Protein 2LU2 (pdb70)

B-factor: mean 0.63, std 0.7, range [0.08, 5.38]

Solvent-accessible surface area: 4693 Å² total; per-residue (Å²): 100,48,5,65,5,88,0,44,7,73,183,113,0,110,117,0,14,150,72,0,115,43,157,77,4,38,59,20,0,95,146,61,35,5,25,39,36,55,59,104,160,100,16,20,0,33,0,15,0,0,99,99,10,68,124,139,34,60,80,110,32,30,90,36,0,86,76,7,33,0,54,62,17,124,45,24,77,33,107,114,108

Structure (mmCIF, N/CA/C/O backbone):
data_2LU2
#
_entry.id   2LU2
#
loop_
_atom_site.group_PDB
_atom_site.id
_atom_site.type_symbol
_atom_site.label_atom_id
_atom_site.label_alt_id
_atom_site.label_comp_id
_atom_site.label_asym_id
_atom_site.label_entity_id
_atom_site.label_seq_id
_atom_site.pdbx_PDB_ins_code
_atom_site.Cartn_x
_atom_site.Cartn_y
_atom_site.Cartn_z
_atom_site.occupancy
_atom_site.B_iso_or_equiv
_atom_site.auth_seq_id
_atom_site.auth_comp_id
_atom_site.auth_asym_id
_atom_site.auth_atom_id
_atom_site.pdbx_PDB_model_num
ATOM 1 N N . GLU A 1 58 ? 12.521 4.967 4.868 1.00 0.67 58 GLU A N 1
ATOM 2 C CA . GLU A 1 58 ? 12.071 5.449 3.548 1.00 0.44 58 GLU A CA 1
ATOM 3 C C . GLU A 1 58 ? 10.929 4.579 3.045 1.00 0.28 58 GLU A C 1
ATOM 4 O O . GLU A 1 58 ? 10.845 3.417 3.430 1.00 0.22 58 GLU A O 1
ATOM 16 N N . MET A 1 59 ? 10.047 5.134 2.190 1.00 0.25 59 MET A N 1
ATOM 17 C CA . MET A 1 59 ? 8.879 4.379 1.705 1.00 0.17 59 MET A CA 1
ATOM 18 C C . MET A 1 59 ? 7.962 5.189 0.782 1.00 0.20 59 MET A C 1
ATOM 19 O O . MET A 1 59 ? 7.507 6.271 1.124 1.00 0.29 59 MET A O 1
ATOM 33 N N . THR A 1 60 ? 7.695 4.618 -0.388 1.00 0.19 60 THR A N 1
ATOM 34 C CA . THR A 1 60 ? 6.812 5.199 -1.397 1.00 0.22 60 THR A CA 1
ATOM 35 C C . THR A 1 60 ? 5.357 4.958 -1.046 1.00 0.18 60 THR A C 1
ATOM 36 O O . THR A 1 60 ? 4.924 3.822 -0.928 1.00 0.17 60 THR A O 1
ATOM 47 N N . ARG A 1 61 ? 4.601 6.024 -0.920 1.00 0.20 61 ARG A N 1
ATOM 48 C CA . ARG A 1 61 ? 3.237 5.925 -0.451 1.00 0.18 61 ARG A CA 1
ATOM 49 C C . ARG A 1 61 ? 2.259 5.856 -1.619 1.00 0.17 61 ARG A C 1
ATOM 50 O O . ARG A 1 61 ? 2.209 6.758 -2.453 1.00 0.18 61 ARG A O 1
ATOM 71 N N . LEU A 1 62 ? 1.516 4.760 -1.698 1.00 0.16 62 LEU A N 1
ATOM 72 C CA . LEU A 1 62 ? 0.468 4.618 -2.699 1.00 0.15 62 LEU A CA 1
ATOM 73 C C . LEU A 1 62 ? -0.875 4.907 -2.060 1.00 0.12 62 LEU A C 1
ATOM 74 O O . LEU A 1 62 ? -1.240 4.272 -1.075 1.00 0.20 62 LEU A O 1
ATOM 90 N N . MET A 1 63 ? -1.603 5.854 -2.611 1.00 0.10 63 MET A N 1
ATOM 91 C CA . MET A 1 63 ? -2.927 6.164 -2.111 1.00 0.13 63 MET A CA 1
ATOM 92 C C . MET A 1 63 ? -3.970 5.276 -2.782 1.00 0.18 63 MET A C 1
ATOM 93 O O . MET A 1 63 ? -4.385 5.506 -3.917 1.00 0.39 63 MET A O 1
ATOM 107 N N . VAL A 1 64 ? -4.337 4.226 -2.074 1.00 0.11 64 VAL A N 1
ATOM 108 C CA . VAL A 1 64 ? -5.329 3.278 -2.536 1.00 0.11 64 VAL A CA 1
ATOM 109 C C . VAL A 1 64 ? -6.710 3.728 -2.077 1.00 0.16 64 VAL A C 1
ATOM 110 O O . VAL A 1 64 ? -6.842 4.275 -0.995 1.00 0.42 64 VAL A O 1
ATOM 123 N N . THR A 1 65 ? -7.730 3.551 -2.899 1.00 0.19 65 THR A N 1
ATOM 124 C CA . THR A 1 65 ? -9.076 3.916 -2.481 1.00 0.19 65 THR A CA 1
ATOM 125 C C . THR A 1 65 ? -10.032 2.734 -2.496 1.00 0.20 65 THR A C 1
ATOM 126 O O . THR A 1 65 ? -10.177 2.036 -3.505 1.00 0.24 65 THR A O 1
ATOM 137 N N . GLU A 1 66 ? -10.705 2.539 -1.377 1.00 0.20 66 GLU A N 1
ATOM 138 C CA . GLU A 1 66 ? -11.649 1.455 -1.218 1.00 0.22 66 GLU A CA 1
ATOM 139 C C . GLU A 1 66 ? -13.072 1.950 -1.421 1.00 0.24 66 GLU A C 1
ATOM 140 O O . GLU A 1 66 ? -13.596 2.736 -0.632 1.00 0.31 66 GLU A O 1
ATOM 152 N N . LYS A 1 67 ? -13.679 1.488 -2.495 1.00 0.23 67 LYS A N 1
ATOM 153 C CA . LYS A 1 67 ? -15.064 1.803 -2.812 1.00 0.26 67 LYS A CA 1
ATOM 154 C C . LYS A 1 67 ? -15.623 0.673 -3.656 1.00 0.26 67 LYS A C 1
ATOM 155 O O . LYS A 1 67 ? -14.971 -0.351 -3.765 1.00 0.27 67 LYS A O 1
ATOM 174 N N . GLN A 1 68 ? -16.803 0.824 -4.244 1.00 0.33 68 GLN A N 1
ATOM 175 C CA . GLN A 1 68 ? -17.406 -0.271 -5.019 1.00 0.41 68 GLN A CA 1
ATOM 176 C C . GLN A 1 68 ? -16.436 -0.829 -6.071 1.00 0.42 68 GLN A C 1
ATOM 177 O O . GLN A 1 68 ? -16.605 -1.947 -6.563 1.00 0.53 68 GLN A O 1
ATOM 191 N N . GLU A 1 69 ? -15.422 -0.039 -6.397 1.00 0.36 69 GLU A N 1
ATOM 192 C CA . GLU A 1 69 ? -14.323 -0.477 -7.241 1.00 0.40 69 GLU A CA 1
ATOM 193 C C . GLU A 1 69 ? -13.381 -1.425 -6.489 1.00 0.33 69 GLU A C 1
ATOM 194 O O . GLU A 1 69 ? -13.221 -2.585 -6.865 1.00 0.39 69 GLU A O 1
ATOM 206 N N . SER A 1 70 ? -12.784 -0.927 -5.407 1.00 0.27 70 SER A N 1
ATOM 207 C CA . SER A 1 70 ? -11.688 -1.629 -4.749 1.00 0.22 70 SER A CA 1
ATOM 208 C C . SER A 1 70 ? -11.997 -1.964 -3.289 1.00 0.17 70 SER A C 1
ATOM 209 O O . SER A 1 70 ? -11.081 -2.156 -2.496 1.00 0.16 70 SER A O 1
ATOM 217 N N . LYS A 1 71 ? -13.269 -2.025 -2.918 1.00 0.19 71 LYS A N 1
ATOM 218 C CA . LYS A 1 71 ? -13.634 -2.380 -1.550 1.00 0.20 71 LYS A CA 1
ATOM 219 C C . LYS A 1 71 ? -13.112 -3.759 -1.149 1.00 0.19 71 LYS A C 1
ATOM 220 O O . LYS A 1 71 ? -13.074 -4.095 0.032 1.00 0.22 71 LYS A O 1
ATOM 239 N N . ASN A 1 72 ? -12.712 -4.550 -2.132 1.00 0.19 72 ASN A N 1
ATOM 240 C CA . ASN A 1 72 ? -12.091 -5.846 -1.876 1.00 0.22 72 ASN A CA 1
ATOM 241 C C . ASN A 1 72 ? -10.743 -5.657 -1.191 1.00 0.20 72 ASN A C 1
ATOM 242 O O . ASN A 1 72 ? -10.270 -6.529 -0.461 1.00 0.27 72 ASN A O 1
ATOM 253 N N . PHE A 1 73 ? -10.143 -4.498 -1.420 1.00 0.16 73 PHE A N 1
ATOM 254 C CA . PHE A 1 73 ? -8.836 -4.186 -0.874 1.00 0.14 73 PHE A CA 1
ATOM 255 C C . PHE A 1 73 ? -8.916 -3.822 0.602 1.00 0.14 73 PHE A C 1
ATOM 256 O O . PHE A 1 73 ? -7.975 -4.077 1.352 1.00 0.14 73 PHE A O 1
ATOM 273 N N . SER A 1 74 ? -10.044 -3.242 1.009 1.00 0.16 74 SER A N 1
ATOM 274 C CA . SER A 1 74 ? -10.196 -2.692 2.354 1.00 0.18 74 SER A CA 1
ATOM 275 C C . SER A 1 74 ? -9.723 -3.678 3.420 1.00 0.18 74 SER A C 1
ATOM 276 O O . SER A 1 74 ? -8.910 -3.343 4.277 1.00 0.24 74 SER A O 1
ATOM 284 N N . LYS A 1 75 ? -10.218 -4.902 3.342 1.00 0.16 75 LYS A N 1
ATOM 285 C CA . LYS A 1 75 ? -9.901 -5.916 4.333 1.00 0.18 75 LYS A CA 1
ATOM 286 C C . LYS A 1 75 ? -8.625 -6.670 3.965 1.00 0.15 75 LYS A C 1
ATOM 287 O O . LYS A 1 75 ? -8.074 -7.402 4.787 1.00 0.20 75 LYS A O 1
ATOM 306 N N . MET A 1 76 ? -8.159 -6.496 2.729 1.00 0.13 76 MET A N 1
ATOM 307 C CA . MET A 1 76 ? -6.918 -7.126 2.289 1.00 0.15 76 MET A CA 1
ATOM 308 C C . MET A 1 76 ? -5.756 -6.507 3.033 1.00 0.16 76 MET A C 1
ATOM 309 O O . MET A 1 76 ? -4.933 -7.201 3.621 1.00 0.20 76 MET A O 1
ATOM 323 N N . ALA A 1 77 ? -5.722 -5.182 3.020 1.00 0.15 77 ALA A N 1
ATOM 324 C CA . ALA A 1 77 ? -4.672 -4.433 3.690 1.00 0.19 77 ALA A CA 1
ATOM 325 C C . ALA A 1 77 ? -4.710 -4.667 5.194 1.00 0.26 77 ALA A C 1
ATOM 326 O O . ALA A 1 77 ? -3.685 -4.616 5.872 1.00 0.47 77 ALA A O 1
ATOM 333 N N . LYS A 1 78 ? -5.904 -4.938 5.698 1.00 0.17 78 LYS A N 1
ATOM 334 C CA . LYS A 1 78 ? -6.118 -5.153 7.113 1.00 0.21 78 LYS A CA 1
ATOM 335 C C . LYS A 1 78 ? -5.765 -6.574 7.516 1.00 0.19 78 LYS A C 1
ATOM 336 O O . LYS A 1 78 ? -5.702 -6.896 8.705 1.00 0.33 78 LYS A O 1
ATOM 355 N N . SER A 1 79 ? -5.552 -7.425 6.527 1.00 0.13 79 SER A N 1
ATOM 356 C CA . SER A 1 79 ? -5.271 -8.822 6.782 1.00 0.14 79 SER A CA 1
ATOM 357 C C . SER A 1 79 ? -3.902 -8.963 7.430 1.00 0.15 79 SER A C 1
ATOM 358 O O . SER A 1 79 ? -3.023 -8.131 7.211 1.00 0.17 79 SER A O 1
ATOM 366 N N . GLN A 1 80 ? -3.723 -10.017 8.217 1.00 0.26 80 GLN A N 1
ATOM 367 C CA . GLN A 1 80 ? -2.473 -10.250 8.933 1.00 0.33 80 GLN A CA 1
ATOM 368 C C . GLN A 1 80 ? -1.282 -10.256 7.975 1.00 0.27 80 GLN A C 1
ATOM 369 O O . GLN A 1 80 ? -0.198 -9.781 8.311 1.00 0.32 80 GLN A O 1
ATOM 383 N N . SER A 1 81 ? -1.505 -10.774 6.775 1.00 0.24 81 SER A N 1
ATOM 384 C CA . SER A 1 81 ? -0.472 -10.830 5.757 1.00 0.22 81 SER A CA 1
ATOM 385 C C . SER A 1 81 ? -0.069 -9.425 5.315 1.00 0.16 81 SER A C 1
ATOM 386 O O . SER A 1 81 ? 1.113 -9.066 5.347 1.00 0.18 81 SER A O 1
ATOM 394 N N . PHE A 1 82 ? -1.048 -8.610 4.941 1.00 0.12 82 PHE A N 1
ATOM 395 C CA . PHE A 1 82 ? -0.748 -7.287 4.425 1.00 0.11 82 PHE A CA 1
ATOM 396 C C . PHE A 1 82 ? -0.462 -6.295 5.548 1.00 0.12 82 PHE A C 1
ATOM 397 O O . PHE A 1 82 ? 0.119 -5.250 5.315 1.00 0.14 82 PHE A O 1
ATOM 414 N N . SER A 1 83 ? -0.906 -6.582 6.754 1.00 0.13 83 SER A N 1
ATOM 415 C CA . SER A 1 83 ? -0.568 -5.723 7.882 1.00 0.17 83 SER A CA 1
ATOM 416 C C . SER A 1 83 ? 0.948 -5.624 8.037 1.00 0.21 83 SER A C 1
ATOM 417 O O . SER A 1 83 ? 1.491 -4.550 8.282 1.00 0.40 83 SER A O 1
ATOM 425 N N . THR A 1 84 ? 1.621 -6.741 7.828 1.00 0.17 84 THR A N 1
ATOM 426 C CA . THR A 1 84 ? 3.028 -6.860 8.108 1.00 0.22 84 THR A CA 1
ATOM 427 C C . THR A 1 84 ? 3.926 -6.630 6.879 1.00 0.16 84 THR A C 1
ATOM 428 O O . THR A 1 84 ? 4.969 -5.984 6.989 1.00 0.21 84 THR A O 1
ATOM 439 N N . ARG A 1 85 ? 3.479 -7.117 5.721 1.00 0.15 85 ARG A N 1
ATOM 440 C CA . ARG A 1 85 ? 4.337 -7.313 4.536 1.00 0.16 85 ARG A CA 1
ATOM 441 C C . ARG A 1 85 ? 5.361 -6.184 4.295 1.00 0.15 85 ARG A C 1
ATOM 442 O O . ARG A 1 85 ? 6.551 -6.453 4.143 1.00 0.15 85 ARG A O 1
ATOM 463 N N . ILE A 1 86 ? 4.916 -4.933 4.266 1.00 0.13 86 ILE A N 1
ATOM 464 C CA . ILE A 1 86 ? 5.802 -3.830 3.952 1.00 0.13 86 ILE A CA 1
ATOM 465 C C . ILE A 1 86 ? 6.418 -3.248 5.217 1.00 0.14 86 ILE A C 1
ATOM 466 O O . ILE A 1 86 ? 7.546 -2.764 5.203 1.00 0.16 86 ILE A O 1
ATOM 482 N N . GLU A 1 87 ? 5.653 -3.289 6.305 1.00 0.16 87 GLU A N 1
ATOM 483 C CA . GLU A 1 87 ? 6.096 -2.781 7.598 1.00 0.20 87 GLU A CA 1
ATOM 484 C C . GLU A 1 87 ? 7.449 -3.363 8.011 1.00 0.22 87 GLU A C 1
ATOM 485 O O . GLU A 1 87 ? 8.257 -2.678 8.636 1.00 0.28 87 GLU A O 1
ATOM 497 N N . GLU A 1 88 ? 7.704 -4.615 7.646 1.00 0.25 88 GLU A N 1
ATOM 498 C CA . GLU A 1 88 ? 8.967 -5.257 7.997 1.00 0.30 88 GLU A CA 1
ATOM 499 C C . GLU A 1 88 ? 10.029 -4.980 6.942 1.00 0.32 88 GLU A C 1
ATOM 500 O O . GLU A 1 88 ? 11.202 -5.306 7.118 1.00 0.37 88 GLU A O 1
ATOM 512 N N . LEU A 1 89 ? 9.609 -4.376 5.843 1.00 0.34 89 LEU A N 1
ATOM 513 C CA . LEU A 1 89 ? 10.512 -4.062 4.753 1.00 0.35 89 LEU A CA 1
ATOM 514 C C . LEU A 1 89 ? 10.993 -2.622 4.839 1.00 0.34 89 LEU A C 1
ATOM 515 O O . LEU A 1 89 ? 12.037 -2.273 4.287 1.00 0.38 89 LEU A O 1
ATOM 531 N N . GLY A 1 90 ? 10.234 -1.797 5.535 1.00 0.31 90 GLY A N 1
ATOM 532 C CA . GLY A 1 90 ? 10.616 -0.414 5.696 1.00 0.31 90 GLY A CA 1
ATOM 533 C C . GLY A 1 90 ? 9.445 0.537 5.545 1.00 0.26 90 GLY A C 1
ATOM 534 O O . GLY A 1 90 ? 9.503 1.680 5.991 1.00 0.29 90 GLY A O 1
ATOM 538 N N . GLY A 1 91 ? 8.376 0.061 4.916 1.00 0.22 91 GLY A N 1
ATOM 539 C CA . GLY A 1 91 ? 7.200 0.890 4.715 1.00 0.18 91 GLY A CA 1
ATOM 540 C C . GLY A 1 91 ? 6.092 0.547 5.702 1.00 0.14 91 GLY A C 1
ATOM 541 O O . GLY A 1 91 ? 6.387 0.070 6.798 1.00 0.16 91 GLY A O 1
ATOM 545 N N . SER A 1 92 ? 4.817 0.759 5.314 1.00 0.12 92 SER A N 1
ATOM 546 C CA . SER A 1 92 ? 3.684 0.458 6.194 1.00 0.12 92 SER A CA 1
ATOM 547 C C . SER A 1 92 ? 2.335 0.840 5.570 1.00 0.11 92 SER A C 1
ATOM 548 O O . SER A 1 92 ? 2.266 1.259 4.414 1.00 0.12 92 SER A O 1
ATOM 556 N N . ILE A 1 93 ? 1.266 0.625 6.337 1.00 0.14 93 ILE A N 1
ATOM 557 C CA . ILE A 1 93 ? -0.094 0.978 5.922 1.00 0.13 93 ILE A CA 1
ATOM 558 C C . ILE A 1 93 ? -0.534 2.285 6.593 1.00 0.14 93 ILE A C 1
ATOM 559 O O . ILE A 1 93 ? -0.125 2.583 7.714 1.00 0.25 93 ILE A O 1
ATOM 575 N N . SER A 1 94 ? -1.337 3.071 5.888 1.00 0.09 94 SER A N 1
ATOM 576 C CA . SER A 1 94 ? -2.023 4.211 6.482 1.00 0.12 94 SER A CA 1
ATOM 577 C C . SER A 1 94 ? -3.472 4.238 6.027 1.00 0.14 94 SER A C 1
ATOM 578 O O . SER A 1 94 ? -3.749 4.467 4.858 1.00 0.19 94 SER A O 1
ATOM 586 N N . PHE A 1 95 ? -4.395 3.995 6.937 1.00 0.15 95 PHE A N 1
ATOM 587 C CA . PHE A 1 95 ? -5.803 4.033 6.591 1.00 0.16 95 PHE A CA 1
ATOM 588 C C . PHE A 1 95 ? -6.389 5.404 6.854 1.00 0.18 95 PHE A C 1
ATOM 589 O O . PHE A 1 95 ? -6.274 5.944 7.952 1.00 0.26 95 PHE A O 1
ATOM 606 N N . LEU A 1 96 ? -6.995 5.963 5.831 1.00 0.16 96 LEU A N 1
ATOM 607 C CA . LEU A 1 96 ? -7.687 7.227 5.935 1.00 0.18 96 LEU A CA 1
ATOM 608 C C . LEU A 1 96 ? -9.175 6.950 5.744 1.00 0.21 96 LEU A C 1
ATOM 609 O O . LEU A 1 96 ? -9.742 7.185 4.670 1.00 0.23 96 LEU A O 1
ATOM 625 N N . THR A 1 97 ? -9.795 6.415 6.793 1.00 0.24 97 THR A N 1
ATOM 626 C CA . THR A 1 97 ? -11.139 5.854 6.707 1.00 0.29 97 THR A CA 1
ATOM 627 C C . THR A 1 97 ? -12.212 6.925 6.512 1.00 0.34 97 THR A C 1
ATOM 628 O O . THR A 1 97 ? -13.381 6.605 6.292 1.00 0.41 97 THR A O 1
ATOM 639 N N . GLU A 1 98 ? -11.808 8.192 6.583 1.00 0.34 98 GLU A N 1
ATOM 640 C CA . GLU A 1 98 ? -12.720 9.307 6.341 1.00 0.42 98 GLU A CA 1
ATOM 641 C C . GLU A 1 98 ? -13.373 9.194 4.970 1.00 0.38 98 GLU A C 1
ATOM 642 O O . GLU A 1 98 ? -14.562 9.464 4.805 1.00 0.39 98 GLU A O 1
ATOM 654 N N . THR A 1 99 ? -12.582 8.787 3.994 1.00 0.37 99 THR A N 1
ATOM 655 C CA . THR A 1 99 ? -13.033 8.727 2.621 1.00 0.37 99 THR A CA 1
ATOM 656 C C . THR A 1 99 ? -12.910 7.303 2.077 1.00 0.34 99 THR A C 1
ATOM 657 O O . THR A 1 99 ? -13.557 6.939 1.094 1.00 0.55 99 THR A O 1
ATOM 668 N N . GLY A 1 100 ? -12.102 6.490 2.745 1.00 0.19 100 GLY A N 1
ATOM 669 C CA . GLY A 1 100 ? -11.881 5.135 2.284 1.00 0.18 100 GLY A CA 1
ATOM 670 C C . GLY A 1 100 ? -10.586 5.005 1.524 1.00 0.16 100 GLY A C 1
ATOM 671 O O . GLY A 1 100 ? -10.541 4.364 0.484 1.00 0.21 100 GLY A O 1
ATOM 675 N N . VAL A 1 101 ? -9.548 5.666 2.008 1.00 0.13 101 VAL A N 1
ATOM 676 C CA . VAL A 1 101 ? -8.255 5.613 1.357 1.00 0.14 101 VAL A CA 1
ATOM 677 C C . VAL A 1 101 ? -7.261 4.826 2.206 1.00 0.12 101 VAL A C 1
ATOM 678 O O . VAL A 1 101 ? -7.257 4.943 3.429 1.00 0.23 101 VAL A O 1
ATOM 691 N N . THR A 1 102 ? -6.440 4.026 1.555 1.00 0.10 102 THR A N 1
ATOM 692 C CA . THR A 1 102 ? -5.356 3.330 2.215 1.00 0.09 102 THR A CA 1
ATOM 693 C C . THR A 1 102 ? -4.016 3.717 1.586 1.00 0.09 102 THR A C 1
ATOM 694 O O . THR A 1 102 ? -3.711 3.333 0.460 1.00 0.10 102 THR A O 1
ATOM 705 N N . MET A 1 103 ? -3.224 4.487 2.310 1.00 0.10 103 MET A N 1
ATOM 706 C CA . MET A 1 103 ? -1.909 4.883 1.825 1.00 0.10 103 MET A CA 1
ATOM 707 C C . MET A 1 103 ? -0.856 3.842 2.201 1.00 0.10 103 MET A C 1
ATOM 708 O O . MET A 1 103 ? -0.501 3.707 3.370 1.00 0.13 103 MET A O 1
ATOM 722 N N . ILE A 1 104 ? -0.375 3.090 1.221 1.00 0.08 104 ILE A N 1
ATOM 723 C CA . ILE A 1 104 ? 0.688 2.120 1.467 1.00 0.08 104 ILE A CA 1
ATOM 724 C C . ILE A 1 104 ? 2.039 2.716 1.160 1.00 0.08 104 ILE A C 1
ATOM 725 O O . ILE A 1 104 ? 2.348 3.013 0.015 1.00 0.12 104 ILE A O 1
ATOM 741 N N . GLU A 1 105 ? 2.836 2.876 2.181 1.00 0.09 105 GLU A N 1
ATOM 742 C CA . GLU A 1 105 ? 4.190 3.327 2.005 1.00 0.10 105 GLU A CA 1
ATOM 743 C C . GLU A 1 105 ? 5.112 2.125 1.834 1.00 0.10 105 GLU A C 1
ATOM 744 O O . GLU A 1 105 ? 5.115 1.231 2.670 1.00 0.13 105 GLU A O 1
ATOM 756 N N . LEU A 1 106 ? 5.855 2.086 0.738 1.00 0.12 106 LEU A N 1
ATOM 757 C CA . LEU A 1 106 ? 6.810 1.014 0.481 1.00 0.12 106 LEU A CA 1
ATOM 758 C C . LEU A 1 106 ? 8.085 1.565 -0.125 1.00 0.16 106 LEU A C 1
ATOM 759 O O . LEU A 1 106 ? 8.065 2.214 -1.168 1.00 0.19 106 LEU A O 1
ATOM 775 N N . PRO A 1 107 ? 9.218 1.291 0.506 1.00 0.17 107 PRO A N 1
ATOM 776 C CA . PRO A 1 107 ? 10.507 1.758 0.032 1.00 0.21 107 PRO A CA 1
ATOM 777 C C . PRO A 1 107 ? 10.988 0.952 -1.150 1.00 0.25 107 PRO A C 1
ATOM 778 O O . PRO A 1 107 ? 10.799 -0.252 -1.209 1.00 0.20 107 PRO A O 1
ATOM 789 N N . LYS A 1 108 ? 11.636 1.603 -2.084 1.00 0.40 108 LYS A N 1
ATOM 790 C CA . LYS A 1 108 ? 12.145 0.909 -3.247 1.00 0.47 108 LYS A CA 1
ATOM 791 C C . LYS A 1 108 ? 13.424 0.180 -2.888 1.00 0.50 108 LYS A C 1
ATOM 792 O O . LYS A 1 108 ? 14.098 -0.399 -3.738 1.00 0.59 108 LYS A O 1
ATOM 811 N N . THR A 1 109 ? 13.730 0.217 -1.604 1.00 0.47 109 THR A N 1
ATOM 812 C CA . THR A 1 109 ? 14.833 -0.528 -1.055 1.00 0.53 109 THR A CA 1
ATOM 813 C C . THR A 1 109 ? 14.378 -1.928 -0.638 1.00 0.46 109 THR A C 1
ATOM 814 O O . THR A 1 109 ? 15.196 -2.775 -0.275 1.00 0.53 109 THR A O 1
ATOM 825 N N . VAL A 1 110 ? 13.059 -2.168 -0.688 1.00 0.34 110 VAL A N 1
ATOM 826 C CA . VAL A 1 110 ? 12.533 -3.522 -0.533 1.00 0.28 110 VAL A CA 1
ATOM 827 C C . VAL A 1 110 ? 13.022 -4.383 -1.687 1.00 0.25 110 VAL A C 1
ATOM 828 O O . VAL A 1 110 ? 13.471 -3.867 -2.715 1.00 0.28 110 VAL A O 1
ATOM 841 N N . SER A 1 111 ? 12.955 -5.686 -1.516 1.00 0.24 111 SER A N 1
ATOM 842 C CA . SER A 1 111 ? 13.234 -6.590 -2.608 1.00 0.22 111 SER A CA 1
ATOM 843 C C . SER A 1 111 ? 12.174 -6.385 -3.693 1.00 0.17 111 SER A C 1
ATOM 844 O O . SER A 1 111 ? 11.020 -6.115 -3.373 1.00 0.18 111 SER A O 1
ATOM 852 N N . GLU A 1 112 ? 12.563 -6.485 -4.962 1.00 0.21 112 GLU A N 1
ATOM 853 C CA . GLU A 1 112 ? 11.644 -6.225 -6.076 1.00 0.26 112 GLU A CA 1
ATOM 854 C C . GLU A 1 112 ? 10.345 -7.012 -5.923 1.00 0.24 112 GLU A C 1
ATOM 855 O O . GLU A 1 112 ? 9.276 -6.530 -6.279 1.00 0.28 112 GLU A O 1
ATOM 867 N N . HIS A 1 113 ? 10.454 -8.214 -5.384 1.00 0.23 113 HIS A N 1
ATOM 868 C CA . HIS A 1 113 ? 9.289 -9.043 -5.091 1.00 0.27 113 HIS A CA 1
ATOM 869 C C . HIS A 1 113 ? 8.327 -8.306 -4.175 1.00 0.25 113 HIS A C 1
ATOM 870 O O . HIS A 1 113 ? 7.135 -8.224 -4.444 1.00 0.41 113 HIS A O 1
ATOM 885 N N . ASP A 1 114 ? 8.866 -7.757 -3.102 1.00 0.23 114 ASP A N 1
ATOM 886 C CA . ASP A 1 114 ? 8.065 -7.052 -2.117 1.00 0.26 114 ASP A CA 1
ATOM 887 C C . ASP A 1 114 ? 7.560 -5.739 -2.681 1.00 0.25 114 ASP A C 1
ATOM 888 O O . ASP A 1 114 ? 6.503 -5.259 -2.298 1.00 0.33 114 ASP A O 1
ATOM 897 N N . MET A 1 115 ? 8.307 -5.164 -3.602 1.00 0.23 115 MET A N 1
ATOM 898 C CA . MET A 1 115 ? 7.893 -3.922 -4.224 1.00 0.23 115 MET A CA 1
ATOM 899 C C . MET A 1 115 ? 6.797 -4.188 -5.239 1.00 0.24 115 MET A C 1
ATOM 900 O O . MET A 1 115 ? 5.687 -3.695 -5.112 1.00 0.47 115 MET A O 1
ATOM 914 N N . ASP A 1 116 ? 7.102 -5.007 -6.224 1.00 0.15 116 ASP A N 1
ATOM 915 C CA . ASP A 1 116 ? 6.170 -5.267 -7.306 1.00 0.18 116 ASP A CA 1
ATOM 916 C C . ASP A 1 116 ? 4.979 -6.068 -6.810 1.00 0.19 116 ASP A C 1
ATOM 917 O O . ASP A 1 116 ? 3.848 -5.602 -6.871 1.00 0.24 116 ASP A O 1
ATOM 926 N N . GLN A 1 117 ? 5.250 -7.249 -6.269 1.00 0.17 117 GLN A N 1
ATOM 927 C CA . GLN A 1 117 ? 4.200 -8.211 -5.952 1.00 0.18 117 GLN A CA 1
ATOM 928 C C . GLN A 1 117 ? 3.358 -7.806 -4.743 1.00 0.15 117 GLN A C 1
ATOM 929 O O . GLN A 1 117 ? 2.206 -8.212 -4.642 1.00 0.17 117 GLN A O 1
ATOM 943 N N . LEU A 1 118 ? 3.906 -7.015 -3.827 1.00 0.14 118 LEU A N 1
ATOM 944 C CA . LEU A 1 118 ? 3.119 -6.576 -2.680 1.00 0.13 118 LEU A CA 1
ATOM 945 C C . LEU A 1 118 ? 2.297 -5.343 -3.019 1.00 0.12 118 LEU A C 1
ATOM 946 O O . LEU A 1 118 ? 1.163 -5.210 -2.568 1.00 0.13 118 LEU A O 1
ATOM 962 N N . LEU A 1 119 ? 2.851 -4.439 -3.818 1.00 0.13 119 LEU A N 1
ATOM 963 C CA . LEU A 1 119 ? 2.047 -3.340 -4.354 1.00 0.13 119 LEU A CA 1
ATOM 964 C C . LEU A 1 119 ? 1.069 -3.889 -5.386 1.00 0.13 119 LEU A C 1
ATOM 965 O O . LEU A 1 119 ? 0.097 -3.239 -5.762 1.00 0.14 119 LEU A O 1
ATOM 981 N N . HIS A 1 120 ? 1.344 -5.103 -5.833 1.00 0.13 120 HIS A N 1
ATOM 982 C CA . HIS A 1 120 ? 0.461 -5.815 -6.742 1.00 0.13 120 HIS A CA 1
ATOM 983 C C . HIS A 1 120 ? -0.565 -6.610 -5.951 1.00 0.13 120 HIS A C 1
ATOM 984 O O . HIS A 1 120 ? -1.635 -6.920 -6.458 1.00 0.14 120 HIS A O 1
ATOM 999 N N . ASP A 1 121 ? -0.226 -6.944 -4.706 1.00 0.12 121 ASP A N 1
ATOM 1000 C CA . ASP A 1 121 ? -1.171 -7.603 -3.800 1.00 0.12 121 ASP A CA 1
ATOM 1001 C C . ASP A 1 121 ? -2.332 -6.660 -3.605 1.00 0.11 121 ASP A C 1
ATOM 1002 O O . ASP A 1 121 ? -3.485 -7.058 -3.451 1.00 0.13 121 ASP A O 1
ATOM 1011 N N . ILE A 1 122 ? -1.975 -5.390 -3.636 1.00 0.10 122 ILE A N 1
ATOM 1012 C CA . ILE A 1 122 ? -2.920 -4.308 -3.655 1.00 0.10 122 ILE A CA 1
ATOM 1013 C C . ILE A 1 122 ? -3.895 -4.484 -4.814 1.00 0.10 122 ILE A C 1
ATOM 1014 O O . ILE A 1 122 ? -5.106 -4.567 -4.618 1.00 0.11 122 ILE A O 1
ATOM 1030 N N . LEU A 1 123 ? -3.343 -4.593 -6.016 1.00 0.11 123 LEU A N 1
ATOM 1031 C CA . LEU A 1 123 ? -4.141 -4.761 -7.226 1.00 0.12 123 LEU A CA 1
ATOM 1032 C C . LEU A 1 123 ? -4.861 -6.104 -7.243 1.00 0.13 123 LEU A C 1
ATOM 1033 O O . LEU A 1 123 ? -5.935 -6.235 -7.832 1.00 0.14 123 LEU A O 1
ATOM 1049 N N . ALA A 1 124 ? -4.257 -7.098 -6.605 1.00 0.14 124 ALA A N 1
ATOM 1050 C CA . ALA A 1 124 ? -4.867 -8.412 -6.454 1.00 0.16 124 ALA A CA 1
ATOM 1051 C C . ALA A 1 124 ? -6.194 -8.288 -5.726 1.00 0.17 124 ALA A C 1
ATOM 1052 O O . ALA A 1 124 ? -7.126 -9.063 -5.943 1.00 0.23 124 ALA A O 1
ATOM 1059 N N . ALA A 1 125 ? -6.272 -7.265 -4.896 1.00 0.13 125 ALA A N 1
ATOM 1060 C CA . ALA A 1 125 ? -7.434 -7.008 -4.081 1.00 0.14 125 ALA A CA 1
ATOM 1061 C C . ALA A 1 125 ? -8.310 -5.964 -4.738 1.00 0.14 125 ALA A C 1
ATOM 1062 O O . ALA A 1 125 ? -9.295 -5.504 -4.167 1.00 0.20 125 ALA A O 1
ATOM 1069 N N . GLY A 1 126 ? -7.921 -5.576 -5.938 1.00 0.13 126 GLY A N 1
ATOM 1070 C CA . GLY A 1 126 ? -8.640 -4.560 -6.659 1.00 0.16 126 GLY A CA 1
ATOM 1071 C C . GLY A 1 126 ? -8.199 -3.177 -6.246 1.00 0.15 126 GLY A C 1
ATOM 1072 O O . GLY A 1 126 ? -8.629 -2.179 -6.821 1.00 0.21 126 GLY A O 1
ATOM 1076 N N . GLY A 1 127 ? -7.327 -3.140 -5.247 1.00 0.15 127 GLY A N 1
ATOM 1077 C CA . GLY A 1 127 ? -6.806 -1.897 -4.732 1.00 0.16 127 GLY A CA 1
ATOM 1078 C C . GLY A 1 127 ? -6.055 -1.118 -5.783 1.00 0.19 127 GLY A C 1
ATOM 1079 O O . GLY A 1 127 ? -5.174 -1.653 -6.458 1.00 0.35 127 GLY A O 1
ATOM 1083 N N . VAL A 1 128 ? -6.409 0.141 -5.930 1.00 0.16 128 VAL A N 1
ATOM 1084 C CA . VAL A 1 128 ? -5.807 0.983 -6.944 1.00 0.22 128 VAL A CA 1
ATOM 1085 C C . VAL A 1 128 ? -4.661 1.793 -6.368 1.00 0.18 128 VAL A C 1
ATOM 1086 O O . VAL A 1 128 ? -4.764 2.345 -5.277 1.00 0.36 128 VAL A O 1
ATOM 1099 N N . VAL A 1 129 ? -3.568 1.861 -7.105 1.00 0.21 129 VAL A N 1
ATOM 1100 C CA . VAL A 1 129 ? -2.360 2.489 -6.603 1.00 0.20 129 VAL A CA 1
ATOM 1101 C C . VAL A 1 129 ? -2.144 3.876 -7.206 1.00 0.23 129 VAL A C 1
ATOM 1102 O O . VAL A 1 129 ? -2.035 4.037 -8.425 1.00 0.32 129 VAL A O 1
ATOM 1115 N N . GLY A 1 130 ? -2.121 4.880 -6.342 1.00 0.35 130 GLY A N 1
ATOM 1116 C CA . GLY A 1 130 ? -1.800 6.226 -6.770 1.00 0.36 130 GLY A CA 1
ATOM 1117 C C . GLY A 1 130 ? -0.564 6.739 -6.065 1.00 0.44 130 GLY A C 1
ATOM 1118 O O . GLY A 1 130 ? -0.378 6.482 -4.878 1.00 0.85 130 GLY A O 1
ATOM 1122 N N . LEU A 1 131 ? 0.280 7.459 -6.776 1.00 0.32 131 LEU A N 1
ATOM 1123 C CA . LEU A 1 131 ? 1.546 7.911 -6.217 1.00 0.33 131 LEU A CA 1
ATOM 1124 C C . LEU A 1 131 ? 1.352 9.127 -5.318 1.00 0.32 131 LEU A C 1
ATOM 1125 O O . LEU A 1 131 ? 1.114 10.235 -5.797 1.00 0.45 131 LEU A O 1
ATOM 1141 N N . ASP A 1 132 ? 1.430 8.904 -4.011 1.00 0.24 132 ASP A N 1
ATOM 1142 C CA . ASP A 1 132 ? 1.469 9.999 -3.050 1.00 0.23 132 ASP A CA 1
ATOM 1143 C C . ASP A 1 132 ? 2.813 10.671 -3.164 1.00 0.39 132 ASP A C 1
ATOM 1144 O O . ASP A 1 132 ? 2.927 11.889 -3.305 1.00 0.90 132 ASP A O 1
ATOM 1153 N N . SER A 1 133 ? 3.827 9.824 -3.125 1.00 0.55 133 SER A N 1
ATOM 1154 C CA . SER A 1 133 ? 5.210 10.234 -3.073 1.00 0.69 133 SER A CA 1
ATOM 1155 C C . SER A 1 133 ? 6.099 9.008 -3.065 1.00 0.56 133 SER A C 1
ATOM 1156 O O . SER A 1 133 ? 5.781 8.020 -2.404 1.00 0.87 133 SER A O 1
ATOM 1164 N N . GLU A 1 134 ? 7.199 9.053 -3.792 1.00 0.53 134 GLU A N 1
ATOM 1165 C CA . GLU A 1 134 ? 8.138 7.954 -3.763 1.00 0.56 134 GLU A CA 1
ATOM 1166 C C . GLU A 1 134 ? 9.108 8.152 -2.613 1.00 0.58 134 GLU A C 1
ATOM 1167 O O . GLU A 1 134 ? 9.455 9.285 -2.304 1.00 1.01 134 GLU A O 1
ATOM 1179 N N . VAL A 1 135 ? 9.505 7.033 -1.990 1.00 0.43 135 VAL A N 1
ATOM 1180 C CA . VAL A 1 135 ? 10.279 7.007 -0.736 1.00 0.38 135 VAL A CA 1
ATOM 1181 C C . VAL A 1 135 ? 10.125 8.286 0.097 1.00 0.42 135 VAL A C 1
ATOM 1182 O O . VAL A 1 135 ? 10.867 9.249 -0.083 1.00 0.52 135 VAL A O 1
ATOM 1195 N N . LYS A 1 136 ? 9.187 8.227 1.052 1.00 0.40 136 LYS A N 1
ATOM 1196 C CA . LYS A 1 136 ? 8.813 9.342 1.934 1.00 0.50 136 LYS A CA 1
ATOM 1197 C C . LYS A 1 136 ? 9.044 10.720 1.325 1.00 0.54 136 LYS A C 1
ATOM 1198 O O . LYS A 1 136 ? 9.881 11.496 1.785 1.00 0.52 136 LYS A O 1
ATOM 1217 N N . LEU A 1 137 ? 8.281 10.984 0.271 1.00 0.75 137 LEU A N 1
ATOM 1218 C CA . LEU A 1 137 ? 8.238 12.288 -0.383 1.00 0.97 137 LEU A CA 1
ATOM 1219 C C . LEU A 1 137 ? 9.598 12.681 -0.940 1.00 2.07 137 LEU A C 1
ATOM 1220 O O . LEU A 1 137 ? 10.315 13.513 -0.377 1.00 2.44 137 LEU A O 1
ATOM 1236 N N . ALA A 1 138 ? 9.957 12.024 -2.033 1.00 2.90 138 ALA A N 1
ATOM 1237 C CA . ALA A 1 138 ? 11.166 12.334 -2.769 1.00 4.17 138 ALA A CA 1
ATOM 1238 C C . ALA A 1 138 ? 10.821 13.209 -3.966 1.00 4.92 138 ALA A C 1
ATOM 1239 O O . ALA A 1 138 ? 10.989 14.442 -3.875 1.00 5.35 138 ALA A O 1
ATOM 1247 N N . GLU A 1 58 ? 12.130 5.453 5.189 1.00 0.67 58 GLU A N 2
ATOM 1248 C CA . GLU A 1 58 ? 11.904 5.660 3.744 1.00 0.44 58 GLU A CA 2
ATOM 1249 C C . GLU A 1 58 ? 10.822 4.708 3.241 1.00 0.28 58 GLU A C 2
ATOM 1250 O O . GLU A 1 58 ? 10.860 3.520 3.547 1.00 0.22 58 GLU A O 2
ATOM 1262 N N . MET A 1 59 ? 9.849 5.227 2.483 1.00 0.25 59 MET A N 2
ATOM 1263 C CA . MET A 1 59 ? 8.757 4.400 1.964 1.00 0.17 59 MET A CA 2
ATOM 1264 C C . MET A 1 59 ? 7.789 5.207 1.086 1.00 0.20 59 MET A C 2
ATOM 1265 O O . MET A 1 59 ? 7.136 6.127 1.551 1.00 0.29 59 MET A O 2
ATOM 1279 N N . THR A 1 60 ? 7.722 4.845 -0.191 1.00 0.19 60 THR A N 2
ATOM 1280 C CA . THR A 1 60 ? 6.844 5.492 -1.165 1.00 0.22 60 THR A CA 2
ATOM 1281 C C . THR A 1 60 ? 5.378 5.213 -0.858 1.00 0.18 60 THR A C 2
ATOM 1282 O O . THR A 1 60 ? 4.981 4.066 -0.700 1.00 0.17 60 THR A O 2
ATOM 1293 N N . ARG A 1 61 ? 4.579 6.258 -0.805 1.00 0.20 61 ARG A N 2
ATOM 1294 C CA . ARG A 1 61 ? 3.206 6.139 -0.355 1.00 0.18 61 ARG A CA 2
ATOM 1295 C C . ARG A 1 61 ? 2.250 6.034 -1.547 1.00 0.17 61 ARG A C 2
ATOM 1296 O O . ARG A 1 61 ? 2.200 6.926 -2.377 1.00 0.18 61 ARG A O 2
ATOM 1317 N N . LEU A 1 62 ? 1.522 4.931 -1.656 1.00 0.16 62 LEU A N 2
ATOM 1318 C CA . LEU A 1 62 ? 0.521 4.785 -2.717 1.00 0.15 62 LEU A CA 2
ATOM 1319 C C . LEU A 1 62 ? -0.870 4.964 -2.139 1.00 0.12 62 LEU A C 2
ATOM 1320 O O . LEU A 1 62 ? -1.253 4.239 -1.224 1.00 0.20 62 LEU A O 2
ATOM 1336 N N . MET A 1 63 ? -1.627 5.925 -2.654 1.00 0.10 63 MET A N 2
ATOM 1337 C CA . MET A 1 63 ? -2.995 6.098 -2.198 1.00 0.13 63 MET A CA 2
ATOM 1338 C C . MET A 1 63 ? -3.921 5.087 -2.864 1.00 0.18 63 MET A C 2
ATOM 1339 O O . MET A 1 63 ? -4.178 5.139 -4.066 1.00 0.39 63 MET A O 2
ATOM 1353 N N . VAL A 1 64 ? -4.379 4.145 -2.075 1.00 0.11 64 VAL A N 2
ATOM 1354 C CA . VAL A 1 64 ? -5.349 3.172 -2.520 1.00 0.11 64 VAL A CA 2
ATOM 1355 C C . VAL A 1 64 ? -6.732 3.633 -2.084 1.00 0.16 64 VAL A C 2
ATOM 1356 O O . VAL A 1 64 ? -6.867 4.218 -1.023 1.00 0.42 64 VAL A O 2
ATOM 1369 N N . THR A 1 65 ? -7.748 3.425 -2.900 1.00 0.19 65 THR A N 2
ATOM 1370 C CA . THR A 1 65 ? -9.085 3.850 -2.515 1.00 0.19 65 THR A CA 2
ATOM 1371 C C . THR A 1 65 ? -10.076 2.699 -2.515 1.00 0.20 65 THR A C 2
ATOM 1372 O O . THR A 1 65 ? -10.211 1.971 -3.500 1.00 0.24 65 THR A O 2
ATOM 1383 N N . GLU A 1 66 ? -10.779 2.547 -1.405 1.00 0.20 66 GLU A N 2
ATOM 1384 C CA . GLU A 1 66 ? -11.737 1.479 -1.260 1.00 0.22 66 GLU A CA 2
ATOM 1385 C C . GLU A 1 66 ? -13.146 1.946 -1.615 1.00 0.24 66 GLU A C 2
ATOM 1386 O O . GLU A 1 66 ? -13.759 2.749 -0.908 1.00 0.31 66 GLU A O 2
ATOM 1398 N N . LYS A 1 67 ? -13.637 1.427 -2.726 1.00 0.23 67 LYS A N 2
ATOM 1399 C CA . LYS A 1 67 ? -15.012 1.626 -3.167 1.00 0.26 67 LYS A CA 2
ATOM 1400 C C . LYS A 1 67 ? -15.398 0.408 -3.978 1.00 0.26 67 LYS A C 2
ATOM 1401 O O . LYS A 1 67 ? -14.666 -0.559 -3.952 1.00 0.27 67 LYS A O 2
ATOM 1420 N N . GLN A 1 68 ? -16.511 0.419 -4.694 1.00 0.33 68 GLN A N 2
ATOM 1421 C CA . GLN A 1 68 ? -16.913 -0.776 -5.445 1.00 0.41 68 GLN A CA 2
ATOM 1422 C C . GLN A 1 68 ? -15.798 -1.212 -6.407 1.00 0.42 68 GLN A C 2
ATOM 1423 O O . GLN A 1 68 ? -15.761 -2.351 -6.871 1.00 0.53 68 GLN A O 2
ATOM 1437 N N . GLU A 1 69 ? -14.898 -0.279 -6.690 1.00 0.36 69 GLU A N 2
ATOM 1438 C CA . GLU A 1 69 ? -13.658 -0.556 -7.401 1.00 0.40 69 GLU A CA 2
ATOM 1439 C C . GLU A 1 69 ? -12.768 -1.524 -6.610 1.00 0.33 69 GLU A C 2
ATOM 1440 O O . GLU A 1 69 ? -12.451 -2.621 -7.078 1.00 0.39 69 GLU A O 2
ATOM 1452 N N . SER A 1 70 ? -12.377 -1.107 -5.406 1.00 0.27 70 SER A N 2
ATOM 1453 C CA . SER A 1 70 ? -11.345 -1.811 -4.649 1.00 0.22 70 SER A CA 2
ATOM 1454 C C . SER A 1 70 ? -11.755 -2.105 -3.206 1.00 0.17 70 SER A C 2
ATOM 1455 O O . SER A 1 70 ? -10.894 -2.269 -2.350 1.00 0.16 70 SER A O 2
ATOM 1463 N N . LYS A 1 71 ? -13.049 -2.155 -2.918 1.00 0.19 71 LYS A N 2
ATOM 1464 C CA . LYS A 1 71 ? -13.519 -2.473 -1.572 1.00 0.20 71 LYS A CA 2
ATOM 1465 C C . LYS A 1 71 ? -12.968 -3.803 -1.083 1.00 0.19 71 LYS A C 2
ATOM 1466 O O . LYS A 1 71 ? -12.841 -4.027 0.117 1.00 0.22 71 LYS A O 2
ATOM 1485 N N . ASN A 1 72 ? -12.653 -4.681 -2.018 1.00 0.19 72 ASN A N 2
ATOM 1486 C CA . ASN A 1 72 ? -12.025 -5.955 -1.703 1.00 0.22 72 ASN A CA 2
ATOM 1487 C C . ASN A 1 72 ? -10.706 -5.717 -0.966 1.00 0.20 72 ASN A C 2
ATOM 1488 O O . ASN A 1 72 ? -10.322 -6.473 -0.074 1.00 0.27 72 ASN A O 2
ATOM 1499 N N . PHE A 1 73 ? -10.049 -4.619 -1.311 1.00 0.16 73 PHE A N 2
ATOM 1500 C CA . PHE A 1 73 ? -8.764 -4.270 -0.735 1.00 0.14 73 PHE A CA 2
ATOM 1501 C C . PHE A 1 73 ? -8.905 -3.801 0.712 1.00 0.14 73 PHE A C 2
ATOM 1502 O O . PHE A 1 73 ? -7.968 -3.945 1.499 1.00 0.14 73 PHE A O 2
ATOM 1519 N N . SER A 1 74 ? -10.076 -3.265 1.061 1.00 0.16 74 SER A N 2
ATOM 1520 C CA . SER A 1 74 ? -10.288 -2.672 2.382 1.00 0.18 74 SER A CA 2
ATOM 1521 C C . SER A 1 74 ? -9.808 -3.605 3.491 1.00 0.18 74 SER A C 2
ATOM 1522 O O . SER A 1 74 ? -9.048 -3.205 4.367 1.00 0.24 74 SER A O 2
ATOM 1530 N N . LYS A 1 75 ? -10.235 -4.858 3.431 1.00 0.16 75 LYS A N 2
ATOM 1531 C CA . LYS A 1 75 ? -9.873 -5.826 4.452 1.00 0.18 75 LYS A CA 2
ATOM 1532 C C . LYS A 1 75 ? -8.559 -6.530 4.120 1.00 0.15 75 LYS A C 2
ATOM 1533 O O . LYS A 1 75 ? -7.984 -7.201 4.975 1.00 0.20 75 LYS A O 2
ATOM 1552 N N . MET A 1 76 ? -8.086 -6.385 2.883 1.00 0.13 76 MET A N 2
ATOM 1553 C CA . MET A 1 76 ? -6.796 -6.954 2.489 1.00 0.15 76 MET A CA 2
ATOM 1554 C C . MET A 1 76 ? -5.697 -6.273 3.274 1.00 0.16 76 MET A C 2
ATOM 1555 O O . MET A 1 76 ? -4.860 -6.922 3.895 1.00 0.20 76 MET A O 2
ATOM 1569 N N . ALA A 1 77 ? -5.741 -4.953 3.266 1.00 0.15 77 ALA A N 2
ATOM 1570 C CA . ALA A 1 77 ? -4.765 -4.144 3.981 1.00 0.19 77 ALA A CA 2
ATOM 1571 C C . ALA A 1 77 ? -4.899 -4.312 5.490 1.00 0.26 77 ALA A C 2
ATOM 1572 O O . ALA A 1 77 ? -3.959 -4.063 6.242 1.00 0.47 77 ALA A O 2
ATOM 1579 N N . LYS A 1 78 ? -6.075 -4.735 5.921 1.00 0.17 78 LYS A N 2
ATOM 1580 C CA . LYS A 1 78 ? -6.347 -4.957 7.328 1.00 0.21 78 LYS A CA 2
ATOM 1581 C C . LYS A 1 78 ? -5.997 -6.387 7.723 1.00 0.19 78 LYS A C 2
ATOM 1582 O O . LYS A 1 78 ? -5.993 -6.739 8.904 1.00 0.33 78 LYS A O 2
ATOM 1601 N N . SER A 1 79 ? -5.705 -7.204 6.722 1.00 0.13 79 SER A N 2
ATOM 1602 C CA . SER A 1 79 ? -5.437 -8.613 6.940 1.00 0.14 79 SER A CA 2
ATOM 1603 C C . SER A 1 79 ? -4.049 -8.794 7.535 1.00 0.15 79 SER A C 2
ATOM 1604 O O . SER A 1 79 ? -3.165 -7.980 7.292 1.00 0.17 79 SER A O 2
ATOM 1612 N N . GLN A 1 80 ? -3.866 -9.859 8.303 1.00 0.26 80 GLN A N 2
ATOM 1613 C CA . GLN A 1 80 ? -2.591 -10.131 8.960 1.00 0.33 80 GLN A CA 2
ATOM 1614 C C . GLN A 1 80 ? -1.453 -10.194 7.940 1.00 0.27 80 GLN A C 2
ATOM 1615 O O . GLN A 1 80 ? -0.344 -9.726 8.199 1.00 0.32 80 GLN A O 2
ATOM 1629 N N . SER A 1 81 ? -1.747 -10.757 6.774 1.00 0.24 81 SER A N 2
ATOM 1630 C CA . SER A 1 81 ? -0.763 -10.884 5.710 1.00 0.22 81 SER A CA 2
ATOM 1631 C C . SER A 1 81 ? -0.276 -9.513 5.246 1.00 0.16 81 SER A C 2
ATOM 1632 O O . SER A 1 81 ? 0.924 -9.221 5.267 1.00 0.18 81 SER A O 2
ATOM 1640 N N . PHE A 1 82 ? -1.212 -8.660 4.856 1.00 0.12 82 PHE A N 2
ATOM 1641 C CA . PHE A 1 82 ? -0.862 -7.355 4.330 1.00 0.11 82 PHE A CA 2
ATOM 1642 C C . PHE A 1 82 ? -0.541 -6.375 5.455 1.00 0.12 82 PHE A C 2
ATOM 1643 O O . PHE A 1 82 ? 0.033 -5.328 5.225 1.00 0.14 82 PHE A O 2
ATOM 1660 N N . SER A 1 83 ? -0.969 -6.666 6.661 1.00 0.13 83 SER A N 2
ATOM 1661 C CA . SER A 1 83 ? -0.600 -5.830 7.791 1.00 0.17 83 SER A CA 2
ATOM 1662 C C . SER A 1 83 ? 0.923 -5.798 7.929 1.00 0.21 83 SER A C 2
ATOM 1663 O O . SER A 1 83 ? 1.513 -4.748 8.161 1.00 0.40 83 SER A O 2
ATOM 1671 N N . THR A 1 84 ? 1.555 -6.944 7.713 1.00 0.17 84 THR A N 2
ATOM 1672 C CA . THR A 1 84 ? 2.965 -7.108 7.963 1.00 0.22 84 THR A CA 2
ATOM 1673 C C . THR A 1 84 ? 3.840 -6.897 6.716 1.00 0.16 84 THR A C 2
ATOM 1674 O O . THR A 1 84 ? 4.954 -6.387 6.824 1.00 0.21 84 THR A O 2
ATOM 1685 N N . ARG A 1 85 ? 3.304 -7.247 5.546 1.00 0.15 85 ARG A N 2
ATOM 1686 C CA . ARG A 1 85 ? 4.107 -7.446 4.325 1.00 0.16 85 ARG A CA 2
ATOM 1687 C C . ARG A 1 85 ? 5.175 -6.361 4.085 1.00 0.15 85 ARG A C 2
ATOM 1688 O O . ARG A 1 85 ? 6.356 -6.680 3.976 1.00 0.15 85 ARG A O 2
ATOM 1709 N N . ILE A 1 86 ? 4.786 -5.091 4.043 1.00 0.13 86 ILE A N 2
ATOM 1710 C CA . ILE A 1 86 ? 5.726 -4.033 3.713 1.00 0.13 86 ILE A CA 2
ATOM 1711 C C . ILE A 1 86 ? 6.398 -3.517 4.977 1.00 0.14 86 ILE A C 2
ATOM 1712 O O . ILE A 1 86 ? 7.532 -3.047 4.945 1.00 0.16 86 ILE A O 2
ATOM 1728 N N . GLU A 1 87 ? 5.678 -3.600 6.092 1.00 0.16 87 GLU A N 2
ATOM 1729 C CA . GLU A 1 87 ? 6.174 -3.136 7.379 1.00 0.20 87 GLU A CA 2
ATOM 1730 C C . GLU A 1 87 ? 7.511 -3.777 7.736 1.00 0.22 87 GLU A C 2
ATOM 1731 O O . GLU A 1 87 ? 8.341 -3.161 8.401 1.00 0.28 87 GLU A O 2
ATOM 1743 N N . GLU A 1 88 ? 7.728 -5.002 7.279 1.00 0.25 88 GLU A N 2
ATOM 1744 C CA . GLU A 1 88 ? 8.979 -5.691 7.552 1.00 0.30 88 GLU A CA 2
ATOM 1745 C C . GLU A 1 88 ? 10.045 -5.312 6.538 1.00 0.32 88 GLU A C 2
ATOM 1746 O O . GLU A 1 88 ? 11.243 -5.440 6.802 1.00 0.37 88 GLU A O 2
ATOM 1758 N N . LEU A 1 89 ? 9.608 -4.842 5.384 1.00 0.34 89 LEU A N 2
ATOM 1759 C CA . LEU A 1 89 ? 10.526 -4.409 4.351 1.00 0.35 89 LEU A CA 2
ATOM 1760 C C . LEU A 1 89 ? 10.948 -2.960 4.574 1.00 0.34 89 LEU A C 2
ATOM 1761 O O . LEU A 1 89 ? 12.025 -2.544 4.143 1.00 0.38 89 LEU A O 2
ATOM 1777 N N . GLY A 1 90 ? 10.110 -2.200 5.263 1.00 0.31 90 GLY A N 2
ATOM 1778 C CA . GLY A 1 90 ? 10.473 -0.842 5.603 1.00 0.31 90 GLY A CA 2
ATOM 1779 C C . GLY A 1 90 ? 9.334 0.154 5.454 1.00 0.26 90 GLY A C 2
ATOM 1780 O O . GLY A 1 90 ? 9.462 1.310 5.862 1.00 0.29 90 GLY A O 2
ATOM 1784 N N . GLY A 1 91 ? 8.222 -0.284 4.876 1.00 0.22 91 GLY A N 2
ATOM 1785 C CA . GLY A 1 91 ? 7.073 0.595 4.707 1.00 0.18 91 GLY A CA 2
ATOM 1786 C C . GLY A 1 91 ? 5.950 0.250 5.678 1.00 0.14 91 GLY A C 2
ATOM 1787 O O . GLY A 1 91 ? 6.221 -0.310 6.738 1.00 0.16 91 GLY A O 2
ATOM 1791 N N . SER A 1 92 ? 4.692 0.564 5.320 1.00 0.12 92 SER A N 2
ATOM 1792 C CA . SER A 1 92 ? 3.537 0.222 6.163 1.00 0.12 92 SER A CA 2
ATOM 1793 C C . SER A 1 92 ? 2.217 0.712 5.561 1.00 0.11 92 SER A C 2
ATOM 1794 O O . SER A 1 92 ? 2.189 1.258 4.458 1.00 0.12 92 SER A O 2
ATOM 1802 N N . ILE A 1 93 ? 1.117 0.460 6.274 1.00 0.14 93 ILE A N 2
ATOM 1803 C CA . ILE A 1 93 ? -0.216 0.883 5.840 1.00 0.13 93 ILE A CA 2
ATOM 1804 C C . ILE A 1 93 ? -0.628 2.185 6.538 1.00 0.14 93 ILE A C 2
ATOM 1805 O O . ILE A 1 93 ? -0.239 2.435 7.677 1.00 0.25 93 ILE A O 2
ATOM 1821 N N . SER A 1 94 ? -1.395 3.011 5.843 1.00 0.09 94 SER A N 2
ATOM 1822 C CA . SER A 1 94 ? -2.049 4.162 6.450 1.00 0.12 94 SER A CA 2
ATOM 1823 C C . SER A 1 94 ? -3.500 4.215 6.006 1.00 0.14 94 SER A C 2
ATOM 1824 O O . SER A 1 94 ? -3.781 4.353 4.821 1.00 0.19 94 SER A O 2
ATOM 1832 N N . PHE A 1 95 ? -4.419 4.090 6.942 1.00 0.15 95 PHE A N 2
ATOM 1833 C CA . PHE A 1 95 ? -5.828 4.153 6.607 1.00 0.16 95 PHE A CA 2
ATOM 1834 C C . PHE A 1 95 ? -6.386 5.546 6.818 1.00 0.18 95 PHE A C 2
ATOM 1835 O O . PHE A 1 95 ? -6.477 6.041 7.943 1.00 0.26 95 PHE A O 2
ATOM 1852 N N . LEU A 1 96 ? -6.748 6.171 5.719 1.00 0.16 96 LEU A N 2
ATOM 1853 C CA . LEU A 1 96 ? -7.397 7.460 5.741 1.00 0.18 96 LEU A CA 2
ATOM 1854 C C . LEU A 1 96 ? -8.875 7.224 5.454 1.00 0.21 96 LEU A C 2
ATOM 1855 O O . LEU A 1 96 ? -9.356 7.429 4.332 1.00 0.23 96 LEU A O 2
ATOM 1871 N N . THR A 1 97 ? -9.578 6.747 6.472 1.00 0.24 97 THR A N 2
ATOM 1872 C CA . THR A 1 97 ? -10.950 6.275 6.335 1.00 0.29 97 THR A CA 2
ATOM 1873 C C . THR A 1 97 ? -11.936 7.413 6.061 1.00 0.34 97 THR A C 2
ATOM 1874 O O . THR A 1 97 ? -13.132 7.181 5.886 1.00 0.41 97 THR A O 2
ATOM 1885 N N . GLU A 1 98 ? -11.418 8.637 6.034 1.00 0.34 98 GLU A N 2
ATOM 1886 C CA . GLU A 1 98 ? -12.184 9.808 5.626 1.00 0.42 98 GLU A CA 2
ATOM 1887 C C . GLU A 1 98 ? -12.895 9.550 4.297 1.00 0.38 98 GLU A C 2
ATOM 1888 O O . GLU A 1 98 ? -14.121 9.619 4.209 1.00 0.39 98 GLU A O 2
ATOM 1900 N N . THR A 1 99 ? -12.123 9.219 3.278 1.00 0.37 99 THR A N 2
ATOM 1901 C CA . THR A 1 99 ? -12.682 8.956 1.963 1.00 0.37 99 THR A CA 2
ATOM 1902 C C . THR A 1 99 ? -12.651 7.459 1.659 1.00 0.34 99 THR A C 2
ATOM 1903 O O . THR A 1 99 ? -13.240 6.995 0.684 1.00 0.55 99 THR A O 2
ATOM 1914 N N . GLY A 1 100 ? -11.985 6.703 2.522 1.00 0.19 100 GLY A N 2
ATOM 1915 C CA . GLY A 1 100 ? -11.787 5.294 2.256 1.00 0.18 100 GLY A CA 2
ATOM 1916 C C . GLY A 1 100 ? -10.490 5.063 1.526 1.00 0.16 100 GLY A C 2
ATOM 1917 O O . GLY A 1 100 ? -10.439 4.297 0.572 1.00 0.21 100 GLY A O 2
ATOM 1921 N N . VAL A 1 101 ? -9.457 5.787 1.930 1.00 0.13 101 VAL A N 2
ATOM 1922 C CA . VAL A 1 101 ? -8.161 5.693 1.289 1.00 0.14 101 VAL A CA 2
ATOM 1923 C C . VAL A 1 101 ? -7.183 4.906 2.151 1.00 0.12 101 VAL A C 2
ATOM 1924 O O . VAL A 1 101 ? -7.053 5.164 3.344 1.00 0.23 101 VAL A O 2
ATOM 1937 N N . THR A 1 102 ? -6.509 3.953 1.546 1.00 0.10 102 THR A N 2
ATOM 1938 C CA . THR A 1 102 ? -5.420 3.258 2.196 1.00 0.09 102 THR A CA 2
ATOM 1939 C C . THR A 1 102 ? -4.089 3.636 1.547 1.00 0.09 102 THR A C 2
ATOM 1940 O O . THR A 1 102 ? -3.783 3.210 0.437 1.00 0.10 102 THR A O 2
ATOM 1951 N N . MET A 1 103 ? -3.306 4.451 2.229 1.00 0.10 103 MET A N 2
ATOM 1952 C CA . MET A 1 103 ? -1.992 4.827 1.722 1.00 0.10 103 MET A CA 2
ATOM 1953 C C . MET A 1 103 ? -0.951 3.795 2.133 1.00 0.10 103 MET A C 2
ATOM 1954 O O . MET A 1 103 ? -0.652 3.647 3.314 1.00 0.13 103 MET A O 2
ATOM 1968 N N . ILE A 1 104 ? -0.414 3.061 1.169 1.00 0.08 104 ILE A N 2
ATOM 1969 C CA . ILE A 1 104 ? 0.658 2.115 1.459 1.00 0.08 104 ILE A CA 2
ATOM 1970 C C . ILE A 1 104 ? 2.002 2.746 1.204 1.00 0.08 104 ILE A C 2
ATOM 1971 O O . ILE A 1 104 ? 2.321 3.116 0.081 1.00 0.12 104 ILE A O 2
ATOM 1987 N N . GLU A 1 105 ? 2.778 2.871 2.254 1.00 0.09 105 GLU A N 2
ATOM 1988 C CA . GLU A 1 105 ? 4.132 3.349 2.137 1.00 0.10 105 GLU A CA 2
ATOM 1989 C C . GLU A 1 105 ? 5.081 2.171 1.948 1.00 0.10 105 GLU A C 2
ATOM 1990 O O . GLU A 1 105 ? 5.036 1.205 2.704 1.00 0.13 105 GLU A O 2
ATOM 2002 N N . LEU A 1 106 ? 5.892 2.240 0.909 1.00 0.12 106 LEU A N 2
ATOM 2003 C CA . LEU A 1 106 ? 6.851 1.196 0.588 1.00 0.12 106 LEU A CA 2
ATOM 2004 C C . LEU A 1 106 ? 8.078 1.799 -0.058 1.00 0.16 106 LEU A C 2
ATOM 2005 O O . LEU A 1 106 ? 7.988 2.473 -1.082 1.00 0.19 106 LEU A O 2
ATOM 2021 N N . PRO A 1 107 ? 9.251 1.550 0.509 1.00 0.17 107 PRO A N 2
ATOM 2022 C CA . PRO A 1 107 ? 10.488 2.072 -0.029 1.00 0.21 107 PRO A CA 2
ATOM 2023 C C . PRO A 1 107 ? 10.860 1.351 -1.307 1.00 0.25 107 PRO A C 2
ATOM 2024 O O . PRO A 1 107 ? 10.841 0.131 -1.364 1.00 0.20 107 PRO A O 2
ATOM 2035 N N . LYS A 1 108 ? 11.216 2.095 -2.331 1.00 0.40 108 LYS A N 2
ATOM 2036 C CA . LYS A 1 108 ? 11.584 1.489 -3.602 1.00 0.47 108 LYS A CA 2
ATOM 2037 C C . LYS A 1 108 ? 12.917 0.764 -3.475 1.00 0.50 108 LYS A C 2
ATOM 2038 O O . LYS A 1 108 ? 13.478 0.276 -4.455 1.00 0.59 108 LYS A O 2
ATOM 2057 N N . THR A 1 109 ? 13.402 0.706 -2.247 1.00 0.47 109 THR A N 2
ATOM 2058 C CA . THR A 1 109 ? 14.612 -0.006 -1.919 1.00 0.53 109 THR A CA 2
ATOM 2059 C C . THR A 1 109 ? 14.310 -1.436 -1.460 1.00 0.46 109 THR A C 2
ATOM 2060 O O . THR A 1 109 ? 15.229 -2.241 -1.278 1.00 0.53 109 THR A O 2
ATOM 2071 N N . VAL A 1 110 ? 13.021 -1.753 -1.269 1.00 0.34 110 VAL A N 2
ATOM 2072 C CA . VAL A 1 110 ? 12.611 -3.132 -0.999 1.00 0.28 110 VAL A CA 2
ATOM 2073 C C . VAL A 1 110 ? 13.008 -4.045 -2.157 1.00 0.25 110 VAL A C 2
ATOM 2074 O O . VAL A 1 110 ? 13.278 -3.578 -3.269 1.00 0.28 110 VAL A O 2
ATOM 2087 N N . SER A 1 111 ? 13.062 -5.339 -1.891 1.00 0.24 111 SER A N 2
ATOM 2088 C CA . SER A 1 111 ? 13.187 -6.319 -2.954 1.00 0.22 111 SER A CA 2
ATOM 2089 C C . SER A 1 111 ? 11.988 -6.174 -3.889 1.00 0.17 111 SER A C 2
ATOM 2090 O O . SER A 1 111 ? 10.883 -5.893 -3.430 1.00 0.18 111 SER A O 2
ATOM 2098 N N . GLU A 1 112 ? 12.191 -6.358 -5.188 1.00 0.21 112 GLU A N 2
ATOM 2099 C CA . GLU A 1 112 ? 11.118 -6.138 -6.157 1.00 0.26 112 GLU A CA 2
ATOM 2100 C C . GLU A 1 112 ? 9.930 -7.061 -5.877 1.00 0.24 112 GLU A C 2
ATOM 2101 O O . GLU A 1 112 ? 8.815 -6.789 -6.298 1.00 0.28 112 GLU A O 2
ATOM 2113 N N . HIS A 1 113 ? 10.166 -8.146 -5.152 1.00 0.23 113 HIS A N 2
ATOM 2114 C CA . HIS A 1 113 ? 9.079 -9.031 -4.722 1.00 0.27 113 HIS A CA 2
ATOM 2115 C C . HIS A 1 113 ? 8.054 -8.256 -3.892 1.00 0.25 113 HIS A C 2
ATOM 2116 O O . HIS A 1 113 ? 6.860 -8.546 -3.912 1.00 0.41 113 HIS A O 2
ATOM 2131 N N . ASP A 1 114 ? 8.547 -7.252 -3.188 1.00 0.23 114 ASP A N 2
ATOM 2132 C CA . ASP A 1 114 ? 7.739 -6.428 -2.294 1.00 0.26 114 ASP A CA 2
ATOM 2133 C C . ASP A 1 114 ? 7.189 -5.227 -3.057 1.00 0.25 114 ASP A C 2
ATOM 2134 O O . ASP A 1 114 ? 5.993 -4.939 -3.018 1.00 0.33 114 ASP A O 2
ATOM 2143 N N . MET A 1 115 ? 8.065 -4.577 -3.810 1.00 0.23 115 MET A N 2
ATOM 2144 C CA . MET A 1 115 ? 7.698 -3.390 -4.574 1.00 0.23 115 MET A CA 2
ATOM 2145 C C . MET A 1 115 ? 6.769 -3.740 -5.729 1.00 0.24 115 MET A C 2
ATOM 2146 O O . MET A 1 115 ? 5.860 -2.986 -6.065 1.00 0.47 115 MET A O 2
ATOM 2160 N N . ASP A 1 116 ? 7.016 -4.867 -6.361 1.00 0.15 116 ASP A N 2
ATOM 2161 C CA . ASP A 1 116 ? 6.179 -5.298 -7.466 1.00 0.18 116 ASP A CA 2
ATOM 2162 C C . ASP A 1 116 ? 5.017 -6.136 -6.970 1.00 0.19 116 ASP A C 2
ATOM 2163 O O . ASP A 1 116 ? 3.879 -5.699 -7.029 1.00 0.24 116 ASP A O 2
ATOM 2172 N N . GLN A 1 117 ? 5.313 -7.318 -6.442 1.00 0.17 117 GLN A N 2
ATOM 2173 C CA . GLN A 1 117 ? 4.268 -8.286 -6.115 1.00 0.18 117 GLN A CA 2
ATOM 2174 C C . GLN A 1 117 ? 3.427 -7.876 -4.902 1.00 0.15 117 GLN A C 2
ATOM 2175 O O . GLN A 1 117 ? 2.230 -8.132 -4.886 1.00 0.17 117 GLN A O 2
ATOM 2189 N N . LEU A 1 118 ? 4.016 -7.251 -3.885 1.00 0.14 118 LEU A N 2
ATOM 2190 C CA . LEU A 1 118 ? 3.218 -6.827 -2.733 1.00 0.13 118 LEU A CA 2
ATOM 2191 C C . LEU A 1 118 ? 2.410 -5.580 -3.046 1.00 0.12 118 LEU A C 2
ATOM 2192 O O . LEU A 1 118 ? 1.248 -5.480 -2.663 1.00 0.13 118 LEU A O 2
ATOM 2208 N N . LEU A 1 119 ? 3.013 -4.629 -3.744 1.00 0.13 119 LEU A N 2
ATOM 2209 C CA . LEU A 1 119 ? 2.227 -3.505 -4.278 1.00 0.13 119 LEU A CA 2
ATOM 2210 C C . LEU A 1 119 ? 1.214 -4.004 -5.297 1.00 0.13 119 LEU A C 2
ATOM 2211 O O . LEU A 1 119 ? 0.248 -3.318 -5.626 1.00 0.14 119 LEU A O 2
ATOM 2227 N N . HIS A 1 120 ? 1.454 -5.194 -5.808 1.00 0.13 120 HIS A N 2
ATOM 2228 C CA . HIS A 1 120 ? 0.528 -5.831 -6.720 1.00 0.13 120 HIS A CA 2
ATOM 2229 C C . HIS A 1 120 ? -0.491 -6.648 -5.942 1.00 0.13 120 HIS A C 2
ATOM 2230 O O . HIS A 1 120 ? -1.544 -6.977 -6.466 1.00 0.14 120 HIS A O 2
ATOM 2245 N N . ASP A 1 121 ? -0.161 -6.988 -4.692 1.00 0.12 121 ASP A N 2
ATOM 2246 C CA . ASP A 1 121 ? -1.101 -7.681 -3.806 1.00 0.12 121 ASP A CA 2
ATOM 2247 C C . ASP A 1 121 ? -2.227 -6.722 -3.520 1.00 0.11 121 ASP A C 2
ATOM 2248 O O . ASP A 1 121 ? -3.372 -7.101 -3.277 1.00 0.13 121 ASP A O 2
ATOM 2257 N N . ILE A 1 122 ? -1.856 -5.456 -3.557 1.00 0.10 122 ILE A N 2
ATOM 2258 C CA . ILE A 1 122 ? -2.802 -4.375 -3.526 1.00 0.10 122 ILE A CA 2
ATOM 2259 C C . ILE A 1 122 ? -3.799 -4.548 -4.657 1.00 0.10 122 ILE A C 2
ATOM 2260 O O . ILE A 1 122 ? -5.004 -4.648 -4.434 1.00 0.11 122 ILE A O 2
ATOM 2276 N N . LEU A 1 123 ? -3.268 -4.634 -5.866 1.00 0.11 123 LEU A N 2
ATOM 2277 C CA . LEU A 1 123 ? -4.079 -4.836 -7.058 1.00 0.12 123 LEU A CA 2
ATOM 2278 C C . LEU A 1 123 ? -4.752 -6.204 -7.045 1.00 0.13 123 LEU A C 2
ATOM 2279 O O . LEU A 1 123 ? -5.818 -6.387 -7.633 1.00 0.14 123 LEU A O 2
ATOM 2295 N N . ALA A 1 124 ? -4.120 -7.154 -6.370 1.00 0.14 124 ALA A N 2
ATOM 2296 C CA . ALA A 1 124 ? -4.664 -8.495 -6.199 1.00 0.16 124 ALA A CA 2
ATOM 2297 C C . ALA A 1 124 ? -5.991 -8.435 -5.462 1.00 0.17 124 ALA A C 2
ATOM 2298 O O . ALA A 1 124 ? -6.834 -9.324 -5.578 1.00 0.23 124 ALA A O 2
ATOM 2305 N N . ALA A 1 125 ? -6.163 -7.362 -4.718 1.00 0.13 125 ALA A N 2
ATOM 2306 C CA . ALA A 1 125 ? -7.356 -7.142 -3.937 1.00 0.14 125 ALA A CA 2
ATOM 2307 C C . ALA A 1 125 ? -8.214 -6.076 -4.592 1.00 0.14 125 ALA A C 2
ATOM 2308 O O . ALA A 1 125 ? -9.163 -5.569 -4.004 1.00 0.20 125 ALA A O 2
ATOM 2315 N N . GLY A 1 126 ? -7.849 -5.725 -5.814 1.00 0.13 126 GLY A N 2
ATOM 2316 C CA . GLY A 1 126 ? -8.566 -4.705 -6.540 1.00 0.16 126 GLY A CA 2
ATOM 2317 C C . GLY A 1 126 ? -8.043 -3.334 -6.214 1.00 0.15 126 GLY A C 2
ATOM 2318 O O . GLY A 1 126 ? -8.356 -2.362 -6.899 1.00 0.21 126 GLY A O 2
ATOM 2322 N N . GLY A 1 127 ? -7.221 -3.279 -5.176 1.00 0.15 127 GLY A N 2
ATOM 2323 C CA . GLY A 1 127 ? -6.634 -2.042 -4.722 1.00 0.16 127 GLY A CA 2
ATOM 2324 C C . GLY A 1 127 ? -5.915 -1.299 -5.824 1.00 0.19 127 GLY A C 2
ATOM 2325 O O . GLY A 1 127 ? -5.221 -1.899 -6.644 1.00 0.35 127 GLY A O 2
ATOM 2329 N N . VAL A 1 128 ? -6.101 0.004 -5.853 1.00 0.16 128 VAL A N 2
ATOM 2330 C CA . VAL A 1 128 ? -5.479 0.844 -6.856 1.00 0.22 128 VAL A CA 2
ATOM 2331 C C . VAL A 1 128 ? -4.341 1.642 -6.240 1.00 0.18 128 VAL A C 2
ATOM 2332 O O . VAL A 1 128 ? -4.474 2.166 -5.143 1.00 0.36 128 VAL A O 2
ATOM 2345 N N . VAL A 1 129 ? -3.222 1.727 -6.935 1.00 0.21 129 VAL A N 2
ATOM 2346 C CA . VAL A 1 129 ? -2.035 2.339 -6.361 1.00 0.20 129 VAL A CA 2
ATOM 2347 C C . VAL A 1 129 ? -1.773 3.723 -6.940 1.00 0.23 129 VAL A C 2
ATOM 2348 O O . VAL A 1 129 ? -1.956 3.960 -8.136 1.00 0.32 129 VAL A O 2
ATOM 2361 N N . GLY A 1 130 ? -1.362 4.639 -6.076 1.00 0.35 130 GLY A N 2
ATOM 2362 C CA . GLY A 1 130 ? -1.005 5.973 -6.512 1.00 0.36 130 GLY A CA 2
ATOM 2363 C C . GLY A 1 130 ? 0.439 6.302 -6.182 1.00 0.44 130 GLY A C 2
ATOM 2364 O O . GLY A 1 130 ? 1.218 5.409 -5.849 1.00 0.85 130 GLY A O 2
ATOM 2368 N N . LEU A 1 131 ? 0.796 7.577 -6.281 1.00 0.32 131 LEU A N 2
ATOM 2369 C CA . LEU A 1 131 ? 2.145 8.034 -5.955 1.00 0.33 131 LEU A CA 2
ATOM 2370 C C . LEU A 1 131 ? 2.098 9.276 -5.069 1.00 0.32 131 LEU A C 2
ATOM 2371 O O . LEU A 1 131 ? 2.217 10.407 -5.540 1.00 0.45 131 LEU A O 2
ATOM 2387 N N . ASP A 1 132 ? 1.890 9.044 -3.784 1.00 0.24 132 ASP A N 2
ATOM 2388 C CA . ASP A 1 132 ? 1.916 10.095 -2.773 1.00 0.23 132 ASP A CA 2
ATOM 2389 C C . ASP A 1 132 ? 3.343 10.333 -2.337 1.00 0.39 132 ASP A C 2
ATOM 2390 O O . ASP A 1 132 ? 3.708 10.077 -1.188 1.00 0.90 132 ASP A O 2
ATOM 2399 N N . SER A 1 133 ? 4.140 10.803 -3.288 1.00 0.55 133 SER A N 2
ATOM 2400 C CA . SER A 1 133 ? 5.565 11.012 -3.098 1.00 0.69 133 SER A CA 2
ATOM 2401 C C . SER A 1 133 ? 6.295 9.678 -2.981 1.00 0.56 133 SER A C 2
ATOM 2402 O O . SER A 1 133 ? 5.763 8.700 -2.443 1.00 0.87 133 SER A O 2
ATOM 2410 N N . GLU A 1 134 ? 7.508 9.627 -3.492 1.00 0.53 134 GLU A N 2
ATOM 2411 C CA . GLU A 1 134 ? 8.343 8.467 -3.279 1.00 0.56 134 GLU A CA 2
ATOM 2412 C C . GLU A 1 134 ? 8.908 8.519 -1.863 1.00 0.58 134 GLU A C 2
ATOM 2413 O O . GLU A 1 134 ? 8.527 9.413 -1.108 1.00 1.01 134 GLU A O 2
ATOM 2425 N N . VAL A 1 135 ? 9.824 7.589 -1.534 1.00 0.43 135 VAL A N 2
ATOM 2426 C CA . VAL A 1 135 ? 10.202 7.275 -0.137 1.00 0.38 135 VAL A CA 2
ATOM 2427 C C . VAL A 1 135 ? 9.839 8.376 0.872 1.00 0.42 135 VAL A C 2
ATOM 2428 O O . VAL A 1 135 ? 10.591 9.327 1.078 1.00 0.52 135 VAL A O 2
ATOM 2441 N N . LYS A 1 136 ? 8.678 8.175 1.512 1.00 0.40 136 LYS A N 2
ATOM 2442 C CA . LYS A 1 136 ? 8.053 9.116 2.450 1.00 0.50 136 LYS A CA 2
ATOM 2443 C C . LYS A 1 136 ? 8.308 10.576 2.119 1.00 0.54 136 LYS A C 2
ATOM 2444 O O . LYS A 1 136 ? 9.213 11.211 2.659 1.00 0.52 136 LYS A O 2
ATOM 2463 N N . LEU A 1 137 ? 7.481 11.076 1.211 1.00 0.75 137 LEU A N 2
ATOM 2464 C CA . LEU A 1 137 ? 7.490 12.482 0.806 1.00 0.97 137 LEU A CA 2
ATOM 2465 C C . LEU A 1 137 ? 8.866 12.910 0.304 1.00 2.07 137 LEU A C 2
ATOM 2466 O O . LEU A 1 137 ? 9.411 13.939 0.711 1.00 2.44 137 LEU A O 2
ATOM 2482 N N . ALA A 1 138 ? 9.412 12.100 -0.592 1.00 2.90 138 ALA A N 2
ATOM 2483 C CA . ALA A 1 138 ? 10.675 12.398 -1.238 1.00 4.17 138 ALA A CA 2
ATOM 2484 C C . ALA A 1 138 ? 10.428 13.168 -2.528 1.00 4.92 138 ALA A C 2
ATOM 2485 O O . ALA A 1 138 ? 10.596 14.402 -2.525 1.00 5.35 138 ALA A O 2
ATOM 2493 N N . GLU A 1 58 ? 12.554 5.528 4.645 1.00 0.67 58 GLU A N 3
ATOM 2494 C CA . GLU A 1 58 ? 12.382 5.288 3.197 1.00 0.44 58 GLU A CA 3
ATOM 2495 C C . GLU A 1 58 ? 11.082 4.536 2.935 1.00 0.28 58 GLU A C 3
ATOM 2496 O O . GLU A 1 58 ? 10.901 3.426 3.429 1.00 0.22 58 GLU A O 3
ATOM 2508 N N . MET A 1 59 ? 10.165 5.147 2.178 1.00 0.25 59 MET A N 3
ATOM 2509 C CA . MET A 1 59 ? 8.905 4.482 1.835 1.00 0.17 59 MET A CA 3
ATOM 2510 C C . MET A 1 59 ? 8.019 5.332 0.929 1.00 0.20 59 MET A C 3
ATOM 2511 O O . MET A 1 59 ? 7.553 6.399 1.309 1.00 0.29 59 MET A O 3
ATOM 2525 N N . THR A 1 60 ? 7.786 4.829 -0.267 1.00 0.19 60 THR A N 3
ATOM 2526 C CA . THR A 1 60 ? 6.944 5.491 -1.245 1.00 0.22 60 THR A CA 3
ATOM 2527 C C . THR A 1 60 ? 5.475 5.194 -0.983 1.00 0.18 60 THR A C 3
ATOM 2528 O O . THR A 1 60 ? 5.069 4.042 -0.906 1.00 0.17 60 THR A O 3
ATOM 2539 N N . ARG A 1 61 ? 4.688 6.244 -0.860 1.00 0.20 61 ARG A N 3
ATOM 2540 C CA . ARG A 1 61 ? 3.298 6.120 -0.466 1.00 0.18 61 ARG A CA 3
ATOM 2541 C C . ARG A 1 61 ? 2.397 6.026 -1.691 1.00 0.17 61 ARG A C 3
ATOM 2542 O O . ARG A 1 61 ? 2.415 6.909 -2.544 1.00 0.18 61 ARG A O 3
ATOM 2563 N N . LEU A 1 62 ? 1.653 4.933 -1.795 1.00 0.16 62 LEU A N 3
ATOM 2564 C CA . LEU A 1 62 ? 0.657 4.777 -2.851 1.00 0.15 62 LEU A CA 3
ATOM 2565 C C . LEU A 1 62 ? -0.737 4.860 -2.260 1.00 0.12 62 LEU A C 3
ATOM 2566 O O . LEU A 1 62 ? -1.090 4.062 -1.389 1.00 0.20 62 LEU A O 3
ATOM 2582 N N . MET A 1 63 ? -1.520 5.833 -2.702 1.00 0.10 63 MET A N 3
ATOM 2583 C CA . MET A 1 63 ? -2.893 5.935 -2.247 1.00 0.13 63 MET A CA 3
ATOM 2584 C C . MET A 1 63 ? -3.746 4.858 -2.897 1.00 0.18 63 MET A C 3
ATOM 2585 O O . MET A 1 63 ? -3.777 4.708 -4.120 1.00 0.39 63 MET A O 3
ATOM 2599 N N . VAL A 1 64 ? -4.376 4.069 -2.057 1.00 0.11 64 VAL A N 3
ATOM 2600 C CA . VAL A 1 64 ? -5.332 3.081 -2.493 1.00 0.11 64 VAL A CA 3
ATOM 2601 C C . VAL A 1 64 ? -6.715 3.544 -2.079 1.00 0.16 64 VAL A C 3
ATOM 2602 O O . VAL A 1 64 ? -6.883 4.037 -0.979 1.00 0.42 64 VAL A O 3
ATOM 2615 N N . THR A 1 65 ? -7.695 3.441 -2.949 1.00 0.19 65 THR A N 3
ATOM 2616 C CA . THR A 1 65 ? -9.036 3.834 -2.559 1.00 0.19 65 THR A CA 3
ATOM 2617 C C . THR A 1 65 ? -9.992 2.657 -2.535 1.00 0.20 65 THR A C 3
ATOM 2618 O O . THR A 1 65 ? -10.102 1.900 -3.501 1.00 0.24 65 THR A O 3
ATOM 2629 N N . GLU A 1 66 ? -10.681 2.513 -1.419 1.00 0.20 66 GLU A N 3
ATOM 2630 C CA . GLU A 1 66 ? -11.670 1.472 -1.253 1.00 0.22 66 GLU A CA 3
ATOM 2631 C C . GLU A 1 66 ? -13.051 2.009 -1.608 1.00 0.24 66 GLU A C 3
ATOM 2632 O O . GLU A 1 66 ? -13.599 2.865 -0.908 1.00 0.31 66 GLU A O 3
ATOM 2644 N N . LYS A 1 67 ? -13.608 1.513 -2.700 1.00 0.23 67 LYS A N 3
ATOM 2645 C CA . LYS A 1 67 ? -14.929 1.934 -3.151 1.00 0.26 67 LYS A CA 3
ATOM 2646 C C . LYS A 1 67 ? -15.632 0.768 -3.818 1.00 0.26 67 LYS A C 3
ATOM 2647 O O . LYS A 1 67 ? -15.124 -0.339 -3.779 1.00 0.27 67 LYS A O 3
ATOM 2666 N N . GLN A 1 68 ? -16.783 1.005 -4.444 1.00 0.33 68 GLN A N 3
ATOM 2667 C CA . GLN A 1 68 ? -17.528 -0.065 -5.127 1.00 0.41 68 GLN A CA 3
ATOM 2668 C C . GLN A 1 68 ? -16.630 -0.848 -6.094 1.00 0.42 68 GLN A C 3
ATOM 2669 O O . GLN A 1 68 ? -16.974 -1.936 -6.549 1.00 0.53 68 GLN A O 3
ATOM 2683 N N . GLU A 1 69 ? -15.484 -0.263 -6.399 1.00 0.36 69 GLU A N 3
ATOM 2684 C CA . GLU A 1 69 ? -14.470 -0.885 -7.227 1.00 0.40 69 GLU A CA 3
ATOM 2685 C C . GLU A 1 69 ? -13.499 -1.717 -6.389 1.00 0.33 69 GLU A C 3
ATOM 2686 O O . GLU A 1 69 ? -13.395 -2.932 -6.559 1.00 0.39 69 GLU A O 3
ATOM 2698 N N . SER A 1 70 ? -12.807 -1.054 -5.467 1.00 0.27 70 SER A N 3
ATOM 2699 C CA . SER A 1 70 ? -11.697 -1.670 -4.752 1.00 0.22 70 SER A CA 3
ATOM 2700 C C . SER A 1 70 ? -11.995 -1.859 -3.267 1.00 0.17 70 SER A C 3
ATOM 2701 O O . SER A 1 70 ? -11.075 -2.012 -2.469 1.00 0.16 70 SER A O 3
ATOM 2709 N N . LYS A 1 71 ? -13.269 -1.845 -2.885 1.00 0.19 71 LYS A N 3
ATOM 2710 C CA . LYS A 1 71 ? -13.639 -2.092 -1.497 1.00 0.20 71 LYS A CA 3
ATOM 2711 C C . LYS A 1 71 ? -13.115 -3.439 -1.007 1.00 0.19 71 LYS A C 3
ATOM 2712 O O . LYS A 1 71 ? -12.962 -3.648 0.192 1.00 0.22 71 LYS A O 3
ATOM 2731 N N . ASN A 1 72 ? -12.850 -4.345 -1.940 1.00 0.19 72 ASN A N 3
ATOM 2732 C CA . ASN A 1 72 ? -12.245 -5.635 -1.620 1.00 0.22 72 ASN A CA 3
ATOM 2733 C C . ASN A 1 72 ? -10.925 -5.438 -0.885 1.00 0.20 72 ASN A C 3
ATOM 2734 O O . ASN A 1 72 ? -10.567 -6.211 0.005 1.00 0.27 72 ASN A O 3
ATOM 2745 N N . PHE A 1 73 ? -10.226 -4.376 -1.240 1.00 0.16 73 PHE A N 3
ATOM 2746 C CA . PHE A 1 73 ? -8.923 -4.092 -0.673 1.00 0.14 73 PHE A CA 3
ATOM 2747 C C . PHE A 1 73 ? -9.027 -3.690 0.798 1.00 0.14 73 PHE A C 3
ATOM 2748 O O . PHE A 1 73 ? -8.065 -3.850 1.552 1.00 0.14 73 PHE A O 3
ATOM 2765 N N . SER A 1 74 ? -10.198 -3.197 1.205 1.00 0.16 74 SER A N 3
ATOM 2766 C CA . SER A 1 74 ? -10.373 -2.650 2.548 1.00 0.18 74 SER A CA 3
ATOM 2767 C C . SER A 1 74 ? -9.919 -3.644 3.617 1.00 0.18 74 SER A C 3
ATOM 2768 O O . SER A 1 74 ? -9.237 -3.276 4.568 1.00 0.24 74 SER A O 3
ATOM 2776 N N . LYS A 1 75 ? -10.286 -4.909 3.448 1.00 0.16 75 LYS A N 3
ATOM 2777 C CA . LYS A 1 75 ? -9.890 -5.939 4.396 1.00 0.18 75 LYS A CA 3
ATOM 2778 C C . LYS A 1 75 ? -8.539 -6.543 4.047 1.00 0.15 75 LYS A C 3
ATOM 2779 O O . LYS A 1 75 ? -7.888 -7.132 4.906 1.00 0.20 75 LYS A O 3
ATOM 2798 N N . MET A 1 76 ? -8.115 -6.399 2.796 1.00 0.13 76 MET A N 3
ATOM 2799 C CA . MET A 1 76 ? -6.834 -6.944 2.365 1.00 0.15 76 MET A CA 3
ATOM 2800 C C . MET A 1 76 ? -5.714 -6.273 3.134 1.00 0.16 76 MET A C 3
ATOM 2801 O O . MET A 1 76 ? -4.835 -6.930 3.685 1.00 0.20 76 MET A O 3
ATOM 2815 N N . ALA A 1 77 ? -5.789 -4.954 3.201 1.00 0.15 77 ALA A N 3
ATOM 2816 C CA . ALA A 1 77 ? -4.790 -4.161 3.906 1.00 0.19 77 ALA A CA 3
ATOM 2817 C C . ALA A 1 77 ? -4.948 -4.280 5.419 1.00 0.26 77 ALA A C 3
ATOM 2818 O O . ALA A 1 77 ? -4.153 -3.737 6.188 1.00 0.47 77 ALA A O 3
ATOM 2825 N N . LYS A 1 78 ? -5.984 -4.982 5.843 1.00 0.17 78 LYS A N 3
ATOM 2826 C CA . LYS A 1 78 ? -6.214 -5.222 7.249 1.00 0.21 78 LYS A CA 3
ATOM 2827 C C . LYS A 1 78 ? -5.932 -6.673 7.589 1.00 0.19 78 LYS A C 3
ATOM 2828 O O . LYS A 1 78 ? -6.040 -7.085 8.746 1.00 0.33 78 LYS A O 3
ATOM 2847 N N . SER A 1 79 ? -5.594 -7.448 6.572 1.00 0.13 79 SER A N 3
ATOM 2848 C CA . SER A 1 79 ? -5.304 -8.855 6.756 1.00 0.14 79 SER A CA 3
ATOM 2849 C C . SER A 1 79 ? -3.930 -9.011 7.387 1.00 0.15 79 SER A C 3
ATOM 2850 O O . SER A 1 79 ? -3.077 -8.142 7.231 1.00 0.17 79 SER A O 3
ATOM 2858 N N . GLN A 1 80 ? -3.717 -10.111 8.095 1.00 0.26 80 GLN A N 3
ATOM 2859 C CA . GLN A 1 80 ? -2.466 -10.333 8.813 1.00 0.33 80 GLN A CA 3
ATOM 2860 C C . GLN A 1 80 ? -1.272 -10.321 7.859 1.00 0.27 80 GLN A C 3
ATOM 2861 O O . GLN A 1 80 ? -0.202 -9.803 8.192 1.00 0.32 80 GLN A O 3
ATOM 2875 N N . SER A 1 81 ? -1.469 -10.878 6.672 1.00 0.24 81 SER A N 3
ATOM 2876 C CA . SER A 1 81 ? -0.420 -10.939 5.668 1.00 0.22 81 SER A CA 3
ATOM 2877 C C . SER A 1 81 ? -0.017 -9.540 5.209 1.00 0.16 81 SER A C 3
ATOM 2878 O O . SER A 1 81 ? 1.159 -9.171 5.260 1.00 0.18 81 SER A O 3
ATOM 2886 N N . PHE A 1 82 ? -0.995 -8.742 4.799 1.00 0.12 82 PHE A N 3
ATOM 2887 C CA . PHE A 1 82 ? -0.702 -7.412 4.297 1.00 0.11 82 PHE A CA 3
ATOM 2888 C C . PHE A 1 82 ? -0.427 -6.450 5.441 1.00 0.12 82 PHE A C 3
ATOM 2889 O O . PHE A 1 82 ? 0.156 -5.399 5.241 1.00 0.14 82 PHE A O 3
ATOM 2906 N N . SER A 1 83 ? -0.879 -6.775 6.632 1.00 0.13 83 SER A N 3
ATOM 2907 C CA . SER A 1 83 ? -0.549 -5.964 7.791 1.00 0.17 83 SER A CA 3
ATOM 2908 C C . SER A 1 83 ? 0.967 -5.846 7.924 1.00 0.21 83 SER A C 3
ATOM 2909 O O . SER A 1 83 ? 1.499 -4.763 8.128 1.00 0.40 83 SER A O 3
ATOM 2917 N N . THR A 1 84 ? 1.655 -6.958 7.721 1.00 0.17 84 THR A N 3
ATOM 2918 C CA . THR A 1 84 ? 3.062 -7.057 8.004 1.00 0.22 84 THR A CA 3
ATOM 2919 C C . THR A 1 84 ? 3.953 -6.798 6.781 1.00 0.16 84 THR A C 3
ATOM 2920 O O . THR A 1 84 ? 5.032 -6.219 6.915 1.00 0.21 84 THR A O 3
ATOM 2931 N N . ARG A 1 85 ? 3.469 -7.182 5.599 1.00 0.15 85 ARG A N 3
ATOM 2932 C CA . ARG A 1 85 ? 4.316 -7.346 4.406 1.00 0.16 85 ARG A CA 3
ATOM 2933 C C . ARG A 1 85 ? 5.344 -6.211 4.205 1.00 0.15 85 ARG A C 3
ATOM 2934 O O . ARG A 1 85 ? 6.539 -6.473 4.096 1.00 0.15 85 ARG A O 3
ATOM 2955 N N . ILE A 1 86 ? 4.896 -4.961 4.172 1.00 0.13 86 ILE A N 3
ATOM 2956 C CA . ILE A 1 86 ? 5.792 -3.854 3.877 1.00 0.13 86 ILE A CA 3
ATOM 2957 C C . ILE A 1 86 ? 6.388 -3.275 5.153 1.00 0.14 86 ILE A C 3
ATOM 2958 O O . ILE A 1 86 ? 7.494 -2.735 5.146 1.00 0.16 86 ILE A O 3
ATOM 2974 N N . GLU A 1 87 ? 5.635 -3.375 6.243 1.00 0.16 87 GLU A N 3
ATOM 2975 C CA . GLU A 1 87 ? 6.071 -2.887 7.542 1.00 0.20 87 GLU A CA 3
ATOM 2976 C C . GLU A 1 87 ? 7.448 -3.433 7.930 1.00 0.22 87 GLU A C 3
ATOM 2977 O O . GLU A 1 87 ? 8.209 -2.767 8.632 1.00 0.28 87 GLU A O 3
ATOM 2989 N N . GLU A 1 88 ? 7.782 -4.623 7.441 1.00 0.25 88 GLU A N 3
ATOM 2990 C CA . GLU A 1 88 ? 9.070 -5.237 7.747 1.00 0.30 88 GLU A CA 3
ATOM 2991 C C . GLU A 1 88 ? 10.140 -4.788 6.763 1.00 0.32 88 GLU A C 3
ATOM 2992 O O . GLU A 1 88 ? 11.318 -5.090 6.930 1.00 0.37 88 GLU A O 3
ATOM 3004 N N . LEU A 1 89 ? 9.719 -4.075 5.736 1.00 0.34 89 LEU A N 3
ATOM 3005 C CA . LEU A 1 89 ? 10.624 -3.618 4.697 1.00 0.35 89 LEU A CA 3
ATOM 3006 C C . LEU A 1 89 ? 10.957 -2.141 4.845 1.00 0.34 89 LEU A C 3
ATOM 3007 O O . LEU A 1 89 ? 11.931 -1.656 4.275 1.00 0.38 89 LEU A O 3
ATOM 3023 N N . GLY A 1 90 ? 10.146 -1.427 5.599 1.00 0.31 90 GLY A N 3
ATOM 3024 C CA . GLY A 1 90 ? 10.408 -0.022 5.816 1.00 0.31 90 GLY A CA 3
ATOM 3025 C C . GLY A 1 90 ? 9.153 0.816 5.725 1.00 0.26 90 GLY A C 3
ATOM 3026 O O . GLY A 1 90 ? 9.052 1.874 6.348 1.00 0.29 90 GLY A O 3
ATOM 3030 N N . GLY A 1 91 ? 8.188 0.332 4.956 1.00 0.22 91 GLY A N 3
ATOM 3031 C CA . GLY A 1 91 ? 6.946 1.056 4.777 1.00 0.18 91 GLY A CA 3
ATOM 3032 C C . GLY A 1 91 ? 5.863 0.576 5.731 1.00 0.14 91 GLY A C 3
ATOM 3033 O O . GLY A 1 91 ? 6.179 0.008 6.778 1.00 0.16 91 GLY A O 3
ATOM 3037 N N . SER A 1 92 ? 4.586 0.769 5.363 1.00 0.12 92 SER A N 3
ATOM 3038 C CA . SER A 1 92 ? 3.467 0.386 6.226 1.00 0.12 92 SER A CA 3
ATOM 3039 C C . SER A 1 92 ? 2.116 0.751 5.601 1.00 0.11 92 SER A C 3
ATOM 3040 O O . SER A 1 92 ? 2.049 1.181 4.447 1.00 0.12 92 SER A O 3
ATOM 3048 N N . ILE A 1 93 ? 1.043 0.492 6.346 1.00 0.14 93 ILE A N 3
ATOM 3049 C CA . ILE A 1 93 ? -0.317 0.807 5.910 1.00 0.13 93 ILE A CA 3
ATOM 3050 C C . ILE A 1 93 ? -0.858 2.047 6.630 1.00 0.14 93 ILE A C 3
ATOM 3051 O O . ILE A 1 93 ? -0.755 2.154 7.854 1.00 0.25 93 ILE A O 3
ATOM 3067 N N . SER A 1 94 ? -1.440 2.969 5.877 1.00 0.09 94 SER A N 3
ATOM 3068 C CA . SER A 1 94 ? -2.194 4.069 6.459 1.00 0.12 94 SER A CA 3
ATOM 3069 C C . SER A 1 94 ? -3.641 4.001 6.007 1.00 0.14 94 SER A C 3
ATOM 3070 O O . SER A 1 94 ? -3.922 4.057 4.818 1.00 0.19 94 SER A O 3
ATOM 3078 N N . PHE A 1 95 ? -4.556 3.870 6.946 1.00 0.15 95 PHE A N 3
ATOM 3079 C CA . PHE A 1 95 ? -5.963 3.882 6.605 1.00 0.16 95 PHE A CA 3
ATOM 3080 C C . PHE A 1 95 ? -6.567 5.249 6.845 1.00 0.18 95 PHE A C 3
ATOM 3081 O O . PHE A 1 95 ? -6.784 5.667 7.984 1.00 0.26 95 PHE A O 3
ATOM 3098 N N . LEU A 1 96 ? -6.824 5.937 5.758 1.00 0.16 96 LEU A N 3
ATOM 3099 C CA . LEU A 1 96 ? -7.483 7.219 5.791 1.00 0.18 96 LEU A CA 3
ATOM 3100 C C . LEU A 1 96 ? -8.970 6.967 5.572 1.00 0.21 96 LEU A C 3
ATOM 3101 O O . LEU A 1 96 ? -9.527 7.239 4.501 1.00 0.23 96 LEU A O 3
ATOM 3117 N N . THR A 1 97 ? -9.595 6.407 6.600 1.00 0.24 97 THR A N 3
ATOM 3118 C CA . THR A 1 97 ? -10.951 5.890 6.522 1.00 0.29 97 THR A CA 3
ATOM 3119 C C . THR A 1 97 ? -11.984 6.998 6.345 1.00 0.34 97 THR A C 3
ATOM 3120 O O . THR A 1 97 ? -13.137 6.728 6.006 1.00 0.41 97 THR A O 3
ATOM 3131 N N . GLU A 1 98 ? -11.548 8.239 6.564 1.00 0.34 98 GLU A N 3
ATOM 3132 C CA . GLU A 1 98 ? -12.373 9.420 6.320 1.00 0.42 98 GLU A CA 3
ATOM 3133 C C . GLU A 1 98 ? -13.031 9.361 4.946 1.00 0.38 98 GLU A C 3
ATOM 3134 O O . GLU A 1 98 ? -14.217 9.649 4.795 1.00 0.39 98 GLU A O 3
ATOM 3146 N N . THR A 1 99 ? -12.255 8.974 3.950 1.00 0.37 99 THR A N 3
ATOM 3147 C CA . THR A 1 99 ? -12.749 8.877 2.594 1.00 0.37 99 THR A CA 3
ATOM 3148 C C . THR A 1 99 ? -12.790 7.420 2.140 1.00 0.34 99 THR A C 3
ATOM 3149 O O . THR A 1 99 ? -13.607 7.036 1.299 1.00 0.55 99 THR A O 3
ATOM 3160 N N . GLY A 1 100 ? -11.924 6.604 2.726 1.00 0.19 100 GLY A N 3
ATOM 3161 C CA . GLY A 1 100 ? -11.789 5.229 2.289 1.00 0.18 100 GLY A CA 3
ATOM 3162 C C . GLY A 1 100 ? -10.529 5.039 1.487 1.00 0.16 100 GLY A C 3
ATOM 3163 O O . GLY A 1 100 ? -10.539 4.378 0.457 1.00 0.21 100 GLY A O 3
ATOM 3167 N N . VAL A 1 101 ? -9.462 5.690 1.922 1.00 0.13 101 VAL A N 3
ATOM 3168 C CA . VAL A 1 101 ? -8.182 5.580 1.255 1.00 0.14 101 VAL A CA 3
ATOM 3169 C C . VAL A 1 101 ? -7.189 4.827 2.130 1.00 0.12 101 VAL A C 3
ATOM 3170 O O . VAL A 1 101 ? -7.012 5.159 3.295 1.00 0.23 101 VAL A O 3
ATOM 3183 N N . THR A 1 102 ? -6.557 3.817 1.577 1.00 0.10 102 THR A N 3
ATOM 3184 C CA . THR A 1 102 ? -5.465 3.149 2.245 1.00 0.09 102 THR A CA 3
ATOM 3185 C C . THR A 1 102 ? -4.138 3.528 1.593 1.00 0.09 102 THR A C 3
ATOM 3186 O O . THR A 1 102 ? -3.828 3.087 0.491 1.00 0.10 102 THR A O 3
ATOM 3197 N N . MET A 1 103 ? -3.358 4.357 2.262 1.00 0.10 103 MET A N 3
ATOM 3198 C CA . MET A 1 103 ? -2.049 4.731 1.736 1.00 0.10 103 MET A CA 3
ATOM 3199 C C . MET A 1 103 ? -1.009 3.691 2.127 1.00 0.10 103 MET A C 3
ATOM 3200 O O . MET A 1 103 ? -0.728 3.504 3.309 1.00 0.13 103 MET A O 3
ATOM 3214 N N . ILE A 1 104 ? -0.453 2.994 1.149 1.00 0.08 104 ILE A N 3
ATOM 3215 C CA . ILE A 1 104 ? 0.630 2.062 1.425 1.00 0.08 104 ILE A CA 3
ATOM 3216 C C . ILE A 1 104 ? 1.963 2.708 1.152 1.00 0.08 104 ILE A C 3
ATOM 3217 O O . ILE A 1 104 ? 2.265 3.084 0.025 1.00 0.12 104 ILE A O 3
ATOM 3233 N N . GLU A 1 105 ? 2.747 2.848 2.193 1.00 0.09 105 GLU A N 3
ATOM 3234 C CA . GLU A 1 105 ? 4.097 3.317 2.046 1.00 0.10 105 GLU A CA 3
ATOM 3235 C C . GLU A 1 105 ? 5.032 2.138 1.848 1.00 0.10 105 GLU A C 3
ATOM 3236 O O . GLU A 1 105 ? 5.044 1.214 2.650 1.00 0.13 105 GLU A O 3
ATOM 3248 N N . LEU A 1 106 ? 5.759 2.154 0.747 1.00 0.12 106 LEU A N 3
ATOM 3249 C CA . LEU A 1 106 ? 6.752 1.139 0.444 1.00 0.12 106 LEU A CA 3
ATOM 3250 C C . LEU A 1 106 ? 7.929 1.776 -0.259 1.00 0.16 106 LEU A C 3
ATOM 3251 O O . LEU A 1 106 ? 7.771 2.419 -1.293 1.00 0.19 106 LEU A O 3
ATOM 3267 N N . PRO A 1 107 ? 9.124 1.603 0.284 1.00 0.17 107 PRO A N 3
ATOM 3268 C CA . PRO A 1 107 ? 10.335 2.119 -0.326 1.00 0.21 107 PRO A CA 3
ATOM 3269 C C . PRO A 1 107 ? 10.683 1.302 -1.549 1.00 0.25 107 PRO A C 3
ATOM 3270 O O . PRO A 1 107 ? 10.702 0.082 -1.494 1.00 0.20 107 PRO A O 3
ATOM 3281 N N . LYS A 1 108 ? 10.972 1.949 -2.653 1.00 0.40 108 LYS A N 3
ATOM 3282 C CA . LYS A 1 108 ? 11.352 1.219 -3.853 1.00 0.47 108 LYS A CA 3
ATOM 3283 C C . LYS A 1 108 ? 12.735 0.614 -3.680 1.00 0.50 108 LYS A C 3
ATOM 3284 O O . LYS A 1 108 ? 13.325 0.065 -4.611 1.00 0.59 108 LYS A O 3
ATOM 3303 N N . THR A 1 109 ? 13.233 0.733 -2.462 1.00 0.47 109 THR A N 3
ATOM 3304 C CA . THR A 1 109 ? 14.448 0.079 -2.040 1.00 0.53 109 THR A CA 3
ATOM 3305 C C . THR A 1 109 ? 14.161 -1.318 -1.464 1.00 0.46 109 THR A C 3
ATOM 3306 O O . THR A 1 109 ? 15.088 -2.079 -1.184 1.00 0.53 109 THR A O 3
ATOM 3317 N N . VAL A 1 110 ? 12.870 -1.650 -1.283 1.00 0.34 110 VAL A N 3
ATOM 3318 C CA . VAL A 1 110 ? 12.472 -3.015 -0.906 1.00 0.28 110 VAL A CA 3
ATOM 3319 C C . VAL A 1 110 ? 12.913 -4.001 -1.979 1.00 0.25 110 VAL A C 3
ATOM 3320 O O . VAL A 1 110 ? 13.251 -3.602 -3.098 1.00 0.28 110 VAL A O 3
ATOM 3333 N N . SER A 1 111 ? 12.917 -5.278 -1.641 1.00 0.24 111 SER A N 3
ATOM 3334 C CA . SER A 1 111 ? 13.131 -6.315 -2.634 1.00 0.22 111 SER A CA 3
ATOM 3335 C C . SER A 1 111 ? 12.083 -6.157 -3.741 1.00 0.17 111 SER A C 3
ATOM 3336 O O . SER A 1 111 ? 10.936 -5.828 -3.455 1.00 0.18 111 SER A O 3
ATOM 3344 N N . GLU A 1 112 ? 12.467 -6.374 -4.994 1.00 0.21 112 GLU A N 3
ATOM 3345 C CA . GLU A 1 112 ? 11.525 -6.277 -6.115 1.00 0.26 112 GLU A CA 3
ATOM 3346 C C . GLU A 1 112 ? 10.302 -7.150 -5.854 1.00 0.24 112 GLU A C 3
ATOM 3347 O O . GLU A 1 112 ? 9.181 -6.797 -6.215 1.00 0.28 112 GLU A O 3
ATOM 3359 N N . HIS A 1 113 ? 10.544 -8.283 -5.212 1.00 0.23 113 HIS A N 3
ATOM 3360 C CA . HIS A 1 113 ? 9.487 -9.200 -4.800 1.00 0.27 113 HIS A CA 3
ATOM 3361 C C . HIS A 1 113 ? 8.479 -8.493 -3.906 1.00 0.25 113 HIS A C 3
ATOM 3362 O O . HIS A 1 113 ? 7.273 -8.686 -4.033 1.00 0.41 113 HIS A O 3
ATOM 3377 N N . ASP A 1 114 ? 8.985 -7.666 -3.010 1.00 0.23 114 ASP A N 3
ATOM 3378 C CA . ASP A 1 114 ? 8.148 -6.947 -2.067 1.00 0.26 114 ASP A CA 3
ATOM 3379 C C . ASP A 1 114 ? 7.573 -5.699 -2.702 1.00 0.25 114 ASP A C 3
ATOM 3380 O O . ASP A 1 114 ? 6.508 -5.235 -2.324 1.00 0.33 114 ASP A O 3
ATOM 3389 N N . MET A 1 115 ? 8.273 -5.158 -3.674 1.00 0.23 115 MET A N 3
ATOM 3390 C CA . MET A 1 115 ? 7.801 -3.969 -4.350 1.00 0.23 115 MET A CA 3
ATOM 3391 C C . MET A 1 115 ? 6.727 -4.323 -5.358 1.00 0.24 115 MET A C 3
ATOM 3392 O O . MET A 1 115 ? 5.563 -3.996 -5.174 1.00 0.47 115 MET A O 3
ATOM 3406 N N . ASP A 1 116 ? 7.113 -5.037 -6.391 1.00 0.15 116 ASP A N 3
ATOM 3407 C CA . ASP A 1 116 ? 6.221 -5.289 -7.504 1.00 0.18 116 ASP A CA 3
ATOM 3408 C C . ASP A 1 116 ? 5.065 -6.180 -7.090 1.00 0.19 116 ASP A C 3
ATOM 3409 O O . ASP A 1 116 ? 3.912 -5.874 -7.367 1.00 0.24 116 ASP A O 3
ATOM 3418 N N . GLN A 1 117 ? 5.381 -7.265 -6.400 1.00 0.17 117 GLN A N 3
ATOM 3419 C CA . GLN A 1 117 ? 4.377 -8.268 -6.066 1.00 0.18 117 GLN A CA 3
ATOM 3420 C C . GLN A 1 117 ? 3.493 -7.851 -4.890 1.00 0.15 117 GLN A C 3
ATOM 3421 O O . GLN A 1 117 ? 2.306 -8.154 -4.885 1.00 0.17 117 GLN A O 3
ATOM 3435 N N . LEU A 1 118 ? 4.040 -7.148 -3.901 1.00 0.14 118 LEU A N 3
ATOM 3436 C CA . LEU A 1 118 ? 3.222 -6.737 -2.759 1.00 0.13 118 LEU A CA 3
ATOM 3437 C C . LEU A 1 118 ? 2.361 -5.531 -3.099 1.00 0.12 118 LEU A C 3
ATOM 3438 O O . LEU A 1 118 ? 1.233 -5.420 -2.630 1.00 0.13 118 LEU A O 3
ATOM 3454 N N . LEU A 1 119 ? 2.882 -4.627 -3.916 1.00 0.13 119 LEU A N 3
ATOM 3455 C CA . LEU A 1 119 ? 2.063 -3.524 -4.417 1.00 0.13 119 LEU A CA 3
ATOM 3456 C C . LEU A 1 119 ? 1.067 -4.042 -5.442 1.00 0.13 119 LEU A C 3
ATOM 3457 O O . LEU A 1 119 ? 0.089 -3.382 -5.782 1.00 0.14 119 LEU A O 3
ATOM 3473 N N . HIS A 1 120 ? 1.330 -5.238 -5.927 1.00 0.13 120 HIS A N 3
ATOM 3474 C CA . HIS A 1 120 ? 0.420 -5.924 -6.822 1.00 0.13 120 HIS A CA 3
ATOM 3475 C C . HIS A 1 120 ? -0.577 -6.730 -6.006 1.00 0.13 120 HIS A C 3
ATOM 3476 O O . HIS A 1 120 ? -1.665 -7.041 -6.475 1.00 0.14 120 HIS A O 3
ATOM 3491 N N . ASP A 1 121 ? -0.189 -7.064 -4.777 1.00 0.12 121 ASP A N 3
ATOM 3492 C CA . ASP A 1 121 ? -1.087 -7.731 -3.839 1.00 0.12 121 ASP A CA 3
ATOM 3493 C C . ASP A 1 121 ? -2.203 -6.761 -3.527 1.00 0.11 121 ASP A C 3
ATOM 3494 O O . ASP A 1 121 ? -3.327 -7.135 -3.196 1.00 0.13 121 ASP A O 3
ATOM 3503 N N . ILE A 1 122 ? -1.851 -5.493 -3.667 1.00 0.10 122 ILE A N 3
ATOM 3504 C CA . ILE A 1 122 ? -2.797 -4.410 -3.610 1.00 0.10 122 ILE A CA 3
ATOM 3505 C C . ILE A 1 122 ? -3.825 -4.558 -4.721 1.00 0.10 122 ILE A C 3
ATOM 3506 O O . ILE A 1 122 ? -5.030 -4.575 -4.477 1.00 0.11 122 ILE A O 3
ATOM 3522 N N . LEU A 1 123 ? -3.327 -4.702 -5.939 1.00 0.11 123 LEU A N 3
ATOM 3523 C CA . LEU A 1 123 ? -4.173 -4.876 -7.110 1.00 0.12 123 LEU A CA 3
ATOM 3524 C C . LEU A 1 123 ? -4.906 -6.213 -7.064 1.00 0.13 123 LEU A C 3
ATOM 3525 O O . LEU A 1 123 ? -5.978 -6.363 -7.644 1.00 0.14 123 LEU A O 3
ATOM 3541 N N . ALA A 1 124 ? -4.316 -7.175 -6.367 1.00 0.14 124 ALA A N 3
ATOM 3542 C CA . ALA A 1 124 ? -4.933 -8.480 -6.158 1.00 0.16 124 ALA A CA 3
ATOM 3543 C C . ALA A 1 124 ? -6.209 -8.338 -5.340 1.00 0.17 124 ALA A C 3
ATOM 3544 O O . ALA A 1 124 ? -7.064 -9.223 -5.320 1.00 0.23 124 ALA A O 3
ATOM 3551 N N . ALA A 1 125 ? -6.325 -7.202 -4.678 1.00 0.13 125 ALA A N 3
ATOM 3552 C CA . ALA A 1 125 ? -7.480 -6.890 -3.866 1.00 0.14 125 ALA A CA 3
ATOM 3553 C C . ALA A 1 125 ? -8.346 -5.861 -4.567 1.00 0.14 125 ALA A C 3
ATOM 3554 O O . ALA A 1 125 ? -9.314 -5.354 -4.007 1.00 0.20 125 ALA A O 3
ATOM 3561 N N . GLY A 1 126 ? -7.972 -5.538 -5.797 1.00 0.13 126 GLY A N 3
ATOM 3562 C CA . GLY A 1 126 ? -8.667 -4.510 -6.535 1.00 0.16 126 GLY A CA 3
ATOM 3563 C C . GLY A 1 126 ? -8.130 -3.139 -6.201 1.00 0.15 126 GLY A C 3
ATOM 3564 O O . GLY A 1 126 ? -8.455 -2.153 -6.862 1.00 0.21 126 GLY A O 3
ATOM 3568 N N . GLY A 1 127 ? -7.288 -3.095 -5.178 1.00 0.15 127 GLY A N 3
ATOM 3569 C CA . GLY A 1 127 ? -6.721 -1.854 -4.709 1.00 0.16 127 GLY A CA 3
ATOM 3570 C C . GLY A 1 127 ? -5.917 -1.146 -5.775 1.00 0.19 127 GLY A C 3
ATOM 3571 O O . GLY A 1 127 ? -5.108 -1.760 -6.471 1.00 0.35 127 GLY A O 3
ATOM 3575 N N . VAL A 1 128 ? -6.160 0.140 -5.918 1.00 0.16 128 VAL A N 3
ATOM 3576 C CA . VAL A 1 128 ? -5.454 0.951 -6.890 1.00 0.22 128 VAL A CA 3
ATOM 3577 C C . VAL A 1 128 ? -4.327 1.705 -6.207 1.00 0.18 128 VAL A C 3
ATOM 3578 O O . VAL A 1 128 ? -4.411 1.991 -5.023 1.00 0.36 128 VAL A O 3
ATOM 3591 N N . VAL A 1 129 ? -3.273 2.016 -6.940 1.00 0.21 129 VAL A N 3
ATOM 3592 C CA . VAL A 1 129 ? -2.099 2.634 -6.338 1.00 0.20 129 VAL A CA 3
ATOM 3593 C C . VAL A 1 129 ? -1.818 4.011 -6.942 1.00 0.23 129 VAL A C 3
ATOM 3594 O O . VAL A 1 129 ? -2.187 4.280 -8.087 1.00 0.32 129 VAL A O 3
ATOM 3607 N N . GLY A 1 130 ? -1.185 4.886 -6.166 1.00 0.35 130 GLY A N 3
ATOM 3608 C CA . GLY A 1 130 ? -0.820 6.200 -6.670 1.00 0.36 130 GLY A CA 3
ATOM 3609 C C . GLY A 1 130 ? 0.562 6.635 -6.208 1.00 0.44 130 GLY A C 3
ATOM 3610 O O . GLY A 1 130 ? 1.269 5.873 -5.553 1.00 0.85 130 GLY A O 3
ATOM 3614 N N . LEU A 1 131 ? 0.951 7.855 -6.559 1.00 0.32 131 LEU A N 3
ATOM 3615 C CA . LEU A 1 131 ? 2.243 8.403 -6.149 1.00 0.33 131 LEU A CA 3
ATOM 3616 C C . LEU A 1 131 ? 2.039 9.544 -5.162 1.00 0.32 131 LEU A C 3
ATOM 3617 O O . LEU A 1 131 ? 1.913 10.708 -5.547 1.00 0.45 131 LEU A O 3
ATOM 3633 N N . ASP A 1 132 ? 1.991 9.192 -3.890 1.00 0.24 132 ASP A N 3
ATOM 3634 C CA . ASP A 1 132 ? 1.717 10.143 -2.819 1.00 0.23 132 ASP A CA 3
ATOM 3635 C C . ASP A 1 132 ? 2.989 10.601 -2.149 1.00 0.39 132 ASP A C 3
ATOM 3636 O O . ASP A 1 132 ? 3.051 11.698 -1.597 1.00 0.90 132 ASP A O 3
ATOM 3645 N N . SER A 1 133 ? 4.004 9.762 -2.184 1.00 0.55 133 SER A N 3
ATOM 3646 C CA . SER A 1 133 ? 5.252 10.084 -1.528 1.00 0.69 133 SER A CA 3
ATOM 3647 C C . SER A 1 133 ? 6.404 9.331 -2.147 1.00 0.56 133 SER A C 3
ATOM 3648 O O . SER A 1 133 ? 6.410 8.114 -2.143 1.00 0.87 133 SER A O 3
ATOM 3656 N N . GLU A 1 134 ? 7.369 10.046 -2.681 1.00 0.53 134 GLU A N 3
ATOM 3657 C CA . GLU A 1 134 ? 8.619 9.427 -3.068 1.00 0.56 134 GLU A CA 3
ATOM 3658 C C . GLU A 1 134 ? 9.497 9.311 -1.826 1.00 0.58 134 GLU A C 3
ATOM 3659 O O . GLU A 1 134 ? 9.897 10.328 -1.266 1.00 1.01 134 GLU A O 3
ATOM 3671 N N . VAL A 1 135 ? 9.782 8.059 -1.425 1.00 0.43 135 VAL A N 3
ATOM 3672 C CA . VAL A 1 135 ? 10.409 7.719 -0.131 1.00 0.38 135 VAL A CA 3
ATOM 3673 C C . VAL A 1 135 ? 10.107 8.732 0.993 1.00 0.42 135 VAL A C 3
ATOM 3674 O O . VAL A 1 135 ? 10.746 9.777 1.103 1.00 0.52 135 VAL A O 3
ATOM 3687 N N . LYS A 1 136 ? 9.148 8.353 1.846 1.00 0.40 136 LYS A N 3
ATOM 3688 C CA . LYS A 1 136 ? 8.656 9.152 2.983 1.00 0.50 136 LYS A CA 3
ATOM 3689 C C . LYS A 1 136 ? 8.478 10.632 2.651 1.00 0.54 136 LYS A C 3
ATOM 3690 O O . LYS A 1 136 ? 9.382 11.447 2.841 1.00 0.52 136 LYS A O 3
ATOM 3709 N N . LEU A 1 137 ? 7.290 10.962 2.166 1.00 0.75 137 LEU A N 3
ATOM 3710 C CA . LEU A 1 137 ? 6.930 12.341 1.856 1.00 0.97 137 LEU A CA 3
ATOM 3711 C C . LEU A 1 137 ? 5.579 12.690 2.496 1.00 2.07 137 LEU A C 3
ATOM 3712 O O . LEU A 1 137 ? 5.214 13.862 2.600 1.00 2.44 137 LEU A O 3
ATOM 3728 N N . ALA A 1 138 ? 4.864 11.648 2.936 1.00 2.90 138 ALA A N 3
ATOM 3729 C CA . ALA A 1 138 ? 3.579 11.778 3.631 1.00 4.17 138 ALA A CA 3
ATOM 3730 C C . ALA A 1 138 ? 2.542 12.545 2.809 1.00 4.92 138 ALA A C 3
ATOM 3731 O O . ALA A 1 138 ? 1.763 11.898 2.076 1.00 5.35 138 ALA A O 3
ATOM 3739 N N . GLU A 1 58 ? 11.776 5.503 5.570 1.00 0.67 58 GLU A N 4
ATOM 3740 C CA . GLU A 1 58 ? 12.145 5.219 4.165 1.00 0.44 58 GLU A CA 4
ATOM 3741 C C . GLU A 1 58 ? 11.050 4.401 3.472 1.00 0.28 58 GLU A C 4
ATOM 3742 O O . GLU A 1 58 ? 11.007 3.183 3.624 1.00 0.22 58 GLU A O 4
ATOM 3754 N N . MET A 1 59 ? 10.123 5.070 2.751 1.00 0.25 59 MET A N 4
ATOM 3755 C CA . MET A 1 59 ? 9.032 4.352 2.098 1.00 0.17 59 MET A CA 4
ATOM 3756 C C . MET A 1 59 ? 8.184 5.221 1.145 1.00 0.20 59 MET A C 4
ATOM 3757 O O . MET A 1 59 ? 7.772 6.319 1.486 1.00 0.29 59 MET A O 4
ATOM 3771 N N . THR A 1 60 ? 7.918 4.678 -0.042 1.00 0.19 60 THR A N 4
ATOM 3772 C CA . THR A 1 60 ? 7.131 5.337 -1.094 1.00 0.22 60 THR A CA 4
ATOM 3773 C C . THR A 1 60 ? 5.628 5.141 -0.891 1.00 0.18 60 THR A C 4
ATOM 3774 O O . THR A 1 60 ? 5.155 4.022 -0.789 1.00 0.17 60 THR A O 4
ATOM 3785 N N . ARG A 1 61 ? 4.878 6.227 -0.898 1.00 0.20 61 ARG A N 4
ATOM 3786 C CA . ARG A 1 61 ? 3.471 6.181 -0.531 1.00 0.18 61 ARG A CA 4
ATOM 3787 C C . ARG A 1 61 ? 2.562 6.108 -1.761 1.00 0.17 61 ARG A C 4
ATOM 3788 O O . ARG A 1 61 ? 2.592 6.990 -2.618 1.00 0.18 61 ARG A O 4
ATOM 3809 N N . LEU A 1 62 ? 1.779 5.034 -1.848 1.00 0.16 62 LEU A N 4
ATOM 3810 C CA . LEU A 1 62 ? 0.745 4.898 -2.876 1.00 0.15 62 LEU A CA 4
ATOM 3811 C C . LEU A 1 62 ? -0.635 4.969 -2.236 1.00 0.12 62 LEU A C 4
ATOM 3812 O O . LEU A 1 62 ? -0.917 4.245 -1.285 1.00 0.20 62 LEU A O 4
ATOM 3828 N N . MET A 1 63 ? -1.491 5.845 -2.746 1.00 0.10 63 MET A N 4
ATOM 3829 C CA . MET A 1 63 ? -2.855 5.930 -2.252 1.00 0.13 63 MET A CA 4
ATOM 3830 C C . MET A 1 63 ? -3.712 4.854 -2.894 1.00 0.18 63 MET A C 4
ATOM 3831 O O . MET A 1 63 ? -3.671 4.644 -4.109 1.00 0.39 63 MET A O 4
ATOM 3845 N N . VAL A 1 64 ? -4.459 4.163 -2.066 1.00 0.11 64 VAL A N 4
ATOM 3846 C CA . VAL A 1 64 ? -5.401 3.165 -2.519 1.00 0.11 64 VAL A CA 4
ATOM 3847 C C . VAL A 1 64 ? -6.803 3.617 -2.133 1.00 0.16 64 VAL A C 4
ATOM 3848 O O . VAL A 1 64 ? -6.956 4.334 -1.158 1.00 0.42 64 VAL A O 4
ATOM 3861 N N . THR A 1 65 ? -7.816 3.244 -2.893 1.00 0.19 65 THR A N 4
ATOM 3862 C CA . THR A 1 65 ? -9.176 3.630 -2.546 1.00 0.19 65 THR A CA 4
ATOM 3863 C C . THR A 1 65 ? -10.103 2.432 -2.517 1.00 0.20 65 THR A C 4
ATOM 3864 O O . THR A 1 65 ? -10.159 1.647 -3.464 1.00 0.24 65 THR A O 4
ATOM 3875 N N . GLU A 1 66 ? -10.828 2.302 -1.421 1.00 0.20 66 GLU A N 4
ATOM 3876 C CA . GLU A 1 66 ? -11.741 1.198 -1.234 1.00 0.22 66 GLU A CA 4
ATOM 3877 C C . GLU A 1 66 ? -13.182 1.656 -1.446 1.00 0.24 66 GLU A C 4
ATOM 3878 O O . GLU A 1 66 ? -13.740 2.394 -0.633 1.00 0.31 66 GLU A O 4
ATOM 3890 N N . LYS A 1 67 ? -13.786 1.192 -2.533 1.00 0.23 67 LYS A N 4
ATOM 3891 C CA . LYS A 1 67 ? -15.158 1.556 -2.887 1.00 0.26 67 LYS A CA 4
ATOM 3892 C C . LYS A 1 67 ? -15.836 0.374 -3.561 1.00 0.26 67 LYS A C 4
ATOM 3893 O O . LYS A 1 67 ? -15.280 -0.703 -3.570 1.00 0.27 67 LYS A O 4
ATOM 3912 N N . GLN A 1 68 ? -17.016 0.565 -4.136 1.00 0.33 68 GLN A N 4
ATOM 3913 C CA . GLN A 1 68 ? -17.740 -0.546 -4.775 1.00 0.41 68 GLN A CA 4
ATOM 3914 C C . GLN A 1 68 ? -16.858 -1.265 -5.801 1.00 0.42 68 GLN A C 4
ATOM 3915 O O . GLN A 1 68 ? -17.102 -2.417 -6.163 1.00 0.53 68 GLN A O 4
ATOM 3929 N N . GLU A 1 69 ? -15.833 -0.564 -6.249 1.00 0.36 69 GLU A N 4
ATOM 3930 C CA . GLU A 1 69 ? -14.849 -1.090 -7.176 1.00 0.40 69 GLU A CA 4
ATOM 3931 C C . GLU A 1 69 ? -13.759 -1.896 -6.469 1.00 0.33 69 GLU A C 4
ATOM 3932 O O . GLU A 1 69 ? -13.416 -3.002 -6.888 1.00 0.39 69 GLU A O 4
ATOM 3944 N N . SER A 1 70 ? -13.213 -1.333 -5.400 1.00 0.27 70 SER A N 4
ATOM 3945 C CA . SER A 1 70 ? -12.007 -1.879 -4.795 1.00 0.22 70 SER A CA 4
ATOM 3946 C C . SER A 1 70 ? -12.162 -2.105 -3.297 1.00 0.17 70 SER A C 4
ATOM 3947 O O . SER A 1 70 ? -11.170 -2.233 -2.584 1.00 0.16 70 SER A O 4
ATOM 3955 N N . LYS A 1 71 ? -13.396 -2.154 -2.811 1.00 0.19 71 LYS A N 4
ATOM 3956 C CA . LYS A 1 71 ? -13.644 -2.395 -1.397 1.00 0.20 71 LYS A CA 4
ATOM 3957 C C . LYS A 1 71 ? -13.068 -3.739 -0.958 1.00 0.19 71 LYS A C 4
ATOM 3958 O O . LYS A 1 71 ? -12.870 -3.979 0.228 1.00 0.22 71 LYS A O 4
ATOM 3977 N N . ASN A 1 72 ? -12.803 -4.608 -1.927 1.00 0.19 72 ASN A N 4
ATOM 3978 C CA . ASN A 1 72 ? -12.151 -5.891 -1.675 1.00 0.22 72 ASN A CA 4
ATOM 3979 C C . ASN A 1 72 ? -10.813 -5.682 -0.972 1.00 0.20 72 ASN A C 4
ATOM 3980 O O . ASN A 1 72 ? -10.354 -6.531 -0.209 1.00 0.27 72 ASN A O 4
ATOM 3991 N N . PHE A 1 73 ? -10.204 -4.532 -1.228 1.00 0.16 73 PHE A N 4
ATOM 3992 C CA . PHE A 1 73 ? -8.903 -4.205 -0.668 1.00 0.14 73 PHE A CA 4
ATOM 3993 C C . PHE A 1 73 ? -9.014 -3.803 0.801 1.00 0.14 73 PHE A C 4
ATOM 3994 O O . PHE A 1 73 ? -8.071 -3.998 1.573 1.00 0.14 73 PHE A O 4
ATOM 4011 N N . SER A 1 74 ? -10.175 -3.279 1.186 1.00 0.16 74 SER A N 4
ATOM 4012 C CA . SER A 1 74 ? -10.362 -2.694 2.512 1.00 0.18 74 SER A CA 4
ATOM 4013 C C . SER A 1 74 ? -9.925 -3.648 3.618 1.00 0.18 74 SER A C 4
ATOM 4014 O O . SER A 1 74 ? -9.231 -3.253 4.549 1.00 0.24 74 SER A O 4
ATOM 4022 N N . LYS A 1 75 ? -10.349 -4.899 3.530 1.00 0.16 75 LYS A N 4
ATOM 4023 C CA . LYS A 1 75 ? -9.989 -5.885 4.535 1.00 0.18 75 LYS A CA 4
ATOM 4024 C C . LYS A 1 75 ? -8.681 -6.590 4.181 1.00 0.15 75 LYS A C 4
ATOM 4025 O O . LYS A 1 75 ? -8.032 -7.167 5.052 1.00 0.20 75 LYS A O 4
ATOM 4044 N N . MET A 1 76 ? -8.291 -6.533 2.907 1.00 0.13 76 MET A N 4
ATOM 4045 C CA . MET A 1 76 ? -7.057 -7.173 2.451 1.00 0.15 76 MET A CA 4
ATOM 4046 C C . MET A 1 76 ? -5.874 -6.545 3.147 1.00 0.16 76 MET A C 4
ATOM 4047 O O . MET A 1 76 ? -5.030 -7.231 3.719 1.00 0.20 76 MET A O 4
ATOM 4061 N N . ALA A 1 77 ? -5.843 -5.224 3.101 1.00 0.15 77 ALA A N 4
ATOM 4062 C CA . ALA A 1 77 ? -4.763 -4.464 3.697 1.00 0.19 77 ALA A CA 4
ATOM 4063 C C . ALA A 1 77 ? -4.698 -4.694 5.202 1.00 0.26 77 ALA A C 4
ATOM 4064 O O . ALA A 1 77 ? -3.628 -4.646 5.806 1.00 0.47 77 ALA A O 4
ATOM 4071 N N . LYS A 1 78 ? -5.853 -4.969 5.796 1.00 0.17 78 LYS A N 4
ATOM 4072 C CA . LYS A 1 78 ? -5.952 -5.150 7.231 1.00 0.21 78 LYS A CA 4
ATOM 4073 C C . LYS A 1 78 ? -5.645 -6.583 7.622 1.00 0.19 78 LYS A C 4
ATOM 4074 O O . LYS A 1 78 ? -5.526 -6.906 8.805 1.00 0.33 78 LYS A O 4
ATOM 4093 N N . SER A 1 79 ? -5.531 -7.443 6.626 1.00 0.13 79 SER A N 4
ATOM 4094 C CA . SER A 1 79 ? -5.341 -8.854 6.876 1.00 0.14 79 SER A CA 4
ATOM 4095 C C . SER A 1 79 ? -3.910 -9.095 7.342 1.00 0.15 79 SER A C 4
ATOM 4096 O O . SER A 1 79 ? -3.026 -8.293 7.046 1.00 0.17 79 SER A O 4
ATOM 4104 N N . GLN A 1 80 ? -3.688 -10.189 8.062 1.00 0.26 80 GLN A N 4
ATOM 4105 C CA . GLN A 1 80 ? -2.391 -10.459 8.684 1.00 0.33 80 GLN A CA 4
ATOM 4106 C C . GLN A 1 80 ? -1.248 -10.419 7.673 1.00 0.27 80 GLN A C 4
ATOM 4107 O O . GLN A 1 80 ? -0.160 -9.924 7.975 1.00 0.32 80 GLN A O 4
ATOM 4121 N N . SER A 1 81 ? -1.504 -10.918 6.471 1.00 0.24 81 SER A N 4
ATOM 4122 C CA . SER A 1 81 ? -0.501 -10.938 5.418 1.00 0.22 81 SER A CA 4
ATOM 4123 C C . SER A 1 81 ? -0.085 -9.523 5.017 1.00 0.16 81 SER A C 4
ATOM 4124 O O . SER A 1 81 ? 1.105 -9.211 4.936 1.00 0.18 81 SER A O 4
ATOM 4132 N N . PHE A 1 82 ? -1.065 -8.659 4.788 1.00 0.12 82 PHE A N 4
ATOM 4133 C CA . PHE A 1 82 ? -0.780 -7.314 4.323 1.00 0.11 82 PHE A CA 4
ATOM 4134 C C . PHE A 1 82 ? -0.479 -6.373 5.481 1.00 0.12 82 PHE A C 4
ATOM 4135 O O . PHE A 1 82 ? 0.070 -5.303 5.283 1.00 0.14 82 PHE A O 4
ATOM 4152 N N . SER A 1 83 ? -0.880 -6.725 6.676 1.00 0.13 83 SER A N 4
ATOM 4153 C CA . SER A 1 83 ? -0.528 -5.909 7.823 1.00 0.17 83 SER A CA 4
ATOM 4154 C C . SER A 1 83 ? 0.986 -5.748 7.919 1.00 0.21 83 SER A C 4
ATOM 4155 O O . SER A 1 83 ? 1.499 -4.634 7.935 1.00 0.40 83 SER A O 4
ATOM 4163 N N . THR A 1 84 ? 1.703 -6.859 7.904 1.00 0.17 84 THR A N 4
ATOM 4164 C CA . THR A 1 84 ? 3.120 -6.835 8.205 1.00 0.22 84 THR A CA 4
ATOM 4165 C C . THR A 1 84 ? 4.001 -6.768 6.943 1.00 0.16 84 THR A C 4
ATOM 4166 O O . THR A 1 84 ? 5.182 -6.439 7.038 1.00 0.21 84 THR A O 4
ATOM 4177 N N . ARG A 1 85 ? 3.416 -7.030 5.763 1.00 0.15 85 ARG A N 4
ATOM 4178 C CA . ARG A 1 85 ? 4.209 -7.253 4.541 1.00 0.16 85 ARG A CA 4
ATOM 4179 C C . ARG A 1 85 ? 5.250 -6.147 4.287 1.00 0.15 85 ARG A C 4
ATOM 4180 O O . ARG A 1 85 ? 6.434 -6.434 4.144 1.00 0.15 85 ARG A O 4
ATOM 4201 N N . ILE A 1 86 ? 4.825 -4.888 4.244 1.00 0.13 86 ILE A N 4
ATOM 4202 C CA . ILE A 1 86 ? 5.743 -3.802 3.956 1.00 0.13 86 ILE A CA 4
ATOM 4203 C C . ILE A 1 86 ? 6.320 -3.237 5.245 1.00 0.14 86 ILE A C 4
ATOM 4204 O O . ILE A 1 86 ? 7.438 -2.733 5.269 1.00 0.16 86 ILE A O 4
ATOM 4220 N N . GLU A 1 87 ? 5.531 -3.319 6.314 1.00 0.16 87 GLU A N 4
ATOM 4221 C CA . GLU A 1 87 ? 5.924 -2.796 7.615 1.00 0.20 87 GLU A CA 4
ATOM 4222 C C . GLU A 1 87 ? 7.215 -3.440 8.120 1.00 0.22 87 GLU A C 4
ATOM 4223 O O . GLU A 1 87 ? 7.941 -2.848 8.914 1.00 0.28 87 GLU A O 4
ATOM 4235 N N . GLU A 1 88 ? 7.499 -4.652 7.657 1.00 0.25 88 GLU A N 4
ATOM 4236 C CA . GLU A 1 88 ? 8.743 -5.325 8.008 1.00 0.30 88 GLU A CA 4
ATOM 4237 C C . GLU A 1 88 ? 9.853 -4.939 7.037 1.00 0.32 88 GLU A C 4
ATOM 4238 O O . GLU A 1 88 ? 11.039 -5.070 7.340 1.00 0.37 88 GLU A O 4
ATOM 4250 N N . LEU A 1 89 ? 9.458 -4.443 5.876 1.00 0.34 89 LEU A N 4
ATOM 4251 C CA . LEU A 1 89 ? 10.404 -4.080 4.836 1.00 0.35 89 LEU A CA 4
ATOM 4252 C C . LEU A 1 89 ? 10.853 -2.631 4.973 1.00 0.34 89 LEU A C 4
ATOM 4253 O O . LEU A 1 89 ? 11.893 -2.246 4.443 1.00 0.38 89 LEU A O 4
ATOM 4269 N N . GLY A 1 90 ? 10.066 -1.827 5.667 1.00 0.31 90 GLY A N 4
ATOM 4270 C CA . GLY A 1 90 ? 10.447 -0.449 5.886 1.00 0.31 90 GLY A CA 4
ATOM 4271 C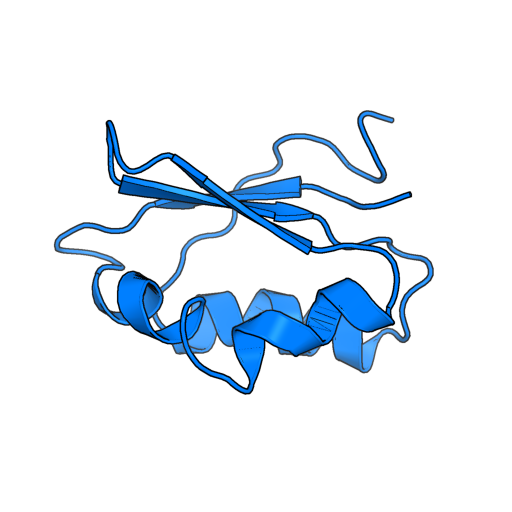 C . GLY A 1 90 ? 9.287 0.512 5.722 1.00 0.26 90 GLY A C 4
ATOM 4272 O O . GLY A 1 90 ? 9.285 1.601 6.296 1.00 0.29 90 GLY A O 4
ATOM 4276 N N . GLY A 1 91 ? 8.297 0.113 4.937 1.00 0.22 91 GLY A N 4
ATOM 4277 C CA . GLY A 1 91 ? 7.130 0.950 4.737 1.00 0.18 91 GLY A CA 4
ATOM 4278 C C . GLY A 1 91 ? 6.013 0.576 5.696 1.00 0.14 91 GLY A C 4
ATOM 4279 O O . GLY A 1 91 ? 6.292 0.036 6.767 1.00 0.16 91 GLY A O 4
ATOM 4283 N N . SER A 1 92 ? 4.748 0.820 5.310 1.00 0.12 92 SER A N 4
ATOM 4284 C CA . SER A 1 92 ? 3.614 0.455 6.151 1.00 0.12 92 SER A CA 4
ATOM 4285 C C . SER A 1 92 ? 2.279 0.864 5.534 1.00 0.11 92 SER A C 4
ATOM 4286 O O . SER A 1 92 ? 2.224 1.364 4.409 1.00 0.12 92 SER A O 4
ATOM 4294 N N . ILE A 1 93 ? 1.206 0.586 6.264 1.00 0.14 93 ILE A N 4
ATOM 4295 C CA . ILE A 1 93 ? -0.145 0.941 5.845 1.00 0.13 93 ILE A CA 4
ATOM 4296 C C . ILE A 1 93 ? -0.593 2.234 6.522 1.00 0.14 93 ILE A C 4
ATOM 4297 O O . ILE A 1 93 ? -0.242 2.490 7.673 1.00 0.25 93 ILE A O 4
ATOM 4313 N N . SER A 1 94 ? -1.343 3.047 5.800 1.00 0.09 94 SER A N 4
ATOM 4314 C CA . SER A 1 94 ? -1.996 4.202 6.379 1.00 0.12 94 SER A CA 4
ATOM 4315 C C . SER A 1 94 ? -3.450 4.232 5.947 1.00 0.14 94 SER A C 4
ATOM 4316 O O . SER A 1 94 ? -3.749 4.439 4.778 1.00 0.19 94 SER A O 4
ATOM 4324 N N . PHE A 1 95 ? -4.354 4.011 6.879 1.00 0.15 95 PHE A N 4
ATOM 4325 C CA . PHE A 1 95 ? -5.765 4.017 6.549 1.00 0.16 95 PHE A CA 4
ATOM 4326 C C . PHE A 1 95 ? -6.378 5.374 6.794 1.00 0.18 95 PHE A C 4
ATOM 4327 O O . PHE A 1 95 ? -6.457 5.851 7.925 1.00 0.26 95 PHE A O 4
ATOM 4344 N N . LEU A 1 96 ? -6.806 5.987 5.714 1.00 0.16 96 LEU A N 4
ATOM 4345 C CA . LEU A 1 96 ? -7.523 7.238 5.767 1.00 0.18 96 LEU A CA 4
ATOM 4346 C C . LEU A 1 96 ? -8.996 6.925 5.534 1.00 0.21 96 LEU A C 4
ATOM 4347 O O . LEU A 1 96 ? -9.582 7.298 4.512 1.00 0.23 96 LEU A O 4
ATOM 4363 N N . THR A 1 97 ? -9.570 6.201 6.491 1.00 0.24 97 THR A N 4
ATOM 4364 C CA . THR A 1 97 ? -10.906 5.624 6.363 1.00 0.29 97 THR A CA 4
ATOM 4365 C C . THR A 1 97 ? -11.982 6.667 6.091 1.00 0.34 97 THR A C 4
ATOM 4366 O O . THR A 1 97 ? -13.044 6.339 5.560 1.00 0.41 97 THR A O 4
ATOM 4377 N N . GLU A 1 98 ? -11.692 7.916 6.438 1.00 0.34 98 GLU A N 4
ATOM 4378 C CA . GLU A 1 98 ? -12.615 9.024 6.209 1.00 0.42 98 GLU A CA 4
ATOM 4379 C C . GLU A 1 98 ? -13.118 9.052 4.768 1.00 0.38 98 GLU A C 4
ATOM 4380 O O . GLU A 1 98 ? -14.293 9.313 4.517 1.00 0.39 98 GLU A O 4
ATOM 4392 N N . THR A 1 99 ? -12.238 8.757 3.829 1.00 0.37 99 THR A N 4
ATOM 4393 C CA . THR A 1 99 ? -12.583 8.810 2.425 1.00 0.37 99 THR A CA 4
ATOM 4394 C C . THR A 1 99 ? -12.448 7.420 1.789 1.00 0.34 99 THR A C 4
ATOM 4395 O O . THR A 1 99 ? -12.770 7.215 0.621 1.00 0.55 99 THR A O 4
ATOM 4406 N N . GLY A 1 100 ? -12.021 6.455 2.592 1.00 0.19 100 GLY A N 4
ATOM 4407 C CA . GLY A 1 100 ? -11.816 5.110 2.088 1.00 0.18 100 GLY A CA 4
ATOM 4408 C C . GLY A 1 100 ? -10.528 5.000 1.312 1.00 0.16 100 GLY A C 4
ATOM 4409 O O . GLY A 1 100 ? -10.479 4.357 0.268 1.00 0.21 100 GLY A O 4
ATOM 4413 N N . VAL A 1 101 ? -9.502 5.680 1.796 1.00 0.13 101 VAL A N 4
ATOM 4414 C CA . VAL A 1 101 ? -8.200 5.643 1.164 1.00 0.14 101 VAL A CA 4
ATOM 4415 C C . VAL A 1 101 ? -7.199 4.908 2.042 1.00 0.12 101 VAL A C 4
ATOM 4416 O O . VAL A 1 101 ? -7.105 5.173 3.236 1.00 0.23 101 VAL A O 4
ATOM 4429 N N . THR A 1 102 ? -6.467 3.987 1.455 1.00 0.10 102 THR A N 4
ATOM 4430 C CA . THR A 1 102 ? -5.388 3.317 2.147 1.00 0.09 102 THR A CA 4
ATOM 4431 C C . THR A 1 102 ? -4.045 3.681 1.516 1.00 0.09 102 THR A C 4
ATOM 4432 O O . THR A 1 102 ? -3.732 3.246 0.415 1.00 0.10 102 THR A O 4
ATOM 4443 N N . MET A 1 103 ? -3.257 4.491 2.201 1.00 0.10 103 MET A N 4
ATOM 4444 C CA . MET A 1 103 ? -1.938 4.857 1.693 1.00 0.10 103 MET A CA 4
ATOM 4445 C C . MET A 1 103 ? -0.907 3.805 2.078 1.00 0.10 103 MET A C 4
ATOM 4446 O O . MET A 1 103 ? -0.656 3.577 3.257 1.00 0.13 103 MET A O 4
ATOM 4460 N N . ILE A 1 104 ? -0.329 3.140 1.092 1.00 0.08 104 ILE A N 4
ATOM 4461 C CA . ILE A 1 104 ? 0.746 2.199 1.360 1.00 0.08 104 ILE A CA 4
ATOM 4462 C C . ILE A 1 104 ? 2.084 2.826 1.070 1.00 0.08 104 ILE A C 4
ATOM 4463 O O . ILE A 1 104 ? 2.380 3.197 -0.060 1.00 0.12 104 ILE A O 4
ATOM 4479 N N . GLU A 1 105 ? 2.881 2.949 2.098 1.00 0.09 105 GLU A N 4
ATOM 4480 C CA . GLU A 1 105 ? 4.234 3.402 1.935 1.00 0.10 105 GLU A CA 4
ATOM 4481 C C . GLU A 1 105 ? 5.161 2.193 1.809 1.00 0.10 105 GLU A C 4
ATOM 4482 O O . GLU A 1 105 ? 5.127 1.299 2.648 1.00 0.13 105 GLU A O 4
ATOM 4494 N N . LEU A 1 106 ? 5.943 2.151 0.744 1.00 0.12 106 LEU A N 4
ATOM 4495 C CA . LEU A 1 106 ? 6.901 1.077 0.506 1.00 0.12 106 LEU A CA 4
ATOM 4496 C C . LEU A 1 106 ? 8.161 1.637 -0.129 1.00 0.16 106 LEU A C 4
ATOM 4497 O O . LEU A 1 106 ? 8.107 2.294 -1.160 1.00 0.19 106 LEU A O 4
ATOM 4513 N N . PRO A 1 107 ? 9.315 1.383 0.476 1.00 0.17 107 PRO A N 4
ATOM 4514 C CA . PRO A 1 107 ? 10.587 1.869 -0.032 1.00 0.21 107 PRO A CA 4
ATOM 4515 C C . PRO A 1 107 ? 11.066 1.062 -1.221 1.00 0.25 107 PRO A C 4
ATOM 4516 O O . PRO A 1 107 ? 10.876 -0.144 -1.282 1.00 0.20 107 PRO A O 4
ATOM 4527 N N . LYS A 1 108 ? 11.716 1.721 -2.154 1.00 0.40 108 LYS A N 4
ATOM 4528 C CA . LYS A 1 108 ? 12.268 1.039 -3.315 1.00 0.47 108 LYS A CA 4
ATOM 4529 C C . LYS A 1 108 ? 13.537 0.296 -2.928 1.00 0.50 108 LYS A C 4
ATOM 4530 O O . LYS A 1 108 ? 14.259 -0.229 -3.775 1.00 0.59 108 LYS A O 4
ATOM 4549 N N . THR A 1 109 ? 13.805 0.286 -1.631 1.00 0.47 109 THR A N 4
ATOM 4550 C CA . THR A 1 109 ? 14.882 -0.505 -1.072 1.00 0.53 109 THR A CA 4
ATOM 4551 C C . THR A 1 109 ? 14.410 -1.928 -0.763 1.00 0.46 109 THR A C 4
ATOM 4552 O O . THR A 1 109 ? 15.230 -2.817 -0.521 1.00 0.53 109 THR A O 4
ATOM 4563 N N . VAL A 1 110 ? 13.086 -2.144 -0.761 1.00 0.34 110 VAL A N 4
ATOM 4564 C CA . VAL A 1 110 ? 12.536 -3.492 -0.608 1.00 0.28 110 VAL A CA 4
ATOM 4565 C C . VAL A 1 110 ? 12.975 -4.366 -1.777 1.00 0.25 110 VAL A C 4
ATOM 4566 O O . VAL A 1 110 ? 13.416 -3.857 -2.810 1.00 0.28 110 VAL A O 4
ATOM 4579 N N . SER A 1 111 ? 12.884 -5.672 -1.611 1.00 0.24 111 SER A N 4
ATOM 4580 C CA . SER A 1 111 ? 13.128 -6.575 -2.721 1.00 0.22 111 SER A CA 4
ATOM 4581 C C . SER A 1 111 ? 12.081 -6.316 -3.803 1.00 0.17 111 SER A C 4
ATOM 4582 O O . SER A 1 111 ? 10.951 -5.955 -3.487 1.00 0.18 111 SER A O 4
ATOM 4590 N N . GLU A 1 112 ? 12.445 -6.486 -5.070 1.00 0.21 112 GLU A N 4
ATOM 4591 C 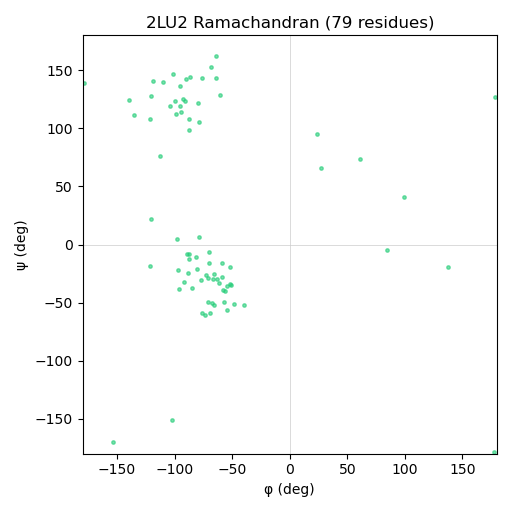CA . GLU A 1 112 ? 11.509 -6.241 -6.166 1.00 0.26 112 GLU A CA 4
ATOM 4592 C C . GLU A 1 112 ? 10.255 -7.090 -5.987 1.00 0.24 112 GLU A C 4
ATOM 4593 O O . GLU A 1 112 ? 9.164 -6.694 -6.386 1.00 0.28 112 GLU A O 4
ATOM 4605 N N . HIS A 1 113 ? 10.425 -8.253 -5.374 1.00 0.23 113 HIS A N 4
ATOM 4606 C CA . HIS A 1 113 ? 9.303 -9.101 -4.987 1.00 0.27 113 HIS A CA 4
ATOM 4607 C C . HIS A 1 113 ? 8.330 -8.321 -4.117 1.00 0.25 113 HIS A C 4
ATOM 4608 O O . HIS A 1 113 ? 7.138 -8.263 -4.391 1.00 0.41 113 HIS A O 4
ATOM 4623 N N . ASP A 1 114 ? 8.861 -7.700 -3.084 1.00 0.23 114 ASP A N 4
ATOM 4624 C CA . ASP A 1 114 ? 8.052 -6.951 -2.137 1.00 0.26 114 ASP A CA 4
ATOM 4625 C C . ASP A 1 114 ? 7.529 -5.675 -2.765 1.00 0.25 114 ASP A C 4
ATOM 4626 O O . ASP A 1 114 ? 6.424 -5.238 -2.474 1.00 0.33 114 ASP A O 4
ATOM 4635 N N . MET A 1 115 ? 8.316 -5.085 -3.643 1.00 0.23 115 MET A N 4
ATOM 4636 C CA . MET A 1 115 ? 7.914 -3.851 -4.291 1.00 0.23 115 MET A CA 4
ATOM 4637 C C . MET A 1 115 ? 6.826 -4.106 -5.319 1.00 0.24 115 MET A C 4
ATOM 4638 O O . MET A 1 115 ? 5.765 -3.504 -5.269 1.00 0.47 115 MET A O 4
ATOM 4652 N N . ASP A 1 116 ? 7.084 -5.002 -6.247 1.00 0.15 116 ASP A N 4
ATOM 4653 C CA . ASP A 1 116 ? 6.126 -5.266 -7.311 1.00 0.18 116 ASP A CA 4
ATOM 4654 C C . ASP A 1 116 ? 4.964 -6.097 -6.801 1.00 0.19 116 ASP A C 4
ATOM 4655 O O . ASP A 1 116 ? 3.820 -5.660 -6.828 1.00 0.24 116 ASP A O 4
ATOM 4664 N N . GLN A 1 117 ? 5.277 -7.277 -6.296 1.00 0.17 117 GLN A N 4
ATOM 4665 C CA . GLN A 1 117 ? 4.259 -8.267 -5.954 1.00 0.18 117 GLN A CA 4
ATOM 4666 C C . GLN A 1 117 ? 3.401 -7.850 -4.755 1.00 0.15 117 GLN A C 4
ATOM 4667 O O . GLN A 1 117 ? 2.240 -8.246 -4.664 1.00 0.17 117 GLN A O 4
ATOM 4681 N N . LEU A 1 118 ? 3.945 -7.059 -3.832 1.00 0.14 118 LEU A N 4
ATOM 4682 C CA . LEU A 1 118 ? 3.149 -6.620 -2.685 1.00 0.13 118 LEU A CA 4
ATOM 4683 C C . LEU A 1 118 ? 2.310 -5.394 -3.021 1.00 0.12 118 LEU A C 4
ATOM 4684 O O . LEU A 1 118 ? 1.176 -5.278 -2.568 1.00 0.13 118 LEU A O 4
ATOM 4700 N N . LEU A 1 119 ? 2.844 -4.488 -3.827 1.00 0.13 119 LEU A N 4
ATOM 4701 C CA . LEU A 1 119 ? 2.036 -3.367 -4.319 1.00 0.13 119 LEU A CA 4
ATOM 4702 C C . LEU A 1 119 ? 1.056 -3.872 -5.367 1.00 0.13 119 LEU A C 4
ATOM 4703 O O . LEU A 1 119 ? 0.098 -3.197 -5.737 1.00 0.14 119 LEU A O 4
ATOM 4719 N N . HIS A 1 120 ? 1.312 -5.077 -5.837 1.00 0.13 120 HIS A N 4
ATOM 4720 C CA . HIS A 1 120 ? 0.418 -5.756 -6.751 1.00 0.13 120 HIS A CA 4
ATOM 4721 C C . HIS A 1 120 ? -0.614 -6.538 -5.956 1.00 0.13 120 HIS A C 4
ATOM 4722 O O . HIS A 1 120 ? -1.694 -6.829 -6.455 1.00 0.14 120 HIS A O 4
ATOM 4737 N N . ASP A 1 121 ? -0.271 -6.874 -4.716 1.00 0.12 121 ASP A N 4
ATOM 4738 C CA . ASP A 1 121 ? -1.217 -7.529 -3.815 1.00 0.12 121 ASP A CA 4
ATOM 4739 C C . ASP A 1 121 ? -2.343 -6.557 -3.562 1.00 0.11 121 ASP A C 4
ATOM 4740 O O . ASP A 1 121 ? -3.495 -6.929 -3.341 1.00 0.13 121 ASP A O 4
ATOM 4749 N N . ILE A 1 122 ? -1.968 -5.292 -3.626 1.00 0.10 122 ILE A N 4
ATOM 4750 C CA . ILE A 1 122 ? -2.900 -4.196 -3.601 1.00 0.10 122 ILE A CA 4
ATOM 4751 C C . ILE A 1 122 ? -3.914 -4.352 -4.730 1.00 0.10 122 ILE A C 4
ATOM 4752 O O . ILE A 1 122 ? -5.122 -4.398 -4.500 1.00 0.11 122 ILE A O 4
ATOM 4768 N N . LEU A 1 123 ? -3.402 -4.482 -5.945 1.00 0.11 123 LEU A N 4
ATOM 4769 C CA . LEU A 1 123 ? -4.237 -4.658 -7.127 1.00 0.12 123 LEU A CA 4
ATOM 4770 C C . LEU A 1 123 ? -4.943 -6.012 -7.115 1.00 0.13 123 LEU A C 4
ATOM 4771 O O . LEU A 1 123 ? -6.018 -6.169 -7.693 1.00 0.14 123 LEU A O 4
ATOM 4787 N N . ALA A 1 124 ? -4.332 -6.981 -6.449 1.00 0.14 124 ALA A N 4
ATOM 4788 C CA . ALA A 1 124 ? -4.919 -8.306 -6.290 1.00 0.16 124 ALA A CA 4
ATOM 4789 C C . ALA A 1 124 ? -6.192 -8.222 -5.467 1.00 0.17 124 ALA A C 4
ATOM 4790 O O . ALA A 1 124 ? -7.028 -9.127 -5.485 1.00 0.23 124 ALA A O 4
ATOM 4797 N N . ALA A 1 125 ? -6.320 -7.121 -4.748 1.00 0.13 125 ALA A N 4
ATOM 4798 C CA . ALA A 1 125 ? -7.483 -6.855 -3.937 1.00 0.14 125 ALA A CA 4
ATOM 4799 C C . ALA A 1 125 ? -8.385 -5.858 -4.644 1.00 0.14 125 ALA A C 4
ATOM 4800 O O . ALA A 1 125 ? -9.389 -5.404 -4.101 1.00 0.20 125 ALA A O 4
ATOM 4807 N N . GLY A 1 126 ? -8.004 -5.520 -5.866 1.00 0.13 126 GLY A N 4
ATOM 4808 C CA . GLY A 1 126 ? -8.747 -4.554 -6.638 1.00 0.16 126 GLY A CA 4
ATOM 4809 C C . GLY A 1 126 ? -8.293 -3.147 -6.339 1.00 0.15 126 GLY A C 4
ATOM 4810 O O . GLY A 1 126 ? -8.796 -2.183 -6.916 1.00 0.21 126 GLY A O 4
ATOM 4814 N N . GLY A 1 127 ? -7.322 -3.047 -5.446 1.00 0.15 127 GLY A N 4
ATOM 4815 C CA . GLY A 1 127 ? -6.845 -1.773 -4.975 1.00 0.16 127 GLY A CA 4
ATOM 4816 C C . GLY A 1 127 ? -6.166 -0.959 -6.055 1.00 0.19 127 GLY A C 4
ATOM 4817 O O . GLY A 1 127 ? -5.677 -1.502 -7.047 1.00 0.35 127 GLY A O 4
ATOM 4821 N N . VAL A 1 128 ? -6.143 0.343 -5.853 1.00 0.16 128 VAL A N 4
ATOM 4822 C CA . VAL A 1 128 ? -5.553 1.273 -6.801 1.00 0.22 128 VAL A CA 4
ATOM 4823 C C . VAL A 1 128 ? -4.259 1.834 -6.226 1.00 0.18 128 VAL A C 4
ATOM 4824 O O . VAL A 1 128 ? -4.130 1.944 -5.017 1.00 0.36 128 VAL A O 4
ATOM 4837 N N . VAL A 1 129 ? -3.302 2.174 -7.076 1.00 0.21 129 VAL A N 4
ATOM 4838 C CA . VAL A 1 129 ? -2.032 2.692 -6.591 1.00 0.20 129 VAL A CA 4
ATOM 4839 C C . VAL A 1 129 ? -1.697 4.062 -7.193 1.00 0.23 129 VAL A C 4
ATOM 4840 O O . VAL A 1 129 ? -1.246 4.172 -8.333 1.00 0.32 129 VAL A O 4
ATOM 4853 N N . GLY A 1 130 ? -1.950 5.113 -6.427 1.00 0.35 130 GLY A N 4
ATOM 4854 C CA . GLY A 1 130 ? -1.595 6.454 -6.864 1.00 0.36 130 GLY A CA 4
ATOM 4855 C C . GLY A 1 130 ? -0.358 6.961 -6.150 1.00 0.44 130 GLY A C 4
ATOM 4856 O O . GLY A 1 130 ? -0.145 6.639 -4.989 1.00 0.85 130 GLY A O 4
ATOM 4860 N N . LEU A 1 131 ? 0.458 7.754 -6.828 1.00 0.32 131 LEU A N 4
ATOM 4861 C CA . LEU A 1 131 ? 1.715 8.214 -6.245 1.00 0.33 131 LEU A CA 4
ATOM 4862 C C . LEU A 1 131 ? 1.495 9.392 -5.303 1.00 0.32 131 LEU A C 4
ATOM 4863 O O . LEU A 1 131 ? 1.212 10.508 -5.736 1.00 0.45 131 LEU A O 4
ATOM 4879 N N . ASP A 1 132 ? 1.611 9.119 -4.012 1.00 0.24 132 ASP A N 4
ATOM 4880 C CA . ASP A 1 132 ? 1.487 10.149 -2.987 1.00 0.23 132 ASP A CA 4
ATOM 4881 C C . ASP A 1 132 ? 2.849 10.680 -2.591 1.00 0.39 132 ASP A C 4
ATOM 4882 O O . ASP A 1 132 ? 3.017 11.866 -2.303 1.00 0.90 132 ASP A O 4
ATOM 4891 N N . SER A 1 133 ? 3.821 9.787 -2.568 1.00 0.55 133 SER A N 4
ATOM 4892 C CA . SER A 1 133 ? 5.170 10.122 -2.148 1.00 0.69 133 SER A CA 4
ATOM 4893 C C . SER A 1 133 ? 6.141 9.087 -2.682 1.00 0.56 133 SER A C 4
ATOM 4894 O O . SER A 1 133 ? 5.793 7.921 -2.758 1.00 0.87 133 SER A O 4
ATOM 4902 N N . GLU A 1 134 ? 7.341 9.494 -3.059 1.00 0.53 134 GLU A N 4
ATOM 4903 C CA . GLU A 1 134 ? 8.390 8.526 -3.318 1.00 0.56 134 GLU A CA 4
ATOM 4904 C C . GLU A 1 134 ? 9.432 8.607 -2.217 1.00 0.58 134 GLU A C 4
ATOM 4905 O O . GLU A 1 134 ? 9.900 9.692 -1.883 1.00 1.01 134 GLU A O 4
ATOM 4917 N N . VAL A 1 135 ? 9.774 7.433 -1.674 1.00 0.43 135 VAL A N 4
ATOM 4918 C CA . VAL A 1 135 ? 10.531 7.289 -0.423 1.00 0.38 135 VAL A CA 4
ATOM 4919 C C . VAL A 1 135 ? 10.331 8.474 0.536 1.00 0.42 135 VAL A C 4
ATOM 4920 O O . VAL A 1 135 ? 11.053 9.467 0.491 1.00 0.52 135 VAL A O 4
ATOM 4933 N N . LYS A 1 136 ? 9.380 8.278 1.455 1.00 0.40 136 LYS A N 4
ATOM 4934 C CA . LYS A 1 136 ? 8.982 9.234 2.498 1.00 0.50 136 LYS A CA 4
ATOM 4935 C C . LYS A 1 136 ? 9.080 10.698 2.099 1.00 0.54 136 LYS A C 4
ATOM 4936 O O . LYS A 1 136 ? 10.132 11.325 2.215 1.00 0.52 136 LYS A O 4
ATOM 4955 N N . LEU A 1 137 ? 7.963 11.229 1.626 1.00 0.75 137 LEU A N 4
ATOM 4956 C CA . LEU A 1 137 ? 7.814 12.676 1.474 1.00 0.97 137 LEU A CA 4
ATOM 4957 C C . LEU A 1 137 ? 7.581 13.293 2.845 1.00 2.07 137 LEU A C 4
ATOM 4958 O O . LEU A 1 137 ? 7.870 14.467 3.073 1.00 2.44 137 LEU A O 4
ATOM 4974 N N . ALA A 1 138 ? 7.054 12.467 3.741 1.00 2.90 138 ALA A N 4
ATOM 4975 C CA . ALA A 1 138 ? 6.767 12.857 5.111 1.00 4.17 138 ALA A CA 4
ATOM 4976 C C . ALA A 1 138 ? 8.028 13.341 5.818 1.00 4.92 138 ALA A C 4
ATOM 4977 O O . ALA A 1 138 ? 8.045 14.500 6.288 1.00 5.35 138 ALA A O 4
ATOM 4985 N N . GLU A 1 58 ? 12.299 4.470 5.633 1.00 0.67 58 GLU A N 5
ATOM 4986 C CA . GLU A 1 58 ? 12.005 5.094 4.329 1.00 0.44 58 GLU A CA 5
ATOM 4987 C C . GLU A 1 58 ? 10.883 4.339 3.636 1.00 0.28 58 GLU A C 5
ATOM 4988 O O . GLU A 1 58 ? 10.745 3.138 3.844 1.00 0.22 58 GLU A O 5
ATOM 5000 N N . MET A 1 59 ? 10.068 5.036 2.821 1.00 0.25 59 MET A N 5
ATOM 5001 C CA . MET A 1 59 ? 8.917 4.393 2.171 1.00 0.17 59 MET A CA 5
ATOM 5002 C C . MET A 1 59 ? 8.116 5.326 1.260 1.00 0.20 59 MET A C 5
ATOM 5003 O O . MET A 1 59 ? 7.842 6.467 1.600 1.00 0.29 59 MET A O 5
ATOM 5017 N N . THR A 1 60 ? 7.743 4.796 0.097 1.00 0.19 60 THR A N 5
ATOM 5018 C CA . THR A 1 60 ? 6.939 5.506 -0.892 1.00 0.22 60 THR A CA 5
ATOM 5019 C C . THR A 1 60 ? 5.454 5.201 -0.721 1.00 0.18 60 THR A C 5
ATOM 5020 O O . THR A 1 60 ? 5.040 4.052 -0.731 1.00 0.17 60 THR A O 5
ATOM 5031 N N . ARG A 1 61 ? 4.670 6.248 -0.599 1.00 0.20 61 ARG A N 5
ATOM 5032 C CA . ARG A 1 61 ? 3.262 6.137 -0.264 1.00 0.18 61 ARG A CA 5
ATOM 5033 C C . ARG A 1 61 ? 2.387 6.095 -1.523 1.00 0.17 61 ARG A C 5
ATOM 5034 O O . ARG A 1 61 ? 2.418 7.017 -2.336 1.00 0.18 61 ARG A O 5
ATOM 5055 N N . LEU A 1 62 ? 1.650 4.999 -1.693 1.00 0.16 62 LEU A N 5
ATOM 5056 C CA . LEU A 1 62 ? 0.673 4.867 -2.780 1.00 0.15 62 LEU A CA 5
ATOM 5057 C C . LEU A 1 62 ? -0.741 4.923 -2.221 1.00 0.12 62 LEU A C 5
ATOM 5058 O O . LEU A 1 62 ? -1.095 4.118 -1.362 1.00 0.20 62 LEU A O 5
ATOM 5074 N N . MET A 1 63 ? -1.545 5.868 -2.691 1.00 0.10 63 MET A N 5
ATOM 5075 C CA . MET A 1 63 ? -2.933 5.951 -2.257 1.00 0.13 63 MET A CA 5
ATOM 5076 C C . MET A 1 63 ? -3.788 4.887 -2.935 1.00 0.18 63 MET A C 5
ATOM 5077 O O . MET A 1 63 ? -3.834 4.778 -4.163 1.00 0.39 63 MET A O 5
ATOM 5091 N N . VAL A 1 64 ? -4.426 4.085 -2.112 1.00 0.11 64 VAL A N 5
ATOM 5092 C CA . VAL A 1 64 ? -5.400 3.114 -2.559 1.00 0.11 64 VAL A CA 5
ATOM 5093 C C . VAL A 1 64 ? -6.791 3.622 -2.198 1.00 0.16 64 VAL A C 5
ATOM 5094 O O . VAL A 1 64 ? -6.932 4.361 -1.236 1.00 0.42 64 VAL A O 5
ATOM 5107 N N . THR A 1 65 ? -7.801 3.281 -2.977 1.00 0.19 65 THR A N 5
ATOM 5108 C CA . THR A 1 65 ? -9.161 3.642 -2.612 1.00 0.19 65 THR A CA 5
ATOM 5109 C C . THR A 1 65 ? -10.067 2.421 -2.516 1.00 0.20 65 THR A C 5
ATOM 5110 O O . THR A 1 65 ? -10.132 1.601 -3.430 1.00 0.24 65 THR A O 5
ATOM 5121 N N . GLU A 1 66 ? -10.765 2.315 -1.400 1.00 0.20 66 GLU A N 5
ATOM 5122 C CA . GLU A 1 66 ? -11.677 1.221 -1.158 1.00 0.22 66 GLU A CA 5
ATOM 5123 C C . GLU A 1 66 ? -13.119 1.653 -1.432 1.00 0.24 66 GLU A C 5
ATOM 5124 O O . GLU A 1 66 ? -13.660 2.520 -0.749 1.00 0.31 66 GLU A O 5
ATOM 5136 N N . LYS A 1 67 ? -13.728 1.048 -2.446 1.00 0.23 67 LYS A N 5
ATOM 5137 C CA . LYS A 1 67 ? -15.115 1.336 -2.823 1.00 0.26 67 LYS A CA 5
ATOM 5138 C C . LYS A 1 67 ? -15.659 0.161 -3.611 1.00 0.26 67 LYS A C 5
ATOM 5139 O O . LYS A 1 67 ? -14.960 -0.811 -3.754 1.00 0.27 67 LYS A O 5
ATOM 5158 N N . GLN A 1 68 ? -16.876 0.241 -4.145 1.00 0.33 68 GLN A N 5
ATOM 5159 C CA . GLN A 1 68 ? -17.478 -0.909 -4.845 1.00 0.41 68 GLN A CA 5
ATOM 5160 C C . GLN A 1 68 ? -16.495 -1.521 -5.858 1.00 0.42 68 GLN A C 5
ATOM 5161 O O . GLN A 1 68 ? -16.562 -2.705 -6.180 1.00 0.53 68 GLN A O 5
ATOM 5175 N N . GLU A 1 69 ? -15.581 -0.689 -6.328 1.00 0.36 69 GLU A N 5
ATOM 5176 C CA . GLU A 1 69 ? -14.494 -1.100 -7.198 1.00 0.40 69 GLU A CA 5
ATOM 5177 C C . GLU A 1 69 ? -13.423 -1.907 -6.442 1.00 0.33 69 GLU A C 5
ATOM 5178 O O . GLU A 1 69 ? -13.177 -3.072 -6.752 1.00 0.39 69 GLU A O 5
ATOM 5190 N N . SER A 1 70 ? -12.809 -1.292 -5.429 1.00 0.27 70 SER A N 5
ATOM 5191 C CA . SER A 1 70 ? -11.644 -1.878 -4.765 1.00 0.22 70 SER A CA 5
ATOM 5192 C C . SER A 1 70 ? -11.878 -2.103 -3.268 1.00 0.17 70 SER A C 5
ATOM 5193 O O . SER A 1 70 ? -10.930 -2.193 -2.494 1.00 0.16 70 SER A O 5
ATOM 5201 N N . LYS A 1 71 ? -13.137 -2.190 -2.864 1.00 0.19 71 LYS A N 5
ATOM 5202 C CA . LYS A 1 71 ? -13.504 -2.343 -1.458 1.00 0.20 71 LYS A CA 5
ATOM 5203 C C . LYS A 1 71 ? -12.954 -3.646 -0.887 1.00 0.19 71 LYS A C 5
ATOM 5204 O O . LYS A 1 71 ? -12.827 -3.800 0.327 1.00 0.22 71 LYS A O 5
ATOM 5223 N N . ASN A 1 72 ? -12.631 -4.578 -1.776 1.00 0.19 72 ASN A N 5
ATOM 5224 C CA . ASN A 1 72 ? -11.940 -5.808 -1.395 1.00 0.22 72 ASN A CA 5
ATOM 5225 C C . ASN A 1 72 ? -10.657 -5.490 -0.643 1.00 0.20 72 ASN A C 5
ATOM 5226 O O . ASN A 1 72 ? -10.280 -6.186 0.299 1.00 0.27 72 ASN A O 5
ATOM 5237 N N . PHE A 1 73 ? -10.003 -4.413 -1.054 1.00 0.16 73 PHE A N 5
ATOM 5238 C CA . PHE A 1 73 ? -8.702 -4.056 -0.522 1.00 0.14 73 PHE A CA 5
ATOM 5239 C C . PHE A 1 73 ? -8.771 -3.665 0.956 1.00 0.14 73 PHE A C 5
ATOM 5240 O O . PHE A 1 73 ? -7.805 -3.872 1.692 1.00 0.14 73 PHE A O 5
ATOM 5257 N N . SER A 1 74 ? -9.908 -3.124 1.386 1.00 0.16 74 SER A N 5
ATOM 5258 C CA . SER A 1 74 ? -10.050 -2.619 2.750 1.00 0.18 74 SER A CA 5
ATOM 5259 C C . SER A 1 74 ? -9.644 -3.681 3.779 1.00 0.18 74 SER A C 5
ATOM 5260 O O . SER A 1 74 ? -8.887 -3.407 4.710 1.00 0.24 74 SER A O 5
ATOM 5268 N N . LYS A 1 75 ? -10.143 -4.897 3.598 1.00 0.16 75 LYS A N 5
ATOM 5269 C CA . LYS A 1 75 ? -9.808 -5.998 4.493 1.00 0.18 75 LYS A CA 5
ATOM 5270 C C . LYS A 1 75 ? -8.550 -6.730 4.038 1.00 0.15 75 LYS A C 5
ATOM 5271 O O . LYS A 1 75 ? -7.986 -7.522 4.788 1.00 0.20 75 LYS A O 5
ATOM 5290 N N . MET A 1 76 ? -8.119 -6.474 2.806 1.00 0.13 76 MET A N 5
ATOM 5291 C CA . MET A 1 76 ? -6.889 -7.073 2.294 1.00 0.15 76 MET A CA 5
ATOM 5292 C C . MET A 1 76 ? -5.712 -6.489 3.041 1.00 0.16 76 MET A C 5
ATOM 5293 O O . MET A 1 76 ? -4.886 -7.211 3.597 1.00 0.20 76 MET A O 5
ATOM 5307 N N . ALA A 1 77 ? -5.666 -5.164 3.068 1.00 0.15 77 ALA A N 5
ATOM 5308 C CA . ALA A 1 77 ? -4.616 -4.448 3.766 1.00 0.19 77 ALA A CA 5
ATOM 5309 C C . ALA A 1 77 ? -4.655 -4.757 5.254 1.00 0.26 77 ALA A C 5
ATOM 5310 O O . ALA A 1 77 ? -3.620 -4.914 5.900 1.00 0.47 77 ALA A O 5
ATOM 5317 N N . LYS A 1 78 ? -5.865 -4.853 5.785 1.00 0.17 78 LYS A N 5
ATOM 5318 C CA . LYS A 1 78 ? -6.070 -5.113 7.191 1.00 0.21 78 LYS A CA 5
ATOM 5319 C C . LYS A 1 78 ? -6.073 -6.600 7.512 1.00 0.19 78 LYS A C 5
ATOM 5320 O O . LYS A 1 78 ? -6.526 -7.021 8.579 1.00 0.33 78 LYS A O 5
ATOM 5339 N N . SER A 1 79 ? -5.563 -7.391 6.589 1.00 0.13 79 SER A N 5
ATOM 5340 C CA . SER A 1 79 ? -5.352 -8.799 6.843 1.00 0.14 79 SER A CA 5
ATOM 5341 C C . SER A 1 79 ? -3.956 -8.989 7.416 1.00 0.15 79 SER A C 5
ATOM 5342 O O . SER A 1 79 ? -3.077 -8.159 7.180 1.00 0.17 79 SER A O 5
ATOM 5350 N N . GLN A 1 80 ? -3.748 -10.070 8.157 1.00 0.26 80 GLN A N 5
ATOM 5351 C CA . GLN A 1 80 ? -2.467 -10.319 8.818 1.00 0.33 80 GLN A CA 5
ATOM 5352 C C . GLN A 1 80 ? -1.314 -10.341 7.817 1.00 0.27 80 GLN A C 5
ATOM 5353 O O . GLN A 1 80 ? -0.210 -9.886 8.118 1.00 0.32 80 GLN A O 5
ATOM 5367 N N . SER A 1 81 ? -1.589 -10.842 6.622 1.00 0.24 81 SER A N 5
ATOM 5368 C CA . SER A 1 81 ? -0.581 -10.936 5.579 1.00 0.22 81 SER A CA 5
ATOM 5369 C C . SER A 1 81 ? -0.114 -9.550 5.142 1.00 0.16 81 SER A C 5
ATOM 5370 O O . SER A 1 81 ? 1.087 -9.274 5.077 1.00 0.18 81 SER A O 5
ATOM 5378 N N . PHE A 1 82 ? -1.065 -8.667 4.872 1.00 0.12 82 PHE A N 5
ATOM 5379 C CA . PHE A 1 82 ? -0.733 -7.335 4.411 1.00 0.11 82 PHE A CA 5
ATOM 5380 C C . PHE A 1 82 ? -0.363 -6.427 5.588 1.00 0.12 82 PHE A C 5
ATOM 5381 O O . PHE A 1 82 ? 0.261 -5.394 5.411 1.00 0.14 82 PHE A O 5
ATOM 5398 N N . SER A 1 83 ? -0.764 -6.787 6.792 1.00 0.13 83 SER A N 5
ATOM 5399 C CA . SER A 1 83 ? -0.345 -6.027 7.967 1.00 0.17 83 SER A CA 5
ATOM 5400 C C . SER A 1 83 ? 1.178 -6.092 8.137 1.00 0.21 83 SER A C 5
ATOM 5401 O O . SER A 1 83 ? 1.793 -5.182 8.673 1.00 0.40 83 SER A O 5
ATOM 5409 N N . THR A 1 84 ? 1.782 -7.166 7.663 1.00 0.17 84 THR A N 5
ATOM 5410 C CA . THR A 1 84 ? 3.211 -7.359 7.798 1.00 0.22 84 THR A CA 5
ATOM 5411 C C . THR A 1 84 ? 3.994 -6.940 6.550 1.00 0.16 84 THR A C 5
ATOM 5412 O O . THR A 1 84 ? 5.050 -6.315 6.670 1.00 0.21 84 THR A O 5
ATOM 5423 N N . ARG A 1 85 ? 3.444 -7.241 5.372 1.00 0.15 85 ARG A N 5
ATOM 5424 C CA . ARG A 1 85 ? 4.225 -7.316 4.133 1.00 0.16 85 ARG A CA 5
ATOM 5425 C C . ARG A 1 85 ? 5.252 -6.176 3.969 1.00 0.15 85 ARG A C 5
ATOM 5426 O O . ARG A 1 85 ? 6.439 -6.437 3.796 1.00 0.15 85 ARG A O 5
ATOM 5447 N N . ILE A 1 86 ? 4.805 -4.926 4.027 1.00 0.13 86 ILE A N 5
ATOM 5448 C CA . ILE A 1 86 ? 5.695 -3.803 3.823 1.00 0.13 86 ILE A CA 5
ATOM 5449 C C . ILE A 1 86 ? 6.251 -3.299 5.148 1.00 0.14 86 ILE A C 5
ATOM 5450 O O . ILE A 1 86 ? 7.397 -2.877 5.224 1.00 0.16 86 ILE A O 5
ATOM 5466 N N . GLU A 1 87 ? 5.408 -3.322 6.180 1.00 0.16 8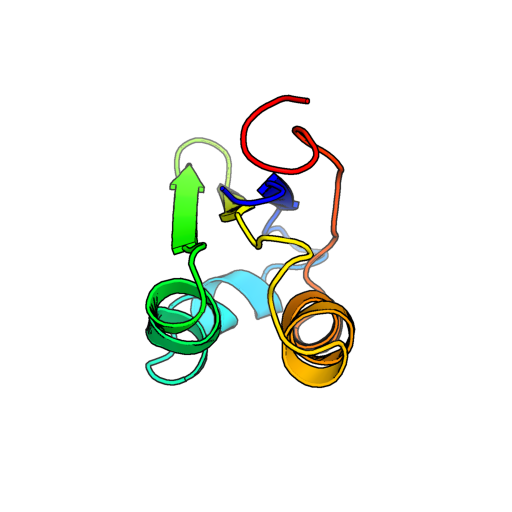7 GLU A N 5
ATOM 5467 C CA . GLU A 1 87 ? 5.781 -2.869 7.515 1.00 0.20 87 GLU A CA 5
ATOM 5468 C C . GLU A 1 87 ? 7.089 -3.482 8.000 1.00 0.22 87 GLU A C 5
ATOM 5469 O O . GLU A 1 87 ? 7.906 -2.802 8.619 1.00 0.28 87 GLU A O 5
ATOM 5481 N N . GLU A 1 88 ? 7.293 -4.758 7.713 1.00 0.25 88 GLU A N 5
ATOM 5482 C CA . GLU A 1 88 ? 8.512 -5.430 8.130 1.00 0.30 88 GLU A CA 5
ATOM 5483 C C . GLU A 1 88 ? 9.618 -5.270 7.081 1.00 0.32 88 GLU A C 5
ATOM 5484 O O . GLU A 1 88 ? 10.761 -5.670 7.298 1.00 0.37 88 GLU A O 5
ATOM 5496 N N . LEU A 1 89 ? 9.256 -4.694 5.939 1.00 0.34 89 LEU A N 5
ATOM 5497 C CA . LEU A 1 89 ? 10.216 -4.376 4.888 1.00 0.35 89 LEU A CA 5
ATOM 5498 C C . LEU A 1 89 ? 10.765 -2.965 5.050 1.00 0.34 89 LEU A C 5
ATOM 5499 O O . LEU A 1 89 ? 11.846 -2.650 4.558 1.00 0.38 89 LEU A O 5
ATOM 5515 N N . GLY A 1 90 ? 10.021 -2.113 5.726 1.00 0.31 90 GLY A N 5
ATOM 5516 C CA . GLY A 1 90 ? 10.468 -0.754 5.913 1.00 0.31 90 GLY A CA 5
ATOM 5517 C C . GLY A 1 90 ? 9.354 0.258 5.739 1.00 0.26 90 GLY A C 5
ATOM 5518 O O . GLY A 1 90 ? 9.461 1.393 6.194 1.00 0.29 90 GLY A O 5
ATOM 5522 N N . GLY A 1 91 ? 8.282 -0.154 5.078 1.00 0.22 91 GLY A N 5
ATOM 5523 C CA . GLY A 1 91 ? 7.155 0.736 4.868 1.00 0.18 91 GLY A CA 5
ATOM 5524 C C . GLY A 1 91 ? 6.009 0.423 5.812 1.00 0.14 91 GLY A C 5
ATOM 5525 O O . GLY A 1 91 ? 6.248 -0.084 6.903 1.00 0.16 91 GLY A O 5
ATOM 5529 N N . SER A 1 92 ? 4.759 0.700 5.397 1.00 0.12 92 SER A N 5
ATOM 5530 C CA . SER A 1 92 ? 3.598 0.435 6.246 1.00 0.12 92 SER A CA 5
ATOM 5531 C C . SER A 1 92 ? 2.283 0.859 5.588 1.00 0.11 92 SER A C 5
ATOM 5532 O O . SER A 1 92 ? 2.259 1.290 4.434 1.00 0.12 92 SER A O 5
ATOM 5540 N N . ILE A 1 93 ? 1.189 0.674 6.320 1.00 0.14 93 ILE A N 5
ATOM 5541 C CA . ILE A 1 93 ? -0.147 1.037 5.857 1.00 0.13 93 ILE A CA 5
ATOM 5542 C C . ILE A 1 93 ? -0.586 2.368 6.484 1.00 0.14 93 ILE A C 5
ATOM 5543 O O . ILE A 1 93 ? -0.215 2.681 7.612 1.00 0.25 93 ILE A O 5
ATOM 5559 N N . SER A 1 94 ? -1.347 3.159 5.739 1.00 0.09 94 SER A N 5
ATOM 5560 C CA . SER A 1 94 ? -1.977 4.356 6.283 1.00 0.12 94 SER A CA 5
ATOM 5561 C C . SER A 1 94 ? -3.430 4.429 5.843 1.00 0.14 94 SER A C 5
ATOM 5562 O O . SER A 1 94 ? -3.717 4.656 4.673 1.00 0.19 94 SER A O 5
ATOM 5570 N N . PHE A 1 95 ? -4.343 4.232 6.774 1.00 0.15 95 PHE A N 5
ATOM 5571 C CA . PHE A 1 95 ? -5.755 4.256 6.446 1.00 0.16 95 PHE A CA 5
ATOM 5572 C C . PHE A 1 95 ? -6.354 5.631 6.650 1.00 0.18 95 PHE A C 5
ATOM 5573 O O . PHE A 1 95 ? -6.381 6.168 7.759 1.00 0.26 95 PHE A O 5
ATOM 5590 N N . LEU A 1 96 ? -6.824 6.190 5.557 1.00 0.16 96 LEU A N 5
ATOM 5591 C CA . LEU A 1 96 ? -7.562 7.430 5.569 1.00 0.18 96 LEU A CA 5
ATOM 5592 C C . LEU A 1 96 ? -9.027 7.083 5.315 1.00 0.21 96 LEU A C 5
ATOM 5593 O O . LEU A 1 96 ? -9.563 7.314 4.225 1.00 0.23 96 LEU A O 5
ATOM 5609 N N . THR A 1 97 ? -9.659 6.487 6.323 1.00 0.24 97 THR A N 5
ATOM 5610 C CA . THR A 1 97 ? -10.981 5.887 6.173 1.00 0.29 97 THR A CA 5
ATOM 5611 C C . THR A 1 97 ? -12.080 6.928 5.959 1.00 0.34 97 THR A C 5
ATOM 5612 O O . THR A 1 97 ? -13.243 6.572 5.759 1.00 0.41 97 THR A O 5
ATOM 5623 N N . GLU A 1 98 ? -11.710 8.208 5.994 1.00 0.34 98 GLU A N 5
ATOM 5624 C CA . GLU A 1 98 ? -12.645 9.287 5.696 1.00 0.42 98 GLU A CA 5
ATOM 5625 C C . GLU A 1 98 ? -13.317 9.061 4.343 1.00 0.38 98 GLU A C 5
ATOM 5626 O O . GLU A 1 98 ? -14.540 9.033 4.240 1.00 0.39 98 GLU A O 5
ATOM 5638 N N . THR A 1 99 ? -12.503 8.877 3.318 1.00 0.37 99 THR A N 5
ATOM 5639 C CA . THR A 1 99 ? -13.004 8.667 1.972 1.00 0.37 99 THR A CA 5
ATOM 5640 C C . THR A 1 99 ? -12.859 7.202 1.568 1.00 0.34 99 THR A C 5
ATOM 5641 O O . THR A 1 99 ? -13.526 6.726 0.649 1.00 0.55 99 THR A O 5
ATOM 5652 N N . GLY A 1 100 ? -12.003 6.483 2.280 1.00 0.19 100 GLY A N 5
ATOM 5653 C CA . GLY A 1 100 ? -11.717 5.115 1.911 1.00 0.18 100 GLY A CA 5
ATOM 5654 C C . GLY A 1 100 ? -10.401 5.008 1.184 1.00 0.16 100 GLY A C 5
ATOM 5655 O O . GLY A 1 100 ? -10.300 4.311 0.189 1.00 0.21 100 GLY A O 5
ATOM 5659 N N . VAL A 1 101 ? -9.411 5.756 1.640 1.00 0.13 101 VAL A N 5
ATOM 5660 C CA . VAL A 1 101 ? -8.092 5.717 1.031 1.00 0.14 101 VAL A CA 5
ATOM 5661 C C . VAL A 1 101 ? -7.106 4.989 1.931 1.00 0.12 101 VAL A C 5
ATOM 5662 O O . VAL A 1 101 ? -6.949 5.340 3.096 1.00 0.23 101 VAL A O 5
ATOM 5675 N N . THR A 1 102 ? -6.461 3.969 1.403 1.00 0.10 102 THR A N 5
ATOM 5676 C CA . THR A 1 102 ? -5.369 3.322 2.101 1.00 0.09 102 THR A CA 5
ATOM 5677 C C . THR A 1 102 ? -4.035 3.673 1.444 1.00 0.09 102 THR A C 5
ATOM 5678 O O . THR A 1 102 ? -3.710 3.186 0.367 1.00 0.10 102 THR A O 5
ATOM 5689 N N . MET A 1 103 ? -3.267 4.531 2.091 1.00 0.10 103 MET A N 5
ATOM 5690 C CA . MET A 1 103 ? -1.966 4.926 1.567 1.00 0.10 103 MET A CA 5
ATOM 5691 C C . MET A 1 103 ? -0.896 3.929 2.015 1.00 0.10 103 MET A C 5
ATOM 5692 O O . MET A 1 103 ? -0.591 3.838 3.200 1.00 0.13 103 MET A O 5
ATOM 5706 N N . ILE A 1 104 ? -0.343 3.167 1.080 1.00 0.08 104 ILE A N 5
ATOM 5707 C CA . ILE A 1 104 ? 0.717 2.222 1.412 1.00 0.08 104 ILE A CA 5
ATOM 5708 C C . ILE A 1 104 ? 2.072 2.835 1.190 1.00 0.08 104 ILE A C 5
ATOM 5709 O O . ILE A 1 104 ? 2.416 3.223 0.083 1.00 0.12 104 ILE A O 5
ATOM 5725 N N . GLU A 1 105 ? 2.832 2.916 2.253 1.00 0.09 105 GLU A N 5
ATOM 5726 C CA . GLU A 1 105 ? 4.188 3.385 2.172 1.00 0.10 105 GLU A CA 5
ATOM 5727 C C . GLU A 1 105 ? 5.128 2.200 1.975 1.00 0.10 105 GLU A C 5
ATOM 5728 O O . GLU A 1 105 ? 5.196 1.319 2.819 1.00 0.13 105 GLU A O 5
ATOM 5740 N N . LEU A 1 106 ? 5.806 2.164 0.842 1.00 0.12 106 LEU A N 5
ATOM 5741 C CA . LEU A 1 106 ? 6.782 1.126 0.545 1.00 0.12 106 LEU A CA 5
ATOM 5742 C C . LEU A 1 106 ? 8.028 1.751 -0.052 1.00 0.16 106 LEU A C 5
ATOM 5743 O O . LEU A 1 106 ? 7.963 2.452 -1.057 1.00 0.19 106 LEU A O 5
ATOM 5759 N N . PRO A 1 107 ? 9.183 1.505 0.553 1.00 0.17 107 PRO A N 5
ATOM 5760 C CA . PRO A 1 107 ? 10.444 2.040 0.076 1.00 0.21 107 PRO A CA 5
ATOM 5761 C C . PRO A 1 107 ? 10.947 1.278 -1.127 1.00 0.25 107 PRO A C 5
ATOM 5762 O O . PRO A 1 107 ? 10.816 0.064 -1.205 1.00 0.20 107 PRO A O 5
ATOM 5773 N N . LYS A 1 108 ? 11.549 1.981 -2.055 1.00 0.40 108 LYS A N 5
ATOM 5774 C CA . LYS A 1 108 ? 12.113 1.336 -3.222 1.00 0.47 108 LYS A CA 5
ATOM 5775 C C . LYS A 1 108 ? 13.384 0.589 -2.851 1.00 0.50 108 LYS A C 5
ATOM 5776 O O . LYS A 1 108 ? 14.089 0.050 -3.704 1.00 0.59 108 LYS A O 5
ATOM 5795 N N . THR A 1 109 ? 13.650 0.564 -1.555 1.00 0.47 109 THR A N 5
ATOM 5796 C CA . THR A 1 109 ? 14.719 -0.240 -1.002 1.00 0.53 109 THR A CA 5
ATOM 5797 C C . THR A 1 109 ? 14.221 -1.641 -0.622 1.00 0.46 109 THR A C 5
ATOM 5798 O O . THR A 1 109 ? 15.018 -2.495 -0.225 1.00 0.53 109 THR A O 5
ATOM 5809 N N . VAL A 1 110 ? 12.902 -1.880 -0.724 1.00 0.34 110 VAL A N 5
ATOM 5810 C CA . VAL A 1 110 ? 12.368 -3.236 -0.551 1.00 0.28 110 VAL A CA 5
ATOM 5811 C C . VAL A 1 110 ? 12.836 -4.121 -1.696 1.00 0.25 110 VAL A C 5
ATOM 5812 O O . VAL A 1 110 ? 13.276 -3.623 -2.736 1.00 0.28 110 VAL A O 5
ATOM 5825 N N . SER A 1 111 ? 12.757 -5.423 -1.499 1.00 0.24 111 SER A N 5
ATOM 5826 C CA . SER A 1 111 ? 13.028 -6.360 -2.568 1.00 0.22 111 SER A CA 5
ATOM 5827 C C . SER A 1 111 ? 12.071 -6.085 -3.728 1.00 0.17 111 SER A C 5
ATOM 5828 O O . SER A 1 111 ? 10.920 -5.715 -3.502 1.00 0.18 111 SER A O 5
ATOM 5836 N N . GLU A 1 112 ? 12.534 -6.256 -4.958 1.00 0.21 112 GLU A N 5
ATOM 5837 C CA . GLU A 1 112 ? 11.675 -6.080 -6.129 1.00 0.26 112 GLU A CA 5
ATOM 5838 C C . GLU A 1 112 ? 10.416 -6.937 -5.987 1.00 0.24 112 GLU A C 5
ATOM 5839 O O . GLU A 1 112 ? 9.331 -6.531 -6.391 1.00 0.28 112 GLU A O 5
ATOM 5851 N N . HIS A 1 113 ? 10.584 -8.115 -5.391 1.00 0.23 113 HIS A N 5
ATOM 5852 C CA . HIS A 1 113 ? 9.463 -8.984 -5.031 1.00 0.27 113 HIS A CA 5
ATOM 5853 C C . HIS A 1 113 ? 8.422 -8.211 -4.240 1.00 0.25 113 HIS A C 5
ATOM 5854 O O . HIS A 1 113 ? 7.251 -8.179 -4.594 1.00 0.41 113 HIS A O 5
ATOM 5869 N N . ASP A 1 114 ? 8.880 -7.569 -3.185 1.00 0.23 114 ASP A N 5
ATOM 5870 C CA . ASP A 1 114 ? 8.005 -6.885 -2.249 1.00 0.26 114 ASP A CA 5
ATOM 5871 C C . ASP A 1 114 ? 7.462 -5.603 -2.850 1.00 0.25 114 ASP A C 5
ATOM 5872 O O . ASP A 1 114 ? 6.390 -5.137 -2.478 1.00 0.33 114 ASP A O 5
ATOM 5881 N N . MET A 1 115 ? 8.187 -5.049 -3.798 1.00 0.23 115 MET A N 5
ATOM 5882 C CA . MET A 1 115 ? 7.762 -3.825 -4.447 1.00 0.23 115 MET A CA 5
ATOM 5883 C C . MET A 1 115 ? 6.746 -4.119 -5.537 1.00 0.24 115 MET A C 5
ATOM 5884 O O . MET A 1 115 ? 5.796 -3.374 -5.737 1.00 0.47 115 MET A O 5
ATOM 5898 N N . ASP A 1 116 ? 6.957 -5.202 -6.252 1.00 0.15 116 ASP A N 5
ATOM 5899 C CA . ASP A 1 116 ? 6.066 -5.561 -7.342 1.00 0.18 116 ASP A CA 5
ATOM 5900 C C . ASP A 1 116 ? 4.887 -6.367 -6.835 1.00 0.19 116 ASP A C 5
ATOM 5901 O O . ASP A 1 116 ? 3.748 -5.920 -6.906 1.00 0.24 116 ASP A O 5
ATOM 5910 N N . GLN A 1 117 ? 5.179 -7.536 -6.288 1.00 0.17 117 GLN A N 5
ATOM 5911 C CA . GLN A 1 117 ? 4.147 -8.479 -5.865 1.00 0.18 117 GLN A CA 5
ATOM 5912 C C . GLN A 1 117 ? 3.231 -7.885 -4.805 1.00 0.15 117 GLN A C 5
ATOM 5913 O O . GLN A 1 117 ? 2.023 -8.060 -4.866 1.00 0.17 117 GLN A O 5
ATOM 5927 N N . LEU A 1 118 ? 3.800 -7.188 -3.832 1.00 0.14 118 LEU A N 5
ATOM 5928 C CA . LEU A 1 118 ? 3.012 -6.677 -2.717 1.00 0.13 118 LEU A CA 5
ATOM 5929 C C . LEU A 1 118 ? 2.190 -5.459 -3.110 1.00 0.12 118 LEU A C 5
ATOM 5930 O O . LEU A 1 118 ? 1.056 -5.306 -2.667 1.00 0.13 118 LEU A O 5
ATOM 5946 N N . LEU A 1 119 ? 2.749 -4.591 -3.938 1.00 0.13 119 LEU A N 5
ATOM 5947 C CA . LEU A 1 119 ? 1.978 -3.468 -4.460 1.00 0.13 119 LEU A CA 5
ATOM 5948 C C . LEU A 1 119 ? 0.976 -3.971 -5.486 1.00 0.13 119 LEU A C 5
ATOM 5949 O O . LEU A 1 119 ? 0.016 -3.290 -5.838 1.00 0.14 119 LEU A O 5
ATOM 5965 N N . HIS A 1 120 ? 1.216 -5.177 -5.959 1.00 0.13 120 HIS A N 5
ATOM 5966 C CA . HIS A 1 120 ? 0.299 -5.852 -6.855 1.00 0.13 120 HIS A CA 5
ATOM 5967 C C . HIS A 1 120 ? -0.720 -6.647 -6.053 1.00 0.13 120 HIS A C 5
ATOM 5968 O O . HIS A 1 120 ? -1.792 -6.964 -6.549 1.00 0.14 120 HIS A O 5
ATOM 5983 N N . ASP A 1 121 ? -0.372 -6.968 -4.809 1.00 0.12 121 ASP A N 5
ATOM 5984 C CA . ASP A 1 121 ? -1.301 -7.628 -3.893 1.00 0.12 121 ASP A CA 5
ATOM 5985 C C . ASP A 1 121 ? -2.424 -6.662 -3.637 1.00 0.11 121 ASP A C 5
ATOM 5986 O O . ASP A 1 121 ? -3.576 -7.035 -3.421 1.00 0.13 121 ASP A O 5
ATOM 5995 N N . ILE A 1 122 ? -2.040 -5.400 -3.685 1.00 0.10 122 ILE A N 5
ATOM 5996 C CA . ILE A 1 122 ? -2.964 -4.301 -3.655 1.00 0.10 122 ILE A CA 5
ATOM 5997 C C . ILE A 1 122 ? -3.975 -4.449 -4.776 1.00 0.10 122 ILE A C 5
ATOM 5998 O O . ILE A 1 122 ? -5.182 -4.471 -4.550 1.00 0.11 122 ILE A O 5
ATOM 6014 N N . LEU A 1 123 ? -3.457 -4.614 -5.980 1.00 0.11 123 LEU A N 5
ATOM 6015 C CA . LEU A 1 123 ? -4.287 -4.781 -7.160 1.00 0.12 123 LEU A CA 5
ATOM 6016 C C . LEU A 1 123 ? -5.029 -6.113 -7.131 1.00 0.13 123 LEU A C 5
ATOM 6017 O O . LEU A 1 123 ? -6.114 -6.242 -7.699 1.00 0.14 123 LEU A O 5
ATOM 6033 N N . ALA A 1 124 ? -4.439 -7.098 -6.460 1.00 0.14 124 ALA A N 5
ATOM 6034 C CA . ALA A 1 124 ? -5.062 -8.408 -6.288 1.00 0.16 124 ALA A CA 5
ATOM 6035 C C . ALA A 1 124 ? -6.328 -8.289 -5.456 1.00 0.17 124 ALA A C 5
ATOM 6036 O O . ALA A 1 124 ? -7.145 -9.207 -5.390 1.00 0.23 124 ALA A O 5
ATOM 6043 N N . ALA A 1 125 ? -6.469 -7.145 -4.820 1.00 0.13 125 ALA A N 5
ATOM 6044 C CA . ALA A 1 125 ? -7.619 -6.854 -4.001 1.00 0.14 125 ALA A CA 5
ATOM 6045 C C . ALA A 1 125 ? -8.439 -5.744 -4.629 1.00 0.14 125 ALA A C 5
ATOM 6046 O O . ALA A 1 125 ? -9.339 -5.185 -4.007 1.00 0.20 125 ALA A O 5
ATOM 6053 N N . GLY A 1 126 ? -8.106 -5.416 -5.867 1.00 0.13 126 GLY A N 5
ATOM 6054 C CA . GLY A 1 126 ? -8.792 -4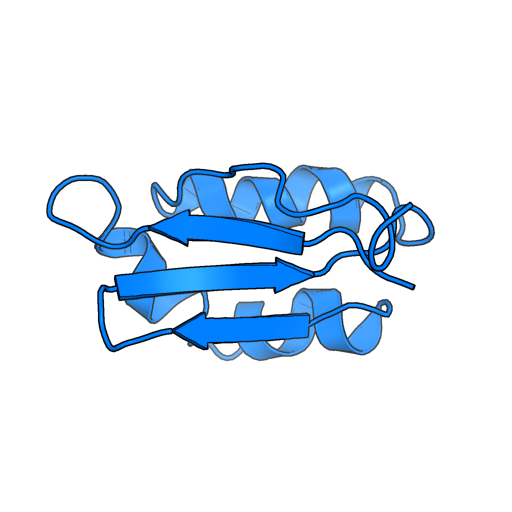.352 -6.559 1.00 0.16 126 GLY A CA 5
ATOM 6055 C C . GLY A 1 126 ? -8.176 -3.010 -6.252 1.00 0.15 126 GLY A C 5
ATOM 6056 O O . GLY A 1 126 ? -8.404 -2.033 -6.963 1.00 0.21 126 GLY A O 5
ATOM 6060 N N . GLY A 1 127 ? -7.383 -2.985 -5.186 1.00 0.15 127 GLY A N 5
ATOM 6061 C CA . GLY A 1 127 ? -6.777 -1.766 -4.707 1.00 0.16 127 GLY A CA 5
ATOM 6062 C C . GLY A 1 127 ? -5.954 -1.071 -5.764 1.00 0.19 127 GLY A C 5
ATOM 6063 O O . GLY A 1 127 ? -5.112 -1.688 -6.416 1.00 0.35 127 GLY A O 5
ATOM 6067 N N . VAL A 1 128 ? -6.209 0.208 -5.937 1.00 0.16 128 VAL A N 5
ATOM 6068 C CA . VAL A 1 128 ? -5.482 1.007 -6.903 1.00 0.22 128 VAL A CA 5
ATOM 6069 C C . VAL A 1 128 ? -4.272 1.653 -6.244 1.00 0.18 128 VAL A C 5
ATOM 6070 O O . VAL A 1 128 ? -4.260 1.846 -5.038 1.00 0.36 128 VAL A O 5
ATOM 6083 N N . VAL A 1 129 ? -3.260 1.988 -7.026 1.00 0.21 129 VAL A N 5
ATOM 6084 C CA . VAL A 1 129 ? -2.045 2.564 -6.467 1.00 0.20 129 VAL A CA 5
ATOM 6085 C C . VAL A 1 129 ? -1.738 3.922 -7.094 1.00 0.23 129 VAL A C 5
ATOM 6086 O O . VAL A 1 129 ? -1.897 4.110 -8.304 1.00 0.32 129 VAL A O 5
ATOM 6099 N N . GLY A 1 130 ? -1.319 4.872 -6.264 1.00 0.35 130 GLY A N 5
ATOM 6100 C CA . GLY A 1 130 ? -0.983 6.196 -6.752 1.00 0.36 130 GLY A CA 5
ATOM 6101 C C . GLY A 1 130 ? 0.374 6.670 -6.256 1.00 0.44 130 GLY A C 5
ATOM 6102 O O . GLY A 1 130 ? 1.102 5.916 -5.615 1.00 0.85 130 GLY A O 5
ATOM 6106 N N . LEU A 1 131 ? 0.713 7.917 -6.556 1.00 0.32 131 LEU A N 5
ATOM 6107 C CA . LEU A 1 131 ? 1.987 8.495 -6.133 1.00 0.33 131 LEU A CA 5
ATOM 6108 C C . LEU A 1 131 ? 1.751 9.608 -5.124 1.00 0.32 131 LEU A C 5
ATOM 6109 O O . LEU A 1 131 ? 1.472 10.749 -5.490 1.00 0.45 131 LEU A O 5
ATOM 6125 N N . ASP A 1 132 ? 1.840 9.256 -3.854 1.00 0.24 132 ASP A N 5
ATOM 6126 C CA . ASP A 1 132 ? 1.628 10.207 -2.775 1.00 0.23 132 ASP A CA 5
ATOM 6127 C C . ASP A 1 132 ? 2.944 10.734 -2.254 1.00 0.39 132 ASP A C 5
ATOM 6128 O O . ASP A 1 132 ? 3.236 11.926 -2.360 1.00 0.90 132 ASP A O 5
ATOM 6137 N N . SER A 1 133 ? 3.757 9.845 -1.724 1.00 0.55 133 SER A N 5
ATOM 6138 C CA . SER A 1 133 ? 4.998 10.255 -1.107 1.00 0.69 133 SER A CA 5
ATOM 6139 C C . SER A 1 133 ? 6.154 9.379 -1.567 1.00 0.56 133 SER A C 5
ATOM 6140 O O . SER A 1 133 ? 6.280 8.245 -1.131 1.00 0.87 133 SER A O 5
ATOM 6148 N N . GLU A 1 134 ? 6.992 9.900 -2.440 1.00 0.53 134 GLU A N 5
ATOM 6149 C CA . GLU A 1 134 ? 8.188 9.180 -2.859 1.00 0.56 134 GLU A CA 5
ATOM 6150 C C . GLU A 1 134 ? 9.174 9.138 -1.690 1.00 0.58 134 GLU A C 5
ATOM 6151 O O . GLU A 1 134 ? 9.353 10.151 -1.023 1.00 1.01 134 GLU A O 5
ATOM 6163 N N . VAL A 1 135 ? 9.813 7.961 -1.494 1.00 0.43 135 VAL A N 5
ATOM 6164 C CA . VAL A 1 135 ? 10.518 7.586 -0.244 1.00 0.38 135 VAL A CA 5
ATOM 6165 C C . VAL A 1 135 ? 10.437 8.652 0.846 1.00 0.42 135 VAL A C 5
ATOM 6166 O O . VAL A 1 135 ? 11.168 9.641 0.823 1.00 0.52 135 VAL A O 5
ATOM 6179 N N . LYS A 1 136 ? 9.530 8.409 1.796 1.00 0.40 136 LYS A N 5
ATOM 6180 C CA . LYS A 1 136 ? 9.214 9.316 2.901 1.00 0.50 136 LYS A CA 5
ATOM 6181 C C . LYS A 1 136 ? 9.191 10.778 2.485 1.00 0.54 136 LYS A C 5
ATOM 6182 O O . LYS A 1 136 ? 10.069 11.568 2.829 1.00 0.52 136 LYS A O 5
ATOM 6201 N N . LEU A 1 137 ? 8.166 11.112 1.725 1.00 0.75 137 LEU A N 5
ATOM 6202 C CA . LEU A 1 137 ? 7.928 12.480 1.296 1.00 0.97 137 LEU A CA 5
ATOM 6203 C C . LEU A 1 137 ? 6.846 13.121 2.164 1.00 2.07 137 LEU A C 5
ATOM 6204 O O . LEU A 1 137 ? 6.874 14.324 2.430 1.00 2.44 137 LEU A O 5
ATOM 6220 N N . ALA A 1 138 ? 5.925 12.300 2.636 1.00 2.90 138 ALA A N 5
ATOM 6221 C CA . ALA A 1 138 ? 4.784 12.768 3.404 1.00 4.17 138 ALA A CA 5
ATOM 6222 C C . ALA A 1 138 ? 4.165 11.608 4.161 1.00 4.92 138 ALA A C 5
ATOM 6223 O O . ALA A 1 138 ? 4.287 11.561 5.400 1.00 5.35 138 ALA A O 5
ATOM 6231 N N . GLU A 1 58 ? 12.405 4.576 5.357 1.00 0.67 58 GLU A N 6
ATOM 6232 C CA . GLU A 1 58 ? 12.101 5.117 4.018 1.00 0.44 58 GLU A CA 6
ATOM 6233 C C . GLU A 1 58 ? 10.957 4.336 3.391 1.00 0.28 58 GLU A C 6
ATOM 6234 O O . GLU A 1 58 ? 10.796 3.156 3.695 1.00 0.22 58 GLU A O 6
ATOM 6246 N N . MET A 1 59 ? 10.146 4.983 2.528 1.00 0.25 59 MET A N 6
ATOM 6247 C CA . MET A 1 59 ? 8.988 4.299 1.927 1.00 0.17 59 MET A CA 6
ATOM 6248 C C . MET A 1 59 ? 8.179 5.156 0.941 1.00 0.20 59 MET A C 6
ATOM 6249 O O . MET A 1 59 ? 7.827 6.293 1.222 1.00 0.29 59 MET A O 6
ATOM 6263 N N . THR A 1 60 ? 7.881 4.557 -0.212 1.00 0.19 60 THR A N 6
ATOM 6264 C CA . THR A 1 60 ? 7.077 5.165 -1.275 1.00 0.22 60 THR A CA 6
ATOM 6265 C C . THR A 1 60 ? 5.587 4.991 -1.012 1.00 0.18 60 THR A C 6
ATOM 6266 O O . THR A 1 60 ? 5.107 3.883 -0.846 1.00 0.17 60 THR A O 6
ATOM 6277 N N . ARG A 1 61 ? 4.863 6.082 -1.037 1.00 0.20 61 ARG A N 6
ATOM 6278 C CA . ARG A 1 61 ? 3.482 6.091 -0.606 1.00 0.18 61 ARG A CA 6
ATOM 6279 C C . ARG A 1 61 ? 2.522 6.028 -1.799 1.00 0.17 61 ARG A C 6
ATOM 6280 O O . ARG A 1 61 ? 2.504 6.930 -2.638 1.00 0.18 61 ARG A O 6
ATOM 6301 N N . LEU A 1 62 ? 1.743 4.953 -1.882 1.00 0.16 62 LEU A N 6
ATOM 6302 C CA . LEU A 1 62 ? 0.702 4.826 -2.900 1.00 0.15 62 LEU A CA 6
ATOM 6303 C C . LEU A 1 62 ? -0.670 4.908 -2.261 1.00 0.12 62 LEU A C 6
ATOM 6304 O O . LEU A 1 62 ? -0.950 4.209 -1.290 1.00 0.20 62 LEU A O 6
ATOM 6320 N N . MET A 1 63 ? -1.520 5.764 -2.800 1.00 0.10 63 MET A N 6
ATOM 6321 C CA . MET A 1 63 ? -2.878 5.881 -2.305 1.00 0.13 63 MET A CA 6
ATOM 6322 C C . MET A 1 63 ? -3.756 4.808 -2.922 1.00 0.18 63 MET A C 6
ATOM 6323 O O . MET A 1 63 ? -3.663 4.512 -4.114 1.00 0.39 63 MET A O 6
ATOM 6337 N N . VAL A 1 64 ? -4.564 4.202 -2.083 1.00 0.11 64 VAL A N 6
ATOM 6338 C CA . VAL A 1 64 ? -5.538 3.222 -2.502 1.00 0.11 64 VAL A CA 6
ATOM 6339 C C . VAL A 1 64 ? -6.918 3.727 -2.115 1.00 0.16 64 VAL A C 6
ATOM 6340 O O . VAL A 1 64 ? -7.039 4.489 -1.166 1.00 0.42 64 VAL A O 6
ATOM 6353 N N . THR A 1 65 ? -7.949 3.353 -2.847 1.00 0.19 65 THR A N 6
ATOM 6354 C CA . THR A 1 65 ? -9.298 3.748 -2.478 1.00 0.19 65 THR A CA 6
ATOM 6355 C C . THR A 1 65 ? -10.237 2.558 -2.426 1.00 0.20 65 THR A C 6
ATOM 6356 O O . THR A 1 65 ? -10.302 1.758 -3.359 1.00 0.24 65 THR A O 6
ATOM 6367 N N . GLU A 1 66 ? -10.962 2.448 -1.330 1.00 0.20 66 GLU A N 6
ATOM 6368 C CA . GLU A 1 66 ? -11.888 1.355 -1.136 1.00 0.22 66 GLU A CA 6
ATOM 6369 C C . GLU A 1 66 ? -13.309 1.793 -1.483 1.00 0.24 66 GLU A C 6
ATOM 6370 O O . GLU A 1 66 ? -13.902 2.630 -0.803 1.00 0.31 66 GLU A O 6
ATOM 6382 N N . LYS A 1 67 ? -13.835 1.226 -2.556 1.00 0.23 67 LYS A N 6
ATOM 6383 C CA . LYS A 1 67 ? -15.200 1.492 -3.002 1.00 0.26 67 LYS A CA 6
ATOM 6384 C C . LYS A 1 67 ? -15.732 0.243 -3.685 1.00 0.26 67 LYS A C 6
ATOM 6385 O O . LYS A 1 67 ? -15.070 -0.773 -3.640 1.00 0.27 67 LYS A O 6
ATOM 6404 N N . GLN A 1 68 ? -16.897 0.294 -4.319 1.00 0.33 68 GLN A N 6
ATOM 6405 C CA . GLN A 1 68 ? -17.450 -0.901 -4.978 1.00 0.41 68 GLN A CA 6
ATOM 6406 C C . GLN A 1 68 ? -16.407 -1.562 -5.892 1.00 0.42 68 GLN A C 6
ATOM 6407 O O . GLN A 1 68 ? -16.448 -2.768 -6.139 1.00 0.53 68 GLN A O 6
ATOM 6421 N N . GLU A 1 69 ? -15.466 -0.756 -6.358 1.00 0.36 69 GLU A N 6
ATOM 6422 C CA . GLU A 1 69 ? -14.341 -1.236 -7.140 1.00 0.40 69 GLU A CA 6
ATOM 6423 C C . GLU A 1 69 ? -13.349 -2.020 -6.275 1.00 0.33 69 GLU A C 6
ATOM 6424 O O . GLU A 1 69 ? -13.108 -3.202 -6.504 1.00 0.39 69 GLU A O 6
ATOM 6436 N N . SER A 1 70 ? -12.792 -1.355 -5.267 1.00 0.27 70 SER A N 6
ATOM 6437 C CA . SER A 1 70 ? -11.663 -1.906 -4.527 1.00 0.22 70 SER A CA 6
ATOM 6438 C C . SER A 1 70 ? -11.980 -2.131 -3.053 1.00 0.17 70 SER A C 6
ATOM 6439 O O . SER A 1 70 ? -11.072 -2.233 -2.237 1.00 0.16 70 SER A O 6
ATOM 6447 N N . LYS A 1 71 ? -13.259 -2.201 -2.700 1.00 0.19 71 LYS A N 6
ATOM 6448 C CA . LYS A 1 71 ? -13.645 -2.485 -1.324 1.00 0.20 71 LYS A CA 6
ATOM 6449 C C . LYS A 1 71 ? -13.051 -3.804 -0.849 1.00 0.19 71 LYS A C 6
ATOM 6450 O O . LYS A 1 71 ? -12.861 -4.014 0.345 1.00 0.22 71 LYS A O 6
ATOM 6469 N N . ASN A 1 72 ? -12.767 -4.686 -1.796 1.00 0.19 72 ASN A N 6
ATOM 6470 C CA . ASN A 1 72 ? -12.102 -5.953 -1.512 1.00 0.22 72 ASN A CA 6
ATOM 6471 C C . ASN A 1 72 ? -10.771 -5.715 -0.795 1.00 0.20 72 ASN A C 6
ATOM 6472 O O . ASN A 1 72 ? -10.340 -6.510 0.040 1.00 0.27 72 ASN A O 6
ATOM 6483 N N . PHE A 1 73 ? -10.148 -4.588 -1.108 1.00 0.16 73 PHE A N 6
ATOM 6484 C CA . PHE A 1 73 ? -8.843 -4.244 -0.572 1.00 0.14 73 PHE A CA 6
ATOM 6485 C C . PHE A 1 73 ? -8.922 -3.809 0.887 1.00 0.14 73 PHE A C 6
ATOM 6486 O O . PHE A 1 73 ? -7.957 -3.983 1.634 1.00 0.14 73 PHE A O 6
ATOM 6503 N N . SER A 1 74 ? -10.071 -3.267 1.292 1.00 0.16 74 SER A N 6
ATOM 6504 C CA . SER A 1 74 ? -10.224 -2.675 2.622 1.00 0.18 74 SER A CA 6
ATOM 6505 C C . SER A 1 74 ? -9.704 -3.609 3.715 1.00 0.18 74 SER A C 6
ATOM 6506 O O . SER A 1 74 ? -8.882 -3.221 4.544 1.00 0.24 74 SER A O 6
ATOM 6514 N N . LYS A 1 75 ? -10.177 -4.845 3.701 1.00 0.16 75 LYS A N 6
ATOM 6515 C CA . LYS A 1 75 ? -9.778 -5.821 4.698 1.00 0.18 75 LYS A CA 6
ATOM 6516 C C . LYS A 1 75 ? -8.521 -6.568 4.286 1.00 0.15 75 LYS A C 6
ATOM 6517 O O . LYS A 1 75 ? -7.925 -7.259 5.104 1.00 0.20 75 LYS A O 6
ATOM 6536 N N . MET A 1 76 ? -8.121 -6.447 3.022 1.00 0.13 76 MET A N 6
ATOM 6537 C CA . MET A 1 76 ? -6.868 -7.049 2.581 1.00 0.15 76 MET A CA 6
ATOM 6538 C C . MET A 1 76 ? -5.723 -6.384 3.305 1.00 0.16 76 MET A C 6
ATOM 6539 O O . MET A 1 76 ? -4.869 -7.043 3.891 1.00 0.20 76 MET A O 6
ATOM 6553 N N . ALA A 1 77 ? -5.729 -5.061 3.270 1.00 0.15 77 ALA A N 6
ATOM 6554 C CA . ALA A 1 77 ? -4.702 -4.276 3.934 1.00 0.19 77 ALA A CA 6
ATOM 6555 C C . ALA A 1 77 ? -4.753 -4.477 5.444 1.00 0.26 77 ALA A C 6
ATOM 6556 O O . ALA A 1 77 ? -3.762 -4.294 6.144 1.00 0.47 77 ALA A O 6
ATOM 6563 N N . LYS A 1 78 ? -5.914 -4.874 5.934 1.00 0.17 78 LYS A N 6
ATOM 6564 C CA . LYS A 1 78 ? -6.112 -5.094 7.350 1.00 0.21 78 LYS A CA 6
ATOM 6565 C C . LYS A 1 78 ? -6.003 -6.575 7.681 1.00 0.19 78 LYS A C 6
ATOM 6566 O O . LYS A 1 78 ? -6.278 -7.001 8.801 1.00 0.33 78 LYS A O 6
ATOM 6585 N N . SER A 1 79 ? -5.592 -7.349 6.694 1.00 0.13 79 SER A N 6
ATOM 6586 C CA . SER A 1 79 ? -5.450 -8.786 6.854 1.00 0.14 79 SER A CA 6
ATOM 6587 C C . SER A 1 79 ? -4.059 -9.110 7.394 1.00 0.15 79 SER A C 6
ATOM 6588 O O . SER A 1 79 ? -3.149 -8.289 7.293 1.00 0.17 79 SER A O 6
ATOM 6596 N N . GLN A 1 80 ? -3.895 -10.305 7.952 1.00 0.26 80 GLN A N 6
ATOM 6597 C CA . GLN A 1 80 ? -2.637 -10.704 8.581 1.00 0.33 80 GLN A CA 6
ATOM 6598 C C . GLN A 1 80 ? -1.480 -10.689 7.585 1.00 0.27 80 GLN A C 6
ATOM 6599 O O . GLN A 1 80 ? -0.332 -10.464 7.963 1.00 0.32 80 GLN A O 6
ATOM 6613 N N . SER A 1 81 ? -1.786 -10.921 6.317 1.00 0.24 81 SER A N 6
ATOM 6614 C CA . SER A 1 81 ? -0.769 -10.932 5.279 1.00 0.22 81 SER A CA 6
ATOM 6615 C C . SER A 1 81 ? -0.287 -9.516 4.957 1.00 0.16 81 SER A C 6
ATOM 6616 O O . SER A 1 81 ? 0.906 -9.218 5.047 1.00 0.18 81 SER A O 6
ATOM 6624 N N . PHE A 1 82 ? -1.215 -8.634 4.612 1.00 0.12 82 PHE A N 6
ATOM 6625 C CA . PHE A 1 82 ? -0.845 -7.311 4.142 1.00 0.11 82 PHE A CA 6
ATOM 6626 C C . PHE A 1 82 ? -0.519 -6.366 5.298 1.00 0.12 82 PHE A C 6
ATOM 6627 O O . PHE A 1 82 ? 0.119 -5.346 5.099 1.00 0.14 82 PHE A O 6
ATOM 6644 N N . SER A 1 83 ? -0.979 -6.662 6.495 1.00 0.13 83 SER A N 6
ATOM 6645 C CA . SER A 1 83 ? -0.632 -5.820 7.633 1.00 0.17 83 SER A CA 6
ATOM 6646 C C . SER A 1 83 ? 0.884 -5.801 7.851 1.00 0.21 83 SER A C 6
ATOM 6647 O O . SER A 1 83 ? 1.462 -4.774 8.195 1.00 0.40 83 SER A O 6
ATOM 6655 N N . THR A 1 84 ? 1.530 -6.931 7.592 1.00 0.17 84 THR A N 6
ATOM 6656 C CA . THR A 1 84 ? 2.938 -7.098 7.888 1.00 0.22 84 THR A CA 6
ATOM 6657 C C . THR A 1 84 ? 3.851 -6.831 6.680 1.00 0.16 84 THR A C 6
ATOM 6658 O O . THR A 1 84 ? 4.917 -6.230 6.835 1.00 0.21 84 THR A O 6
ATOM 6669 N N . ARG A 1 85 ? 3.401 -7.234 5.487 1.00 0.15 85 ARG A N 6
ATOM 6670 C CA . ARG A 1 85 ? 4.281 -7.389 4.316 1.00 0.16 85 ARG A CA 6
ATOM 6671 C C . ARG A 1 85 ? 5.297 -6.239 4.143 1.00 0.15 85 ARG A C 6
ATOM 6672 O O . ARG A 1 85 ? 6.494 -6.486 4.025 1.00 0.15 85 ARG A O 6
ATOM 6693 N N . ILE A 1 86 ? 4.831 -4.991 4.137 1.00 0.13 86 ILE A N 6
ATOM 6694 C CA . ILE A 1 86 ? 5.710 -3.860 3.905 1.00 0.13 86 ILE A CA 6
ATOM 6695 C C . ILE A 1 86 ? 6.244 -3.301 5.220 1.00 0.14 86 ILE A C 6
ATOM 6696 O O . ILE A 1 86 ? 7.381 -2.844 5.290 1.00 0.16 86 ILE A O 6
ATOM 6712 N N . GLU A 1 87 ? 5.402 -3.321 6.251 1.00 0.16 87 GLU A N 6
ATOM 6713 C CA . GLU A 1 87 ? 5.770 -2.823 7.571 1.00 0.20 87 GLU A CA 6
ATOM 6714 C C . GLU A 1 87 ? 7.073 -3.435 8.079 1.00 0.22 87 GLU A C 6
ATOM 6715 O O . GLU A 1 87 ? 7.845 -2.768 8.763 1.00 0.28 87 GLU A O 6
ATOM 6727 N N . GLU A 1 88 ? 7.336 -4.688 7.730 1.00 0.25 88 GLU A N 6
ATOM 6728 C CA . GLU A 1 88 ? 8.578 -5.329 8.142 1.00 0.30 88 GLU A CA 6
ATOM 6729 C C . GLU A 1 88 ? 9.694 -5.032 7.148 1.00 0.32 88 GLU A C 6
ATOM 6730 O O . GLU A 1 88 ? 10.874 -5.161 7.466 1.00 0.37 88 GLU A O 6
ATOM 6742 N N . LEU A 1 89 ? 9.313 -4.618 5.948 1.00 0.34 89 LEU A N 6
ATOM 6743 C CA . LEU A 1 89 ? 10.276 -4.293 4.909 1.00 0.35 89 LEU A CA 6
ATOM 6744 C C . LEU A 1 89 ? 10.773 -2.855 5.046 1.00 0.34 89 LEU A C 6
ATOM 6745 O O . LEU A 1 89 ? 11.833 -2.503 4.532 1.00 0.38 89 LEU A O 6
ATOM 6761 N N . GLY A 1 90 ? 10.006 -2.028 5.736 1.00 0.31 90 GLY A N 6
ATOM 6762 C CA . GLY A 1 90 ? 10.415 -0.658 5.951 1.00 0.31 90 GLY A CA 6
ATOM 6763 C C . GLY A 1 90 ? 9.275 0.334 5.793 1.00 0.26 90 GLY A C 6
ATOM 6764 O O . GLY A 1 90 ? 9.291 1.407 6.396 1.00 0.29 90 GLY A O 6
ATOM 6768 N N . GLY A 1 91 ? 8.286 -0.026 4.984 1.00 0.22 91 GLY A N 6
ATOM 6769 C CA . GLY A 1 91 ? 7.143 0.848 4.769 1.00 0.18 91 GLY A CA 6
ATOM 6770 C C . GLY A 1 91 ? 6.001 0.526 5.718 1.00 0.14 91 GLY A C 6
ATOM 6771 O O . GLY A 1 91 ? 6.251 0.017 6.810 1.00 0.16 91 GLY A O 6
ATOM 6775 N N . SER A 1 92 ? 4.747 0.795 5.311 1.00 0.12 92 SER A N 6
ATOM 6776 C CA . SER A 1 92 ? 3.594 0.486 6.155 1.00 0.12 92 SER A CA 6
ATOM 6777 C C . SER A 1 92 ? 2.266 0.883 5.506 1.00 0.11 92 SER A C 6
ATOM 6778 O O . SER A 1 92 ? 2.228 1.347 4.364 1.00 0.12 92 SER A O 6
ATOM 6786 N N . ILE A 1 93 ? 1.179 0.643 6.236 1.00 0.14 93 ILE A N 6
ATOM 6787 C CA . ILE A 1 93 ? -0.170 0.979 5.786 1.00 0.13 93 ILE A CA 6
ATOM 6788 C C . ILE A 1 93 ? -0.681 2.222 6.517 1.00 0.14 93 ILE A C 6
ATOM 6789 O O . ILE A 1 93 ? -0.520 2.338 7.730 1.00 0.25 93 ILE A O 6
ATOM 6805 N N . SER A 1 94 ? -1.280 3.147 5.780 1.00 0.09 94 SER A N 6
ATOM 6806 C CA . SER A 1 94 ? -1.937 4.300 6.382 1.00 0.12 94 SER A CA 6
ATOM 6807 C C . SER A 1 94 ? -3.385 4.376 5.928 1.00 0.14 94 SER A C 6
ATOM 6808 O O . SER A 1 94 ? -3.662 4.670 4.771 1.00 0.19 94 SER A O 6
ATOM 6816 N N . PHE A 1 95 ? -4.303 4.103 6.834 1.00 0.15 95 PHE A N 6
ATOM 6817 C CA . PHE A 1 95 ? -5.717 4.147 6.505 1.00 0.16 95 PHE A CA 6
ATOM 6818 C C . PHE A 1 95 ? -6.300 5.523 6.742 1.00 0.18 95 PHE A C 6
ATOM 6819 O O . PHE A 1 95 ? -6.178 6.089 7.829 1.00 0.26 95 PHE A O 6
ATOM 6836 N N . LEU A 1 96 ? -6.928 6.048 5.710 1.00 0.16 96 LEU A N 6
ATOM 6837 C CA . LEU A 1 96 ? -7.654 7.293 5.793 1.00 0.18 96 LEU A CA 6
ATOM 6838 C C . LEU A 1 96 ? -9.136 6.966 5.628 1.00 0.21 96 LEU A C 6
ATOM 6839 O O . LEU A 1 96 ? -9.739 7.210 4.572 1.00 0.23 96 LEU A O 6
ATOM 6855 N N . THR A 1 97 ? -9.706 6.378 6.672 1.00 0.24 97 THR A N 6
ATOM 6856 C CA . THR A 1 97 ? -11.045 5.800 6.618 1.00 0.29 97 THR A CA 6
ATOM 6857 C C . THR A 1 97 ? -12.138 6.857 6.454 1.00 0.34 97 THR A C 6
ATOM 6858 O O . THR A 1 97 ? -13.302 6.521 6.229 1.00 0.41 97 THR A O 6
ATOM 6869 N N . GLU A 1 98 ? -11.755 8.130 6.554 1.00 0.34 98 GLU A N 6
ATOM 6870 C CA . GLU A 1 98 ? -12.692 9.236 6.369 1.00 0.42 98 GLU A CA 6
ATOM 6871 C C . GLU A 1 98 ? -13.386 9.160 5.015 1.00 0.38 98 GLU A C 6
ATOM 6872 O O . GLU A 1 98 ? -14.562 9.496 4.889 1.00 0.39 98 GLU A O 6
ATOM 6884 N N . THR A 1 99 ? -12.650 8.729 4.005 1.00 0.37 99 THR A N 6
ATOM 6885 C CA . THR A 1 99 ? -13.181 8.653 2.660 1.00 0.37 99 THR A CA 6
ATOM 6886 C C . THR A 1 99 ? -13.023 7.247 2.086 1.00 0.34 99 THR A C 6
ATOM 6887 O O . THR A 1 99 ? -13.791 6.831 1.220 1.00 0.55 99 THR A O 6
ATOM 6898 N N . GLY A 1 100 ? -12.049 6.504 2.594 1.00 0.19 100 GLY A N 6
ATOM 6899 C CA . GLY A 1 100 ? -11.799 5.178 2.066 1.00 0.18 100 GLY A CA 6
ATOM 6900 C C . GLY A 1 100 ? -10.499 5.115 1.300 1.00 0.16 100 GLY A C 6
ATOM 6901 O O . GLY A 1 100 ? -10.441 4.534 0.225 1.00 0.21 100 GLY A O 6
ATOM 6905 N N . VAL A 1 101 ? -9.475 5.776 1.817 1.00 0.13 101 VAL A N 6
ATOM 6906 C CA . VAL A 1 101 ? -8.162 5.743 1.197 1.00 0.14 101 VAL A CA 6
ATOM 6907 C C . VAL A 1 101 ? -7.194 4.953 2.063 1.00 0.12 101 VAL A C 6
ATOM 6908 O O . VAL A 1 101 ? -7.159 5.127 3.276 1.00 0.23 101 VAL A O 6
ATOM 6921 N N . THR A 1 102 ? -6.438 4.072 1.446 1.00 0.10 102 THR A N 6
ATOM 6922 C CA . THR A 1 102 ? -5.370 3.372 2.130 1.00 0.09 102 THR A CA 6
ATOM 6923 C C . THR A 1 102 ? -4.025 3.715 1.494 1.00 0.09 102 THR A C 6
ATOM 6924 O O . THR A 1 102 ? -3.717 3.268 0.399 1.00 0.10 102 THR A O 6
ATOM 6935 N N . MET A 1 103 ? -3.232 4.528 2.170 1.00 0.10 103 MET A N 6
ATOM 6936 C CA . MET A 1 103 ? -1.919 4.903 1.649 1.00 0.10 103 MET A CA 6
ATOM 6937 C C . MET A 1 103 ? -0.871 3.875 2.056 1.00 0.10 103 MET A C 6
ATOM 6938 O O . MET A 1 103 ? -0.557 3.729 3.236 1.00 0.13 103 MET A O 6
ATOM 6952 N N . ILE A 1 104 ? -0.343 3.148 1.081 1.00 0.08 104 ILE A N 6
ATOM 6953 C CA . ILE A 1 104 ? 0.720 2.191 1.342 1.00 0.08 104 ILE A CA 6
ATOM 6954 C C . ILE A 1 104 ? 2.065 2.799 1.058 1.00 0.08 104 ILE A C 6
ATOM 6955 O O . ILE A 1 104 ? 2.354 3.203 -0.059 1.00 0.12 104 ILE A O 6
ATOM 6971 N N . GLU A 1 105 ? 2.879 2.855 2.078 1.00 0.09 105 GLU A N 6
ATOM 6972 C CA . GLU A 1 105 ? 4.228 3.320 1.933 1.00 0.10 105 GLU A CA 6
ATOM 6973 C C . GLU A 1 105 ? 5.166 2.120 1.812 1.00 0.10 105 GLU A C 6
ATOM 6974 O O . GLU A 1 105 ? 5.160 1.247 2.669 1.00 0.13 105 GLU A O 6
ATOM 6986 N N . LEU A 1 106 ? 5.924 2.058 0.729 1.00 0.12 106 LEU A N 6
ATOM 6987 C CA . LEU A 1 106 ? 6.877 0.979 0.494 1.00 0.12 106 LEU A CA 6
ATOM 6988 C C . LEU A 1 106 ? 8.155 1.531 -0.106 1.00 0.16 106 LEU A C 6
ATOM 6989 O O . LEU A 1 106 ? 8.138 2.165 -1.156 1.00 0.19 106 LEU A O 6
ATOM 7005 N N . PRO A 1 107 ? 9.286 1.288 0.537 1.00 0.17 107 PRO A N 6
ATOM 7006 C CA . PRO A 1 107 ? 10.574 1.773 0.062 1.00 0.21 107 PRO A CA 6
ATOM 7007 C C . PRO A 1 107 ? 11.095 0.961 -1.105 1.00 0.25 107 PRO A C 6
ATOM 7008 O O . PRO A 1 107 ? 10.887 -0.239 -1.182 1.00 0.20 107 PRO A O 6
ATOM 7019 N N . LYS A 1 108 ? 11.804 1.609 -2.000 1.00 0.40 108 LYS A N 6
ATOM 7020 C CA . LYS A 1 108 ? 12.384 0.915 -3.135 1.00 0.47 108 LYS A CA 6
ATOM 7021 C C . LYS A 1 108 ? 13.637 0.171 -2.693 1.00 0.50 108 LYS A C 6
ATOM 7022 O O . LYS A 1 108 ? 14.360 -0.409 -3.501 1.00 0.59 108 LYS A O 6
ATOM 7041 N N . THR A 1 109 ? 13.869 0.196 -1.385 1.00 0.47 109 THR A N 6
ATOM 7042 C CA . THR A 1 109 ? 14.925 -0.578 -0.767 1.00 0.53 109 THR A CA 6
ATOM 7043 C C . THR A 1 109 ? 14.437 -1.992 -0.441 1.00 0.46 109 THR A C 6
ATOM 7044 O O . THR A 1 109 ? 15.237 -2.874 -0.120 1.00 0.53 109 THR A O 6
ATOM 7055 N N . VAL A 1 110 ? 13.116 -2.207 -0.521 1.00 0.34 110 VAL A N 6
ATOM 7056 C CA . VAL A 1 110 ? 12.558 -3.548 -0.359 1.00 0.28 110 VAL A CA 6
ATOM 7057 C C . VAL A 1 110 ? 13.061 -4.451 -1.471 1.00 0.25 110 VAL A C 6
ATOM 7058 O O . VAL A 1 110 ? 13.561 -3.973 -2.495 1.00 0.28 110 VAL A O 6
ATOM 7071 N N . SER A 1 111 ? 12.955 -5.749 -1.264 1.00 0.24 111 SER A N 6
ATOM 7072 C CA . SER A 1 111 ? 13.200 -6.687 -2.335 1.00 0.22 111 SER A CA 6
ATOM 7073 C C . SER A 1 111 ? 12.256 -6.362 -3.490 1.00 0.17 111 SER A C 6
ATOM 7074 O O . SER A 1 111 ? 11.086 -6.068 -3.264 1.00 0.18 111 SER A O 6
ATOM 7082 N N . GLU A 1 112 ? 12.771 -6.378 -4.712 1.00 0.21 112 GLU A N 6
ATOM 7083 C CA . GLU A 1 112 ? 11.980 -6.052 -5.902 1.00 0.26 112 GLU A CA 6
ATOM 7084 C C . GLU A 1 112 ? 10.661 -6.825 -5.917 1.00 0.24 112 GLU A C 6
ATOM 7085 O O . GLU A 1 112 ? 9.631 -6.319 -6.364 1.00 0.28 112 GLU A O 6
ATOM 7097 N N . HIS A 1 113 ? 10.707 -8.045 -5.405 1.00 0.23 113 HIS A N 6
ATOM 7098 C CA . HIS A 1 113 ? 9.517 -8.876 -5.256 1.00 0.27 113 HIS A CA 6
ATOM 7099 C C . HIS A 1 113 ? 8.504 -8.203 -4.345 1.00 0.25 113 HIS A C 6
ATOM 7100 O O . HIS A 1 113 ? 7.329 -8.094 -4.675 1.00 0.41 113 HIS A O 6
ATOM 7115 N N . ASP A 1 114 ? 8.980 -7.730 -3.205 1.00 0.23 114 ASP A N 6
ATOM 7116 C CA . ASP A 1 114 ? 8.138 -7.055 -2.230 1.00 0.26 114 ASP A CA 6
ATOM 7117 C C . ASP A 1 114 ? 7.637 -5.735 -2.780 1.00 0.25 114 ASP A C 6
ATOM 7118 O O . ASP A 1 114 ? 6.549 -5.287 -2.446 1.00 0.33 114 ASP A O 6
ATOM 7127 N N . MET A 1 115 ? 8.419 -5.131 -3.650 1.00 0.23 115 MET A N 6
ATOM 7128 C CA . MET A 1 115 ? 8.026 -3.875 -4.257 1.00 0.23 115 MET A CA 6
ATOM 7129 C C . MET A 1 115 ? 6.948 -4.100 -5.304 1.00 0.24 115 MET A C 6
ATOM 7130 O O . MET A 1 115 ? 5.900 -3.469 -5.274 1.00 0.47 115 MET A O 6
ATOM 7144 N N . ASP A 1 116 ? 7.201 -5.012 -6.220 1.00 0.15 116 ASP A N 6
ATOM 7145 C CA . ASP A 1 116 ? 6.286 -5.234 -7.329 1.00 0.18 116 ASP A CA 6
ATOM 7146 C C . ASP A 1 116 ? 5.080 -6.049 -6.893 1.00 0.19 116 ASP A C 6
ATOM 7147 O O . ASP A 1 116 ? 3.944 -5.610 -7.045 1.00 0.24 116 ASP A O 6
ATOM 7156 N N . GLN A 1 117 ? 5.338 -7.216 -6.324 1.00 0.17 117 GLN A N 6
ATOM 7157 C CA . GLN A 1 117 ? 4.283 -8.167 -6.003 1.00 0.18 117 GLN A CA 6
ATOM 7158 C C . GLN A 1 117 ? 3.405 -7.707 -4.847 1.00 0.15 117 GLN A C 6
ATOM 7159 O O . GLN A 1 117 ? 2.218 -7.999 -4.829 1.00 0.17 117 GLN A O 6
ATOM 7173 N N . LEU A 1 118 ? 3.961 -6.988 -3.885 1.00 0.14 118 LEU A N 6
ATOM 7174 C CA . LEU A 1 118 ? 3.161 -6.560 -2.744 1.00 0.13 118 LEU A CA 6
ATOM 7175 C C . LEU A 1 118 ? 2.318 -5.343 -3.086 1.00 0.12 118 LEU A C 6
ATOM 7176 O O . LEU A 1 118 ? 1.170 -5.238 -2.662 1.00 0.13 118 LEU A O 6
ATOM 7192 N N . LEU A 1 119 ? 2.874 -4.425 -3.860 1.00 0.13 119 LEU A N 6
ATOM 7193 C CA . LEU A 1 119 ? 2.083 -3.307 -4.372 1.00 0.13 119 LEU A CA 6
ATOM 7194 C C . LEU A 1 119 ? 1.107 -3.813 -5.423 1.00 0.13 119 LEU A C 6
ATOM 7195 O O . LEU A 1 119 ? 0.160 -3.130 -5.802 1.00 0.14 119 LEU A O 6
ATOM 7211 N N . HIS A 1 120 ? 1.357 -5.025 -5.881 1.00 0.13 120 HIS A N 6
ATOM 7212 C CA . HIS A 1 120 ? 0.468 -5.706 -6.801 1.00 0.13 120 HIS A CA 6
ATOM 7213 C C . HIS A 1 120 ? -0.580 -6.487 -6.027 1.00 0.13 120 HIS A C 6
ATOM 7214 O O . HIS A 1 120 ? -1.669 -6.739 -6.527 1.00 0.14 120 HIS A O 6
ATOM 7229 N N . ASP A 1 121 ? -0.232 -6.879 -4.805 1.00 0.12 121 ASP A N 6
ATOM 7230 C CA . ASP A 1 121 ? -1.171 -7.567 -3.920 1.00 0.12 121 ASP A CA 6
ATOM 7231 C C . ASP A 1 121 ? -2.305 -6.615 -3.635 1.00 0.11 121 ASP A C 6
ATOM 7232 O O . ASP A 1 121 ? -3.449 -7.007 -3.419 1.00 0.13 121 ASP A O 6
ATOM 7241 N N . ILE A 1 122 ? -1.941 -5.345 -3.663 1.00 0.10 122 ILE A N 6
ATOM 7242 C CA . ILE A 1 122 ? -2.885 -4.258 -3.618 1.00 0.10 122 ILE A CA 6
ATOM 7243 C C . ILE A 1 122 ? -3.903 -4.413 -4.739 1.00 0.10 122 ILE A C 6
ATOM 7244 O O . ILE A 1 122 ? -5.108 -4.495 -4.501 1.00 0.11 122 ILE A O 6
ATOM 7260 N N . LEU A 1 123 ? -3.391 -4.502 -5.957 1.00 0.11 123 LEU A N 6
ATOM 7261 C CA . LEU A 1 123 ? -4.220 -4.646 -7.150 1.00 0.12 123 LEU A CA 6
ATOM 7262 C C . LEU A 1 123 ? -4.941 -5.990 -7.169 1.00 0.13 123 LEU A C 6
ATOM 7263 O O . LEU A 1 123 ? -6.029 -6.113 -7.730 1.00 0.14 123 LEU A O 6
ATOM 7279 N N . ALA A 1 124 ? -4.324 -6.991 -6.557 1.00 0.14 124 ALA A N 6
ATOM 7280 C CA . ALA A 1 124 ? -4.919 -8.315 -6.441 1.00 0.16 124 ALA A CA 6
ATOM 7281 C C . ALA A 1 124 ? -6.193 -8.250 -5.614 1.00 0.17 124 ALA A C 6
ATOM 7282 O O . ALA A 1 124 ? -7.067 -9.113 -5.705 1.00 0.23 124 ALA A O 6
ATOM 7289 N N . ALA A 1 125 ? -6.288 -7.198 -4.821 1.00 0.13 125 ALA A N 6
ATOM 7290 C CA . ALA A 1 125 ? -7.438 -6.966 -3.977 1.00 0.14 125 ALA A CA 6
ATOM 7291 C C . ALA A 1 125 ? -8.344 -5.934 -4.626 1.00 0.14 125 ALA A C 6
ATOM 7292 O O . ALA A 1 125 ? -9.321 -5.478 -4.039 1.00 0.20 125 ALA A O 6
ATOM 7299 N N . GLY A 1 126 ? -7.996 -5.571 -5.851 1.00 0.13 126 GLY A N 6
ATOM 7300 C CA . GLY A 1 126 ? -8.741 -4.570 -6.575 1.00 0.16 126 GLY A CA 6
ATOM 7301 C C . GLY A 1 126 ? -8.248 -3.181 -6.254 1.00 0.15 126 GLY A C 6
ATOM 7302 O O . GLY A 1 126 ? -8.709 -2.194 -6.827 1.00 0.21 126 GLY A O 6
ATOM 7306 N N . GLY A 1 127 ? -7.284 -3.128 -5.347 1.00 0.15 127 GLY A N 6
ATOM 7307 C CA . GLY A 1 127 ? -6.782 -1.882 -4.827 1.00 0.16 127 GLY A CA 6
ATOM 7308 C C . GLY A 1 127 ? -6.150 -1.010 -5.885 1.00 0.19 127 GLY A C 6
ATOM 7309 O O . GLY A 1 127 ? -5.510 -1.499 -6.814 1.00 0.35 127 GLY A O 6
ATOM 7313 N N . VAL A 1 128 ? -6.347 0.282 -5.737 1.00 0.16 128 VAL A N 6
ATOM 7314 C CA . VAL A 1 128 ? -5.809 1.261 -6.659 1.00 0.22 128 VAL A CA 6
ATOM 7315 C C . VAL A 1 128 ? -4.458 1.749 -6.162 1.00 0.18 128 VAL A C 6
ATOM 7316 O O . VAL A 1 128 ? -4.214 1.763 -4.965 1.00 0.36 128 VAL A O 6
ATOM 7329 N N . VAL A 1 129 ? -3.575 2.128 -7.070 1.00 0.21 129 VAL A N 6
ATOM 7330 C CA . VAL A 1 129 ? -2.282 2.662 -6.673 1.00 0.20 129 VAL A CA 6
ATOM 7331 C C . VAL A 1 129 ? -2.054 4.048 -7.273 1.00 0.23 129 VAL A C 6
ATOM 7332 O O . VAL A 1 129 ? -2.225 4.252 -8.478 1.00 0.32 129 VAL A O 6
ATOM 7345 N N . GLY A 1 130 ? -1.702 5.000 -6.420 1.00 0.35 130 GLY A N 6
ATOM 7346 C CA . GLY A 1 130 ? -1.400 6.345 -6.874 1.00 0.36 130 GLY A CA 6
ATOM 7347 C C . GLY A 1 130 ? -0.210 6.930 -6.144 1.00 0.44 130 GLY A C 6
ATOM 7348 O O . GLY A 1 130 ? -0.021 6.670 -4.960 1.00 0.85 130 GLY A O 6
ATOM 7352 N N . LEU A 1 131 ? 0.587 7.725 -6.839 1.00 0.32 131 LEU A N 6
ATOM 7353 C CA . LEU A 1 131 ? 1.821 8.272 -6.279 1.00 0.33 131 LEU A CA 6
ATOM 7354 C C . LEU A 1 131 ? 1.539 9.400 -5.289 1.00 0.32 131 LEU A C 6
ATOM 7355 O O . LEU A 1 131 ? 1.445 10.567 -5.672 1.00 0.45 131 LEU A O 6
ATOM 7371 N N . ASP A 1 132 ? 1.383 9.044 -4.017 1.00 0.24 132 ASP A N 6
ATOM 7372 C CA . ASP A 1 132 ? 1.298 10.037 -2.952 1.00 0.23 132 ASP A CA 6
ATOM 7373 C C . ASP A 1 132 ? 2.662 10.618 -2.706 1.00 0.39 132 ASP A C 6
ATOM 7374 O O . ASP A 1 132 ? 2.848 11.832 -2.616 1.00 0.90 132 ASP A O 6
ATOM 7383 N N . SER A 1 133 ? 3.619 9.724 -2.600 1.00 0.55 133 SER A N 6
ATOM 7384 C CA . SER A 1 133 ? 4.985 10.081 -2.322 1.00 0.69 133 SER A CA 6
ATOM 7385 C C . SER A 1 133 ? 5.890 8.975 -2.830 1.00 0.56 133 SER A C 6
ATOM 7386 O O . SER A 1 133 ? 5.467 7.828 -2.920 1.00 0.87 133 SER A O 6
ATOM 7394 N N . GLU A 1 134 ? 7.110 9.306 -3.196 1.00 0.53 134 GLU A N 6
ATOM 7395 C CA . GLU A 1 134 ? 8.119 8.283 -3.367 1.00 0.56 134 GLU A CA 6
ATOM 7396 C C . GLU A 1 134 ? 8.801 8.097 -2.019 1.00 0.58 134 GLU A C 6
ATOM 7397 O O . GLU A 1 134 ? 8.278 8.609 -1.032 1.00 1.01 134 GLU A O 6
ATOM 7409 N N . VAL A 1 135 ? 9.895 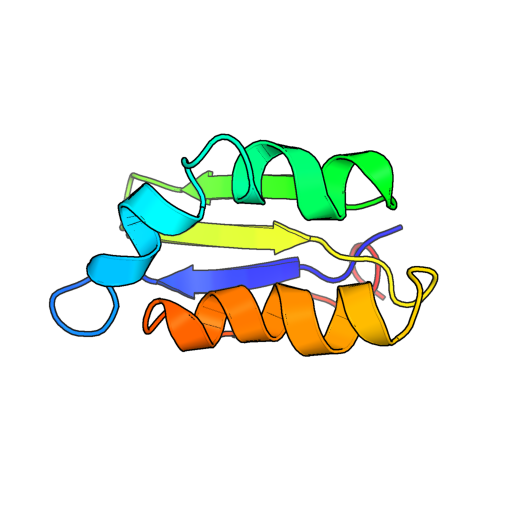7.328 -1.961 1.00 0.43 135 VAL A N 6
ATOM 7410 C CA . VAL A 1 135 ? 10.603 7.053 -0.695 1.00 0.38 135 VAL A CA 6
ATOM 7411 C C . VAL A 1 135 ? 10.544 8.244 0.273 1.00 0.42 135 VAL A C 6
ATOM 7412 O O . VAL A 1 135 ? 11.265 9.227 0.115 1.00 0.52 135 VAL A O 6
ATOM 7425 N N . LYS A 1 136 ? 9.641 8.117 1.256 1.00 0.40 136 LYS A N 6
ATOM 7426 C CA . LYS A 1 136 ? 9.293 9.163 2.227 1.00 0.50 136 LYS A CA 6
ATOM 7427 C C . LYS A 1 136 ? 9.331 10.568 1.646 1.00 0.54 136 LYS A C 6
ATOM 7428 O O . LYS A 1 136 ? 10.158 11.402 2.010 1.00 0.52 136 LYS A O 6
ATOM 7447 N N . LEU A 1 137 ? 8.418 10.790 0.721 1.00 0.75 137 LEU A N 6
ATOM 7448 C CA . LEU A 1 137 ? 8.131 12.103 0.177 1.00 0.97 137 LEU A CA 6
ATOM 7449 C C . LEU A 1 137 ? 6.809 12.600 0.783 1.00 2.07 137 LEU A C 6
ATOM 7450 O O . LEU A 1 137 ? 6.080 13.402 0.203 1.00 2.44 137 LEU A O 6
ATOM 7466 N N . ALA A 1 138 ? 6.525 12.106 1.981 1.00 2.90 138 ALA A N 6
ATOM 7467 C CA . ALA A 1 138 ? 5.280 12.405 2.675 1.00 4.17 138 ALA A CA 6
ATOM 7468 C C . ALA A 1 138 ? 5.196 13.875 3.075 1.00 4.92 138 ALA A C 6
ATOM 7469 O O . ALA A 1 138 ? 5.859 14.267 4.055 1.0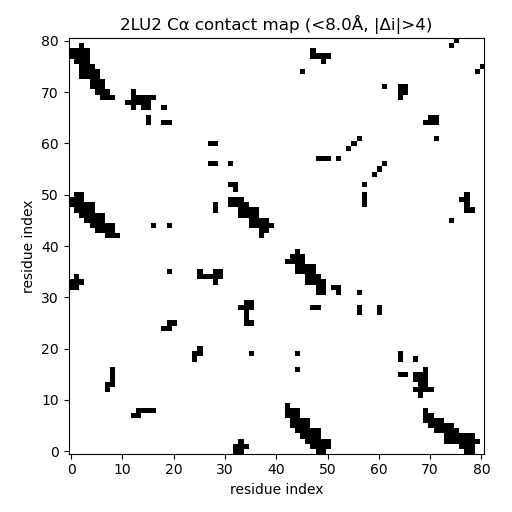0 5.35 138 ALA A O 6
ATOM 7477 N N . GLU A 1 58 ? 11.617 5.458 5.648 1.00 0.67 58 GLU A N 7
ATOM 7478 C CA . GLU A 1 58 ? 12.031 5.119 4.268 1.00 0.44 58 GLU A CA 7
ATOM 7479 C C . GLU A 1 58 ? 10.920 4.357 3.555 1.00 0.28 58 GLU A C 7
ATOM 7480 O O . GLU A 1 58 ? 10.757 3.161 3.785 1.00 0.22 58 GLU A O 7
ATOM 7492 N N . MET A 1 59 ? 10.129 5.047 2.706 1.00 0.25 59 MET A N 7
ATOM 7493 C CA . MET A 1 59 ? 8.971 4.398 2.067 1.00 0.17 59 MET A CA 7
ATOM 7494 C C . MET A 1 59 ? 8.164 5.310 1.125 1.00 0.20 59 MET A C 7
ATOM 7495 O O . MET A 1 59 ? 7.852 6.442 1.459 1.00 0.29 59 MET A O 7
ATOM 7509 N N . THR A 1 60 ? 7.815 4.772 -0.048 1.00 0.19 60 THR A N 7
ATOM 7510 C CA . THR A 1 60 ? 6.978 5.462 -1.038 1.00 0.22 60 THR A CA 7
ATOM 7511 C C . THR A 1 60 ? 5.494 5.287 -0.727 1.00 0.18 60 THR A C 7
ATOM 7512 O O . THR A 1 60 ? 5.012 4.175 -0.585 1.00 0.17 60 THR A O 7
ATOM 7523 N N . ARG A 1 61 ? 4.779 6.390 -0.669 1.00 0.20 61 ARG A N 7
ATOM 7524 C CA . ARG A 1 61 ? 3.366 6.392 -0.320 1.00 0.18 61 ARG A CA 7
ATOM 7525 C C . ARG A 1 61 ? 2.487 6.247 -1.567 1.00 0.17 61 ARG A C 7
ATOM 7526 O O . ARG A 1 61 ? 2.574 7.057 -2.490 1.00 0.18 61 ARG A O 7
ATOM 7547 N N . LEU A 1 62 ? 1.681 5.187 -1.596 1.00 0.16 62 LEU A N 7
ATOM 7548 C CA . LEU A 1 62 ? 0.720 4.948 -2.675 1.00 0.15 62 LEU A CA 7
ATOM 7549 C C . LEU A 1 62 ? -0.695 4.952 -2.123 1.00 0.12 62 LEU A C 7
ATOM 7550 O O . LEU A 1 62 ? -1.043 4.111 -1.293 1.00 0.20 62 LEU A O 7
ATOM 7566 N N . MET A 1 63 ? -1.498 5.904 -2.570 1.00 0.10 63 MET A N 7
ATOM 7567 C CA . MET A 1 63 ? -2.886 5.979 -2.149 1.00 0.13 63 MET A CA 7
ATOM 7568 C C . MET A 1 63 ? -3.704 4.879 -2.809 1.00 0.18 63 MET A C 7
ATOM 7569 O O . MET A 1 63 ? -3.612 4.653 -4.019 1.00 0.39 63 MET A O 7
ATOM 7583 N N . VAL A 1 64 ? -4.472 4.184 -1.999 1.00 0.11 64 VAL A N 7
ATOM 7584 C CA . VAL A 1 64 ? -5.373 3.154 -2.473 1.00 0.11 64 VAL A CA 7
ATOM 7585 C C . VAL A 1 64 ? -6.798 3.524 -2.097 1.00 0.16 64 VAL A C 7
ATOM 7586 O O . VAL A 1 64 ? -7.097 3.694 -0.930 1.00 0.42 64 VAL A O 7
ATOM 7599 N N . THR A 1 65 ? -7.674 3.683 -3.068 1.00 0.19 65 THR A N 7
ATOM 7600 C CA . THR A 1 65 ? -9.051 4.015 -2.754 1.00 0.19 65 THR A CA 7
ATOM 7601 C C . THR A 1 65 ? -9.946 2.786 -2.771 1.00 0.20 65 THR A C 7
ATOM 7602 O O . THR A 1 65 ? -9.943 2.015 -3.731 1.00 0.24 65 THR A O 7
ATOM 7613 N N . GLU A 1 66 ? -10.695 2.609 -1.693 1.00 0.20 66 GLU A N 7
ATOM 7614 C CA . GLU A 1 66 ? -11.668 1.539 -1.590 1.00 0.22 66 GLU A CA 7
ATOM 7615 C C . GLU A 1 66 ? -13.067 2.057 -1.910 1.00 0.24 66 GLU A C 7
ATOM 7616 O O . GLU A 1 66 ? -13.508 3.069 -1.359 1.00 0.31 66 GLU A O 7
ATOM 7628 N N . LYS A 1 67 ? -13.746 1.368 -2.817 1.00 0.23 67 LYS A N 7
ATOM 7629 C CA . LYS A 1 67 ? -15.128 1.679 -3.179 1.00 0.26 67 LYS A CA 7
ATOM 7630 C C . LYS A 1 67 ? -15.731 0.480 -3.899 1.00 0.26 67 LYS A C 7
ATOM 7631 O O . LYS A 1 67 ? -15.177 -0.603 -3.812 1.00 0.27 67 LYS A O 7
ATOM 7650 N N . GLN A 1 68 ? -16.848 0.652 -4.606 1.00 0.33 68 GLN A N 7
ATOM 7651 C CA . GLN A 1 68 ? -17.492 -0.478 -5.292 1.00 0.41 68 GLN A CA 7
ATOM 7652 C C . GLN A 1 68 ? -16.486 -1.233 -6.163 1.00 0.42 68 GLN A C 7
ATOM 7653 O O . GLN A 1 68 ? -16.593 -2.443 -6.355 1.00 0.53 68 GLN A O 7
ATOM 7667 N N . GLU A 1 69 ? -15.506 -0.499 -6.670 1.00 0.36 69 GLU A N 7
ATOM 7668 C CA . GLU A 1 69 ? -14.391 -1.083 -7.403 1.00 0.40 69 GLU A CA 7
ATOM 7669 C C . GLU A 1 69 ? -13.538 -1.981 -6.515 1.00 0.33 69 GLU A C 7
ATOM 7670 O O . GLU A 1 69 ? -13.388 -3.173 -6.770 1.00 0.39 69 GLU A O 7
ATOM 7682 N N . SER A 1 70 ? -12.993 -1.393 -5.463 1.00 0.27 70 SER A N 7
ATOM 7683 C CA . SER A 1 70 ? -11.888 -1.995 -4.740 1.00 0.22 70 SER A CA 7
ATOM 7684 C C . SER A 1 70 ? -12.122 -2.103 -3.237 1.00 0.17 70 SER A C 7
ATOM 7685 O O . SER A 1 70 ? -11.164 -2.191 -2.475 1.00 0.16 70 SER A O 7
ATOM 7693 N N . LYS A 1 71 ? -13.373 -2.103 -2.794 1.00 0.19 71 LYS A N 7
ATOM 7694 C CA . LYS A 1 71 ? -13.650 -2.276 -1.372 1.00 0.20 71 LYS A CA 7
ATOM 7695 C C . LYS A 1 71 ? -13.153 -3.627 -0.873 1.00 0.19 71 LYS A C 7
ATOM 7696 O O . LYS A 1 71 ? -12.983 -3.826 0.328 1.00 0.22 71 LYS A O 7
ATOM 7715 N N . ASN A 1 72 ? -12.912 -4.545 -1.803 1.00 0.19 72 ASN A N 7
ATOM 7716 C CA . ASN A 1 72 ? -12.306 -5.834 -1.481 1.00 0.22 72 ASN A CA 7
ATOM 7717 C C . ASN A 1 72 ? -10.936 -5.639 -0.836 1.00 0.20 72 ASN A C 7
ATOM 7718 O O . ASN A 1 72 ? -10.465 -6.483 -0.074 1.00 0.27 72 ASN A O 7
ATOM 7729 N N . PHE A 1 73 ? -10.315 -4.507 -1.134 1.00 0.16 73 PHE A N 7
ATOM 7730 C CA . PHE A 1 73 ? -8.986 -4.205 -0.640 1.00 0.14 73 PHE A CA 7
ATOM 7731 C C . PHE A 1 73 ? -8.996 -3.844 0.847 1.00 0.14 73 PHE A C 7
ATOM 7732 O O . PHE A 1 73 ? -8.017 -4.097 1.550 1.00 0.14 73 PHE A O 7
ATOM 7749 N N . SER A 1 74 ? -10.104 -3.275 1.319 1.00 0.16 74 SER A N 7
ATOM 7750 C CA . SER A 1 74 ? -10.176 -2.738 2.679 1.00 0.18 74 SER A CA 7
ATOM 7751 C C . SER A 1 74 ? -9.683 -3.750 3.722 1.00 0.18 74 SER A C 7
ATOM 7752 O O . SER A 1 74 ? -8.894 -3.415 4.607 1.00 0.24 74 SER A O 7
ATOM 7760 N N . LYS A 1 75 ? -10.139 -4.990 3.610 1.00 0.16 75 LYS A N 7
ATOM 7761 C CA . LYS A 1 75 ? -9.733 -6.029 4.546 1.00 0.18 75 LYS A CA 7
ATOM 7762 C C . LYS A 1 75 ? -8.460 -6.740 4.096 1.00 0.15 75 LYS A C 7
ATOM 7763 O O . LYS A 1 75 ? -7.827 -7.435 4.889 1.00 0.20 75 LYS A O 7
ATOM 7782 N N . MET A 1 76 ? -8.086 -6.572 2.830 1.00 0.13 76 MET A N 7
ATOM 7783 C CA . MET A 1 76 ? -6.857 -7.177 2.317 1.00 0.15 76 MET A CA 7
ATOM 7784 C C . MET A 1 76 ? -5.666 -6.556 3.010 1.00 0.16 76 MET A C 7
ATOM 7785 O O . MET A 1 76 ? -4.797 -7.253 3.530 1.00 0.20 76 MET A O 7
ATOM 7799 N N . ALA A 1 77 ? -5.654 -5.235 3.019 1.00 0.15 77 ALA A N 7
ATOM 7800 C CA . ALA A 1 77 ? -4.577 -4.480 3.632 1.00 0.19 77 ALA A CA 7
ATOM 7801 C C . ALA A 1 77 ? -4.469 -4.775 5.123 1.00 0.26 77 ALA A C 7
ATOM 7802 O O . ALA A 1 77 ? -3.373 -4.894 5.665 1.00 0.47 77 ALA A O 7
ATOM 7809 N N . LYS A 1 78 ? -5.616 -4.900 5.778 1.00 0.17 78 LYS A N 7
ATOM 7810 C CA . LYS A 1 78 ? -5.660 -5.135 7.207 1.00 0.21 78 LYS A CA 7
ATOM 7811 C C . LYS A 1 78 ? -5.542 -6.609 7.562 1.00 0.19 78 LYS A C 7
ATOM 7812 O O . LYS A 1 78 ? -5.589 -6.976 8.737 1.00 0.33 78 LYS A O 7
ATOM 7831 N N . SER A 1 79 ? -5.376 -7.444 6.555 1.00 0.13 79 SER A N 7
ATOM 7832 C CA . SER A 1 79 ? -5.247 -8.875 6.769 1.00 0.14 79 SER A CA 7
ATOM 7833 C C . SER A 1 79 ? -3.878 -9.194 7.368 1.00 0.15 79 SER A C 7
ATOM 7834 O O . SER A 1 79 ? -2.964 -8.371 7.300 1.00 0.17 79 SER A O 7
ATOM 7842 N N . GLN A 1 80 ? -3.739 -10.389 7.939 1.00 0.26 80 GLN A N 7
ATOM 7843 C CA . GLN A 1 80 ? -2.501 -10.793 8.610 1.00 0.33 80 GLN A CA 7
ATOM 7844 C C . GLN A 1 80 ? -1.295 -10.653 7.684 1.00 0.27 80 GLN A C 7
ATOM 7845 O O . GLN A 1 80 ? -0.210 -10.262 8.113 1.00 0.32 80 GLN A O 7
ATOM 7859 N N . SER A 1 81 ? -1.500 -10.950 6.410 1.00 0.24 81 SER A N 7
ATOM 7860 C CA . SER A 1 81 ? -0.428 -10.927 5.435 1.00 0.22 81 SER A CA 7
ATOM 7861 C C . SER A 1 81 ? -0.017 -9.497 5.092 1.00 0.16 81 SER A C 7
ATOM 7862 O O . SER A 1 81 ? 1.167 -9.152 5.130 1.00 0.18 81 SER A O 7
ATOM 7870 N N . PHE A 1 82 ? -0.994 -8.653 4.790 1.00 0.12 82 PHE A N 7
ATOM 7871 C CA . PHE A 1 82 ? -0.694 -7.310 4.326 1.00 0.11 82 PHE A CA 7
ATOM 7872 C C . PHE A 1 82 ? -0.420 -6.360 5.487 1.00 0.12 82 PHE A C 7
ATOM 7873 O O . PHE A 1 82 ? 0.150 -5.297 5.297 1.00 0.14 82 PHE A O 7
ATOM 7890 N N . SER A 1 83 ? -0.861 -6.696 6.676 1.00 0.13 83 SER A N 7
ATOM 7891 C CA . SER A 1 83 ? -0.568 -5.856 7.821 1.00 0.17 83 SER A CA 7
ATOM 7892 C C . SER A 1 83 ? 0.945 -5.760 8.031 1.00 0.21 83 SER A C 7
ATOM 7893 O O . SER A 1 83 ? 1.461 -4.707 8.390 1.00 0.40 83 SER A O 7
ATOM 7901 N N . THR A 1 84 ? 1.647 -6.851 7.756 1.00 0.17 84 THR A N 7
ATOM 7902 C CA . THR A 1 84 ? 3.070 -6.943 8.002 1.00 0.22 84 THR A CA 7
ATOM 7903 C C . THR A 1 84 ? 3.927 -6.637 6.763 1.00 0.16 84 THR A C 7
ATOM 7904 O O . THR A 1 84 ? 4.948 -5.958 6.869 1.00 0.21 84 THR A O 7
ATOM 7915 N N . ARG A 1 85 ? 3.469 -7.101 5.599 1.00 0.15 85 ARG A N 7
ATOM 7916 C CA . ARG A 1 85 ? 4.313 -7.262 4.402 1.00 0.16 85 ARG A CA 7
ATOM 7917 C C . ARG A 1 85 ? 5.345 -6.130 4.190 1.00 0.15 85 ARG A C 7
ATOM 7918 O O . ARG A 1 85 ? 6.534 -6.400 4.033 1.00 0.15 85 ARG A O 7
ATOM 7939 N N . ILE A 1 86 ? 4.903 -4.873 4.192 1.00 0.13 86 ILE A N 7
ATOM 7940 C CA . ILE A 1 86 ? 5.795 -3.763 3.911 1.00 0.13 86 ILE A CA 7
ATOM 7941 C C . ILE A 1 86 ? 6.399 -3.205 5.196 1.00 0.14 86 ILE A C 7
ATOM 7942 O O . ILE A 1 86 ? 7.536 -2.741 5.201 1.00 0.16 86 ILE A O 7
ATOM 7958 N N . GLU A 1 87 ? 5.616 -3.231 6.274 1.00 0.16 87 GLU A N 7
ATOM 7959 C CA . GLU A 1 87 ? 6.065 -2.760 7.581 1.00 0.20 87 GLU A CA 7
ATOM 7960 C C . GLU A 1 87 ? 7.414 -3.361 7.959 1.00 0.22 87 GLU A C 7
ATOM 7961 O O . GLU A 1 87 ? 8.284 -2.676 8.499 1.00 0.28 87 GLU A O 7
ATOM 7973 N N . GLU A 1 88 ? 7.586 -4.637 7.647 1.00 0.25 88 GLU A N 7
ATOM 7974 C CA . GLU A 1 88 ? 8.807 -5.353 7.958 1.00 0.30 88 GLU A CA 7
ATOM 7975 C C . GLU A 1 88 ? 9.922 -4.982 6.995 1.00 0.32 88 GLU A C 7
ATOM 7976 O O . GLU A 1 88 ? 11.102 -5.177 7.277 1.00 0.37 88 GLU A O 7
ATOM 7988 N N . LEU A 1 89 ? 9.530 -4.432 5.861 1.00 0.34 89 LEU A N 7
ATOM 7989 C CA . LEU A 1 89 ? 10.466 -4.073 4.814 1.00 0.35 89 LEU A CA 7
ATOM 7990 C C . LEU A 1 89 ? 10.938 -2.631 4.962 1.00 0.34 89 LEU A C 7
ATOM 7991 O O . LEU A 1 89 ? 11.983 -2.248 4.433 1.00 0.38 89 LEU A O 7
ATOM 8007 N N . GLY A 1 90 ? 10.166 -1.834 5.676 1.00 0.31 90 GLY A N 7
ATOM 8008 C CA . GLY A 1 90 ? 10.546 -0.460 5.901 1.00 0.31 90 GLY A CA 7
ATOM 8009 C C . GLY A 1 90 ? 9.379 0.499 5.765 1.00 0.26 90 GLY A C 7
ATOM 8010 O O . GLY A 1 90 ? 9.418 1.615 6.281 1.00 0.29 90 GLY A O 7
ATOM 8014 N N . GLY A 1 91 ? 8.334 0.061 5.074 1.00 0.22 91 GLY A N 7
ATOM 8015 C CA . GLY A 1 91 ? 7.168 0.904 4.872 1.00 0.18 91 GLY A CA 7
ATOM 8016 C C . GLY A 1 91 ? 6.049 0.570 5.844 1.00 0.14 91 GLY A C 7
ATOM 8017 O O . GLY A 1 91 ? 6.324 0.079 6.939 1.00 0.16 91 GLY A O 7
ATOM 8021 N N . SER A 1 92 ? 4.788 0.817 5.448 1.00 0.12 92 SER A N 7
ATOM 8022 C CA . SER A 1 92 ? 3.640 0.507 6.301 1.00 0.12 92 SER A CA 7
ATOM 8023 C C . SER A 1 92 ? 2.310 0.896 5.651 1.00 0.11 92 SER A C 7
ATOM 8024 O O . SER A 1 92 ? 2.266 1.326 4.498 1.00 0.12 92 SER A O 7
ATOM 8032 N N . ILE A 1 93 ? 1.225 0.674 6.391 1.00 0.14 93 ILE A N 7
ATOM 8033 C CA . ILE A 1 93 ? -0.128 1.002 5.942 1.00 0.13 93 ILE A CA 7
ATOM 8034 C C . ILE A 1 93 ? -0.620 2.292 6.614 1.00 0.14 93 ILE A C 7
ATOM 8035 O O . ILE A 1 93 ? -0.331 2.530 7.786 1.00 0.25 93 ILE A O 7
ATOM 8051 N N . SER A 1 94 ? -1.345 3.121 5.872 1.00 0.09 94 SER A N 7
ATOM 8052 C CA . SER A 1 94 ? -2.045 4.259 6.458 1.00 0.12 94 SER A CA 7
ATOM 8053 C C . SER A 1 94 ? -3.495 4.280 6.000 1.00 0.14 94 SER A C 7
ATOM 8054 O O . SER A 1 94 ? -3.781 4.589 4.848 1.00 0.19 94 SER A O 7
ATOM 8062 N N . PHE A 1 95 ? -4.406 3.953 6.895 1.00 0.15 95 PHE A N 7
ATOM 8063 C CA . PHE A 1 95 ? -5.816 3.947 6.555 1.00 0.16 95 PHE A CA 7
ATOM 8064 C C . PHE A 1 95 ? -6.438 5.304 6.781 1.00 0.18 95 PHE A C 7
ATOM 8065 O O . PHE A 1 95 ? -6.591 5.761 7.916 1.00 0.26 95 PHE A O 7
ATOM 8082 N N . LEU A 1 96 ? -6.776 5.947 5.689 1.00 0.16 96 LEU A N 7
ATOM 8083 C CA . LEU A 1 96 ? -7.486 7.203 5.727 1.00 0.18 96 LEU A CA 7
ATOM 8084 C C . LEU A 1 96 ? -8.941 6.920 5.353 1.00 0.21 96 LEU A C 7
ATOM 8085 O O . LEU A 1 96 ? -9.408 7.268 4.262 1.00 0.23 96 LEU A O 7
ATOM 8101 N N . THR A 1 97 ? -9.642 6.261 6.276 1.00 0.24 97 THR A N 7
ATOM 8102 C CA . THR A 1 97 ? -10.959 5.680 6.015 1.00 0.29 97 THR A CA 7
ATOM 8103 C C . THR A 1 97 ? -12.036 6.734 5.762 1.00 0.34 97 THR A C 7
ATOM 8104 O O . THR A 1 97 ? -13.143 6.407 5.331 1.00 0.41 97 THR A O 7
ATOM 8115 N N . GLU A 1 98 ? -11.708 7.996 6.013 1.00 0.34 98 GLU A N 7
ATOM 8116 C CA . GLU A 1 98 ? -12.626 9.097 5.740 1.00 0.42 98 GLU A CA 7
ATOM 8117 C C . GLU A 1 98 ? -13.082 9.089 4.286 1.00 0.38 98 GLU A C 7
ATOM 8118 O O . GLU A 1 98 ? -14.235 9.391 3.979 1.00 0.39 98 GLU A O 7
ATOM 8130 N N . THR A 1 99 ? -12.170 8.742 3.398 1.00 0.37 99 THR A N 7
ATOM 8131 C CA . THR A 1 99 ? -12.450 8.728 1.976 1.00 0.37 99 THR A CA 7
ATOM 8132 C C . THR A 1 99 ? -12.211 7.321 1.408 1.00 0.34 99 THR A C 7
ATOM 8133 O O . THR A 1 99 ? -12.289 7.086 0.200 1.00 0.55 99 THR A O 7
ATOM 8144 N N . GLY A 1 100 ? -11.945 6.377 2.306 1.00 0.19 100 GLY A N 7
ATOM 8145 C CA . GLY A 1 100 ? -11.631 5.022 1.892 1.00 0.18 100 GLY A CA 7
ATOM 8146 C C . GLY A 1 100 ? -10.292 4.945 1.202 1.00 0.16 100 GLY A C 7
ATOM 8147 O O . GLY A 1 100 ? -10.153 4.257 0.206 1.00 0.21 100 GLY A O 7
ATOM 8151 N N . VAL A 1 101 ? -9.317 5.692 1.689 1.00 0.13 101 VAL A N 7
ATOM 8152 C CA . VAL A 1 101 ? -7.999 5.665 1.094 1.00 0.14 101 VAL A CA 7
ATOM 8153 C C . VAL A 1 101 ? -6.993 4.984 2.007 1.00 0.12 101 VAL A C 7
ATOM 8154 O O . VAL A 1 101 ? -6.694 5.472 3.093 1.00 0.23 101 VAL A O 7
ATOM 8167 N N . THR A 1 102 ? -6.480 3.863 1.566 1.00 0.10 102 THR A N 7
ATOM 8168 C CA . THR A 1 102 ? -5.399 3.204 2.251 1.00 0.09 102 THR A CA 7
ATOM 8169 C C . THR A 1 102 ? -4.069 3.574 1.610 1.00 0.09 102 THR A C 7
ATOM 8170 O O . THR A 1 102 ? -3.740 3.105 0.525 1.00 0.10 102 THR A O 7
ATOM 8181 N N . MET A 1 103 ? -3.313 4.433 2.264 1.00 0.10 103 MET A N 7
ATOM 8182 C CA . MET A 1 103 ? -2.005 4.806 1.756 1.00 0.10 103 MET A CA 7
ATOM 8183 C C . MET A 1 103 ? -0.968 3.769 2.158 1.00 0.10 103 MET A C 7
ATOM 8184 O O . MET A 1 103 ? -0.725 3.557 3.341 1.00 0.13 103 MET A O 7
ATOM 8198 N N . ILE A 1 104 ? -0.379 3.101 1.185 1.00 0.08 104 ILE A N 7
ATOM 8199 C CA . ILE A 1 104 ? 0.705 2.177 1.472 1.00 0.08 104 ILE A CA 7
ATOM 8200 C C . ILE A 1 104 ? 2.036 2.834 1.217 1.00 0.08 104 ILE A C 7
ATOM 8201 O O . ILE A 1 104 ? 2.288 3.336 0.134 1.00 0.12 104 ILE A O 7
ATOM 8217 N N . GLU A 1 105 ? 2.876 2.839 2.219 1.00 0.09 105 GLU A N 7
ATOM 8218 C CA . GLU A 1 105 ? 4.207 3.355 2.064 1.00 0.10 105 GLU A CA 7
ATOM 8219 C C . GLU A 1 105 ? 5.192 2.202 1.916 1.00 0.10 105 GLU A C 7
ATOM 8220 O O . GLU A 1 105 ? 5.300 1.367 2.801 1.00 0.13 105 GLU A O 7
ATOM 8232 N N . LEU A 1 106 ? 5.855 2.135 0.769 1.00 0.12 106 LEU A N 7
ATOM 8233 C CA . LEU A 1 106 ? 6.849 1.104 0.490 1.00 0.12 106 LEU A CA 7
ATOM 8234 C C . LEU A 1 106 ? 8.083 1.719 -0.145 1.00 0.16 106 LEU A C 7
ATOM 8235 O O . LEU A 1 106 ? 7.995 2.413 -1.154 1.00 0.19 106 LEU A O 7
ATOM 8251 N N . PRO A 1 107 ? 9.253 1.468 0.432 1.00 0.17 107 PRO A N 7
ATOM 8252 C CA . PRO A 1 107 ? 10.512 1.979 -0.085 1.00 0.21 107 PRO A CA 7
ATOM 8253 C C . PRO A 1 107 ? 11.025 1.155 -1.251 1.00 0.25 107 PRO A C 7
ATOM 8254 O O . PRO A 1 107 ? 10.787 -0.041 -1.334 1.00 0.20 107 PRO A O 7
ATOM 8265 N N . LYS A 1 108 ? 11.763 1.789 -2.133 1.00 0.40 108 LYS A N 7
ATOM 8266 C CA . LYS A 1 108 ? 12.341 1.089 -3.268 1.00 0.47 108 LYS A CA 7
ATOM 8267 C C . LYS A 1 108 ? 13.500 0.222 -2.814 1.00 0.50 108 LYS A C 7
ATOM 8268 O O . LYS A 1 108 ? 14.124 -0.484 -3.606 1.00 0.59 108 LYS A O 7
ATOM 8287 N N . THR A 1 109 ? 13.774 0.291 -1.525 1.00 0.47 109 THR A N 7
ATOM 8288 C CA . THR A 1 109 ? 14.801 -0.516 -0.908 1.00 0.53 109 THR A CA 7
ATOM 8289 C C . THR A 1 109 ? 14.268 -1.896 -0.524 1.00 0.46 109 THR A C 7
ATOM 8290 O O . THR A 1 109 ? 15.017 -2.743 -0.033 1.00 0.53 109 THR A O 7
ATOM 8301 N N . VAL A 1 110 ? 12.967 -2.115 -0.723 1.00 0.34 110 VAL A N 7
ATOM 8302 C CA . VAL A 1 110 ? 12.400 -3.447 -0.561 1.00 0.28 110 VAL A CA 7
ATOM 8303 C C . VAL A 1 110 ? 12.878 -4.350 -1.688 1.00 0.25 110 VAL A C 7
ATOM 8304 O O . VAL A 1 110 ? 13.362 -3.866 -2.718 1.00 0.28 110 VAL A O 7
ATOM 8317 N N . SER A 1 111 ? 12.776 -5.650 -1.486 1.00 0.24 111 SER A N 7
ATOM 8318 C CA . SER A 1 111 ? 13.002 -6.597 -2.561 1.00 0.22 111 SER A CA 7
ATOM 8319 C C . SER A 1 111 ? 12.037 -6.278 -3.702 1.00 0.17 111 SER A C 7
ATOM 8320 O O . SER A 1 111 ? 10.903 -5.874 -3.448 1.00 0.18 111 SER A O 7
ATOM 8328 N N . GLU A 1 112 ? 12.462 -6.445 -4.945 1.00 0.21 112 GLU A N 7
ATOM 8329 C CA . GLU A 1 112 ? 11.588 -6.148 -6.077 1.00 0.26 112 GLU A CA 7
ATOM 8330 C C . GLU A 1 112 ? 10.303 -6.963 -5.973 1.00 0.24 112 GLU A C 7
ATOM 8331 O O . GLU A 1 112 ? 9.241 -6.514 -6.384 1.00 0.28 112 GLU A O 7
ATOM 8343 N N . HIS A 1 113 ? 10.412 -8.152 -5.395 1.00 0.23 113 HIS A N 7
ATOM 8344 C CA . HIS A 1 113 ? 9.246 -8.972 -5.079 1.00 0.27 113 HIS A CA 7
ATOM 8345 C C . HIS A 1 113 ? 8.273 -8.209 -4.196 1.00 0.25 113 HIS A C 7
ATOM 8346 O O . HIS A 1 113 ? 7.083 -8.154 -4.469 1.00 0.41 113 HIS A O 7
ATOM 8361 N N . ASP A 1 114 ? 8.797 -7.607 -3.145 1.00 0.23 114 ASP A N 7
ATOM 8362 C CA . ASP A 1 114 ? 7.974 -6.890 -2.183 1.00 0.26 114 ASP A CA 7
ATOM 8363 C C . ASP A 1 114 ? 7.445 -5.603 -2.797 1.00 0.25 114 ASP A C 7
ATOM 8364 O O . ASP A 1 114 ? 6.363 -5.140 -2.451 1.00 0.33 114 ASP A O 7
ATOM 8373 N N . MET A 1 115 ? 8.198 -5.049 -3.731 1.00 0.23 115 MET A N 7
ATOM 8374 C CA . MET A 1 115 ? 7.796 -3.818 -4.400 1.00 0.23 115 MET A CA 7
ATOM 8375 C C . MET A 1 115 ? 6.760 -4.098 -5.478 1.00 0.24 115 MET A C 7
ATOM 8376 O O . MET A 1 115 ? 5.832 -3.323 -5.682 1.00 0.47 115 MET A O 7
ATOM 8390 N N . ASP A 1 116 ? 6.926 -5.200 -6.174 1.00 0.15 116 ASP A N 7
ATOM 8391 C CA . ASP A 1 116 ? 5.995 -5.563 -7.229 1.00 0.18 116 ASP A CA 7
ATOM 8392 C C . ASP A 1 116 ? 4.827 -6.345 -6.663 1.00 0.19 116 ASP A C 7
ATOM 8393 O O . ASP A 1 116 ? 3.715 -5.841 -6.597 1.00 0.24 116 ASP A O 7
ATOM 8402 N N . GLN A 1 117 ? 5.108 -7.554 -6.202 1.00 0.17 117 GLN A N 7
ATOM 8403 C CA . GLN A 1 117 ? 4.075 -8.496 -5.790 1.00 0.18 117 GLN A CA 7
ATOM 8404 C C . GLN A 1 117 ? 3.192 -7.958 -4.665 1.00 0.15 117 GLN A C 7
ATOM 8405 O O . GLN A 1 117 ? 2.007 -8.274 -4.609 1.00 0.17 117 GLN A O 7
ATOM 8419 N N . LEU A 1 118 ? 3.751 -7.151 -3.769 1.00 0.14 118 LEU A N 7
ATOM 8420 C CA . LEU A 1 118 ? 2.975 -6.638 -2.642 1.00 0.13 118 LEU A CA 7
ATOM 8421 C C . LEU A 1 118 ? 2.155 -5.413 -3.030 1.00 0.12 118 LEU A C 7
ATOM 8422 O O . LEU A 1 118 ? 1.003 -5.284 -2.629 1.00 0.13 118 LEU A O 7
ATOM 8438 N N . LEU A 1 119 ? 2.734 -4.517 -3.816 1.00 0.13 119 LEU A N 7
ATOM 8439 C CA . LEU A 1 119 ? 1.971 -3.379 -4.332 1.00 0.13 119 LEU A CA 7
ATOM 8440 C C . LEU A 1 119 ? 0.976 -3.864 -5.371 1.00 0.13 119 LEU A C 7
ATOM 8441 O O . LEU A 1 119 ? 0.008 -3.190 -5.707 1.00 0.14 119 LEU A O 7
ATOM 8457 N N . HIS A 1 120 ? 1.238 -5.052 -5.874 1.00 0.13 120 HIS A N 7
ATOM 8458 C CA . HIS A 1 120 ? 0.345 -5.715 -6.796 1.00 0.13 120 HIS A CA 7
ATOM 8459 C C . HIS A 1 120 ? -0.672 -6.545 -6.028 1.00 0.13 120 HIS A C 7
ATOM 8460 O O . HIS A 1 120 ? -1.733 -6.865 -6.548 1.00 0.14 120 HIS A O 7
ATOM 8475 N N . ASP A 1 121 ? -0.331 -6.901 -4.787 1.00 0.12 121 ASP A N 7
ATOM 8476 C CA . ASP A 1 121 ? -1.268 -7.587 -3.898 1.00 0.12 121 ASP A CA 7
ATOM 8477 C C . ASP A 1 121 ? -2.403 -6.631 -3.634 1.00 0.11 121 ASP A C 7
ATOM 8478 O O . ASP A 1 121 ? -3.557 -7.015 -3.442 1.00 0.13 121 ASP A O 7
ATOM 8487 N N . ILE A 1 122 ? -2.029 -5.364 -3.653 1.00 0.10 122 ILE A N 7
ATOM 8488 C CA . ILE A 1 122 ? -2.961 -4.267 -3.606 1.00 0.10 122 ILE A CA 7
ATOM 8489 C C . ILE A 1 122 ? -3.977 -4.396 -4.732 1.00 0.10 122 ILE A C 7
ATOM 8490 O O . ILE A 1 122 ? -5.184 -4.425 -4.500 1.00 0.11 122 ILE A O 7
ATOM 8506 N N . LEU A 1 123 ? -3.467 -4.518 -5.946 1.00 0.11 123 LEU A N 7
ATOM 8507 C CA . LEU A 1 123 ? -4.303 -4.667 -7.133 1.00 0.12 123 LEU A CA 7
ATOM 8508 C C . LEU A 1 123 ? -5.019 -6.012 -7.139 1.00 0.13 123 LEU A C 7
ATOM 8509 O O . LEU A 1 123 ? -6.121 -6.133 -7.666 1.00 0.14 123 LEU A O 7
ATOM 8525 N N . ALA A 1 124 ? -4.387 -7.017 -6.545 1.00 0.14 124 ALA A N 7
ATOM 8526 C CA . ALA A 1 124 ? -4.986 -8.339 -6.405 1.00 0.16 124 ALA A CA 7
ATOM 8527 C C . ALA A 1 124 ? -6.266 -8.260 -5.587 1.00 0.17 124 ALA A C 7
ATOM 8528 O O . ALA A 1 124 ? -7.152 -9.107 -5.701 1.00 0.23 124 ALA A O 7
ATOM 8535 N N . ALA A 1 125 ? -6.353 -7.211 -4.785 1.00 0.13 125 ALA A N 7
ATOM 8536 C CA . ALA A 1 125 ? -7.494 -6.978 -3.927 1.00 0.14 125 ALA A CA 7
ATOM 8537 C C . ALA A 1 125 ? -8.469 -6.048 -4.612 1.00 0.14 125 ALA A C 7
ATOM 8538 O O . ALA A 1 125 ? -9.524 -5.715 -4.077 1.00 0.20 125 ALA A O 7
ATOM 8545 N N . GLY A 1 126 ? -8.093 -5.624 -5.802 1.00 0.13 126 GLY A N 7
ATOM 8546 C CA . GLY A 1 126 ? -8.873 -4.662 -6.526 1.00 0.16 126 GLY A CA 7
ATOM 8547 C C . GLY A 1 126 ? -8.368 -3.265 -6.274 1.00 0.15 126 GLY A C 7
ATOM 8548 O O . GLY A 1 126 ? -8.736 -2.320 -6.973 1.00 0.21 126 GLY A O 7
ATOM 8552 N N . GLY A 1 127 ? -7.503 -3.156 -5.274 1.00 0.15 127 GLY A N 7
ATOM 8553 C CA . GLY A 1 127 ? -6.963 -1.881 -4.864 1.00 0.16 127 GLY A CA 7
ATOM 8554 C C . GLY A 1 127 ? -6.207 -1.190 -5.972 1.00 0.19 127 GLY A C 7
ATOM 8555 O O . GLY A 1 127 ? -5.639 -1.837 -6.851 1.00 0.35 127 GLY A O 7
ATOM 8559 N N . VAL A 1 128 ? -6.213 0.125 -5.932 1.00 0.16 128 VAL A N 7
ATOM 8560 C CA . VAL A 1 128 ? -5.527 0.920 -6.929 1.00 0.22 128 VAL A CA 7
ATOM 8561 C C . VAL A 1 128 ? -4.361 1.652 -6.291 1.00 0.18 128 VAL A C 7
ATOM 8562 O O . VAL A 1 128 ? -4.395 1.946 -5.103 1.00 0.36 128 VAL A O 7
ATOM 8575 N N . VAL A 1 129 ? -3.335 1.941 -7.070 1.00 0.21 129 VAL A N 7
ATOM 8576 C CA . VAL A 1 129 ? -2.142 2.572 -6.529 1.00 0.20 129 VAL A CA 7
ATOM 8577 C C . VAL A 1 129 ? -1.880 3.929 -7.181 1.00 0.23 129 VAL A C 7
ATOM 8578 O O . VAL A 1 129 ? -1.754 4.035 -8.403 1.00 0.32 129 VAL A O 7
ATOM 8591 N N . GLY A 1 130 ? -1.848 4.968 -6.358 1.00 0.35 130 GLY A N 7
ATOM 8592 C CA . GLY A 1 130 ? -1.512 6.297 -6.834 1.00 0.36 130 GLY A CA 7
ATOM 8593 C C . GLY A 1 130 ? -0.293 6.838 -6.115 1.00 0.44 130 GLY A C 7
ATOM 8594 O O . GLY A 1 130 ? -0.005 6.422 -5.000 1.00 0.85 130 GLY A O 7
ATOM 8598 N N . LEU A 1 131 ? 0.424 7.762 -6.736 1.00 0.32 131 LEU A N 7
ATOM 8599 C CA . LEU A 1 131 ? 1.678 8.251 -6.172 1.00 0.33 131 LEU A CA 7
ATOM 8600 C C . LEU A 1 131 ? 1.457 9.427 -5.227 1.00 0.32 131 LEU A C 7
ATOM 8601 O O . LEU A 1 131 ? 1.043 10.506 -5.645 1.00 0.45 131 LEU A O 7
ATOM 8617 N N . ASP A 1 132 ? 1.732 9.195 -3.952 1.00 0.24 132 ASP A N 7
ATOM 8618 C CA . ASP A 1 132 ? 1.706 10.247 -2.939 1.00 0.23 132 ASP A CA 7
ATOM 8619 C C . ASP A 1 132 ? 3.099 10.778 -2.686 1.00 0.39 132 ASP A C 7
ATOM 8620 O O . ASP A 1 132 ? 3.437 11.909 -3.044 1.00 0.90 132 ASP A O 7
ATOM 8629 N N . SER A 1 133 ? 3.917 9.926 -2.102 1.00 0.55 133 SER A N 7
ATOM 8630 C CA . SER A 1 133 ? 5.189 10.341 -1.558 1.00 0.69 133 SER A CA 7
ATOM 8631 C C . SER A 1 133 ? 6.277 9.317 -1.866 1.00 0.56 133 SER A C 7
ATOM 8632 O O . SER A 1 133 ? 6.455 8.364 -1.116 1.00 0.87 133 SER A O 7
ATOM 8640 N N . GLU A 1 134 ? 7.003 9.504 -2.962 1.00 0.53 134 GLU A N 7
ATOM 8641 C CA . GLU A 1 134 ? 8.042 8.552 -3.335 1.00 0.56 134 GLU A CA 7
ATOM 8642 C C . GLU A 1 134 ? 9.218 8.652 -2.375 1.00 0.58 134 GLU A C 7
ATOM 8643 O O . GLU A 1 134 ? 9.763 9.734 -2.165 1.00 1.01 134 GLU A O 7
ATOM 8655 N N . VAL A 1 135 ? 9.604 7.487 -1.835 1.00 0.43 135 VAL A N 7
ATOM 8656 C CA . VAL A 1 135 ? 10.472 7.364 -0.657 1.00 0.38 135 VAL A CA 7
ATOM 8657 C C . VAL A 1 135 ? 10.357 8.557 0.295 1.00 0.42 135 VAL A C 7
ATOM 8658 O O . VAL A 1 135 ? 11.006 9.588 0.127 1.00 0.52 135 VAL A O 7
ATOM 8671 N N . LYS A 1 136 ? 9.538 8.340 1.318 1.00 0.40 136 LYS A N 7
ATOM 8672 C CA . LYS A 1 136 ? 9.226 9.291 2.387 1.00 0.50 136 LYS A CA 7
ATOM 8673 C C . LYS A 1 136 ? 9.159 10.746 1.949 1.00 0.54 136 LYS A C 7
ATOM 8674 O O . LYS A 1 136 ? 10.137 11.490 1.985 1.00 0.52 136 LYS A O 7
ATOM 8693 N N . LEU A 1 137 ? 7.970 11.116 1.525 1.00 0.75 137 LEU A N 7
ATOM 8694 C CA . LEU A 1 137 ? 7.606 12.503 1.287 1.00 0.97 137 LEU A CA 7
ATOM 8695 C C . LEU A 1 137 ? 6.357 12.799 2.128 1.00 2.07 137 LEU A C 7
ATOM 8696 O O . LEU A 1 137 ? 5.422 13.482 1.717 1.00 2.44 137 LEU A O 7
ATOM 8712 N N . ALA A 1 138 ? 6.358 12.236 3.329 1.00 2.90 138 ALA A N 7
ATOM 8713 C CA . ALA A 1 138 ? 5.257 12.398 4.262 1.00 4.17 138 ALA A CA 7
ATOM 8714 C C . ALA A 1 138 ? 5.778 12.391 5.693 1.00 4.92 138 ALA A C 7
ATOM 8715 O O . ALA A 1 138 ? 6.131 13.476 6.203 1.00 5.35 138 ALA A O 7
ATOM 8723 N N . GLU A 1 58 ? 11.936 4.564 5.722 1.00 0.67 58 GLU A N 8
ATOM 8724 C CA . GLU A 1 58 ? 11.804 5.132 4.363 1.00 0.44 58 GLU A CA 8
ATOM 8725 C C . GLU A 1 58 ? 10.746 4.357 3.594 1.00 0.28 58 GLU A C 8
ATOM 8726 O O . GLU A 1 58 ? 10.634 3.148 3.770 1.00 0.22 58 GLU A O 8
ATOM 8738 N N . MET A 1 59 ? 9.952 5.040 2.753 1.00 0.25 59 MET A N 8
ATOM 8739 C CA . MET A 1 59 ? 8.822 4.373 2.098 1.00 0.17 59 MET A CA 8
ATOM 8740 C C . MET A 1 59 ? 8.046 5.258 1.113 1.00 0.20 59 MET A C 8
ATOM 8741 O O . MET A 1 59 ? 7.725 6.404 1.401 1.00 0.29 59 MET A O 8
ATOM 8755 N N . THR A 1 60 ? 7.745 4.679 -0.050 1.00 0.19 60 THR A N 8
ATOM 8756 C CA . THR A 1 60 ? 6.931 5.310 -1.091 1.00 0.22 60 THR A CA 8
ATOM 8757 C C . THR A 1 60 ? 5.453 5.087 -0.836 1.00 0.18 60 THR A C 8
ATOM 8758 O O . THR A 1 60 ? 5.002 3.957 -0.728 1.00 0.17 60 THR A O 8
ATOM 8769 N N . ARG A 1 61 ? 4.702 6.158 -0.790 1.00 0.20 61 ARG A N 8
ATOM 8770 C CA . ARG A 1 61 ? 3.301 6.067 -0.451 1.00 0.18 61 ARG A CA 8
ATOM 8771 C C . ARG A 1 61 ? 2.420 6.033 -1.701 1.00 0.17 61 ARG A C 8
ATOM 8772 O O . ARG A 1 61 ? 2.471 6.940 -2.538 1.00 0.18 61 ARG A O 8
ATOM 8793 N N . LEU A 1 62 ? 1.646 4.958 -1.834 1.00 0.16 62 LEU A N 8
ATOM 8794 C CA . LEU A 1 62 ? 0.652 4.836 -2.896 1.00 0.15 62 LEU A CA 8
ATOM 8795 C C . LEU A 1 62 ? -0.739 4.938 -2.299 1.00 0.12 62 LEU A C 8
ATOM 8796 O O . LEU A 1 62 ? -1.119 4.119 -1.456 1.00 0.20 62 LEU A O 8
ATOM 8812 N N . MET A 1 63 ? -1.489 5.948 -2.712 1.00 0.10 63 MET A N 8
ATOM 8813 C CA . MET A 1 63 ? -2.851 6.118 -2.230 1.00 0.13 63 MET A CA 8
ATOM 8814 C C . MET A 1 63 ? -3.792 5.141 -2.923 1.00 0.18 63 MET A C 8
ATOM 8815 O O . MET A 1 63 ? -3.945 5.149 -4.146 1.00 0.39 63 MET A O 8
ATOM 8829 N N . VAL A 1 64 ? -4.383 4.279 -2.129 1.00 0.11 64 VAL A N 8
ATOM 8830 C CA . VAL A 1 64 ? -5.382 3.347 -2.603 1.00 0.11 64 VAL A CA 8
ATOM 8831 C C . VAL A 1 64 ? -6.757 3.857 -2.197 1.00 0.16 64 VAL A C 8
ATOM 8832 O O . VAL A 1 64 ? -6.879 4.541 -1.188 1.00 0.42 64 VAL A O 8
ATOM 8845 N N . THR A 1 65 ? -7.778 3.580 -2.991 1.00 0.19 65 THR A N 8
ATOM 8846 C CA . THR A 1 65 ? -9.124 4.000 -2.632 1.00 0.19 65 THR A CA 8
ATOM 8847 C C . THR A 1 65 ? -10.108 2.841 -2.683 1.00 0.20 65 THR A C 8
ATOM 8848 O O . THR A 1 65 ? -10.221 2.136 -3.689 1.00 0.24 65 THR A O 8
ATOM 8859 N N . GLU A 1 66 ? -10.828 2.664 -1.586 1.00 0.20 66 GLU A N 8
ATOM 8860 C CA . GLU A 1 66 ? -11.726 1.541 -1.422 1.00 0.22 66 GLU A CA 8
ATOM 8861 C C . GLU A 1 66 ? -13.183 1.962 -1.603 1.00 0.24 66 GLU A C 8
ATOM 8862 O O . GLU A 1 66 ? -13.729 2.734 -0.816 1.00 0.31 66 GLU A O 8
ATOM 8874 N N . LYS A 1 67 ? -13.795 1.455 -2.662 1.00 0.23 67 LYS A N 8
ATOM 8875 C CA . LYS A 1 67 ? -15.202 1.707 -2.958 1.00 0.26 67 LYS A CA 8
ATOM 8876 C C . LYS A 1 67 ? -15.700 0.615 -3.894 1.00 0.26 67 LYS A C 8
ATOM 8877 O O . LYS A 1 67 ? -15.061 -0.420 -3.988 1.00 0.27 67 LYS A O 8
ATOM 8896 N N . GLN A 1 68 ? -16.802 0.840 -4.606 1.00 0.33 68 GLN A N 8
ATOM 8897 C CA . GLN A 1 68 ? -17.373 -0.195 -5.487 1.00 0.41 68 GLN A CA 8
ATOM 8898 C C . GLN A 1 68 ? -16.321 -0.797 -6.429 1.00 0.42 68 GLN A C 8
ATOM 8899 O O . GLN A 1 68 ? -16.488 -1.903 -6.933 1.00 0.53 68 GLN A O 8
ATOM 8913 N N . GLU A 1 69 ? -15.241 -0.058 -6.651 1.00 0.36 69 GLU A N 8
ATOM 8914 C CA . GLU A 1 69 ? -14.115 -0.541 -7.438 1.00 0.40 69 GLU A CA 8
ATOM 8915 C C . GLU A 1 69 ? -13.226 -1.487 -6.624 1.00 0.33 69 GLU A C 8
ATOM 8916 O O . GLU A 1 69 ? -13.047 -2.651 -6.978 1.00 0.39 69 GLU A O 8
ATOM 8928 N N . SER A 1 70 ? -12.679 -0.977 -5.524 1.00 0.27 70 SER A N 8
ATOM 8929 C CA . SER A 1 70 ? -11.615 -1.673 -4.812 1.00 0.22 70 SER A CA 8
ATOM 8930 C C . SER A 1 70 ? -11.932 -1.879 -3.337 1.00 0.17 70 SER A C 8
ATOM 8931 O O . SER A 1 70 ? -11.026 -2.043 -2.526 1.00 0.16 70 SER A O 8
ATOM 8939 N N . LYS A 1 71 ? -13.207 -1.872 -2.983 1.00 0.19 71 LYS A N 8
ATOM 8940 C CA . LYS A 1 71 ? -13.606 -2.017 -1.588 1.00 0.20 71 LYS A CA 8
ATOM 8941 C C . LYS A 1 71 ? -13.179 -3.381 -1.037 1.00 0.19 71 LYS A C 8
ATOM 8942 O O . LYS A 1 71 ? -13.126 -3.590 0.174 1.00 0.22 71 LYS A O 8
ATOM 8961 N N . ASN A 1 72 ? -12.877 -4.303 -1.942 1.00 0.19 72 ASN A N 8
ATOM 8962 C CA . ASN A 1 72 ? -12.333 -5.607 -1.577 1.00 0.22 72 ASN A CA 8
ATOM 8963 C C . ASN A 1 72 ? -10.980 -5.457 -0.891 1.00 0.20 72 ASN A C 8
ATOM 8964 O O . ASN A 1 72 ? -10.598 -6.270 -0.049 1.00 0.27 72 ASN A O 8
ATOM 8975 N N . PHE A 1 73 ? -10.272 -4.394 -1.246 1.00 0.16 73 PHE A N 8
ATOM 8976 C CA . PHE A 1 73 ? -8.925 -4.166 -0.749 1.00 0.14 73 PHE A CA 8
ATOM 8977 C C . PHE A 1 73 ? -8.931 -3.745 0.718 1.00 0.14 73 PHE A C 8
ATOM 8978 O O . PHE A 1 73 ? -7.952 -3.981 1.430 1.00 0.14 73 PHE A O 8
ATOM 8995 N N . SER A 1 74 ? -10.035 -3.145 1.162 1.00 0.16 74 SER A N 8
ATOM 8996 C CA . SER A 1 74 ? -10.129 -2.598 2.513 1.00 0.18 74 SER A CA 8
ATOM 8997 C C . SER A 1 74 ? -9.612 -3.582 3.556 1.00 0.18 74 SER A C 8
ATOM 8998 O O . SER A 1 74 ? -8.708 -3.268 4.325 1.00 0.24 74 SER A O 8
ATOM 9006 N N . LYS A 1 75 ? -10.175 -4.781 3.562 1.00 0.16 75 LYS A N 8
ATOM 9007 C CA . LYS A 1 75 ? -9.827 -5.771 4.567 1.00 0.18 75 LYS A CA 8
ATOM 9008 C C . LYS A 1 75 ? -8.621 -6.601 4.143 1.00 0.15 75 LYS A C 8
ATOM 9009 O O . LYS A 1 75 ? -8.045 -7.318 4.957 1.00 0.20 75 LYS A O 8
ATOM 9028 N N . MET A 1 76 ? -8.234 -6.504 2.873 1.00 0.13 76 MET A N 8
ATOM 9029 C CA . MET A 1 76 ? -7.027 -7.175 2.398 1.00 0.15 76 MET A CA 8
ATOM 9030 C C . MET A 1 76 ? -5.829 -6.594 3.110 1.00 0.16 76 MET A C 8
ATOM 9031 O O . MET A 1 76 ? -4.996 -7.316 3.654 1.00 0.20 76 MET A O 8
ATOM 9045 N N . ALA A 1 77 ? -5.776 -5.274 3.117 1.00 0.15 77 ALA A N 8
ATOM 9046 C CA . ALA A 1 77 ? -4.697 -4.556 3.765 1.00 0.19 77 ALA A CA 8
ATOM 9047 C C . ALA A 1 77 ? -4.755 -4.732 5.280 1.00 0.26 77 ALA A C 8
ATOM 9048 O O . ALA A 1 77 ? -3.740 -4.648 5.969 1.00 0.47 77 ALA A O 8
ATOM 9055 N N . LYS A 1 78 ? -5.956 -4.991 5.784 1.00 0.17 78 LYS A N 8
ATOM 9056 C CA . LYS A 1 78 ? -6.176 -5.181 7.208 1.00 0.21 78 LYS A CA 8
ATOM 9057 C C . LYS A 1 78 ? -5.768 -6.579 7.647 1.00 0.19 78 LYS A C 8
ATOM 9058 O O . LYS A 1 78 ? -5.688 -6.866 8.841 1.00 0.33 78 LYS A O 8
ATOM 9077 N N . SER A 1 79 ? -5.531 -7.453 6.682 1.00 0.13 79 SER A N 8
ATOM 9078 C CA . SER A 1 79 ? -5.184 -8.829 6.984 1.00 0.14 79 SER A CA 8
ATOM 9079 C C . SER A 1 79 ? -3.745 -8.890 7.476 1.00 0.15 79 SER A C 8
ATOM 9080 O O . SER A 1 79 ? -2.906 -8.134 6.998 1.00 0.17 79 SER A O 8
ATOM 9088 N N . GLN A 1 80 ? -3.463 -9.793 8.415 1.00 0.26 80 GLN A N 8
ATOM 9089 C CA . GLN A 1 80 ? -2.145 -9.874 9.049 1.00 0.33 80 GLN A CA 8
ATOM 9090 C C . GLN A 1 80 ? -1.027 -9.988 8.011 1.00 0.27 80 GLN A C 8
ATOM 9091 O O . GLN A 1 80 ? 0.063 -9.438 8.197 1.00 0.32 80 GLN A O 8
ATOM 9105 N N . SER A 1 81 ? -1.308 -10.690 6.920 1.00 0.24 81 SER A N 8
ATOM 9106 C CA . SER A 1 81 ? -0.365 -10.812 5.819 1.00 0.22 81 SER A CA 8
ATOM 9107 C C . SER A 1 81 ? 0.018 -9.440 5.278 1.00 0.16 81 SER A C 8
ATOM 9108 O O . SER A 1 81 ? 1.200 -9.082 5.232 1.00 0.18 81 SER A O 8
ATOM 9116 N N . PHE A 1 82 ? -0.981 -8.656 4.898 1.00 0.12 82 PHE A N 8
ATOM 9117 C CA . PHE A 1 82 ? -0.717 -7.356 4.326 1.00 0.11 82 PHE A CA 8
ATOM 9118 C C . PHE A 1 82 ? -0.417 -6.331 5.408 1.00 0.12 82 PHE A C 8
ATOM 9119 O O . PHE A 1 82 ? 0.168 -5.299 5.139 1.00 0.14 82 PHE A O 8
ATOM 9136 N N . SER A 1 83 ? -0.841 -6.579 6.627 1.00 0.13 83 SER A N 8
ATOM 9137 C CA . SER A 1 83 ? -0.485 -5.692 7.718 1.00 0.17 83 SER A CA 8
ATOM 9138 C C . SER A 1 83 ? 1.028 -5.690 7.917 1.00 0.21 83 SER A C 8
ATOM 9139 O O . SER A 1 83 ? 1.620 -4.673 8.237 1.00 0.40 83 SER A O 8
ATOM 9147 N N . THR A 1 84 ? 1.649 -6.825 7.661 1.00 0.17 84 THR A N 8
ATOM 9148 C CA . THR A 1 84 ? 3.046 -7.016 7.946 1.00 0.22 84 THR A CA 8
ATOM 9149 C C . THR A 1 84 ? 3.954 -6.755 6.736 1.00 0.16 84 THR A C 8
ATOM 9150 O O . THR A 1 84 ? 5.008 -6.133 6.877 1.00 0.21 84 THR A O 8
ATOM 9161 N N . ARG A 1 85 ? 3.507 -7.194 5.557 1.00 0.15 85 ARG A N 8
ATOM 9162 C CA . ARG A 1 85 ? 4.375 -7.361 4.377 1.00 0.16 85 ARG A CA 8
ATOM 9163 C C . ARG A 1 85 ? 5.392 -6.216 4.177 1.00 0.15 85 ARG A C 8
ATOM 9164 O O . ARG A 1 85 ? 6.589 -6.468 4.052 1.00 0.15 85 ARG A O 8
ATOM 9185 N N . ILE A 1 86 ? 4.931 -4.969 4.159 1.00 0.13 86 ILE A N 8
ATOM 9186 C CA . ILE A 1 86 ? 5.805 -3.842 3.897 1.00 0.13 86 ILE A CA 8
ATOM 9187 C C . ILE A 1 86 ? 6.364 -3.270 5.194 1.00 0.14 86 ILE A C 8
ATOM 9188 O O . ILE A 1 86 ? 7.478 -2.756 5.227 1.00 0.16 86 ILE A O 8
ATOM 9204 N N . GLU A 1 87 ? 5.569 -3.351 6.260 1.00 0.16 87 GLU A N 8
ATOM 9205 C CA . GLU A 1 87 ? 5.950 -2.824 7.565 1.00 0.20 87 GLU A CA 8
ATOM 9206 C C . GLU A 1 87 ? 7.255 -3.430 8.075 1.00 0.22 87 GLU A C 8
ATOM 9207 O O . GLU A 1 87 ? 7.988 -2.787 8.825 1.00 0.28 87 GLU A O 8
ATOM 9219 N N . GLU A 1 88 ? 7.560 -4.650 7.652 1.00 0.25 88 GLU A N 8
ATOM 9220 C CA . GLU A 1 88 ? 8.819 -5.276 8.035 1.00 0.30 88 GLU A CA 8
ATOM 9221 C C . GLU A 1 88 ? 9.927 -4.902 7.062 1.00 0.32 88 GLU A C 8
ATOM 9222 O O . GLU A 1 88 ? 11.108 -5.080 7.350 1.00 0.37 88 GLU A O 8
ATOM 9234 N N . LEU A 1 89 ? 9.542 -4.374 5.912 1.00 0.34 89 LEU A N 8
ATOM 9235 C CA . LEU A 1 89 ? 10.504 -3.969 4.905 1.00 0.35 89 LEU A CA 8
ATOM 9236 C C . LEU A 1 89 ? 10.923 -2.520 5.106 1.00 0.34 89 LEU A C 8
ATOM 9237 O O . LEU A 1 89 ? 12.009 -2.112 4.692 1.00 0.38 89 LEU A O 8
ATOM 9253 N N . GLY A 1 90 ? 10.069 -1.749 5.754 1.00 0.31 90 GLY A N 8
ATOM 9254 C CA . GLY A 1 90 ? 10.398 -0.370 6.033 1.00 0.31 90 GLY A CA 8
ATOM 9255 C C . GLY A 1 90 ? 9.230 0.573 5.813 1.00 0.26 90 GLY A C 8
ATOM 9256 O O . GLY A 1 90 ? 9.270 1.729 6.229 1.00 0.29 90 GLY A O 8
ATOM 9260 N N . GLY A 1 91 ? 8.189 0.081 5.154 1.00 0.22 91 GLY A N 8
ATOM 9261 C CA . GLY A 1 91 ? 7.017 0.898 4.896 1.00 0.18 91 GLY A CA 8
ATOM 9262 C C . GLY A 1 91 ? 5.868 0.526 5.813 1.00 0.14 91 GLY A C 8
ATOM 9263 O O . GLY A 1 91 ? 6.107 0.040 6.918 1.00 0.16 91 GLY A O 8
ATOM 9267 N N . SER A 1 92 ? 4.621 0.730 5.361 1.00 0.12 92 SER A N 8
ATOM 9268 C CA . SER A 1 92 ? 3.450 0.346 6.149 1.00 0.12 92 SER A CA 8
ATOM 9269 C C . SER A 1 92 ? 2.140 0.714 5.463 1.00 0.11 92 SER A C 8
ATOM 9270 O O . SER A 1 92 ? 2.127 1.213 4.336 1.00 0.12 92 SER A O 8
ATOM 9278 N N . ILE A 1 93 ? 1.033 0.409 6.137 1.00 0.14 93 ILE A N 8
ATOM 9279 C CA . ILE A 1 93 ? -0.284 0.833 5.688 1.00 0.13 93 ILE A CA 8
ATOM 9280 C C . ILE A 1 93 ? -0.720 2.066 6.470 1.00 0.14 93 ILE A C 8
ATOM 9281 O O . ILE A 1 93 ? -0.481 2.154 7.674 1.00 0.25 93 ILE A O 8
ATOM 9297 N N . SER A 1 94 ? -1.342 3.009 5.791 1.00 0.09 94 SER A N 8
ATOM 9298 C CA . SER A 1 94 ? -2.002 4.116 6.454 1.00 0.12 94 SER A CA 8
ATOM 9299 C C . SER A 1 94 ? -3.462 4.164 6.024 1.00 0.14 94 SER A C 8
ATOM 9300 O O . SER A 1 94 ? -3.769 4.499 4.882 1.00 0.19 94 SER A O 8
ATOM 9308 N N . PHE A 1 95 ? -4.358 3.797 6.923 1.00 0.15 95 PHE A N 8
ATOM 9309 C CA . PHE A 1 95 ? -5.779 3.787 6.606 1.00 0.16 95 PHE A CA 8
ATOM 9310 C C . PHE A 1 95 ? -6.402 5.141 6.874 1.00 0.18 95 PHE A C 8
ATOM 9311 O O . PHE A 1 95 ? -6.553 5.559 8.022 1.00 0.26 95 PHE A O 8
ATOM 9328 N N . LEU A 1 96 ? -6.746 5.829 5.805 1.00 0.16 96 LEU A N 8
ATOM 9329 C CA . LEU A 1 96 ? -7.485 7.065 5.903 1.00 0.18 96 LEU A CA 8
ATOM 9330 C C . LEU A 1 96 ? -8.958 6.743 5.686 1.00 0.21 96 LEU A C 8
ATOM 9331 O O . LEU A 1 96 ? -9.498 6.918 4.585 1.00 0.23 96 LEU A O 8
ATOM 9347 N N . THR A 1 97 ? -9.595 6.238 6.734 1.00 0.24 97 THR A N 8
ATOM 9348 C CA . THR A 1 97 ? -10.965 5.749 6.654 1.00 0.29 97 THR A CA 8
ATOM 9349 C C . THR A 1 97 ? -11.949 6.888 6.401 1.00 0.34 97 THR A C 8
ATOM 9350 O O . THR A 1 97 ? -13.135 6.659 6.158 1.00 0.41 97 THR A O 8
ATOM 9361 N N . GLU A 1 98 ? -11.430 8.111 6.464 1.00 0.34 98 GLU A N 8
ATOM 9362 C CA . GLU A 1 98 ? -12.186 9.317 6.155 1.00 0.42 98 GLU A CA 8
ATOM 9363 C C . GLU A 1 98 ? -12.966 9.180 4.846 1.00 0.38 98 GLU A C 8
ATOM 9364 O O . GLU A 1 98 ? -14.172 9.433 4.802 1.00 0.39 98 GLU A O 8
ATOM 9376 N N . THR A 1 99 ? -12.286 8.776 3.785 1.00 0.37 99 THR A N 8
ATOM 9377 C CA . THR A 1 99 ? -12.923 8.656 2.481 1.00 0.37 99 THR A CA 8
ATOM 9378 C C . THR A 1 99 ? -12.866 7.222 1.962 1.00 0.34 99 THR A C 8
ATOM 9379 O O . THR A 1 99 ? -13.638 6.836 1.085 1.00 0.55 99 THR A O 8
ATOM 9390 N N . GLY A 1 100 ? -11.973 6.427 2.529 1.00 0.19 100 GLY A N 8
ATOM 9391 C CA . GLY A 1 100 ? -11.717 5.112 1.984 1.00 0.18 100 GLY A CA 8
ATOM 9392 C C . GLY A 1 100 ? -10.397 5.083 1.262 1.00 0.16 100 GLY A C 8
ATOM 9393 O O . GLY A 1 100 ? -10.290 4.524 0.180 1.00 0.21 100 GLY A O 8
ATOM 9397 N N . VAL A 1 101 ? -9.404 5.745 1.832 1.00 0.13 101 VAL A N 8
ATOM 9398 C CA . VAL A 1 101 ? -8.086 5.790 1.235 1.00 0.14 101 VAL A CA 8
ATOM 9399 C C . VAL A 1 101 ? -7.111 4.976 2.063 1.00 0.12 101 VAL A C 8
ATOM 9400 O O . VAL A 1 101 ? -6.907 5.258 3.238 1.00 0.23 101 VAL A O 8
ATOM 9413 N N . THR A 1 102 ? -6.532 3.963 1.466 1.00 0.10 102 THR A N 8
ATOM 9414 C CA . THR A 1 102 ? -5.476 3.222 2.112 1.00 0.09 102 THR A CA 8
ATOM 9415 C C . THR A 1 102 ? -4.129 3.570 1.488 1.00 0.09 102 THR A C 8
ATOM 9416 O O . THR A 1 102 ? -3.821 3.170 0.370 1.00 0.10 102 THR A O 8
ATOM 9427 N N . MET A 1 103 ? -3.337 4.343 2.202 1.00 0.10 103 MET A N 8
ATOM 9428 C CA . MET A 1 103 ? -2.034 4.753 1.704 1.00 0.10 103 MET A CA 8
ATOM 9429 C C . MET A 1 103 ? -0.966 3.740 2.086 1.00 0.10 103 MET A C 8
ATOM 9430 O O . MET A 1 103 ? -0.641 3.582 3.261 1.00 0.13 103 MET A O 8
ATOM 9444 N N . ILE A 1 104 ? -0.432 3.038 1.100 1.00 0.08 104 ILE A N 8
ATOM 9445 C CA . ILE A 1 104 ? 0.638 2.088 1.356 1.00 0.08 104 ILE A CA 8
ATOM 9446 C C . ILE A 1 104 ? 1.982 2.722 1.101 1.00 0.08 104 ILE A C 8
ATOM 9447 O O . ILE A 1 104 ? 2.273 3.157 -0.005 1.00 0.12 104 ILE A O 8
ATOM 9463 N N . GLU A 1 105 ? 2.788 2.769 2.132 1.00 0.09 105 GLU A N 8
ATOM 9464 C CA . GLU A 1 105 ? 4.131 3.277 2.019 1.00 0.10 105 GLU A CA 8
ATOM 9465 C C . GLU A 1 105 ? 5.111 2.111 1.898 1.00 0.10 105 GLU A C 8
ATOM 9466 O O . GLU A 1 105 ? 5.136 1.241 2.753 1.00 0.13 105 GLU A O 8
ATOM 9478 N N . LEU A 1 106 ? 5.865 2.076 0.805 1.00 0.12 106 LEU A N 8
ATOM 9479 C CA . LEU A 1 106 ? 6.853 1.028 0.556 1.00 0.12 106 LEU A CA 8
ATOM 9480 C C . LEU A 1 106 ? 8.122 1.622 -0.022 1.00 0.16 106 LEU A C 8
ATOM 9481 O O . LEU A 1 106 ? 8.088 2.323 -1.029 1.00 0.19 106 LEU A O 8
ATOM 9497 N N . PRO A 1 107 ? 9.266 1.332 0.585 1.00 0.17 107 PRO A N 8
ATOM 9498 C CA . PRO A 1 107 ? 10.543 1.854 0.130 1.00 0.21 107 PRO A CA 8
ATOM 9499 C C . PRO A 1 107 ? 11.105 1.084 -1.051 1.00 0.25 107 PRO A C 8
ATOM 9500 O O . PRO A 1 107 ? 10.824 -0.090 -1.239 1.00 0.20 107 PRO A O 8
ATOM 9511 N N . LYS A 1 108 ? 11.939 1.736 -1.821 1.00 0.40 108 LYS A N 8
ATOM 9512 C CA . LYS A 1 108 ? 12.572 1.096 -2.957 1.00 0.47 108 LYS A CA 8
ATOM 9513 C C . LYS A 1 108 ? 13.736 0.247 -2.487 1.00 0.50 108 LYS A C 8
ATOM 9514 O O . LYS A 1 108 ? 14.436 -0.390 -3.276 1.00 0.59 108 LYS A O 8
ATOM 9533 N N . THR A 1 109 ? 13.912 0.242 -1.178 1.00 0.47 109 THR A N 8
ATOM 9534 C CA . THR A 1 109 ? 14.915 -0.569 -0.535 1.00 0.53 109 THR A CA 8
ATOM 9535 C C . THR A 1 109 ? 14.386 -1.982 -0.306 1.00 0.46 109 THR A C 8
ATOM 9536 O O . THR A 1 109 ? 15.133 -2.879 0.084 1.00 0.53 109 THR A O 8
ATOM 9547 N N . VAL A 1 110 ? 13.086 -2.178 -0.551 1.00 0.34 110 VAL A N 8
ATOM 9548 C CA . VAL A 1 110 ? 12.513 -3.516 -0.519 1.00 0.28 110 VAL A CA 8
ATOM 9549 C C . VAL A 1 110 ? 13.015 -4.314 -1.712 1.00 0.25 110 VAL A C 8
ATOM 9550 O O . VAL A 1 110 ? 13.508 -3.740 -2.693 1.00 0.28 110 VAL A O 8
ATOM 9563 N N . SER A 1 111 ? 12.914 -5.625 -1.627 1.00 0.24 111 SER A N 8
ATOM 9564 C CA . SER A 1 111 ? 13.199 -6.468 -2.766 1.00 0.22 111 SER A CA 8
ATOM 9565 C C . SER A 1 111 ? 12.169 -6.200 -3.860 1.00 0.17 111 SER A C 8
ATOM 9566 O O . SER A 1 111 ? 11.031 -5.846 -3.563 1.00 0.18 111 SER A O 8
ATOM 9574 N N . GLU A 1 112 ? 12.567 -6.349 -5.116 1.00 0.21 112 GLU A N 8
ATOM 9575 C CA . GLU A 1 112 ? 11.657 -6.120 -6.238 1.00 0.26 112 GLU A CA 8
ATOM 9576 C C . GLU A 1 112 ? 10.398 -6.964 -6.070 1.00 0.24 112 GLU A C 8
ATOM 9577 O O . GLU A 1 112 ? 9.305 -6.549 -6.451 1.00 0.28 112 GLU A O 8
ATOM 9589 N N . HIS A 1 113 ? 10.571 -8.146 -5.487 1.00 0.23 113 HIS A N 8
ATOM 9590 C CA . HIS A 1 113 ? 9.450 -8.996 -5.101 1.00 0.27 113 HIS A CA 8
ATOM 9591 C C . HIS A 1 113 ? 8.466 -8.218 -4.241 1.00 0.25 113 HIS A C 8
ATOM 9592 O O . HIS A 1 113 ? 7.295 -8.092 -4.577 1.00 0.41 113 HIS A O 8
ATOM 9607 N N . ASP A 1 114 ? 8.968 -7.673 -3.145 1.00 0.23 114 ASP A N 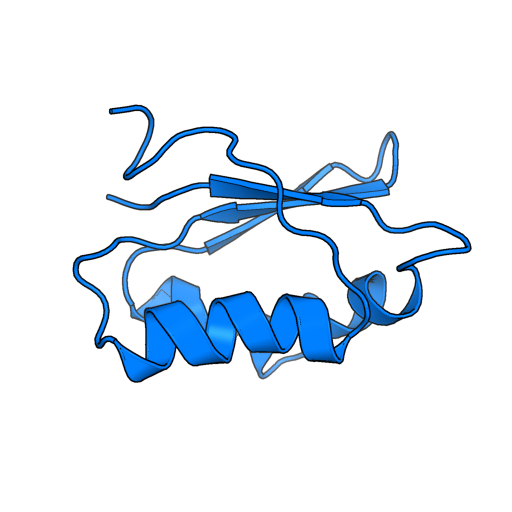8
ATOM 9608 C CA . ASP A 1 114 ? 8.138 -6.968 -2.177 1.00 0.26 114 ASP A CA 8
ATOM 9609 C C . ASP A 1 114 ? 7.587 -5.688 -2.765 1.00 0.25 114 ASP A C 8
ATOM 9610 O O . ASP A 1 114 ? 6.499 -5.252 -2.414 1.00 0.33 114 ASP A O 8
ATOM 9619 N N . MET A 1 115 ? 8.334 -5.090 -3.663 1.00 0.23 115 MET A N 8
ATOM 9620 C CA . MET A 1 115 ? 7.890 -3.872 -4.300 1.00 0.23 115 MET A CA 8
ATOM 9621 C C . MET A 1 115 ? 6.785 -4.167 -5.300 1.00 0.24 115 MET A C 8
ATOM 9622 O O . MET A 1 115 ? 5.654 -3.737 -5.131 1.00 0.47 115 MET A O 8
ATOM 9636 N N . ASP A 1 116 ? 7.105 -4.944 -6.315 1.00 0.15 116 ASP A N 8
ATOM 9637 C CA . ASP A 1 116 ? 6.166 -5.192 -7.396 1.00 0.18 116 ASP A CA 8
ATOM 9638 C C . ASP A 1 116 ? 5.008 -6.056 -6.931 1.00 0.19 116 ASP A C 8
ATOM 9639 O O . ASP A 1 116 ? 3.849 -5.670 -7.048 1.00 0.24 116 ASP A O 8
ATOM 9648 N N . GLN A 1 117 ? 5.337 -7.205 -6.369 1.00 0.17 117 GLN A N 8
ATOM 9649 C CA . GLN A 1 117 ? 4.340 -8.216 -6.037 1.00 0.18 117 GLN A CA 8
ATOM 9650 C C . GLN A 1 117 ? 3.450 -7.807 -4.856 1.00 0.15 117 GLN A C 8
ATOM 9651 O O . GLN A 1 117 ? 2.277 -8.173 -4.818 1.00 0.17 117 GLN A O 8
ATOM 9665 N N . LEU A 1 118 ? 3.986 -7.054 -3.896 1.00 0.14 118 LEU A N 8
ATOM 9666 C CA . LEU A 1 118 ? 3.178 -6.647 -2.744 1.00 0.13 118 LEU A CA 8
ATOM 9667 C C . LEU A 1 118 ? 2.322 -5.433 -3.066 1.00 0.12 118 LEU A C 8
ATOM 9668 O O . LEU A 1 118 ? 1.182 -5.338 -2.622 1.00 0.13 118 LEU A O 8
ATOM 9684 N N . LEU A 1 119 ? 2.859 -4.503 -3.842 1.00 0.13 119 LEU A N 8
ATOM 9685 C CA . LEU A 1 119 ? 2.047 -3.386 -4.323 1.00 0.13 119 LEU A CA 8
ATOM 9686 C C . LEU A 1 119 ? 1.057 -3.888 -5.364 1.00 0.13 119 LEU A C 8
ATOM 9687 O O . LEU A 1 119 ? 0.085 -3.216 -5.701 1.00 0.14 119 LEU A O 8
ATOM 9703 N N . HIS A 1 120 ? 1.316 -5.081 -5.865 1.00 0.13 120 HIS A N 8
ATOM 9704 C CA . HIS A 1 120 ? 0.400 -5.754 -6.763 1.00 0.13 120 HIS A CA 8
ATOM 9705 C C . HIS A 1 120 ? -0.599 -6.577 -5.962 1.00 0.13 120 HIS A C 8
ATOM 9706 O O . HIS A 1 120 ? -1.685 -6.874 -6.444 1.00 0.14 120 HIS A O 8
ATOM 9721 N N . ASP A 1 121 ? -0.224 -6.942 -4.735 1.00 0.12 121 ASP A N 8
ATOM 9722 C CA . ASP A 1 121 ? -1.145 -7.633 -3.828 1.00 0.12 121 ASP A CA 8
ATOM 9723 C C . ASP A 1 121 ? -2.294 -6.696 -3.563 1.00 0.11 121 ASP A C 8
ATOM 9724 O O . ASP A 1 121 ? -3.438 -7.098 -3.354 1.00 0.13 121 ASP A O 8
ATOM 9733 N N . ILE A 1 122 ? -1.945 -5.420 -3.599 1.00 0.10 122 ILE A N 8
ATOM 9734 C CA . ILE A 1 122 ? -2.902 -4.346 -3.554 1.00 0.10 122 ILE A CA 8
ATOM 9735 C C . ILE A 1 122 ? -3.922 -4.509 -4.669 1.00 0.10 122 ILE A C 8
ATOM 9736 O O . ILE A 1 122 ? -5.128 -4.542 -4.431 1.00 0.11 122 ILE A O 8
ATOM 9752 N N . LEU A 1 123 ? -3.416 -4.653 -5.880 1.00 0.11 123 LEU A N 8
ATOM 9753 C CA . LEU A 1 123 ? -4.261 -4.820 -7.055 1.00 0.12 123 LEU A CA 8
ATOM 9754 C C . LEU A 1 123 ? -4.958 -6.173 -7.055 1.00 0.13 123 LEU A C 8
ATOM 9755 O O . LEU A 1 123 ? -6.030 -6.325 -7.637 1.00 0.14 123 LEU A O 8
ATOM 9771 N N . ALA A 1 124 ? -4.342 -7.150 -6.405 1.00 0.14 124 ALA A N 8
ATOM 9772 C CA . ALA A 1 124 ? -4.930 -8.476 -6.253 1.00 0.16 124 ALA A CA 8
ATOM 9773 C C . ALA A 1 124 ? -6.215 -8.394 -5.442 1.00 0.17 124 ALA A C 8
ATOM 9774 O O . ALA A 1 124 ? -7.071 -9.275 -5.502 1.00 0.23 124 ALA A O 8
ATOM 9781 N N . ALA A 1 125 ? -6.333 -7.312 -4.693 1.00 0.13 125 ALA A N 8
ATOM 9782 C CA . ALA A 1 125 ? -7.489 -7.065 -3.862 1.00 0.14 125 ALA A CA 8
ATOM 9783 C C . ALA A 1 125 ? -8.420 -6.091 -4.554 1.00 0.14 125 ALA A C 8
ATOM 9784 O O . ALA A 1 125 ? -9.438 -5.674 -4.007 1.00 0.20 125 ALA A O 8
ATOM 9791 N N . GLY A 1 126 ? -8.038 -5.713 -5.763 1.00 0.13 126 GLY A N 8
ATOM 9792 C CA . GLY A 1 126 ? -8.780 -4.726 -6.504 1.00 0.16 126 GLY A CA 8
ATOM 9793 C C . GLY A 1 126 ? -8.258 -3.341 -6.225 1.00 0.15 126 GLY A C 8
ATOM 9794 O O . GLY A 1 126 ? -8.561 -2.394 -6.951 1.00 0.21 126 GLY A O 8
ATOM 9798 N N . GLY A 1 127 ? -7.447 -3.247 -5.175 1.00 0.15 127 GLY A N 8
ATOM 9799 C CA . GLY A 1 127 ? -6.885 -1.989 -4.736 1.00 0.16 127 GLY A CA 8
ATOM 9800 C C . GLY A 1 127 ? -6.174 -1.249 -5.845 1.00 0.19 127 GLY A C 8
ATOM 9801 O O . GLY A 1 127 ? -5.462 -1.847 -6.652 1.00 0.35 127 GLY A O 8
ATOM 9805 N N . VAL A 1 128 ? -6.386 0.050 -5.894 1.00 0.16 128 VAL A N 8
ATOM 9806 C CA . VAL A 1 128 ? -5.788 0.885 -6.916 1.00 0.22 128 VAL A CA 8
ATOM 9807 C C . VAL A 1 128 ? -4.664 1.724 -6.330 1.00 0.18 128 VAL A C 8
ATOM 9808 O O . VAL A 1 128 ? -4.812 2.307 -5.264 1.00 0.36 128 VAL A O 8
ATOM 9821 N N . VAL A 1 129 ? -3.541 1.772 -7.024 1.00 0.21 129 VAL A N 8
ATOM 9822 C CA . VAL A 1 129 ? -2.363 2.442 -6.503 1.00 0.20 129 VAL A CA 8
ATOM 9823 C C . VAL A 1 129 ? -2.158 3.813 -7.145 1.00 0.23 129 VAL A C 8
ATOM 9824 O O . VAL A 1 129 ? -2.183 3.958 -8.370 1.00 0.32 129 VAL A O 8
ATOM 9837 N N . GLY A 1 130 ? -1.987 4.817 -6.303 1.00 0.35 130 GLY A N 8
ATOM 9838 C CA . GLY A 1 130 ? -1.688 6.151 -6.780 1.00 0.36 130 GLY A CA 8
ATOM 9839 C C . GLY A 1 130 ? -0.299 6.584 -6.366 1.00 0.44 130 GLY A C 8
ATOM 9840 O O . GLY A 1 130 ? 0.445 5.799 -5.788 1.00 0.85 130 GLY A O 8
ATOM 9844 N N . LEU A 1 131 ? 0.057 7.824 -6.657 1.00 0.32 131 LEU A N 8
ATOM 9845 C CA . LEU A 1 131 ? 1.376 8.330 -6.306 1.00 0.33 131 LEU A CA 8
ATOM 9846 C C . LEU A 1 131 ? 1.261 9.473 -5.308 1.00 0.32 131 LEU A C 8
ATOM 9847 O O . LEU A 1 131 ? 0.752 10.546 -5.631 1.00 0.45 131 LEU A O 8
ATOM 9863 N N . ASP A 1 132 ? 1.705 9.222 -4.089 1.00 0.24 132 ASP A N 8
ATOM 9864 C CA . ASP A 1 132 ? 1.760 10.254 -3.062 1.00 0.23 132 ASP A CA 8
ATOM 9865 C C . ASP A 1 132 ? 3.165 10.789 -2.940 1.00 0.39 132 ASP A C 8
ATOM 9866 O O . ASP A 1 132 ? 3.418 11.971 -3.177 1.00 0.90 132 ASP A O 8
ATOM 9875 N N . SER A 1 133 ? 4.084 9.914 -2.583 1.00 0.55 133 SER A N 8
ATOM 9876 C CA . SER A 1 133 ? 5.456 10.317 -2.342 1.00 0.69 133 SER A CA 8
ATOM 9877 C C . SER A 1 133 ? 6.396 9.130 -2.452 1.00 0.56 133 SER A C 8
ATOM 9878 O O . SER A 1 133 ? 6.294 8.185 -1.670 1.00 0.87 133 SER A O 8
ATOM 9886 N N . GLU A 1 134 ? 7.302 9.167 -3.419 1.00 0.53 134 GLU A N 8
ATOM 9887 C CA . GLU A 1 134 ? 8.296 8.116 -3.545 1.00 0.56 134 GLU A CA 8
ATOM 9888 C C . GLU A 1 134 ? 9.346 8.260 -2.449 1.00 0.58 134 GLU A C 8
ATOM 9889 O O . GLU A 1 134 ? 9.809 9.363 -2.185 1.00 1.01 134 GLU A O 8
ATOM 9901 N N . VAL A 1 135 ? 9.686 7.120 -1.828 1.00 0.43 135 VAL A N 8
ATOM 9902 C CA . VAL A 1 135 ? 10.525 7.039 -0.619 1.00 0.38 135 VAL A CA 8
ATOM 9903 C C . VAL A 1 135 ? 10.455 8.296 0.244 1.00 0.42 135 VAL A C 8
ATOM 9904 O O . VAL A 1 1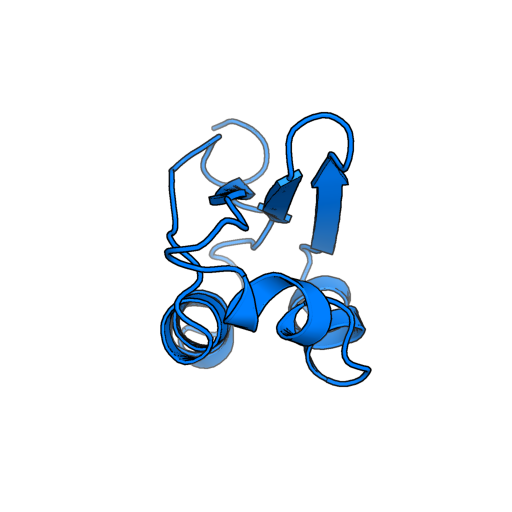35 ? 11.210 9.248 0.043 1.00 0.52 135 VAL A O 8
ATOM 9917 N N . LYS A 1 136 ? 9.574 8.231 1.252 1.00 0.40 136 LYS A N 8
ATOM 9918 C CA . LYS A 1 136 ? 9.306 9.317 2.202 1.00 0.50 136 LYS A CA 8
ATOM 9919 C C . LYS A 1 136 ? 9.520 10.711 1.611 1.00 0.54 136 LYS A C 8
ATOM 9920 O O . LYS A 1 136 ? 10.266 11.531 2.149 1.00 0.52 136 LYS A O 8
ATOM 9939 N N . LEU A 1 137 ? 8.829 10.949 0.498 1.00 0.75 137 LEU A N 8
ATOM 9940 C CA . LEU A 1 137 ? 8.850 12.232 -0.206 1.00 0.97 137 LEU A CA 8
ATOM 9941 C C . LEU A 1 137 ? 10.267 12.591 -0.649 1.00 2.07 137 LEU A C 8
ATOM 9942 O O . LEU A 1 137 ? 10.923 13.450 -0.056 1.00 2.44 137 LEU A O 8
ATOM 9958 N N . ALA A 1 138 ? 10.744 11.896 -1.670 1.00 2.90 138 ALA A N 8
ATOM 9959 C CA . ALA A 1 138 ? 12.047 12.168 -2.249 1.00 4.17 138 ALA A CA 8
ATOM 9960 C C . ALA A 1 138 ? 11.926 13.244 -3.318 1.00 4.92 138 ALA A C 8
ATOM 9961 O O . ALA A 1 138 ? 12.574 14.303 -3.179 1.00 5.35 138 ALA A O 8
ATOM 9969 N N . GLU A 1 58 ? 11.616 5.190 5.850 1.00 0.67 58 GLU A N 9
ATOM 9970 C CA . GLU A 1 58 ? 11.899 5.200 4.398 1.00 0.44 58 GLU A CA 9
ATOM 9971 C C . GLU A 1 58 ? 10.819 4.439 3.640 1.00 0.28 58 GLU A C 9
ATOM 9972 O O . GLU A 1 58 ? 10.689 3.230 3.811 1.00 0.22 58 GLU A O 9
ATOM 9984 N N . MET A 1 59 ? 10.038 5.145 2.800 1.00 0.25 59 MET A N 9
ATOM 9985 C CA . MET A 1 59 ? 8.888 4.518 2.136 1.00 0.17 59 MET A CA 9
ATOM 9986 C C . MET A 1 59 ? 8.132 5.446 1.175 1.00 0.20 59 MET A C 9
ATOM 9987 O O . MET A 1 59 ? 7.868 6.597 1.480 1.00 0.29 59 MET A O 9
ATOM 10001 N N . THR A 1 60 ? 7.776 4.899 0.017 1.00 0.19 60 THR A N 9
ATOM 10002 C CA . THR A 1 60 ? 6.998 5.595 -1.006 1.00 0.22 60 THR A CA 9
ATOM 10003 C C . THR A 1 60 ? 5.508 5.298 -0.856 1.00 0.18 60 THR A C 9
ATOM 10004 O O . THR A 1 60 ? 5.097 4.152 -0.795 1.00 0.17 60 THR A O 9
ATOM 10015 N N . ARG A 1 61 ? 4.713 6.340 -0.839 1.00 0.20 61 ARG A N 9
ATOM 10016 C CA . ARG A 1 61 ? 3.313 6.244 -0.500 1.00 0.18 61 ARG A CA 9
ATOM 10017 C C . ARG A 1 61 ? 2.429 6.130 -1.747 1.00 0.17 61 ARG A C 9
ATOM 10018 O O . ARG A 1 61 ? 2.417 7.019 -2.597 1.00 0.18 61 ARG A O 9
ATOM 10039 N N . LEU A 1 62 ? 1.722 5.007 -1.846 1.00 0.16 62 LEU A N 9
ATOM 10040 C CA . LEU A 1 62 ? 0.724 4.786 -2.892 1.00 0.15 62 LEU A CA 9
ATOM 10041 C C . LEU A 1 62 ? -0.674 4.792 -2.289 1.00 0.12 62 LEU A C 9
ATOM 10042 O O . LEU A 1 62 ? -1.042 3.872 -1.557 1.00 0.20 62 LEU A O 9
ATOM 10058 N N . MET A 1 63 ? -1.444 5.838 -2.564 1.00 0.10 63 MET A N 9
ATOM 10059 C CA . MET A 1 63 ? -2.816 5.896 -2.091 1.00 0.13 63 MET A CA 9
ATOM 10060 C C . MET A 1 63 ? -3.674 4.877 -2.813 1.00 0.18 63 MET A C 9
ATOM 10061 O O . MET A 1 63 ? -3.724 4.833 -4.043 1.00 0.39 63 MET A O 9
ATOM 10075 N N . VAL A 1 64 ? -4.307 4.038 -2.036 1.00 0.11 64 VAL A N 9
ATOM 10076 C CA . VAL A 1 64 ? -5.297 3.116 -2.533 1.00 0.11 64 VAL A CA 9
ATOM 10077 C C . VAL A 1 64 ? -6.665 3.620 -2.115 1.00 0.16 64 VAL A C 9
ATOM 10078 O O . VAL A 1 64 ? -6.805 4.167 -1.038 1.00 0.42 64 VAL A O 9
ATOM 10091 N N . THR A 1 65 ? -7.659 3.502 -2.967 1.00 0.19 65 THR A N 9
ATOM 10092 C CA . THR A 1 65 ? -8.998 3.909 -2.579 1.00 0.19 65 THR A CA 9
ATOM 10093 C C . THR A 1 65 ? -9.954 2.735 -2.597 1.00 0.20 65 THR A C 9
ATOM 10094 O O . THR A 1 65 ? -10.013 1.989 -3.569 1.00 0.24 65 THR A O 9
ATOM 10105 N N . GLU A 1 66 ? -10.687 2.571 -1.510 1.00 0.20 66 GLU A N 9
ATOM 10106 C CA . GLU A 1 66 ? -11.630 1.482 -1.375 1.00 0.22 66 GLU A CA 9
ATOM 10107 C C . GLU A 1 66 ? -13.056 1.972 -1.625 1.00 0.24 66 GLU A C 9
ATOM 10108 O O . GLU A 1 66 ? -13.615 2.738 -0.840 1.00 0.31 66 GLU A O 9
ATOM 10120 N N . LYS A 1 67 ? -13.629 1.523 -2.729 1.00 0.23 67 LYS A N 9
ATOM 10121 C CA . LYS A 1 67 ? -15.011 1.834 -3.081 1.00 0.26 67 LYS A CA 9
ATOM 10122 C C . LYS A 1 67 ? -15.628 0.617 -3.751 1.00 0.26 67 LYS A C 9
ATOM 10123 O O . LYS A 1 67 ? -15.044 -0.447 -3.698 1.00 0.27 67 LYS A O 9
ATOM 10142 N N . GLN A 1 68 ? -16.786 0.753 -4.384 1.00 0.33 68 GLN A N 9
ATOM 10143 C CA . GLN A 1 68 ? -17.434 -0.403 -5.018 1.00 0.41 68 GLN A CA 9
ATOM 10144 C C . GLN A 1 68 ? -16.494 -1.109 -5.998 1.00 0.42 68 GLN A C 9
ATOM 10145 O O . GLN A 1 68 ? -16.674 -2.283 -6.322 1.00 0.53 68 GLN A O 9
ATOM 10159 N N . GLU A 1 69 ? -15.490 -0.377 -6.447 1.00 0.36 69 GLU A N 9
ATOM 10160 C CA . GLU A 1 69 ? -14.432 -0.916 -7.280 1.00 0.40 69 GLU A CA 9
ATOM 10161 C C . GLU A 1 69 ? -13.480 -1.802 -6.473 1.00 0.33 69 GLU A C 9
ATOM 10162 O O . GLU A 1 69 ? -13.329 -2.993 -6.746 1.00 0.39 69 GLU A O 9
ATOM 10174 N N . SER A 1 70 ? -12.853 -1.205 -5.470 1.00 0.27 70 SER A N 9
ATOM 10175 C CA . SER A 1 70 ? -11.730 -1.826 -4.786 1.00 0.22 70 SER A CA 9
ATOM 10176 C C . SER A 1 70 ? -11.951 -1.952 -3.281 1.00 0.17 70 SER A C 9
ATOM 10177 O O . SER A 1 70 ? -10.992 -2.067 -2.522 1.00 0.16 70 SER A O 9
ATOM 10185 N N . LYS A 1 71 ? -13.204 -1.933 -2.840 1.00 0.19 71 LYS A N 9
ATOM 10186 C CA . LYS A 1 71 ? -13.507 -2.151 -1.432 1.00 0.20 71 LYS A CA 9
ATOM 10187 C C . LYS A 1 71 ? -13.012 -3.515 -0.978 1.00 0.19 71 LYS A C 9
ATOM 10188 O O . LYS A 1 71 ? -12.810 -3.753 0.209 1.00 0.22 71 LYS A O 9
ATOM 10207 N N . ASN A 1 72 ? -12.806 -4.398 -1.943 1.00 0.19 72 ASN A N 9
ATOM 10208 C CA . ASN A 1 72 ? -12.234 -5.717 -1.700 1.00 0.22 72 ASN A CA 9
ATOM 10209 C C . ASN A 1 72 ? -10.856 -5.587 -1.058 1.00 0.20 72 ASN A C 9
ATOM 10210 O O . ASN A 1 72 ? -10.376 -6.501 -0.385 1.00 0.27 72 ASN A O 9
ATOM 10221 N N . PHE A 1 73 ? -10.233 -4.434 -1.263 1.00 0.16 73 PHE A N 9
ATOM 10222 C CA . PHE A 1 73 ? -8.904 -4.167 -0.741 1.00 0.14 73 PHE A CA 9
ATOM 10223 C C . PHE A 1 73 ? -8.953 -3.768 0.732 1.00 0.14 73 PHE A C 9
ATOM 10224 O O . PHE A 1 73 ? -7.986 -3.991 1.464 1.00 0.14 73 PHE A O 9
ATOM 10241 N N . SER A 1 74 ? -10.082 -3.203 1.162 1.00 0.16 74 SER A N 9
ATOM 10242 C CA . SER A 1 74 ? -10.186 -2.596 2.490 1.00 0.18 74 SER A CA 9
ATOM 10243 C C . SER A 1 74 ? -9.725 -3.554 3.589 1.00 0.18 74 SER A C 9
ATOM 10244 O O . SER A 1 74 ? -8.936 -3.190 4.459 1.00 0.24 74 SER A O 9
ATOM 10252 N N . LYS A 1 75 ? -10.209 -4.786 3.545 1.00 0.16 75 LYS A N 9
ATOM 10253 C CA . LYS A 1 75 ? -9.837 -5.774 4.543 1.00 0.18 75 LYS A CA 9
ATOM 10254 C C . LYS A 1 75 ? -8.559 -6.508 4.135 1.00 0.15 75 LYS A C 9
ATOM 10255 O O . LYS A 1 75 ? -7.918 -7.142 4.964 1.00 0.20 75 LYS A O 9
ATOM 10274 N N . MET A 1 76 ? -8.189 -6.411 2.857 1.00 0.13 76 MET A N 9
ATOM 10275 C CA . MET A 1 76 ? -6.981 -7.072 2.356 1.00 0.15 76 MET A CA 9
ATOM 10276 C C . MET A 1 76 ? -5.756 -6.495 3.030 1.00 0.16 76 MET A C 9
ATOM 10277 O O . MET A 1 76 ? -4.907 -7.222 3.541 1.00 0.20 76 MET A O 9
ATOM 10291 N N . ALA A 1 77 ? -5.680 -5.178 3.013 1.00 0.15 77 ALA A N 9
ATOM 10292 C CA . ALA A 1 77 ? -4.577 -4.470 3.635 1.00 0.19 77 ALA A CA 9
ATOM 10293 C C . ALA A 1 77 ? -4.535 -4.761 5.131 1.00 0.26 77 ALA A C 9
ATOM 10294 O O . ALA A 1 77 ? -3.477 -4.994 5.711 1.00 0.47 77 ALA A O 9
ATOM 10301 N N . LYS A 1 78 ? -5.711 -4.756 5.734 1.00 0.17 78 LYS A N 9
ATOM 10302 C CA . LYS A 1 78 ? -5.872 -5.006 7.146 1.00 0.21 78 LYS A CA 9
ATOM 10303 C C . LYS A 1 78 ? -5.754 -6.475 7.508 1.00 0.19 78 LYS A C 9
ATOM 10304 O O . LYS A 1 78 ? -5.803 -6.839 8.681 1.00 0.33 78 LYS A O 9
ATOM 10323 N N . SER A 1 79 ? -5.605 -7.316 6.507 1.00 0.13 79 SER A N 9
ATOM 10324 C CA . SER A 1 79 ? -5.483 -8.739 6.748 1.00 0.14 79 SER A CA 9
ATOM 10325 C C . SER A 1 79 ? -4.089 -9.039 7.291 1.00 0.15 79 SER A C 9
ATOM 10326 O O . SER A 1 79 ? -3.170 -8.235 7.111 1.00 0.17 79 SER A O 9
ATOM 10334 N N . GLN A 1 80 ? -3.933 -10.185 7.947 1.00 0.26 80 GLN A N 9
ATOM 10335 C CA . GLN A 1 80 ? -2.685 -10.532 8.625 1.00 0.33 80 GLN A CA 9
ATOM 10336 C C . GLN A 1 80 ? -1.484 -10.409 7.689 1.00 0.27 80 GLN A C 9
ATOM 10337 O O . GLN A 1 80 ? -0.461 -9.829 8.056 1.00 0.32 80 GLN A O 9
ATOM 10351 N N . SER A 1 81 ? -1.625 -10.939 6.481 1.00 0.24 81 SER A N 9
ATOM 10352 C CA . SER A 1 81 ? -0.546 -10.926 5.507 1.00 0.22 81 SER A CA 9
ATOM 10353 C C . SER A 1 81 ? -0.094 -9.504 5.199 1.00 0.16 81 SER A C 9
ATOM 10354 O O . SER A 1 81 ? 1.090 -9.173 5.305 1.00 0.18 81 SER A O 9
ATOM 10362 N N . PHE A 1 82 ? -1.041 -8.650 4.844 1.00 0.12 82 PHE A N 9
ATOM 10363 C CA . PHE A 1 82 ? -0.702 -7.312 4.409 1.00 0.11 82 PHE A CA 9
ATOM 10364 C C . PHE A 1 82 ? -0.398 -6.408 5.603 1.00 0.12 82 PHE A C 9
ATOM 10365 O O . PHE A 1 82 ? 0.291 -5.407 5.472 1.00 0.14 82 PHE A O 9
ATOM 10382 N N . SER A 1 83 ? -0.896 -6.758 6.772 1.00 0.13 83 SER A N 9
ATOM 10383 C CA . SER A 1 83 ? -0.581 -5.991 7.966 1.00 0.17 83 SER A CA 9
ATOM 10384 C C . SER A 1 83 ? 0.909 -6.083 8.292 1.00 0.21 83 SER A C 9
ATOM 10385 O O . SER A 1 83 ? 1.430 -5.283 9.056 1.00 0.40 83 SER A O 9
ATOM 10393 N N . THR A 1 84 ? 1.567 -7.101 7.756 1.00 0.17 84 THR A N 9
ATOM 10394 C CA . THR A 1 84 ? 2.984 -7.303 7.945 1.00 0.22 84 THR A CA 9
ATOM 10395 C C . THR A 1 84 ? 3.844 -6.859 6.746 1.00 0.16 84 THR A C 9
ATOM 10396 O O . THR A 1 84 ? 4.906 -6.264 6.927 1.00 0.21 84 THR A O 9
ATOM 10407 N N . ARG A 1 85 ? 3.359 -7.131 5.533 1.00 0.15 85 ARG A N 9
ATOM 10408 C CA . ARG A 1 85 ? 4.216 -7.249 4.339 1.00 0.16 85 ARG A CA 9
ATOM 10409 C C . ARG A 1 85 ? 5.284 -6.137 4.190 1.00 0.15 85 ARG A C 9
ATOM 10410 O O . ARG A 1 85 ? 6.475 -6.432 4.130 1.00 0.15 85 ARG A O 9
ATOM 10431 N N . ILE A 1 86 ? 4.868 -4.874 4.143 1.00 0.13 86 ILE A N 9
ATOM 10432 C CA . ILE A 1 86 ? 5.790 -3.774 3.892 1.00 0.13 86 ILE A CA 9
ATOM 10433 C C . ILE A 1 86 ? 6.326 -3.241 5.207 1.00 0.14 86 ILE A C 9
ATOM 10434 O O . ILE A 1 86 ? 7.408 -2.658 5.272 1.00 0.16 86 ILE A O 9
ATOM 10450 N N . GLU A 1 87 ? 5.538 -3.458 6.247 1.00 0.16 87 GLU A N 9
ATOM 10451 C CA . GLU A 1 87 ? 5.870 -3.061 7.601 1.00 0.20 87 GLU A CA 9
ATOM 10452 C C . GLU A 1 87 ? 7.259 -3.576 7.994 1.00 0.22 87 GLU A C 9
ATOM 10453 O O . GLU A 1 87 ? 7.950 -2.977 8.816 1.00 0.28 87 GLU A O 9
ATOM 10465 N N . GLU A 1 88 ? 7.661 -4.691 7.385 1.00 0.25 88 GLU A N 9
ATOM 10466 C CA . GLU A 1 88 ? 8.957 -5.296 7.660 1.00 0.30 88 GLU A CA 9
ATOM 10467 C C . GLU A 1 88 ? 10.047 -4.651 6.816 1.00 0.32 88 GLU A C 9
ATOM 10468 O O . GLU A 1 88 ? 11.222 -4.646 7.184 1.00 0.37 88 GLU A O 9
ATOM 10480 N N . LEU A 1 89 ? 9.642 -4.102 5.688 1.00 0.34 89 LEU A N 9
ATOM 10481 C CA . LEU A 1 89 ? 10.575 -3.668 4.665 1.00 0.35 89 LEU A CA 9
ATOM 10482 C C . LEU A 1 89 ? 10.962 -2.205 4.813 1.00 0.34 89 LEU A C 9
ATOM 10483 O O . LEU A 1 89 ? 11.885 -1.730 4.152 1.00 0.38 89 LEU A O 9
ATOM 10499 N N . GLY A 1 90 ? 10.251 -1.486 5.659 1.00 0.31 90 GLY A N 9
ATOM 10500 C CA . GLY A 1 90 ? 10.580 -0.100 5.882 1.00 0.31 90 GLY A CA 9
ATOM 10501 C C . GLY A 1 90 ? 9.375 0.799 5.741 1.00 0.26 90 GLY A C 9
ATOM 10502 O O . GLY A 1 90 ? 9.339 1.900 6.289 1.00 0.29 90 GLY A O 9
ATOM 10506 N N . GLY A 1 91 ? 8.389 0.322 4.999 1.00 0.22 91 GLY A N 9
ATOM 10507 C CA . GLY A 1 91 ? 7.175 1.081 4.799 1.00 0.18 91 GLY A CA 9
ATOM 10508 C C . GLY A 1 91 ? 6.063 0.598 5.716 1.00 0.14 91 GLY A C 9
ATOM 10509 O O . GLY A 1 91 ? 6.346 -0.042 6.728 1.00 0.16 91 GLY A O 9
ATOM 10513 N N . SER A 1 92 ? 4.800 0.860 5.351 1.00 0.12 92 SER A N 9
ATOM 10514 C CA . SER A 1 92 ? 3.668 0.431 6.163 1.00 0.12 92 SER A CA 9
ATOM 10515 C C . SER A 1 92 ? 2.342 0.890 5.559 1.00 0.11 92 SER A C 9
ATOM 10516 O O . SER A 1 92 ? 2.306 1.485 4.482 1.00 0.12 92 SER A O 9
ATOM 10524 N N . ILE A 1 93 ? 1.253 0.554 6.236 1.00 0.14 93 ILE A N 9
ATOM 10525 C CA . ILE A 1 93 ? -0.091 0.918 5.804 1.00 0.13 93 ILE A CA 9
ATOM 10526 C C . ILE A 1 93 ? -0.596 2.158 6.543 1.00 0.14 93 ILE A C 9
ATOM 10527 O O . ILE A 1 93 ? -0.331 2.337 7.729 1.00 0.25 93 ILE A O 9
ATOM 10543 N N . SER A 1 94 ? -1.309 3.016 5.827 1.00 0.09 94 SER A N 9
ATOM 10544 C CA . SER A 1 94 ? -2.013 4.132 6.432 1.00 0.12 94 SER A CA 9
ATOM 10545 C C . SER A 1 94 ? -3.462 4.125 5.982 1.00 0.14 94 SER A C 9
ATOM 10546 O O . SER A 1 94 ? -3.748 4.322 4.809 1.00 0.19 94 SER A O 9
ATOM 10554 N N . PHE A 1 95 ? -4.373 3.874 6.901 1.00 0.15 95 PHE A N 9
ATOM 10555 C CA . PHE A 1 95 ? -5.783 3.873 6.561 1.00 0.16 95 PHE A CA 9
ATOM 10556 C C . PHE A 1 95 ? -6.423 5.210 6.862 1.00 0.18 95 PHE A C 9
ATOM 10557 O O . PHE A 1 95 ? -6.490 5.644 8.012 1.00 0.26 95 PHE A O 9
ATOM 10574 N N . LEU A 1 96 ? -6.886 5.850 5.812 1.00 0.16 96 LEU A N 9
ATOM 10575 C CA . LEU A 1 96 ? -7.598 7.100 5.916 1.00 0.18 96 LEU A CA 9
ATOM 10576 C C . LEU A 1 96 ? -9.081 6.792 5.708 1.00 0.21 96 LEU A C 9
ATOM 10577 O O . LEU A 1 96 ? -9.675 7.136 4.679 1.00 0.23 96 LEU A O 9
ATOM 10593 N N . THR A 1 97 ? -9.662 6.108 6.695 1.00 0.24 97 THR A N 9
ATOM 10594 C CA . THR A 1 97 ? -10.986 5.500 6.570 1.00 0.29 97 THR A CA 9
ATOM 10595 C C . THR A 1 97 ? -12.108 6.530 6.442 1.00 0.34 97 THR A C 9
ATOM 10596 O O . THR A 1 97 ? -13.259 6.169 6.187 1.00 0.41 97 THR A O 9
ATOM 10607 N N . GLU A 1 98 ? -11.776 7.806 6.604 1.00 0.34 98 GLU A N 9
ATOM 10608 C CA . GLU A 1 98 ? -12.751 8.878 6.434 1.00 0.42 98 GLU A CA 9
ATOM 10609 C C . GLU A 1 98 ? -13.329 8.887 5.023 1.00 0.38 98 GLU A C 9
ATOM 10610 O O . GLU A 1 98 ? -14.513 9.159 4.829 1.00 0.39 98 GLU A O 9
ATOM 10622 N N . THR A 1 99 ? -12.491 8.586 4.044 1.00 0.37 99 THR A N 9
ATOM 10623 C CA . THR A 1 99 ? -12.903 8.618 2.655 1.00 0.37 99 THR A CA 9
ATOM 10624 C C . THR A 1 99 ? -12.725 7.239 2.010 1.00 0.34 99 THR A C 9
ATOM 10625 O O . THR A 1 99 ? -13.230 6.973 0.916 1.00 0.55 99 THR A O 9
ATOM 10636 N N . GLY A 1 100 ? -12.036 6.351 2.714 1.00 0.19 100 GLY A N 9
ATOM 10637 C CA . GLY A 1 100 ? -11.791 5.027 2.180 1.00 0.18 100 GLY A CA 9
ATOM 10638 C C . GLY A 1 100 ? -10.501 4.969 1.406 1.00 0.16 100 GLY A C 9
ATOM 10639 O O . GLY A 1 100 ? -10.448 4.389 0.333 1.00 0.21 100 GLY A O 9
ATOM 10643 N N . VAL A 1 101 ? -9.479 5.636 1.911 1.00 0.13 101 VAL A N 9
ATOM 10644 C CA . VAL A 1 101 ? -8.181 5.606 1.275 1.00 0.14 101 VAL A CA 9
ATOM 10645 C C . VAL A 1 101 ? -7.186 4.835 2.129 1.00 0.12 101 VAL A C 9
ATOM 10646 O O . VAL A 1 101 ? -7.109 5.037 3.337 1.00 0.23 101 VAL A O 9
ATOM 10659 N N . THR A 1 102 ? -6.448 3.946 1.505 1.00 0.10 102 THR A N 9
ATOM 10660 C CA . THR A 1 102 ? -5.354 3.269 2.161 1.00 0.09 102 THR A CA 9
ATOM 10661 C C . THR A 1 102 ? -4.027 3.667 1.527 1.00 0.09 102 THR A C 9
ATOM 10662 O O . THR A 1 102 ? -3.691 3.221 0.434 1.00 0.10 102 THR A O 9
ATOM 10673 N N . MET A 1 103 ? -3.276 4.514 2.206 1.00 0.10 103 MET A N 9
ATOM 10674 C CA . MET A 1 103 ? -1.966 4.908 1.705 1.00 0.10 103 MET A CA 9
ATOM 10675 C C . MET A 1 103 ? -0.920 3.874 2.097 1.00 0.10 103 MET A C 9
ATOM 10676 O O . MET A 1 103 ? -0.611 3.716 3.276 1.00 0.13 103 MET A O 9
ATOM 10690 N N . ILE A 1 104 ? -0.391 3.150 1.122 1.00 0.08 104 ILE A N 9
ATOM 10691 C CA . ILE A 1 104 ? 0.688 2.213 1.397 1.00 0.08 104 ILE A CA 9
ATOM 10692 C C . ILE A 1 104 ? 2.019 2.863 1.149 1.00 0.08 104 ILE A C 9
ATOM 10693 O O . ILE A 1 104 ? 2.323 3.281 0.041 1.00 0.12 104 ILE A O 9
ATOM 10709 N N . GLU A 1 105 ? 2.803 2.952 2.186 1.00 0.09 105 GLU A N 9
ATOM 10710 C CA . GLU A 1 105 ? 4.130 3.473 2.059 1.00 0.10 105 GLU A CA 9
ATOM 10711 C C . GLU A 1 105 ? 5.117 2.319 1.905 1.00 0.10 105 GLU A C 9
ATOM 10712 O O . GLU A 1 105 ? 5.211 1.462 2.770 1.00 0.13 105 GLU A O 9
ATOM 10724 N N . LEU A 1 106 ? 5.798 2.277 0.772 1.00 0.12 106 LEU A N 9
ATOM 10725 C CA . LEU A 1 106 ? 6.797 1.259 0.491 1.00 0.12 106 LEU A CA 9
ATOM 10726 C C . LEU A 1 106 ? 8.005 1.887 -0.175 1.00 0.16 106 LEU A C 9
ATOM 10727 O O . LEU A 1 106 ? 7.885 2.570 -1.187 1.00 0.19 106 LEU A O 9
ATOM 10743 N N . PRO A 1 107 ? 9.190 1.658 0.370 1.00 0.17 107 PRO A N 9
ATOM 10744 C CA . PRO A 1 107 ? 10.422 2.195 -0.179 1.00 0.21 107 PRO A CA 9
ATOM 10745 C C . PRO A 1 107 ? 10.904 1.376 -1.364 1.00 0.25 107 PRO A C 9
ATOM 10746 O O . PRO A 1 107 ? 10.739 0.164 -1.397 1.00 0.20 107 PRO A O 9
ATOM 10757 N N . LYS A 1 108 ? 11.522 2.023 -2.330 1.00 0.40 108 LYS A N 9
ATOM 10758 C CA . LYS A 1 108 ? 12.042 1.308 -3.488 1.00 0.47 108 LYS A CA 9
ATOM 10759 C C . LYS A 1 108 ? 13.216 0.435 -3.079 1.00 0.50 108 LYS A C 9
ATOM 10760 O O . LYS A 1 108 ? 13.740 -0.346 -3.871 1.00 0.59 108 LYS A O 9
ATOM 10779 N N . THR A 1 109 ? 13.615 0.581 -1.827 1.00 0.47 109 THR A N 9
ATOM 10780 C CA . THR A 1 109 ? 14.699 -0.197 -1.273 1.00 0.53 109 THR A CA 9
ATOM 10781 C C . THR A 1 109 ? 14.223 -1.582 -0.826 1.00 0.46 109 THR A C 9
ATOM 10782 O O . THR A 1 109 ? 15.023 -2.411 -0.387 1.00 0.53 109 THR A O 9
ATOM 10793 N N . VAL A 1 110 ? 12.916 -1.832 -0.926 1.00 0.34 110 VAL A N 9
ATOM 10794 C CA . VAL A 1 110 ? 12.393 -3.177 -0.733 1.00 0.28 110 VAL A CA 9
ATOM 10795 C C . VAL A 1 110 ? 12.855 -4.069 -1.878 1.00 0.25 110 VAL A C 9
ATOM 10796 O O . VAL A 1 110 ? 13.261 -3.573 -2.933 1.00 0.28 110 VAL A O 9
ATOM 10809 N N . SER A 1 111 ? 12.808 -5.370 -1.675 1.00 0.24 111 SER A N 9
ATOM 10810 C CA . SER A 1 111 ? 13.081 -6.298 -2.754 1.00 0.22 111 SER A CA 9
ATOM 10811 C C . SER A 1 111 ? 12.032 -6.110 -3.846 1.00 0.17 111 SER A C 9
ATOM 10812 O O . SER A 1 111 ? 10.909 -5.705 -3.556 1.00 0.18 111 SER A O 9
ATOM 10820 N N . GLU A 1 112 ? 12.385 -6.390 -5.092 1.00 0.21 112 GLU A N 9
ATOM 10821 C CA . GLU A 1 112 ? 11.438 -6.235 -6.193 1.00 0.26 112 GLU A CA 9
ATOM 10822 C C . GLU A 1 112 ? 10.206 -7.102 -5.945 1.00 0.24 112 GLU A C 9
ATOM 10823 O O . GLU A 1 112 ? 9.104 -6.757 -6.353 1.00 0.28 112 GLU A O 9
ATOM 10835 N N . HIS A 1 113 ? 10.410 -8.219 -5.253 1.00 0.23 113 HIS A N 9
ATOM 10836 C CA . HIS A 1 113 ? 9.308 -9.051 -4.767 1.00 0.27 113 HIS A CA 9
ATOM 10837 C C . HIS A 1 113 ? 8.311 -8.213 -3.986 1.00 0.25 113 HIS A C 9
ATOM 10838 O O . HIS A 1 113 ? 7.108 -8.246 -4.228 1.00 0.41 113 HIS A O 9
ATOM 10853 N N . ASP A 1 114 ? 8.839 -7.456 -3.046 1.00 0.23 114 ASP A N 9
ATOM 10854 C CA . ASP A 1 114 ? 8.027 -6.682 -2.131 1.00 0.26 114 ASP A CA 9
ATOM 10855 C C . ASP A 1 114 ? 7.478 -5.449 -2.829 1.00 0.25 114 ASP A C 9
ATOM 10856 O O . ASP A 1 114 ? 6.405 -4.956 -2.496 1.00 0.33 114 ASP A O 9
ATOM 10865 N N . MET A 1 115 ? 8.202 -4.971 -3.827 1.00 0.23 115 MET A N 9
ATOM 10866 C CA . MET A 1 115 ? 7.811 -3.761 -4.531 1.00 0.23 115 MET A CA 9
ATOM 10867 C C . MET A 1 115 ? 6.800 -4.062 -5.628 1.00 0.24 115 MET A C 9
ATOM 10868 O O . MET A 1 115 ? 5.882 -3.287 -5.866 1.00 0.47 115 MET A O 9
ATOM 10882 N N . ASP A 1 116 ? 6.972 -5.177 -6.305 1.00 0.15 116 ASP A N 9
ATOM 10883 C CA . ASP A 1 116 ? 6.045 -5.563 -7.356 1.00 0.18 116 ASP A CA 9
ATOM 10884 C C . ASP A 1 116 ? 4.901 -6.376 -6.787 1.00 0.19 116 ASP A C 9
ATOM 10885 O O . ASP A 1 116 ? 3.764 -5.918 -6.774 1.00 0.24 116 ASP A O 9
ATOM 10894 N N . GLN A 1 117 ? 5.216 -7.562 -6.284 1.00 0.17 117 GLN A N 9
ATOM 10895 C CA . GLN A 1 117 ? 4.201 -8.520 -5.858 1.00 0.18 117 GLN A CA 9
ATOM 10896 C C . GLN A 1 117 ? 3.358 -8.010 -4.692 1.00 0.15 117 GLN A C 9
ATOM 10897 O O . GLN A 1 117 ? 2.163 -8.286 -4.636 1.00 0.17 117 GLN A O 9
ATOM 10911 N N . LEU A 1 118 ? 3.953 -7.268 -3.766 1.00 0.14 118 LEU A N 9
ATOM 10912 C CA . LEU A 1 118 ? 3.191 -6.776 -2.621 1.00 0.13 118 LEU A CA 9
ATOM 10913 C C . LEU A 1 118 ? 2.326 -5.581 -2.990 1.00 0.12 118 LEU A C 9
ATOM 10914 O O . LEU A 1 118 ? 1.193 -5.468 -2.527 1.00 0.13 118 LEU A O 9
ATOM 10930 N N . LEU A 1 119 ? 2.835 -4.697 -3.837 1.00 0.13 119 LEU A N 9
ATOM 10931 C CA . LEU A 1 119 ? 2.019 -3.591 -4.332 1.00 0.13 119 LEU A CA 9
ATOM 10932 C C . LEU A 1 119 ? 1.020 -4.124 -5.344 1.00 0.13 119 LEU A C 9
ATOM 10933 O O . LEU A 1 119 ? 0.064 -3.456 -5.721 1.00 0.14 119 LEU A O 9
ATOM 10949 N N . HIS A 1 120 ? 1.268 -5.344 -5.777 1.00 0.13 120 HIS A N 9
ATOM 10950 C CA . HIS A 1 120 ? 0.380 -6.044 -6.680 1.00 0.13 120 HIS A CA 9
ATOM 10951 C C . HIS A 1 120 ? -0.658 -6.821 -5.889 1.00 0.13 120 HIS A C 9
ATOM 10952 O O . HIS A 1 120 ? -1.722 -7.132 -6.404 1.00 0.14 120 HIS A O 9
ATOM 10967 N N . ASP A 1 121 ? -0.333 -7.146 -4.637 1.00 0.12 121 ASP A N 9
ATOM 10968 C CA . ASP A 1 121 ? -1.296 -7.791 -3.743 1.00 0.12 121 ASP A CA 9
ATOM 10969 C C . ASP A 1 121 ? -2.404 -6.798 -3.498 1.00 0.11 121 ASP A C 9
ATOM 10970 O O . ASP A 1 121 ? -3.557 -7.144 -3.242 1.00 0.13 121 ASP A O 9
ATOM 10979 N N . ILE A 1 122 ? -2.006 -5.541 -3.595 1.00 0.10 122 ILE A N 9
ATOM 10980 C CA . ILE A 1 122 ? -2.918 -4.431 -3.586 1.00 0.10 122 ILE A CA 9
ATOM 10981 C C . ILE A 1 122 ? -3.914 -4.575 -4.727 1.00 0.10 122 ILE A C 9
ATOM 10982 O O . ILE A 1 122 ? -5.126 -4.603 -4.515 1.00 0.11 122 ILE A O 9
ATOM 10998 N N . LEU A 1 123 ? -3.382 -4.713 -5.929 1.00 0.11 123 LEU A N 9
ATOM 10999 C CA . LEU A 1 123 ? -4.191 -4.884 -7.128 1.00 0.12 123 LEU A CA 9
ATOM 11000 C C . LEU A 1 123 ? -4.946 -6.208 -7.101 1.00 0.13 123 LEU A C 9
ATOM 11001 O O . LEU A 1 123 ? -6.024 -6.327 -7.676 1.00 0.14 123 LEU A O 9
ATOM 11017 N N . ALA A 1 124 ? -4.369 -7.197 -6.433 1.00 0.14 124 ALA A N 9
ATOM 11018 C CA . ALA A 1 124 ? -5.005 -8.499 -6.267 1.00 0.16 124 ALA A CA 9
ATOM 11019 C C . ALA A 1 124 ? -6.294 -8.359 -5.476 1.00 0.17 124 ALA A C 9
ATOM 11020 O O . ALA A 1 124 ? -7.164 -9.230 -5.508 1.00 0.23 124 ALA A O 9
ATOM 11027 N N . ALA A 1 125 ? -6.403 -7.245 -4.781 1.00 0.13 125 ALA A N 9
ATOM 11028 C CA . ALA A 1 125 ? -7.563 -6.941 -3.978 1.00 0.14 125 ALA A CA 9
ATOM 11029 C C . ALA A 1 125 ? -8.430 -5.912 -4.678 1.00 0.14 125 ALA A C 9
ATOM 11030 O O . ALA A 1 125 ? -9.434 -5.449 -4.140 1.00 0.20 125 ALA A O 9
ATOM 11037 N N . GLY A 1 126 ? -8.020 -5.549 -5.883 1.00 0.13 126 GLY A N 9
ATOM 11038 C CA . GLY A 1 126 ? -8.699 -4.511 -6.618 1.00 0.16 126 GLY A CA 9
ATOM 11039 C C . GLY A 1 126 ? -8.148 -3.150 -6.276 1.00 0.15 126 GLY A C 9
ATOM 11040 O O . GLY A 1 126 ? -8.461 -2.157 -6.930 1.00 0.21 126 GLY A O 9
ATOM 11044 N N . GLY A 1 127 ? -7.307 -3.122 -5.248 1.00 0.15 127 GLY A N 9
ATOM 11045 C CA . GLY A 1 127 ? -6.747 -1.886 -4.754 1.00 0.16 127 GLY A CA 9
ATOM 11046 C C . GLY A 1 127 ? -5.906 -1.171 -5.788 1.00 0.19 127 GLY A C 9
ATOM 11047 O O . GLY A 1 127 ? -5.030 -1.765 -6.413 1.00 0.35 127 GLY A O 9
ATOM 11051 N N . VAL A 1 128 ? -6.178 0.108 -5.957 1.00 0.16 128 VAL A N 9
ATOM 11052 C CA . VAL A 1 128 ? -5.497 0.919 -6.951 1.00 0.22 128 VAL A CA 9
ATOM 11053 C C . VAL A 1 128 ? -4.424 1.786 -6.304 1.00 0.18 128 VAL A C 9
ATOM 11054 O O . VAL A 1 128 ? -4.672 2.428 -5.289 1.00 0.36 128 VAL A O 9
ATOM 11067 N N . VAL A 1 129 ? -3.243 1.822 -6.908 1.00 0.21 129 VAL A N 9
ATOM 11068 C CA . VAL A 1 129 ? -2.093 2.496 -6.306 1.00 0.20 129 VAL A CA 9
ATOM 11069 C C . VAL A 1 129 ? -1.793 3.831 -6.992 1.00 0.23 129 VAL A C 9
ATOM 11070 O O . VAL A 1 129 ? -1.977 3.971 -8.205 1.00 0.32 129 VAL A O 9
ATOM 11083 N N . GLY A 1 130 ? -1.345 4.815 -6.214 1.00 0.35 130 GLY A N 9
ATOM 11084 C CA . GLY A 1 130 ? -1.020 6.120 -6.773 1.00 0.36 130 GLY A CA 9
ATOM 11085 C C . GLY A 1 130 ? 0.355 6.618 -6.354 1.00 0.44 130 GLY A C 9
ATOM 11086 O O . GLY A 1 130 ? 1.112 5.896 -5.709 1.00 0.85 130 GLY A O 9
ATOM 11090 N N . LEU A 1 131 ? 0.677 7.854 -6.728 1.00 0.32 131 LEU A N 9
ATOM 11091 C CA . LEU A 1 131 ? 1.963 8.464 -6.388 1.00 0.33 131 LEU A CA 9
ATOM 11092 C C . LEU A 1 131 ? 1.752 9.636 -5.438 1.00 0.32 131 LEU A C 9
ATOM 11093 O O . LEU A 1 131 ? 1.607 10.782 -5.864 1.00 0.45 131 LEU A O 9
ATOM 11109 N N . ASP A 1 132 ? 1.702 9.328 -4.155 1.00 0.24 132 ASP A N 9
ATOM 11110 C CA . ASP A 1 132 ? 1.523 10.333 -3.116 1.00 0.23 132 ASP A CA 9
ATOM 11111 C C . ASP A 1 132 ? 2.844 10.947 -2.747 1.00 0.39 132 ASP A C 9
ATOM 11112 O O . ASP A 1 132 ? 3.040 12.159 -2.831 1.00 0.90 132 ASP A O 9
ATOM 11121 N N . SER A 1 133 ? 3.753 10.097 -2.346 1.00 0.55 133 SER A N 9
ATOM 11122 C CA . SER A 1 133 ? 5.033 10.539 -1.870 1.00 0.69 133 SER A CA 9
ATOM 11123 C C . SER A 1 133 ? 6.066 9.486 -2.187 1.00 0.56 133 SER A C 9
ATOM 11124 O O . SER A 1 133 ? 5.832 8.316 -1.950 1.00 0.87 133 SER A O 9
ATOM 11132 N N . GLU A 1 134 ? 7.194 9.871 -2.739 1.00 0.53 134 GLU A N 9
ATOM 11133 C CA . GLU A 1 134 ? 8.282 8.927 -2.881 1.00 0.56 134 GLU A CA 9
ATOM 11134 C C . GLU A 1 134 ? 8.944 8.750 -1.521 1.00 0.58 134 GLU A C 9
ATOM 11135 O O . GLU A 1 134 ? 8.393 9.232 -0.535 1.00 1.01 134 GLU A O 9
ATOM 11147 N N . VAL A 1 135 ? 10.081 8.042 -1.462 1.00 0.43 135 VAL A N 9
ATOM 11148 C CA . VAL A 1 135 ? 10.719 7.671 -0.184 1.00 0.38 135 VAL A CA 9
ATOM 11149 C C . VAL A 1 135 ? 10.543 8.740 0.902 1.00 0.42 135 VAL A C 9
ATOM 11150 O O . VAL A 1 135 ? 11.245 9.746 0.928 1.00 0.52 135 VAL A O 9
ATOM 11163 N N . LYS A 1 136 ? 9.576 8.470 1.786 1.00 0.40 136 LYS A N 9
ATOM 11164 C CA . LYS A 1 136 ? 9.103 9.377 2.838 1.00 0.50 136 LYS A CA 9
ATOM 11165 C C . LYS A 1 136 ? 9.054 10.831 2.401 1.00 0.54 136 LYS A C 9
ATOM 11166 O O . LYS A 1 136 ? 9.888 11.649 2.784 1.00 0.52 136 LYS A O 9
ATOM 11185 N N . LEU A 1 137 ? 8.066 11.124 1.582 1.00 0.75 137 LEU A N 9
ATOM 11186 C CA . LEU A 1 137 ? 7.779 12.479 1.151 1.00 0.97 137 LEU A CA 9
ATOM 11187 C C . LEU A 1 137 ? 6.437 12.919 1.759 1.00 2.07 137 LEU A C 9
ATOM 11188 O O . LEU A 1 137 ? 5.896 13.979 1.451 1.00 2.44 137 LEU A O 9
ATOM 11204 N N . ALA A 1 138 ? 5.923 12.095 2.665 1.00 2.90 138 ALA A N 9
ATOM 11205 C CA . ALA A 1 138 ? 4.671 12.389 3.343 1.00 4.17 138 ALA A CA 9
ATOM 11206 C C . ALA A 1 138 ? 4.909 12.590 4.832 1.00 4.92 138 ALA A C 9
ATOM 11207 O O . ALA A 1 138 ? 4.836 11.597 5.586 1.00 5.35 138 ALA A O 9
ATOM 11215 N N . GLU A 1 58 ? 12.549 4.551 5.191 1.00 0.67 58 GLU A N 10
ATOM 11216 C CA . GLU A 1 58 ? 12.027 5.216 3.981 1.00 0.44 58 GLU A CA 10
ATOM 11217 C C . GLU A 1 58 ? 10.863 4.432 3.412 1.00 0.28 58 GLU A C 10
ATOM 11218 O O . GLU A 1 58 ? 10.752 3.237 3.663 1.00 0.22 58 GLU A O 10
ATOM 11230 N N . MET A 1 59 ? 9.991 5.105 2.649 1.00 0.25 59 MET A N 10
ATOM 11231 C CA . MET A 1 59 ? 8.833 4.436 2.055 1.00 0.17 59 MET A CA 10
ATOM 11232 C C . MET A 1 59 ? 7.991 5.364 1.170 1.00 0.20 59 MET A C 10
ATOM 11233 O O . MET A 1 59 ? 7.580 6.443 1.580 1.00 0.29 59 MET A O 10
ATOM 11247 N N . THR A 1 60 ? 7.764 4.913 -0.058 1.00 0.19 60 THR A N 10
ATOM 11248 C CA . THR A 1 60 ? 6.957 5.615 -1.052 1.00 0.22 60 THR A CA 10
ATOM 11249 C C . THR A 1 60 ? 5.475 5.366 -0.822 1.00 0.18 60 THR A C 10
ATOM 11250 O O . THR A 1 60 ? 5.038 4.227 -0.771 1.00 0.17 60 THR A O 10
ATOM 11261 N N . ARG A 1 61 ? 4.706 6.425 -0.719 1.00 0.20 61 ARG A N 10
ATOM 11262 C CA . ARG A 1 61 ? 3.302 6.302 -0.374 1.00 0.18 61 ARG A CA 10
ATOM 11263 C C . ARG A 1 61 ? 2.429 6.169 -1.621 1.00 0.17 61 ARG A C 10
ATOM 11264 O O . ARG A 1 61 ? 2.430 7.047 -2.480 1.00 0.18 61 ARG A O 10
ATOM 11285 N N . LEU A 1 62 ? 1.720 5.049 -1.728 1.00 0.16 62 LEU A N 10
ATOM 11286 C CA . LEU A 1 62 ? 0.720 4.862 -2.777 1.00 0.15 62 LEU A CA 10
ATOM 11287 C C . LEU A 1 62 ? -0.674 4.913 -2.177 1.00 0.12 62 LEU A C 10
ATOM 11288 O O . LEU A 1 62 ? -0.980 4.170 -1.245 1.00 0.20 62 LEU A O 10
ATOM 11304 N N . MET A 1 63 ? -1.512 5.794 -2.699 1.00 0.10 63 MET A N 10
ATOM 11305 C CA . MET A 1 63 ? -2.882 5.888 -2.232 1.00 0.13 63 MET A CA 10
ATOM 11306 C C . MET A 1 63 ? -3.737 4.809 -2.877 1.00 0.18 63 MET A C 10
ATOM 11307 O O . MET A 1 63 ? -3.708 4.614 -4.093 1.00 0.39 63 MET A O 10
ATOM 11321 N N . VAL A 1 64 ? -4.471 4.100 -2.047 1.00 0.11 64 VAL A N 10
ATOM 11322 C CA . VAL A 1 64 ? -5.338 3.030 -2.495 1.00 0.11 64 VAL A CA 10
ATOM 11323 C C . VAL A 1 64 ? -6.774 3.323 -2.083 1.00 0.16 64 VAL A C 10
ATOM 11324 O O . VAL A 1 64 ? -7.123 3.186 -0.917 1.00 0.42 64 VAL A O 10
ATOM 11337 N N . THR A 1 65 ? -7.605 3.749 -3.016 1.00 0.19 65 THR A N 10
ATOM 11338 C CA . THR A 1 65 ? -8.970 4.095 -2.670 1.00 0.19 65 THR A CA 10
ATOM 11339 C C . THR A 1 65 ? -9.891 2.885 -2.642 1.00 0.20 65 THR A C 10
ATOM 11340 O O . THR A 1 65 ? -9.898 2.053 -3.551 1.00 0.24 65 THR A O 10
ATOM 11351 N N . GLU A 1 66 ? -10.670 2.812 -1.582 1.00 0.20 66 GLU A N 10
ATOM 11352 C CA . GLU A 1 66 ? -11.633 1.755 -1.386 1.00 0.22 66 GLU A CA 10
ATOM 11353 C C . GLU A 1 66 ? -13.030 2.239 -1.747 1.00 0.24 66 GLU A C 10
ATOM 11354 O O . GLU A 1 66 ? -13.589 3.111 -1.079 1.00 0.31 66 GLU A O 10
ATOM 11366 N N . LYS A 1 67 ? -13.582 1.692 -2.809 1.00 0.23 67 LYS A N 10
ATOM 11367 C CA . LYS A 1 67 ? -14.950 1.981 -3.201 1.00 0.26 67 LYS A CA 10
ATOM 11368 C C . LYS A 1 67 ? -15.571 0.716 -3.753 1.00 0.26 67 LYS A C 10
ATOM 11369 O O . LYS A 1 67 ? -14.976 -0.339 -3.615 1.00 0.27 67 LYS A O 10
ATOM 11388 N N . GLN A 1 68 ? -16.741 0.788 -4.374 1.00 0.33 68 GLN A N 10
ATOM 11389 C CA . GLN A 1 68 ? -17.374 -0.417 -4.918 1.00 0.41 68 GLN A CA 10
ATOM 11390 C C . GLN A 1 68 ? -16.406 -1.142 -5.855 1.00 0.42 68 GLN A C 10
ATOM 11391 O O . GLN A 1 68 ? -16.501 -2.351 -6.063 1.00 0.53 68 GLN A O 10
ATOM 11405 N N . GLU A 1 69 ? -15.468 -0.381 -6.396 1.00 0.36 69 GLU A N 10
ATOM 11406 C CA . GLU A 1 69 ? -14.367 -0.919 -7.175 1.00 0.40 69 GLU A CA 10
ATOM 11407 C C . GLU A 1 69 ? -13.435 -1.771 -6.314 1.00 0.33 69 GLU A C 10
ATOM 11408 O O . GLU A 1 69 ? -13.267 -2.968 -6.544 1.00 0.39 69 GLU A O 10
ATOM 11420 N N . SER A 1 70 ? -12.851 -1.134 -5.304 1.00 0.27 70 SER A N 10
ATOM 11421 C CA . SER A 1 70 ? -11.709 -1.698 -4.604 1.00 0.22 70 SER A CA 10
ATOM 11422 C C . SER A 1 70 ? -11.949 -1.871 -3.112 1.00 0.17 70 SER A C 10
ATOM 11423 O O . SER A 1 70 ? -11.001 -2.019 -2.354 1.00 0.16 70 SER A O 10
ATOM 11431 N N . LYS A 1 71 ? -13.196 -1.852 -2.669 1.00 0.19 71 LYS A N 10
ATOM 11432 C CA . LYS A 1 71 ? -13.473 -2.094 -1.261 1.00 0.20 71 LYS A CA 10
ATOM 11433 C C . LYS A 1 71 ? -13.138 -3.536 -0.879 1.00 0.19 71 LYS A C 10
ATOM 11434 O O . LYS A 1 71 ? -13.146 -3.898 0.294 1.00 0.22 71 LYS A O 10
ATOM 11453 N N . ASN A 1 72 ? -12.847 -4.353 -1.886 1.00 0.19 72 ASN A N 10
ATOM 11454 C CA . ASN A 1 72 ? -12.287 -5.685 -1.676 1.00 0.22 72 ASN A CA 10
ATOM 11455 C C . ASN A 1 72 ? -10.944 -5.568 -0.969 1.00 0.20 72 ASN A C 10
ATOM 11456 O O . ASN A 1 72 ? -10.537 -6.449 -0.211 1.00 0.27 72 ASN A O 10
ATOM 11467 N N . PHE A 1 73 ? -10.277 -4.451 -1.217 1.00 0.16 73 PHE A N 10
ATOM 11468 C CA . PHE A 1 73 ? -8.956 -4.191 -0.675 1.00 0.14 73 PHE A CA 10
ATOM 11469 C C . PHE A 1 73 ? -9.014 -3.877 0.819 1.00 0.14 73 PHE A C 10
ATOM 11470 O O . PHE A 1 73 ? -8.027 -4.074 1.530 1.00 0.14 73 PHE A O 10
ATOM 11487 N N . SER A 1 74 ? -10.176 -3.418 1.288 1.00 0.16 74 SER A N 10
ATOM 11488 C CA . SER A 1 74 ? -10.329 -2.948 2.666 1.00 0.18 74 SER A CA 10
ATOM 11489 C C . SER A 1 74 ? -9.758 -3.951 3.668 1.00 0.18 74 SER A C 10
ATOM 11490 O O . SER A 1 74 ? -8.874 -3.624 4.457 1.00 0.24 74 SER A O 10
ATOM 11498 N N . LYS A 1 75 ? -10.250 -5.181 3.614 1.00 0.16 75 LYS A N 10
ATOM 11499 C CA . LYS A 1 75 ? -9.799 -6.218 4.528 1.00 0.18 75 LYS A CA 10
ATOM 11500 C C . LYS A 1 75 ? -8.506 -6.863 4.056 1.00 0.15 75 LYS A C 10
ATOM 11501 O O . LYS A 1 75 ? -7.853 -7.567 4.823 1.00 0.20 75 LYS A O 10
ATOM 11520 N N . MET A 1 76 ? -8.136 -6.640 2.798 1.00 0.13 76 MET A N 10
ATOM 11521 C CA . MET A 1 76 ? -6.876 -7.170 2.291 1.00 0.15 76 MET A CA 10
ATOM 11522 C C . MET A 1 76 ? -5.730 -6.498 3.010 1.00 0.16 76 MET A C 10
ATOM 11523 O O . MET A 1 76 ? -4.829 -7.155 3.520 1.00 0.20 76 MET A O 10
ATOM 11537 N N . ALA A 1 77 ? -5.793 -5.178 3.068 1.00 0.15 77 ALA A N 10
ATOM 11538 C CA . ALA A 1 77 ? -4.764 -4.397 3.729 1.00 0.19 77 ALA A CA 10
ATOM 11539 C C . ALA A 1 77 ? -4.732 -4.674 5.227 1.00 0.26 77 ALA A C 10
ATOM 11540 O O . ALA A 1 77 ? -3.671 -4.685 5.844 1.00 0.47 77 ALA A O 10
ATOM 11547 N N . LYS A 1 78 ? -5.906 -4.909 5.799 1.00 0.17 78 LYS A N 10
ATOM 11548 C CA . LYS A 1 78 ? -6.030 -5.159 7.224 1.00 0.21 78 LYS A CA 10
ATOM 11549 C C . LYS A 1 78 ? -5.717 -6.613 7.560 1.00 0.19 78 LYS A C 10
ATOM 11550 O O . LYS A 1 78 ? -5.677 -6.996 8.728 1.00 0.33 78 LYS A O 10
ATOM 11569 N N . SER A 1 79 ? -5.510 -7.418 6.530 1.00 0.13 79 SER A N 10
ATOM 11570 C CA . SER A 1 79 ? -5.255 -8.837 6.707 1.00 0.14 79 SER A CA 10
ATOM 11571 C C . SER A 1 79 ? -3.913 -9.042 7.411 1.00 0.15 79 SER A C 10
ATOM 11572 O O . SER A 1 79 ? -3.022 -8.202 7.303 1.00 0.17 79 SER A O 10
ATOM 11580 N N . GLN A 1 80 ? -3.771 -10.159 8.119 1.00 0.26 80 GLN A N 10
ATOM 11581 C CA . GLN A 1 80 ? -2.550 -10.446 8.870 1.00 0.33 80 GLN A CA 10
ATOM 11582 C C . GLN A 1 80 ? -1.323 -10.409 7.965 1.00 0.27 80 GLN A C 10
ATOM 11583 O O . GLN A 1 80 ? -0.251 -9.942 8.367 1.00 0.32 80 GLN A O 10
ATOM 11597 N N . SER A 1 81 ? -1.492 -10.885 6.741 1.00 0.24 81 SER A N 10
ATOM 11598 C CA . SER A 1 81 ? -0.420 -10.888 5.765 1.00 0.22 81 SER A CA 10
ATOM 11599 C C . SER A 1 81 ? -0.039 -9.463 5.360 1.00 0.16 81 SER A C 10
ATOM 11600 O O . SER A 1 81 ? 1.128 -9.075 5.444 1.00 0.18 81 SER A O 10
ATOM 11608 N N . PHE A 1 82 ? -1.024 -8.671 4.945 1.00 0.12 82 PHE A N 10
ATOM 11609 C CA . PHE A 1 82 ? -0.743 -7.329 4.459 1.00 0.11 82 PHE A CA 10
ATOM 11610 C C . PHE A 1 82 ? -0.423 -6.382 5.614 1.00 0.12 82 PHE A C 10
ATOM 11611 O O . PHE A 1 82 ? 0.173 -5.336 5.420 1.00 0.14 82 PHE A O 10
ATOM 11628 N N . SER A 1 83 ? -0.833 -6.725 6.815 1.00 0.13 83 SER A N 10
ATOM 11629 C CA . SER A 1 83 ? -0.421 -5.958 7.980 1.00 0.17 83 SER A CA 10
ATOM 11630 C C . SER A 1 83 ? 1.106 -5.965 8.090 1.00 0.21 83 SER A C 10
ATOM 11631 O O . SER A 1 83 ? 1.711 -4.974 8.464 1.00 0.40 83 SER A O 10
ATOM 11639 N N . THR A 1 84 ? 1.720 -7.073 7.713 1.00 0.17 84 THR A N 10
ATOM 11640 C CA . THR A 1 84 ? 3.152 -7.248 7.873 1.00 0.22 84 THR A CA 10
ATOM 11641 C C . THR A 1 84 ? 3.947 -6.907 6.605 1.00 0.16 84 THR A C 10
ATOM 11642 O O . THR A 1 84 ? 5.061 -6.394 6.697 1.00 0.21 84 THR A O 10
ATOM 11653 N N . ARG A 1 85 ? 3.346 -7.140 5.437 1.00 0.15 85 ARG A N 10
ATOM 11654 C CA . ARG A 1 85 ? 4.098 -7.270 4.185 1.00 0.16 85 ARG A CA 10
ATOM 11655 C C . ARG A 1 85 ? 5.145 -6.160 3.971 1.00 0.15 85 ARG A C 10
ATOM 11656 O O . ARG A 1 85 ? 6.334 -6.451 3.880 1.00 0.15 85 ARG A O 10
ATOM 11677 N N . ILE A 1 86 ? 4.726 -4.900 3.936 1.00 0.13 86 ILE A N 10
ATOM 11678 C CA . ILE A 1 86 ? 5.654 -3.817 3.686 1.00 0.13 86 ILE A CA 10
ATOM 11679 C C . ILE A 1 86 ? 6.233 -3.307 4.998 1.00 0.14 86 ILE A C 10
ATOM 11680 O O . ILE A 1 86 ? 7.376 -2.865 5.050 1.00 0.16 86 ILE A O 10
ATOM 11696 N N . GLU A 1 87 ? 5.424 -3.360 6.058 1.00 0.16 87 GLU A N 10
ATOM 11697 C CA . GLU A 1 87 ? 5.838 -2.902 7.378 1.00 0.20 87 GLU A CA 10
ATOM 11698 C C . GLU A 1 87 ? 7.132 -3.574 7.836 1.00 0.22 87 GLU A C 10
ATOM 11699 O O . GLU A 1 87 ? 7.903 -2.990 8.599 1.00 0.28 87 GLU A O 10
ATOM 11711 N N . GLU A 1 88 ? 7.375 -4.786 7.356 1.00 0.25 88 GLU A N 10
ATOM 11712 C CA . GLU A 1 88 ? 8.612 -5.486 7.666 1.00 0.30 88 GLU A CA 10
ATOM 11713 C C . GLU A 1 88 ? 9.716 -5.117 6.678 1.00 0.32 88 GLU A C 10
ATOM 11714 O O . GLU A 1 88 ? 10.899 -5.175 7.008 1.00 0.37 88 GLU A O 10
ATOM 11726 N N . LEU A 1 89 ? 9.326 -4.735 5.469 1.00 0.34 89 LEU A N 10
ATOM 11727 C CA . LEU A 1 89 ? 10.285 -4.365 4.437 1.00 0.35 89 LEU A CA 10
ATOM 11728 C C . LEU A 1 89 ? 10.770 -2.924 4.608 1.00 0.34 89 LEU A C 10
ATOM 11729 O O . LEU A 1 89 ? 11.834 -2.554 4.108 1.00 0.38 89 LEU A O 10
ATOM 11745 N N . GLY A 1 90 ? 10.004 -2.115 5.320 1.00 0.31 90 GLY A N 10
ATOM 11746 C CA . GLY A 1 90 ? 10.420 -0.752 5.568 1.00 0.31 90 GLY A CA 10
ATOM 11747 C C . GLY A 1 90 ? 9.287 0.255 5.465 1.00 0.26 90 GLY A C 10
ATOM 11748 O O . GLY A 1 90 ? 9.373 1.350 6.018 1.00 0.29 90 GLY A O 10
ATOM 11752 N N . GLY A 1 91 ? 8.224 -0.111 4.764 1.00 0.22 91 GLY A N 10
ATOM 11753 C CA . GLY A 1 91 ? 7.088 0.784 4.622 1.00 0.18 91 GLY A CA 10
ATOM 11754 C C . GLY A 1 91 ? 5.984 0.461 5.617 1.00 0.14 91 GLY A C 10
ATOM 11755 O O . GLY A 1 91 ? 6.273 -0.083 6.682 1.00 0.16 91 GLY A O 10
ATOM 11759 N N . SER A 1 92 ? 4.718 0.770 5.275 1.00 0.12 92 SER A N 10
ATOM 11760 C CA . SER A 1 92 ? 3.591 0.450 6.155 1.00 0.12 92 SER A CA 10
ATOM 11761 C C . SER A 1 92 ? 2.241 0.887 5.576 1.00 0.11 92 SER A C 10
ATOM 11762 O O . SER A 1 92 ? 2.164 1.392 4.455 1.00 0.12 92 SER A O 10
ATOM 11770 N N . ILE A 1 93 ? 1.177 0.633 6.342 1.00 0.14 93 ILE A N 10
ATOM 11771 C CA . ILE A 1 93 ? -0.191 0.969 5.942 1.00 0.13 93 ILE A CA 10
ATOM 11772 C C . ILE A 1 93 ? -0.659 2.266 6.610 1.00 0.14 93 ILE A C 10
ATOM 11773 O O . ILE A 1 93 ? -0.351 2.514 7.774 1.00 0.25 93 ILE A O 10
ATOM 11789 N N . SER A 1 94 ? -1.389 3.088 5.865 1.00 0.09 94 SER A N 10
ATOM 11790 C CA . SER A 1 94 ? -2.079 4.241 6.434 1.00 0.12 94 SER A CA 10
ATOM 11791 C C . SER A 1 94 ? -3.529 4.249 5.984 1.00 0.14 94 SER A C 10
ATOM 11792 O O . SER A 1 94 ? -3.816 4.452 4.810 1.00 0.19 94 SER A O 10
ATOM 11800 N N . PHE A 1 95 ? -4.445 4.013 6.903 1.00 0.15 95 PHE A N 10
ATOM 11801 C CA . PHE A 1 95 ? -5.854 4.048 6.564 1.00 0.16 95 PHE A CA 10
ATOM 11802 C C . PHE A 1 95 ? -6.441 5.426 6.786 1.00 0.18 95 PHE A C 10
ATOM 11803 O O . PHE A 1 95 ? -6.468 5.941 7.905 1.00 0.26 95 PHE A O 10
ATOM 11820 N N . LEU A 1 96 ? -6.889 6.020 5.701 1.00 0.16 96 LEU A N 10
ATOM 11821 C CA . LEU A 1 96 ? -7.599 7.277 5.739 1.00 0.18 96 LEU A CA 10
ATOM 11822 C C . LEU A 1 96 ? -9.080 6.976 5.518 1.00 0.21 96 LEU A C 10
ATOM 11823 O O . LEU A 1 96 ? -9.631 7.218 4.436 1.00 0.23 96 LEU A O 10
ATOM 11839 N N . THR A 1 97 ? -9.712 6.417 6.546 1.00 0.24 97 THR A N 10
ATOM 11840 C CA . THR A 1 97 ? -11.065 5.880 6.437 1.00 0.29 97 THR A CA 10
ATOM 11841 C C . THR A 1 97 ? -12.116 6.973 6.283 1.00 0.34 97 THR A C 10
ATOM 11842 O O . THR A 1 97 ? -13.292 6.682 6.076 1.00 0.41 97 THR A O 10
ATOM 11853 N N . GLU A 1 98 ? -11.689 8.225 6.379 1.00 0.34 98 GLU A N 10
ATOM 11854 C CA . GLU A 1 98 ? -12.571 9.363 6.142 1.00 0.42 98 GLU A CA 10
ATOM 11855 C C . GLU A 1 98 ? -13.226 9.277 4.766 1.00 0.38 98 GLU A C 10
ATOM 11856 O O . GLU A 1 98 ? -14.404 9.592 4.606 1.00 0.39 98 GLU A O 10
ATOM 11868 N N . THR A 1 99 ? -12.458 8.838 3.782 1.00 0.37 99 THR A N 10
ATOM 11869 C CA . THR A 1 99 ? -12.957 8.695 2.426 1.00 0.37 99 THR A CA 10
ATOM 11870 C C . THR A 1 99 ? -12.787 7.250 1.941 1.00 0.34 99 THR A C 10
ATOM 11871 O O . THR A 1 99 ? -13.355 6.842 0.925 1.00 0.55 99 THR A O 10
ATOM 11882 N N . GLY A 1 100 ? -12.029 6.466 2.696 1.00 0.19 100 GLY A N 10
ATOM 11883 C CA . GLY A 1 100 ? -11.790 5.090 2.315 1.00 0.18 100 GLY A CA 10
ATOM 11884 C C . GLY A 1 100 ? -10.518 4.944 1.522 1.00 0.16 100 GLY A C 10
ATOM 11885 O O . GLY A 1 100 ? -10.493 4.244 0.528 1.00 0.21 100 GLY A O 10
ATOM 11889 N N . VAL A 1 101 ? -9.482 5.657 1.909 1.00 0.13 101 VAL A N 10
ATOM 11890 C CA . VAL A 1 101 ? -8.212 5.545 1.227 1.00 0.14 101 VAL A CA 10
ATOM 11891 C C . VAL A 1 101 ? -7.193 4.824 2.096 1.00 0.12 101 VAL A C 10
ATOM 11892 O O . VAL A 1 101 ? -7.035 5.143 3.266 1.00 0.23 101 VAL A O 10
ATOM 11905 N N . THR A 1 102 ? -6.511 3.855 1.524 1.00 0.10 102 THR A N 10
ATOM 11906 C CA . THR A 1 102 ? -5.412 3.202 2.199 1.00 0.09 102 THR A CA 10
ATOM 11907 C C . THR A 1 102 ? -4.084 3.608 1.560 1.00 0.09 102 THR A C 10
ATOM 11908 O O . THR A 1 102 ? -3.781 3.212 0.442 1.00 0.10 102 THR A O 10
ATOM 11919 N N . MET A 1 103 ? -3.302 4.410 2.256 1.00 0.10 103 MET A N 10
ATOM 11920 C CA . MET A 1 103 ? -1.999 4.816 1.744 1.00 0.10 103 MET A CA 10
ATOM 11921 C C . MET A 1 103 ? -0.922 3.818 2.149 1.00 0.10 103 MET A C 10
ATOM 11922 O O . MET A 1 103 ? -0.584 3.704 3.327 1.00 0.13 103 MET A O 10
ATOM 11936 N N . ILE A 1 104 ? -0.396 3.080 1.184 1.00 0.08 104 ILE A N 10
ATOM 11937 C CA . ILE A 1 104 ? 0.699 2.157 1.455 1.00 0.08 104 ILE A CA 10
ATOM 11938 C C . ILE A 1 104 ? 2.027 2.807 1.156 1.00 0.08 104 ILE A C 10
ATOM 11939 O O . ILE A 1 104 ? 2.315 3.173 0.023 1.00 0.12 104 ILE A O 10
ATOM 11955 N N . GLU A 1 105 ? 2.826 2.954 2.182 1.00 0.09 105 GLU A N 10
ATOM 11956 C CA . GLU A 1 105 ? 4.162 3.463 2.024 1.00 0.10 105 GLU A CA 10
ATOM 11957 C C . GLU A 1 105 ? 5.131 2.298 1.829 1.00 0.10 105 GLU A C 10
ATOM 11958 O O . GLU A 1 105 ? 5.118 1.353 2.608 1.00 0.13 105 GLU A O 10
ATOM 11970 N N . LEU A 1 106 ? 5.921 2.351 0.761 1.00 0.12 106 LEU A N 10
ATOM 11971 C CA . LEU A 1 106 ? 6.893 1.307 0.443 1.00 0.12 106 LEU A CA 10
ATOM 11972 C C . LEU A 1 106 ? 8.132 1.903 -0.204 1.00 0.16 106 LEU A C 10
ATOM 11973 O O . LEU A 1 106 ? 8.049 2.597 -1.214 1.00 0.19 106 LEU A O 10
ATOM 11989 N N . PRO A 1 107 ? 9.302 1.634 0.366 1.00 0.17 107 PRO A N 10
ATOM 11990 C CA . PRO A 1 107 ? 10.567 2.146 -0.150 1.00 0.21 107 PRO A CA 10
ATOM 11991 C C . PRO A 1 107 ? 11.038 1.406 -1.392 1.00 0.25 107 PRO A C 10
ATOM 11992 O O . PRO A 1 107 ? 10.820 0.213 -1.541 1.00 0.20 107 PRO A O 10
ATOM 12003 N N . LYS A 1 108 ? 11.724 2.108 -2.269 1.00 0.40 108 LYS A N 10
ATOM 12004 C CA . LYS A 1 108 ? 12.213 1.503 -3.497 1.00 0.47 108 LYS A CA 10
ATOM 12005 C C . LYS A 1 108 ? 13.448 0.665 -3.220 1.00 0.50 108 LYS A C 10
ATOM 12006 O O . LYS A 1 108 ? 14.081 0.133 -4.133 1.00 0.59 108 LYS A O 10
ATOM 12025 N N . THR A 1 109 ? 13.776 0.558 -1.944 1.00 0.47 109 THR A N 10
ATOM 12026 C CA . THR A 1 109 ? 14.885 -0.260 -1.498 1.00 0.53 109 THR A CA 10
ATOM 12027 C C . THR A 1 109 ? 14.429 -1.660 -1.089 1.00 0.46 109 THR A C 10
ATOM 12028 O O . THR A 1 109 ? 15.260 -2.520 -0.789 1.00 0.53 109 THR A O 10
ATOM 12039 N N . VAL A 1 110 ? 13.111 -1.895 -1.061 1.00 0.34 110 VAL A N 10
ATOM 12040 C CA . VAL A 1 110 ? 12.598 -3.242 -0.817 1.00 0.28 110 VAL A CA 10
ATOM 12041 C C . VAL A 1 110 ? 13.026 -4.183 -1.937 1.00 0.25 110 VAL A C 10
ATOM 12042 O O . VAL A 1 110 ? 13.400 -3.742 -3.029 1.00 0.28 110 VAL A O 10
ATOM 12055 N N . SER A 1 111 ? 12.993 -5.473 -1.661 1.00 0.24 111 SER A N 10
ATOM 12056 C CA . SER A 1 111 ? 13.175 -6.462 -2.700 1.00 0.22 111 SER A CA 10
ATOM 12057 C C . SER A 1 111 ? 12.007 -6.359 -3.685 1.00 0.17 111 SER A C 10
ATOM 12058 O O . SER A 1 111 ? 10.878 -6.099 -3.275 1.00 0.18 111 SER A O 10
ATOM 12066 N N . GLU A 1 112 ? 12.272 -6.557 -4.970 1.00 0.21 112 GLU A N 10
ATOM 12067 C CA . GLU A 1 112 ? 11.259 -6.371 -6.015 1.00 0.26 112 GLU A CA 10
ATOM 12068 C C . GLU A 1 112 ? 10.002 -7.211 -5.749 1.00 0.24 112 GLU A C 10
ATOM 12069 O O . GLU A 1 112 ? 8.914 -6.862 -6.187 1.00 0.28 112 GLU A O 10
ATOM 12081 N N . HIS A 1 113 ? 10.152 -8.303 -5.012 1.00 0.23 113 HIS A N 10
ATOM 12082 C CA . HIS A 1 113 ? 9.010 -9.142 -4.636 1.00 0.27 113 HIS A CA 10
ATOM 12083 C C . HIS A 1 113 ? 8.016 -8.364 -3.769 1.00 0.25 113 HIS A C 10
ATOM 12084 O O . HIS A 1 113 ? 6.830 -8.675 -3.722 1.00 0.41 113 HIS A O 10
ATOM 12099 N N . ASP A 1 114 ? 8.521 -7.354 -3.089 1.00 0.23 114 ASP A N 10
ATOM 12100 C CA . ASP A 1 114 ? 7.717 -6.507 -2.213 1.00 0.26 114 ASP A CA 10
ATOM 12101 C C . ASP A 1 114 ? 7.195 -5.318 -2.998 1.00 0.25 114 ASP A C 10
ATOM 12102 O O . ASP A 1 114 ? 6.007 -4.998 -2.970 1.00 0.33 114 ASP A O 10
ATOM 12111 N N . MET A 1 115 ? 8.092 -4.709 -3.752 1.00 0.23 115 MET A N 10
ATOM 12112 C CA . MET A 1 115 ? 7.761 -3.540 -4.548 1.00 0.23 115 MET A CA 10
ATOM 12113 C C . MET A 1 115 ? 6.806 -3.894 -5.682 1.00 0.24 115 MET A C 10
ATOM 12114 O O . MET A 1 115 ? 5.907 -3.127 -6.013 1.00 0.47 115 MET A O 10
ATOM 12128 N N . ASP A 1 116 ? 7.020 -5.039 -6.297 1.00 0.15 116 ASP A N 10
ATOM 12129 C CA . ASP A 1 116 ? 6.148 -5.479 -7.373 1.00 0.18 116 ASP A CA 10
ATOM 12130 C C . ASP A 1 116 ? 4.986 -6.296 -6.830 1.00 0.19 116 ASP A C 10
ATOM 12131 O O . ASP A 1 116 ? 3.853 -5.837 -6.838 1.00 0.24 116 ASP A O 10
ATOM 12140 N N . GLN A 1 117 ? 5.280 -7.485 -6.315 1.00 0.17 117 GLN A N 10
ATOM 12141 C CA . GLN A 1 117 ? 4.238 -8.446 -5.947 1.00 0.18 117 GLN A CA 10
ATOM 12142 C C . GLN A 1 117 ? 3.377 -7.972 -4.770 1.00 0.15 117 GLN A C 10
ATOM 12143 O O . GLN A 1 117 ? 2.183 -8.246 -4.742 1.00 0.17 117 GLN A O 10
ATOM 12157 N N . LEU A 1 118 ? 3.956 -7.272 -3.801 1.00 0.14 118 LEU A N 10
ATOM 12158 C CA . LEU A 1 118 ? 3.159 -6.795 -2.672 1.00 0.13 118 LEU A CA 10
ATOM 12159 C C . LEU A 1 118 ? 2.373 -5.550 -3.032 1.00 0.12 118 LEU A C 10
ATOM 12160 O O . LEU A 1 118 ? 1.216 -5.411 -2.648 1.00 0.13 118 LEU A O 10
ATOM 12176 N N . LEU A 1 119 ? 2.988 -4.637 -3.764 1.00 0.13 119 LEU A N 10
ATOM 12177 C CA . LEU A 1 119 ? 2.215 -3.521 -4.332 1.00 0.13 119 LEU A CA 10
ATOM 12178 C C . LEU A 1 119 ? 1.202 -4.030 -5.349 1.00 0.13 119 LEU A C 10
ATOM 12179 O O . LEU A 1 119 ? 0.261 -3.331 -5.718 1.00 0.14 119 LEU A O 10
ATOM 12195 N N . HIS A 1 120 ? 1.421 -5.246 -5.812 1.00 0.13 120 HIS A N 10
ATOM 12196 C CA . HIS A 1 120 ? 0.489 -5.919 -6.698 1.00 0.13 120 HIS A CA 10
ATOM 12197 C C . HIS A 1 120 ? -0.539 -6.679 -5.879 1.00 0.13 120 HIS A C 10
ATOM 12198 O O . HIS A 1 120 ? -1.628 -6.955 -6.354 1.00 0.14 120 HIS A O 10
ATOM 12213 N N . ASP A 1 121 ? -0.187 -7.012 -4.642 1.00 0.12 121 ASP A N 10
ATOM 12214 C CA . ASP A 1 121 ? -1.127 -7.642 -3.717 1.00 0.12 121 ASP A CA 10
ATOM 12215 C C . ASP A 1 121 ? -2.256 -6.663 -3.494 1.00 0.11 121 ASP A C 10
ATOM 12216 O O . ASP A 1 121 ? -3.413 -7.024 -3.291 1.00 0.13 121 ASP A O 10
ATOM 12225 N N . ILE A 1 122 ? -1.871 -5.400 -3.573 1.00 0.10 122 ILE A N 10
ATOM 12226 C CA . ILE A 1 122 ? -2.795 -4.295 -3.570 1.00 0.10 122 ILE A CA 10
ATOM 12227 C C . ILE A 1 122 ? -3.799 -4.442 -4.706 1.00 0.10 122 ILE A C 10
ATOM 12228 O O . ILE A 1 122 ? -5.010 -4.410 -4.497 1.00 0.11 122 ILE A O 10
ATOM 12244 N N . LEU A 1 123 ? -3.275 -4.645 -5.901 1.00 0.11 123 LEU A N 10
ATOM 12245 C CA . LEU A 1 123 ? -4.097 -4.829 -7.092 1.00 0.12 123 LEU A CA 10
ATOM 12246 C C . LEU A 1 123 ? -4.800 -6.181 -7.071 1.00 0.13 123 LEU A C 10
ATOM 12247 O O . LEU A 1 123 ? -5.863 -6.350 -7.662 1.00 0.14 123 LEU A O 10
ATOM 12263 N N . ALA A 1 124 ? -4.194 -7.139 -6.386 1.00 0.14 124 ALA A N 10
ATOM 12264 C CA . ALA A 1 124 ? -4.772 -8.463 -6.217 1.00 0.16 124 ALA A CA 10
ATOM 12265 C C . ALA A 1 124 ? -6.023 -8.377 -5.354 1.00 0.17 124 ALA A C 10
ATOM 12266 O O . ALA A 1 124 ? -6.850 -9.288 -5.327 1.00 0.23 124 ALA A O 10
ATOM 12273 N N . ALA A 1 125 ? -6.149 -7.256 -4.663 1.00 0.13 125 ALA A N 10
ATOM 12274 C CA . ALA A 1 125 ? -7.312 -6.970 -3.849 1.00 0.14 125 ALA A CA 10
ATOM 12275 C C . ALA A 1 125 ? -8.279 -6.091 -4.617 1.00 0.14 125 ALA A C 10
ATOM 12276 O O . ALA A 1 125 ? -9.351 -5.744 -4.131 1.00 0.20 125 ALA A O 10
ATOM 12283 N N . GLY A 1 126 ? -7.872 -5.725 -5.820 1.00 0.13 126 GLY A N 10
ATOM 12284 C CA . GLY A 1 126 ? -8.648 -4.817 -6.624 1.00 0.16 126 GLY A CA 10
ATOM 12285 C C . GLY A 1 126 ? -8.281 -3.385 -6.329 1.00 0.15 126 GLY A C 10
ATOM 12286 O O . GLY A 1 126 ? -8.859 -2.456 -6.890 1.00 0.21 126 GLY A O 10
ATOM 12290 N N . GLY A 1 127 ? -7.304 -3.226 -5.446 1.00 0.15 127 GLY A N 10
ATOM 12291 C CA . GLY A 1 127 ? -6.862 -1.920 -5.020 1.00 0.16 127 GLY A CA 10
ATOM 12292 C C . GLY A 1 127 ? -6.126 -1.174 -6.105 1.00 0.19 127 GLY A C 10
ATOM 12293 O O . GLY A 1 127 ? -5.583 -1.777 -7.034 1.00 0.35 127 GLY A O 10
ATOM 12297 N N . VAL A 1 128 ? -6.106 0.136 -5.986 1.00 0.16 128 VAL A N 10
ATOM 12298 C CA . VAL A 1 128 ? -5.432 0.980 -6.947 1.00 0.22 128 VAL A CA 10
ATOM 12299 C C . VAL A 1 128 ? -4.195 1.590 -6.310 1.00 0.18 128 VAL A C 10
ATOM 12300 O O . VAL A 1 128 ? -4.120 1.701 -5.093 1.00 0.36 128 VAL A O 10
ATOM 12313 N N . VAL A 1 129 ? -3.220 1.962 -7.117 1.00 0.21 129 VAL A N 10
ATOM 12314 C CA . VAL A 1 129 ? -1.997 2.541 -6.589 1.00 0.20 129 VAL A CA 10
ATOM 12315 C C . VAL A 1 129 ? -1.730 3.917 -7.206 1.00 0.23 129 VAL A C 10
ATOM 12316 O O . VAL A 1 129 ? -1.735 4.076 -8.429 1.00 0.32 129 VAL A O 10
ATOM 12329 N N . GLY A 1 130 ? -1.536 4.914 -6.351 1.00 0.35 130 GLY A N 10
ATOM 12330 C CA . GLY A 1 130 ? -1.247 6.259 -6.820 1.00 0.36 130 GLY A CA 10
ATOM 12331 C C . GLY A 1 130 ? -0.124 6.898 -6.028 1.00 0.44 130 GLY A C 10
ATOM 12332 O O . GLY A 1 130 ? -0.017 6.684 -4.827 1.00 0.85 130 GLY A O 10
ATOM 12336 N N . LEU A 1 131 ? 0.700 7.692 -6.689 1.00 0.32 131 LEU A N 10
ATOM 12337 C CA . LEU A 1 131 ? 1.894 8.251 -6.062 1.00 0.33 131 LEU A CA 10
ATOM 12338 C C . LEU A 1 131 ? 1.554 9.427 -5.153 1.00 0.32 131 LEU A C 10
ATOM 12339 O O . LEU A 1 131 ? 1.203 10.512 -5.621 1.00 0.45 131 LEU A O 10
ATOM 12355 N N . ASP A 1 132 ? 1.645 9.190 -3.851 1.00 0.24 132 ASP A N 10
ATOM 12356 C CA . ASP A 1 132 ? 1.477 10.235 -2.844 1.00 0.23 132 ASP A CA 10
ATOM 12357 C C . ASP A 1 132 ? 2.820 10.794 -2.444 1.00 0.39 132 ASP A C 10
ATOM 12358 O O . ASP A 1 132 ? 2.941 11.952 -2.043 1.00 0.90 132 ASP A O 10
ATOM 12367 N N . SER A 1 133 ? 3.827 9.957 -2.552 1.00 0.55 133 SER A N 10
ATOM 12368 C CA . SER A 1 133 ? 5.171 10.317 -2.165 1.00 0.69 133 SER A CA 10
ATOM 12369 C C . SER A 1 133 ? 6.167 9.522 -2.983 1.00 0.56 133 SER A C 10
ATOM 12370 O O . SER A 1 133 ? 5.788 8.609 -3.709 1.00 0.87 133 SER A O 10
ATOM 12378 N N . GLU A 1 134 ? 7.430 9.883 -2.869 1.00 0.53 134 GLU A N 10
ATOM 12379 C CA . GLU A 1 134 ? 8.508 9.082 -3.408 1.00 0.56 134 GLU A CA 10
ATOM 12380 C C . GLU A 1 134 ? 9.606 8.980 -2.361 1.00 0.58 134 GLU A C 10
ATOM 12381 O O . GLU A 1 134 ? 10.192 9.989 -1.974 1.00 1.01 134 GLU A O 10
ATOM 12393 N N . VAL A 1 135 ? 9.864 7.737 -1.927 1.00 0.43 135 VAL A N 10
ATOM 12394 C CA . VAL A 1 135 ? 10.607 7.424 -0.696 1.00 0.38 135 VAL A CA 10
ATOM 12395 C C . VAL A 1 135 ? 10.445 8.497 0.385 1.00 0.42 135 VAL A C 10
ATOM 12396 O O . VAL A 1 135 ? 11.170 9.487 0.431 1.00 0.52 135 VAL A O 10
ATOM 12409 N N . LYS A 1 136 ? 9.506 8.196 1.286 1.00 0.40 136 LYS A N 10
ATOM 12410 C CA . LYS A 1 136 ? 9.093 9.026 2.422 1.00 0.50 136 LYS A CA 10
ATOM 12411 C C . LYS A 1 136 ? 9.079 10.533 2.187 1.00 0.54 136 LYS A C 10
ATOM 12412 O O . LYS A 1 136 ? 10.116 11.195 2.145 1.00 0.52 136 LYS A O 10
ATOM 12431 N N . LEU A 1 137 ? 7.875 11.074 2.077 1.00 0.75 137 LEU A N 10
ATOM 12432 C CA . LEU A 1 137 ? 7.674 12.499 2.297 1.00 0.97 137 LEU A CA 10
ATOM 12433 C C . LEU A 1 137 ? 7.442 12.715 3.788 1.00 2.07 137 LEU A C 10
ATOM 12434 O O . LEU A 1 137 ? 7.150 13.818 4.245 1.00 2.44 137 LEU A O 10
ATOM 12450 N N . ALA A 1 138 ? 7.564 11.618 4.527 1.00 2.90 138 ALA A N 10
ATOM 12451 C CA . ALA A 1 138 ? 7.460 11.623 5.973 1.00 4.17 138 ALA A CA 10
ATOM 12452 C C . ALA A 1 138 ? 8.715 12.222 6.594 1.00 4.92 138 ALA A C 10
ATOM 12453 O O . ALA A 1 138 ? 8.608 13.254 7.290 1.00 5.35 138 ALA A O 10
#

Nearest PDB structures (foldseek):
  2lu2-assembly1_A  TM=9.885E-01  e=2.898E-14  Toxoplasma gondii
  8pol-assembly1_A  TM=7.063E-01  e=1.698E-01  Plasmodium falciparum
  7wts-assembly1_x  TM=5.801E-01  e=9.897E-01  Homo sapiens
  2npf-assembly1_A  TM=4.683E-01  e=3.954E+00  Saccharomyces cerevisiae
  2npf-assembly2_B  TM=4.678E-01  e=5.086E+00  Saccharomyces cerevisiae

Foldseek 3Di:
DWWKWKWAQDVQQVLCVVLCVPPCNQVLQVVQPWGWDAPVVRRIIITTHAPPGDVCSVPVVVVSCVVSSIDTHTPGHRDPD

Secondary structure (DSSP, 8-state):
--EEEEEE-STTTHHHHHHHTSHHHHHTTTTTT-EEEEETTTTEEEEEE-TTS-HIIIIIHHHHHHHTTPPP-EEESTTT-

Radius of gyration: 11.16 Å; Cα contacts (8 Å, |Δi|>4): 176; chains: 1; bounding box: 32×23×16 Å

CATH classification: 3.30.70.2380

Sequence (81 aa):
EMTRLMVTEKQESKNFSKMAKSQSFSTRIEELGGSISFLTETGVTMIELPKTVSEHDMDQLLHDILAAGGVVGLDSEVKLAEMTRLMVTEKQESKNFSKMAKSQSFSTRIEELGGSISFLTETGVTMIELPKTVSEHDMDQLLHDILAAGGVVGLDSEVKLAEMTRLMVTEKQESKNFSKMAKSQSFSTRIEELGGSISFLTETGVTMIELPKTVSEHDMDQLLHDILAAGGVVGLDSEVKLAEMTRLMVTEKQESKNFSKMAKSQSFSTRIEELGGSISFLTETGVTMIELPKTVSEHDMDQLLHDILAAGGVVGLDSEVKLAEMTRLMVTEKQESKNFSKMAKSQSFSTRIEELGGSISFLTETGVTMIELPKTVSEHDMDQLLHDILAAGGVVGLDSEVKLAEMTRLMVTEKQESKNFSKMAKSQSFSTRIEELGGSISFLTETGVTMIELPKTVSEHDMDQLLHDILAAGGVVGLDSEVKLAEMTRLMVTEKQESKNFSKMAKSQSFSTRIEELGGSISFLTETGVTMIELPKTVSEHDMDQLLHDILAAGGVVGLDSEVKLAEMTRLMVTEKQESKNFSKMAKSQSFSTRIEELGGSISFLTETGVTMIELPKTVSEHDMDQLLHDILAAGGVVGLDSEVKLAEMTRLMVTEKQESKNFSKMAKSQSFSTRIEELGGSISFLTETGVTMIELPKTVSEHDMDQLLHDILAAGGVVGLDSEVKLAEMTRLMVTEKQESKNFSKMAKSQSFSTRIEELGGSISFLTETGVTMIELPKTVSEHDMDQLLHDILAAGGVVGLDSEVKLA